Protein AF-0000000074364240 (afdb_homodimer)

Nearest PDB structures (foldseek):
  3g5i-assembly1_D  TM=8.464E-01  e=3.837E-15  Escherichia coli K-12
  4wr2-assembly1_A  TM=7.653E-01  e=7.640E-15  Shewanella loihica PV-4
  6zk1-assembly2_C  TM=7.399E-01  e=2.289E-15  Zea mays
  6ba1-assembly1_A  TM=7.373E-01  e=1.134E-13  Gardnerella vaginalis 315-A
  3t8j-assembly1_A  TM=7.089E-01  e=3.783E-13  Saccharolobus solfataricus P2

Sequence (1152 aa):
MKMLLILMTSLFLVLVMSVTTGVSSPYRIVLDTDVDTDDFFAMLYLLKLNRSEFDLQGITINTNAWSDAGHSVNQIYDILYMMGRDDVAVGVGGEGGILEDGTIQPNVGGYIPIIDQGSGTAGPCRYRQAIPVGAGGRLYKDTNFGYRKSFLPQGSRRYSPLQQPTAQQVLIEKISDGPVSLFVIGAHTNVAIFLMTNPHLKKNIDHIYIMGGGVKSKNPTGCCPENVNSTCEPQQCGDRGNIFTGYKSNPYAEFNIFGDPFAAYQVIHSGIPITIVPLDATNTIPITQSFFEAFERNQHTYEAQYAFKSLKMVRDTWFDDQFYESCFMWDSFMTGVATSFMHNLHTKNGENEFAEMEYINITVITSNKPFGISDGSNSFFDGHDVPKFKLSKNGVHSGHVQTGIQDPFCLQIKGRCKILLVDEYSETIIMDARINIASAPPLPTQPTTSNATQPSLVGPVIFLFTCFIIGFVFFAVMISLRPRPLYSITTHGDYEFPMMTMTTEPIIKYYVKSPDEFDKKYPNDTPAREHVENQIVGEYLKFARKRCNYEEKQHLLRPDFPTPICDRLVNMTIQSMKMLLILMTSLFLVLVMSVTTGVSSPYRIVLDTDVDTDDFFAMLYLLKLNRSEFDLQGITINTNAWSDAGHSVNQIYDILYMMGRDDVAVGVGGEGGILEDGTIQPNVGGYIPIIDQGSGTAGPCRYRQAIPVGAGGRLYKDTNFGYRKSFLPQGSRRYSPLQQPTAQQVLIEKISDGPVSLFVIGAHTNVAIFLMTNPHLKKNIDHIYIMGGGVKSKNPTGCCPENVNSTCEPQQCGDRGNIFTGYKSNPYAEFNIFGDPFAAYQVIHSGIPITIVPLDATNTIPITQSFFEAFERNQHTYEAQYAFKSLKMVRDTWFDDQFYESCFMWDSFMTGVATSFMHNLHTKNGENEFAEMEYINITVITSNKPFGISDGSNSFFDGHDVPKFKLSKNGVHSGHVQTGIQDPFCLQIKGRCKILLVDEYSETIIMDARINIASAPPLPTQPTTSNATQPSLVGPVIFLFTCFIIGFVFFAVMISLRPRPLYSITTHGDYEFPMMTMTTEPIIKYYVKSPDEFDKKYPNDTPAREHVENQIVGEYLKFARKRCNYEEKQHLLRPDFPTPICDRLVNMTIQS

InterPro domains:
  IPR001910 Inosine/uridine-preferring nucleoside hydrolase domain [PF01156] (29-364)
  IPR015399 Domain of unknown function DUF1977, DnaJ-like [PF09320] (481-554)
  IPR036452 Ribonucleoside hydrolase-like [G3DSA:3.90.245.10] (14-358)
  IPR036452 Ribonucleoside hydrolase-like [SSF53590] (26-372)

Solvent-accessible surface area (backbone atoms only — not comparable to full-atom values): 61648 Å² total; per-residue (Å²): 132,72,91,78,63,75,91,67,69,91,72,75,74,74,74,73,69,73,66,76,59,73,76,62,75,42,47,34,31,36,39,35,30,21,62,37,77,57,42,49,52,24,51,53,51,56,72,66,44,58,53,69,52,39,31,73,50,32,37,29,46,29,36,38,59,52,20,52,52,20,45,41,52,55,49,51,52,40,49,27,52,66,68,71,42,68,78,42,43,57,10,48,33,33,65,24,20,29,43,91,80,45,52,71,44,72,41,42,26,28,59,42,35,71,78,58,43,28,77,41,52,39,42,68,40,52,50,42,22,50,52,31,44,34,88,78,24,30,30,46,56,42,31,48,70,47,44,57,71,76,63,37,72,85,73,91,60,91,69,49,80,83,70,52,47,24,24,42,54,46,52,52,53,58,38,71,75,35,67,24,32,38,39,36,55,21,42,29,36,57,60,22,52,45,50,74,74,38,62,86,53,52,80,23,42,66,34,37,39,31,31,38,39,29,81,80,45,64,46,44,71,30,36,73,63,69,85,53,64,98,79,54,67,70,34,86,21,77,67,64,84,37,45,72,72,23,38,85,42,29,38,42,27,18,63,27,27,43,35,16,27,60,23,34,32,48,49,61,63,61,78,56,54,38,36,34,35,14,47,52,23,30,69,69,44,47,48,36,62,68,54,52,53,53,46,71,74,58,50,89,38,69,67,44,40,52,52,47,53,53,49,48,49,49,54,75,46,39,93,57,94,49,43,49,74,63,37,51,46,47,38,35,49,33,51,50,37,48,53,36,20,62,73,32,55,87,39,92,73,54,52,35,90,70,42,37,68,45,80,41,38,39,42,54,23,40,17,22,83,65,51,49,49,79,82,74,55,32,64,46,42,48,96,40,94,65,30,33,83,72,51,59,61,78,34,59,66,23,8,51,29,80,70,42,55,79,52,74,69,44,55,72,55,98,83,40,69,71,52,68,51,42,52,28,27,58,45,75,43,88,98,31,37,72,29,36,32,36,31,54,56,78,67,79,74,74,74,77,69,78,76,82,68,81,78,72,66,66,62,53,50,58,52,42,47,58,36,41,62,50,32,44,56,42,42,53,54,60,62,59,64,70,67,75,75,69,60,33,66,53,83,54,76,50,73,64,26,68,33,77,45,64,39,92,81,70,77,42,63,30,14,18,55,42,64,64,58,46,36,69,73,32,36,82,98,34,71,62,27,52,50,50,43,50,48,48,48,49,50,43,48,54,50,36,49,52,49,18,51,50,29,48,52,47,24,71,76,35,74,82,46,75,40,67,46,39,56,46,47,55,52,47,57,66,70,95,130,70,92,72,64,73,87,62,75,84,71,73,74,72,72,73,68,74,66,75,59,73,76,63,76,40,48,35,32,36,39,35,31,20,62,36,77,59,41,49,52,25,51,53,50,56,71,66,44,59,55,69,54,39,32,71,51,33,37,28,46,29,35,40,59,54,21,50,52,21,46,41,52,53,49,50,51,40,50,26,54,66,69,72,42,68,78,43,43,56,12,49,34,33,66,24,20,30,41,89,82,45,51,70,43,72,42,42,26,28,59,42,34,72,79,58,42,26,76,41,52,38,41,68,40,52,50,43,22,51,52,31,44,33,86,78,22,30,30,47,55,42,32,47,68,48,44,58,70,76,64,36,71,84,72,91,60,89,68,48,79,83,69,53,46,25,25,43,55,46,50,52,53,58,38,69,75,35,67,24,33,38,38,33,56,20,42,28,35,57,61,22,53,44,50,72,76,38,61,84,52,53,81,23,42,67,32,38,38,31,32,40,39,28,80,80,44,64,46,42,71,29,36,74,63,78,79,57,67,96,78,54,66,69,32,84,19,78,64,63,86,36,43,72,72,23,38,83,42,29,38,41,24,17,63,27,27,42,38,16,26,60,24,33,32,50,49,62,64,60,78,56,55,38,36,33,35,15,47,52,23,32,68,69,44,46,49,37,64,69,54,52,54,53,47,70,75,57,48,88,36,70,68,43,40,51,50,47,54,53,50,47,50,49,54,75,46,37,95,57,94,48,43,47,73,60,38,51,46,48,37,32,47,34,50,50,36,48,52,36,20,63,73,32,56,90,39,91,73,54,51,35,89,70,41,38,68,44,77,42,36,39,42,54,24,41,16,24,84,65,52,50,49,80,81,74,55,31,64,47,43,48,96,39,94,66,29,34,83,72,52,58,60,81,35,59,65,23,8,52,27,81,69,42,56,80,53,77,68,44,55,72,56,97,82,39,68,70,53,68,48,43,50,26,25,58,45,75,42,89,98,32,39,73,29,36,32,38,32,55,55,78,69,78,74,72,71,77,68,77,76,83,68,78,78,71,66,66,62,54,52,60,51,42,48,57,35,42,62,50,33,44,55,45,44,53,53,62,61,60,67,71,70,73,77,69,62,34,68,55,82,54,76,50,72,64,26,67,35,76,44,63,39,90,81,70,76,43,63,30,14,18,55,41,64,64,58,44,36,70,74,32,36,83,97,34,71,62,27,53,51,52,43,48,50,50,50,51,50,43,49,52,50,36,50,53,50,18,51,51,28,47,53,47,24,70,76,35,74,83,46,76,40,66,47,38,56,47,49,54,53,47,58,66,70,95

Structure (mmCIF, N/CA/C/O backbone):
data_AF-0000000074364240-model_v1
#
loop_
_entity.id
_entity.type
_entity.pdbx_description
1 polymer 'Inosine/uridine-preferring nucleoside hydrolase domain-containing protein'
#
loop_
_atom_site.group_PDB
_atom_site.id
_atom_site.type_symbol
_atom_site.label_atom_id
_atom_site.label_alt_id
_atom_site.label_comp_id
_atom_site.label_asym_id
_atom_site.label_entity_id
_atom_site.label_seq_id
_atom_site.pdbx_PDB_ins_code
_atom_site.Cartn_x
_atom_site.Cartn_y
_atom_site.Cartn_z
_atom_site.occupancy
_atom_site.B_iso_or_equiv
_atom_site.auth_seq_id
_atom_site.auth_comp_id
_atom_site.auth_asym_id
_atom_site.auth_atom_id
_atom_site.pdbx_PDB_model_num
ATOM 1 N N . MET A 1 1 ? -17.719 -78.312 23.5 1 24.8 1 MET A N 1
ATOM 2 C CA . MET A 1 1 ? -16.328 -78.375 23.922 1 24.8 1 MET A CA 1
ATOM 3 C C . MET A 1 1 ? -15.398 -78.125 22.719 1 24.8 1 MET A C 1
ATOM 5 O O . MET A 1 1 ? -14.352 -77.5 22.859 1 24.8 1 MET A O 1
ATOM 9 N N . LYS A 1 2 ? -15.539 -79.125 21.75 1 27.16 2 LYS A N 1
ATOM 10 C CA . LYS A 1 2 ? -14.547 -79.438 20.734 1 27.16 2 LYS A CA 1
ATOM 11 C C . LYS A 1 2 ? -14.266 -78.188 19.859 1 27.16 2 LYS A C 1
ATOM 13 O O . LYS A 1 2 ? -13.117 -77.875 19.547 1 27.16 2 LYS A O 1
ATOM 18 N N . MET A 1 3 ? -15.352 -77.938 19.016 1 24.83 3 MET A N 1
ATOM 19 C CA . MET A 1 3 ? -15.219 -77.312 17.719 1 24.83 3 MET A CA 1
ATOM 20 C C . MET A 1 3 ? -14.82 -75.875 17.875 1 24.83 3 MET A C 1
ATOM 22 O O . MET A 1 3 ? -14.859 -75.062 16.906 1 24.83 3 MET A O 1
ATOM 26 N N . LEU A 1 4 ? -14.836 -75.312 19.156 1 26 4 LEU A N 1
ATOM 27 C CA . LEU A 1 4 ? -14.523 -73.938 19.703 1 26 4 LEU A CA 1
ATOM 28 C C . LEU A 1 4 ? -13.094 -73.562 19.359 1 26 4 LEU A C 1
ATOM 30 O O . LEU A 1 4 ? -12.734 -72.375 19.484 1 26 4 LEU A O 1
ATOM 34 N N . LEU A 1 5 ? -12.172 -74.625 19.25 1 23.62 5 LEU A N 1
ATOM 35 C CA . LEU A 1 5 ? -10.734 -74.562 19.438 1 23.62 5 LEU A CA 1
ATOM 36 C C . LEU A 1 5 ? -10.078 -73.812 18.266 1 23.62 5 LEU A C 1
ATOM 38 O O . LEU A 1 5 ? -9.062 -73.125 18.453 1 23.62 5 LEU A O 1
ATOM 42 N N . ILE A 1 6 ? -10.414 -74.188 17.016 1 23.8 6 ILE A N 1
ATOM 43 C CA . ILE A 1 6 ? -9.477 -74.188 15.891 1 23.8 6 ILE A CA 1
ATOM 44 C C . ILE A 1 6 ? -9.18 -72.75 15.484 1 23.8 6 ILE A C 1
ATOM 46 O O . ILE A 1 6 ? -8.234 -72.5 14.734 1 23.8 6 ILE A O 1
ATOM 50 N N . LEU A 1 7 ? -10.234 -71.812 15.516 1 26.39 7 LEU A N 1
ATOM 51 C CA . LEU A 1 7 ? -10.188 -70.688 14.609 1 26.39 7 LEU A CA 1
ATOM 52 C C . LEU A 1 7 ? -9.109 -69.688 15.039 1 26.39 7 LEU A C 1
ATOM 54 O O . LEU A 1 7 ? -9.43 -68.625 15.555 1 26.39 7 LEU A O 1
ATOM 58 N N . MET A 1 8 ? -8.016 -70.125 15.891 1 22.2 8 MET A N 1
ATOM 59 C CA . MET A 1 8 ? -7.047 -69.375 16.656 1 22.2 8 MET A CA 1
ATOM 60 C C . MET A 1 8 ? -6.227 -68.438 15.758 1 22.2 8 MET A C 1
ATOM 62 O O . MET A 1 8 ? -6.297 -67.25 15.875 1 22.2 8 MET A O 1
ATOM 66 N N . THR A 1 9 ? -4.719 -68.625 15.75 1 24.84 9 THR A N 1
ATOM 67 C CA . THR A 1 9 ? -3.469 -67.875 15.906 1 24.84 9 THR A CA 1
ATOM 68 C C . THR A 1 9 ? -2.926 -67.438 14.555 1 24.84 9 THR A C 1
ATOM 70 O O . THR A 1 9 ? -1.788 -67 14.461 1 24.84 9 THR A O 1
ATOM 73 N N . SER A 1 10 ? -3.398 -67.812 13.391 1 26.44 10 SER A N 1
ATOM 74 C CA . SER A 1 10 ? -2.439 -67.562 12.32 1 26.44 10 SER A CA 1
ATOM 75 C C . SER A 1 10 ? -2.047 -66.062 12.281 1 26.44 10 SER A C 1
ATOM 77 O O . SER A 1 10 ? -2.875 -65.188 11.984 1 26.44 10 SER A O 1
ATOM 79 N N . LEU A 1 11 ? -1.104 -65.625 13.188 1 27.48 11 LEU A N 1
ATOM 80 C CA . LEU A 1 11 ? -0.332 -64.438 13.281 1 27.48 11 LEU A CA 1
ATOM 81 C C . LEU A 1 11 ? 0.33 -64.062 11.953 1 27.48 11 LEU A C 1
ATOM 83 O O . LEU A 1 11 ? 1.245 -64.75 11.516 1 27.48 11 LEU A O 1
ATOM 87 N N . PHE A 1 12 ? -0.427 -63.875 10.883 1 27.67 12 PHE A N 1
ATOM 88 C CA . PHE A 1 12 ? 0.159 -63.469 9.617 1 27.67 12 PHE A CA 1
ATOM 89 C C . PHE A 1 12 ? 1.236 -62.406 9.836 1 27.67 12 PHE A C 1
ATOM 91 O O . PHE A 1 12 ? 0.965 -61.344 10.391 1 27.67 12 PHE A O 1
ATOM 98 N N . LEU A 1 13 ? 2.529 -62.812 10.016 1 28.02 13 LEU A N 1
ATOM 99 C CA . LEU A 1 13 ? 3.771 -62.062 9.891 1 28.02 13 LEU A CA 1
ATOM 100 C C . LEU A 1 13 ? 3.734 -61.156 8.672 1 28.02 13 LEU A C 1
ATOM 102 O O . LEU A 1 13 ? 3.746 -61.625 7.535 1 28.02 13 LEU A O 1
ATOM 106 N N . VAL A 1 14 ? 2.943 -60.188 8.703 1 27.75 14 VAL A N 1
ATOM 107 C CA . VAL A 1 14 ? 3.051 -59.156 7.672 1 27.75 14 VAL A CA 1
ATOM 108 C C . VAL A 1 14 ? 4.516 -58.75 7.488 1 27.75 14 VAL A C 1
ATOM 110 O O . VAL A 1 14 ? 5.129 -58.188 8.398 1 27.75 14 VAL A O 1
ATOM 113 N N . LEU A 1 15 ? 5.328 -59.656 6.898 1 29.88 15 LEU A N 1
ATOM 114 C CA . LEU A 1 15 ? 6.617 -59.219 6.367 1 29.88 15 LEU A CA 1
ATOM 115 C C . LEU A 1 15 ? 6.531 -57.844 5.758 1 29.88 15 LEU A C 1
ATOM 117 O O . LEU A 1 15 ? 5.871 -57.625 4.738 1 29.88 15 LEU A O 1
ATOM 121 N N . VAL A 1 16 ? 6.559 -56.875 6.582 1 30.55 16 VAL A N 1
ATOM 122 C CA . VAL A 1 16 ? 6.922 -55.531 6.137 1 30.55 16 VAL A CA 1
ATOM 123 C C . VAL A 1 16 ? 8.188 -55.594 5.281 1 30.55 16 VAL A C 1
ATOM 125 O O . VAL A 1 16 ? 9.273 -55.844 5.793 1 30.55 16 VAL A O 1
ATOM 128 N N . MET A 1 17 ? 8.18 -56.375 4.23 1 29.81 17 MET A N 1
ATOM 129 C CA . MET A 1 17 ? 9.242 -56.125 3.273 1 29.81 17 MET A CA 1
ATOM 130 C C . MET A 1 17 ? 9.547 -54.625 3.195 1 29.81 17 MET A C 1
ATOM 132 O O . MET A 1 17 ? 8.641 -53.812 2.969 1 29.81 17 MET A O 1
ATOM 136 N N . SER A 1 18 ? 10.555 -54.25 3.936 1 33.31 18 SER A N 1
ATOM 137 C CA . SER A 1 18 ? 11.273 -53 3.705 1 33.31 18 SER A CA 1
ATOM 138 C C . SER A 1 18 ? 11.516 -52.781 2.219 1 33.31 18 SER A C 1
ATOM 140 O O . SER A 1 18 ? 12.453 -53.312 1.641 1 33.31 18 SER A O 1
ATOM 142 N N . VAL A 1 19 ? 10.555 -52.969 1.367 1 34.06 19 VAL A N 1
ATOM 143 C CA . VAL A 1 19 ? 10.867 -52.344 0.078 1 34.06 19 VAL A CA 1
ATOM 144 C C . VAL A 1 19 ? 11.578 -51 0.296 1 34.06 19 VAL A C 1
ATOM 146 O O . VAL A 1 19 ? 11.055 -50.125 0.977 1 34.06 19 VAL A O 1
ATOM 149 N N . THR A 1 20 ? 12.898 -51.062 0.431 1 35.59 20 THR A N 1
ATOM 150 C CA . THR A 1 20 ? 13.719 -49.906 0.142 1 35.59 20 THR A CA 1
ATOM 151 C C . THR A 1 20 ? 13.07 -49.031 -0.936 1 35.59 20 THR A C 1
ATOM 153 O O . THR A 1 20 ? 13.164 -49.344 -2.125 1 35.59 20 THR A O 1
ATOM 156 N N . THR A 1 21 ? 11.844 -48.844 -0.902 1 37.69 21 THR A N 1
ATOM 157 C CA . THR A 1 21 ? 11.344 -47.844 -1.846 1 37.69 21 THR A CA 1
ATOM 158 C C . THR A 1 21 ? 12.336 -46.719 -1.984 1 37.69 21 THR A C 1
ATOM 160 O O . THR A 1 21 ? 12.844 -46.188 -0.985 1 37.69 21 THR A O 1
ATOM 163 N N . GLY A 1 22 ? 13.289 -46.812 -2.785 1 40.28 22 GLY A N 1
ATOM 164 C CA . GLY A 1 22 ? 14.062 -45.625 -3.135 1 40.28 22 GLY A CA 1
ATOM 165 C C . GLY A 1 22 ? 13.391 -44.312 -2.734 1 40.28 22 GLY A C 1
ATOM 166 O O . GLY A 1 22 ? 12.266 -44.031 -3.158 1 40.28 22 GLY A O 1
ATOM 167 N N . VAL A 1 23 ? 13.438 -43.969 -1.502 1 46.72 23 VAL A N 1
ATOM 168 C CA . VAL A 1 23 ? 12.914 -42.719 -0.983 1 46.72 23 VAL A CA 1
ATOM 169 C C . VAL A 1 23 ? 12.977 -41.656 -2.068 1 46.72 23 VAL A C 1
ATOM 171 O O . VAL A 1 23 ? 14.062 -41.219 -2.48 1 46.72 23 VAL A O 1
ATOM 174 N N . SER A 1 24 ? 12.164 -41.719 -2.988 1 62.31 24 SER A N 1
ATOM 175 C CA . SER A 1 24 ? 12.086 -40.688 -4.008 1 62.31 24 SER A CA 1
ATOM 176 C C . SER A 1 24 ? 12.18 -39.281 -3.385 1 62.31 24 SER A C 1
ATOM 178 O O . SER A 1 24 ? 11.727 -39.062 -2.26 1 62.31 24 SER A O 1
ATOM 180 N N . SER A 1 25 ? 13.172 -38.5 -3.66 1 83.06 25 SER A N 1
ATOM 181 C CA . SER A 1 25 ? 13.375 -37.125 -3.254 1 83.06 25 SER A CA 1
ATOM 182 C C . SER A 1 25 ? 12.062 -36.344 -3.285 1 83.06 25 SER A C 1
ATOM 184 O O . SER A 1 25 ? 11.203 -36.562 -4.133 1 83.06 25 SER A O 1
ATOM 186 N N . PRO A 1 26 ? 11.719 -35.688 -2.199 1 92.81 26 PRO A N 1
ATOM 187 C CA . PRO A 1 26 ? 10.477 -34.906 -2.154 1 92.81 26 PRO A CA 1
ATOM 188 C C . PRO A 1 26 ? 10.312 -33.969 -3.357 1 92.81 26 PRO A C 1
ATOM 190 O O . PRO A 1 26 ? 11.305 -33.562 -3.965 1 92.81 26 PRO A O 1
ATOM 193 N N . TYR A 1 27 ? 9.086 -33.844 -3.75 1 94.94 27 TYR A N 1
ATOM 194 C CA . TYR A 1 27 ? 8.797 -32.781 -4.719 1 94.94 27 TYR A CA 1
ATOM 195 C C . TYR A 1 27 ? 9.125 -31.406 -4.152 1 94.94 27 TYR A C 1
ATOM 197 O O . TYR A 1 27 ? 8.555 -30.984 -3.146 1 94.94 27 TYR A O 1
ATOM 205 N N . ARG A 1 28 ? 10.062 -30.75 -4.773 1 97.38 28 ARG A N 1
ATOM 206 C CA . ARG A 1 28 ? 10.43 -29.406 -4.352 1 97.38 28 ARG A CA 1
ATOM 207 C C . ARG A 1 28 ? 9.461 -28.375 -4.914 1 97.38 28 ARG A C 1
ATOM 209 O O . ARG A 1 28 ? 9.086 -28.438 -6.086 1 97.38 28 ARG A O 1
ATOM 216 N N . ILE A 1 29 ? 9.039 -27.453 -4.055 1 98.56 29 ILE A N 1
ATOM 217 C CA . ILE A 1 29 ? 8.039 -26.469 -4.445 1 98.56 29 ILE A CA 1
ATOM 218 C C . ILE A 1 29 ? 8.539 -25.062 -4.109 1 98.56 29 ILE A C 1
ATOM 220 O O . ILE A 1 29 ? 9.117 -24.844 -3.043 1 98.56 29 ILE A O 1
ATOM 224 N N . VAL A 1 30 ? 8.414 -24.109 -4.996 1 98.75 30 VAL A N 1
ATOM 225 C CA . VAL A 1 30 ? 8.508 -22.672 -4.746 1 98.75 30 VAL A CA 1
ATOM 226 C C . VAL A 1 30 ? 7.16 -22 -5.008 1 98.75 30 VAL A C 1
ATOM 228 O O . VAL A 1 30 ? 6.523 -22.266 -6.031 1 98.75 30 VAL A O 1
ATOM 231 N N . LEU A 1 31 ? 6.684 -21.219 -4.07 1 98.75 31 LEU A N 1
ATOM 232 C CA . LEU A 1 31 ? 5.375 -20.578 -4.133 1 98.75 31 LEU A CA 1
ATOM 233 C C . LEU A 1 31 ? 5.52 -19.078 -4.383 1 98.75 31 LEU A C 1
ATOM 235 O O . LEU A 1 31 ? 6.195 -18.375 -3.621 1 98.75 31 LEU A O 1
ATOM 239 N N . ASP A 1 32 ? 4.984 -18.547 -5.457 1 98.25 32 ASP A N 1
ATOM 240 C CA . ASP A 1 32 ? 4.855 -17.109 -5.719 1 98.25 32 ASP A CA 1
ATOM 241 C C . ASP A 1 32 ? 3.447 -16.609 -5.391 1 98.25 32 ASP A C 1
ATOM 243 O O . ASP A 1 32 ? 2.467 -17.078 -5.977 1 98.25 32 ASP A O 1
ATOM 247 N N . THR A 1 33 ? 3.332 -15.68 -4.48 1 97.88 33 THR A N 1
ATOM 248 C CA . THR A 1 33 ? 2.039 -15.359 -3.891 1 97.88 33 THR A CA 1
ATOM 249 C C . THR A 1 33 ? 1.882 -13.844 -3.73 1 97.88 33 THR A C 1
ATOM 251 O O . THR A 1 33 ? 2.871 -13.125 -3.592 1 97.88 33 THR A O 1
ATOM 254 N N . ASP A 1 34 ? 0.677 -13.305 -3.754 1 95.94 34 ASP A N 1
ATOM 255 C CA . ASP A 1 34 ? 0.436 -11.898 -3.441 1 95.94 34 ASP A CA 1
ATOM 256 C C . ASP A 1 34 ? -0.1 -11.734 -2.021 1 95.94 34 ASP A C 1
ATOM 258 O O . ASP A 1 34 ? -0.491 -10.641 -1.622 1 95.94 34 ASP A O 1
ATOM 262 N N . VAL A 1 35 ? -0.239 -12.836 -1.308 1 94.31 35 VAL A N 1
ATOM 263 C CA . VAL A 1 35 ? -0.478 -12.891 0.13 1 94.31 35 VAL A CA 1
ATOM 264 C C . VAL A 1 35 ? -1.875 -12.367 0.446 1 94.31 35 VAL A C 1
ATOM 266 O O . VAL A 1 35 ? -2.09 -11.75 1.492 1 94.31 35 VAL A O 1
ATOM 269 N N . ASP A 1 36 ? -2.783 -12.445 -0.49 1 93.19 36 ASP A N 1
ATOM 270 C CA . ASP A 1 36 ? -4.188 -12.219 -0.161 1 93.19 36 ASP A CA 1
ATOM 271 C C . ASP A 1 36 ? -4.688 -13.234 0.856 1 93.19 36 ASP A C 1
ATOM 273 O O . ASP A 1 36 ? -3.996 -14.211 1.16 1 93.19 36 ASP A O 1
ATOM 277 N N . THR A 1 37 ? -5.812 -13.07 1.427 1 89.56 37 THR A N 1
ATOM 278 C CA . THR A 1 37 ? -6.324 -13.93 2.49 1 89.56 37 THR A CA 1
ATOM 279 C C . THR A 1 37 ? -6.438 -15.375 2.012 1 89.56 37 THR A C 1
ATOM 281 O O . THR A 1 37 ? -6.078 -16.312 2.738 1 89.56 37 THR A O 1
ATOM 284 N N . ASP A 1 38 ? -6.934 -15.562 0.827 1 90.19 38 ASP A N 1
ATOM 285 C CA . ASP A 1 38 ? -7.113 -16.922 0.332 1 90.19 38 ASP A CA 1
ATOM 286 C C . ASP A 1 38 ? -5.766 -17.578 0.029 1 90.19 38 ASP A C 1
ATOM 288 O O . ASP A 1 38 ? -5.668 -18.797 -0.037 1 90.19 38 ASP A O 1
ATOM 292 N N . ASP A 1 39 ? -4.711 -16.781 -0.135 1 94.38 39 ASP A N 1
ATOM 293 C CA . ASP A 1 39 ? -3.367 -17.328 -0.332 1 94.38 39 ASP A CA 1
ATOM 294 C C . ASP A 1 39 ? -2.857 -18 0.937 1 94.38 39 ASP A C 1
ATOM 296 O O . ASP A 1 39 ? -2.096 -18.969 0.866 1 94.38 39 ASP A O 1
ATOM 300 N N . PHE A 1 40 ? -3.344 -17.531 2.121 1 89.19 40 PHE A N 1
ATOM 301 C CA . PHE A 1 40 ? -2.928 -18.109 3.396 1 89.19 40 PHE A CA 1
ATOM 302 C C . PHE A 1 40 ? -3.354 -19.562 3.5 1 89.19 40 PHE A C 1
ATOM 304 O O . PHE A 1 40 ? -2.629 -20.391 4.062 1 89.19 40 PHE A O 1
ATOM 311 N N . PHE A 1 41 ? -4.473 -19.719 2.969 1 92.12 41 PHE A N 1
ATOM 312 C CA . PHE A 1 41 ? -5 -21.062 3.057 1 92.12 41 PHE A CA 1
ATOM 313 C C . PHE A 1 41 ? -4.148 -22.031 2.246 1 92.12 41 PHE A C 1
ATOM 315 O O . PHE A 1 41 ? -3.846 -23.141 2.705 1 92.12 41 PHE A O 1
ATOM 322 N N . ALA A 1 42 ? -3.785 -21.578 1.099 1 96 42 ALA A N 1
ATOM 323 C CA . ALA A 1 42 ? -2.938 -22.391 0.231 1 96 42 ALA A CA 1
ATOM 324 C C . ALA A 1 42 ? -1.575 -22.641 0.871 1 96 42 ALA A C 1
ATOM 326 O O . ALA A 1 42 ? -1.074 -23.766 0.864 1 96 42 ALA A O 1
ATOM 327 N N . MET A 1 43 ? -1.025 -21.625 1.397 1 96.12 43 MET A N 1
ATOM 328 C CA . MET A 1 43 ? 0.292 -21.719 2.021 1 96.12 43 MET A CA 1
ATOM 329 C C . MET A 1 43 ? 0.255 -22.641 3.236 1 96.12 43 MET A C 1
ATOM 331 O O . MET A 1 43 ? 1.133 -23.484 3.404 1 96.12 43 MET A O 1
ATOM 335 N N . LEU A 1 44 ? -0.729 -22.453 4.09 1 93.75 44 LEU A N 1
ATOM 336 C CA . LEU A 1 44 ? -0.862 -23.281 5.281 1 93.75 44 LEU A CA 1
ATOM 337 C C . LEU A 1 44 ? -1.078 -24.734 4.906 1 93.75 44 LEU A C 1
ATOM 339 O O . LEU A 1 44 ? -0.556 -25.641 5.566 1 93.75 44 LEU A O 1
ATOM 343 N N . TYR A 1 45 ? -1.828 -24.984 3.861 1 94.44 45 TYR A N 1
ATOM 344 C CA . TYR A 1 45 ? -2.01 -26.328 3.346 1 94.44 45 TYR A CA 1
ATOM 345 C C . TYR A 1 45 ? -0.673 -26.953 2.961 1 94.44 45 TYR A C 1
ATOM 347 O O . TYR A 1 45 ? -0.36 -28.078 3.373 1 94.44 45 TYR A O 1
ATOM 355 N N . LEU A 1 46 ? 0.121 -26.234 2.23 1 96.56 46 LEU A N 1
ATOM 356 C CA . LEU A 1 46 ? 1.425 -26.734 1.801 1 96.56 46 LEU A CA 1
ATOM 357 C C . LEU A 1 46 ? 2.312 -27.031 3.004 1 96.56 46 LEU A C 1
ATOM 359 O O . LEU A 1 46 ? 3.021 -28.047 3.014 1 96.56 46 LEU A O 1
ATOM 363 N N . LEU A 1 47 ? 2.256 -26.156 3.959 1 95.56 47 LEU A N 1
ATOM 364 C CA . LEU A 1 47 ? 3.125 -26.266 5.125 1 95.56 47 LEU A CA 1
ATOM 365 C C . LEU A 1 47 ? 2.709 -27.453 5.988 1 95.56 47 LEU A C 1
ATOM 367 O O . LEU A 1 47 ? 3.49 -27.938 6.82 1 95.56 47 LEU A O 1
ATOM 371 N N . LYS A 1 48 ? 1.52 -27.922 5.812 1 92.06 48 LYS A N 1
ATOM 372 C CA . LYS A 1 48 ? 1.014 -29.031 6.609 1 92.06 48 LYS A CA 1
ATOM 373 C C . LYS A 1 48 ? 1.271 -30.359 5.914 1 92.06 48 LYS A C 1
ATOM 375 O O . LYS A 1 48 ? 1.148 -31.422 6.531 1 92.06 48 LYS A O 1
ATOM 380 N N . LEU A 1 49 ? 1.6 -30.359 4.66 1 92 49 LEU A N 1
ATOM 381 C CA . LEU A 1 49 ? 1.874 -31.578 3.918 1 92 49 LEU A CA 1
ATOM 382 C C . LEU A 1 49 ? 3.137 -32.25 4.438 1 92 49 LEU A C 1
ATOM 384 O O . LEU A 1 49 ? 3.996 -31.609 5.035 1 92 49 LEU A O 1
ATOM 388 N N . ASN A 1 50 ? 3.148 -33.594 4.164 1 91.12 50 ASN A N 1
ATOM 389 C CA . ASN A 1 50 ? 4.32 -34.375 4.543 1 91.12 50 ASN A CA 1
ATOM 390 C C . ASN A 1 50 ? 5.57 -33.875 3.807 1 91.12 50 ASN A C 1
ATOM 392 O O . ASN A 1 50 ? 5.656 -34 2.582 1 91.12 50 ASN A O 1
ATOM 396 N N . ARG A 1 51 ? 6.508 -33.5 4.539 1 90.38 51 ARG A N 1
ATOM 397 C CA . ARG A 1 51 ? 7.707 -32.875 3.975 1 90.38 51 ARG A CA 1
ATOM 398 C C . ARG A 1 51 ? 8.539 -33.906 3.209 1 90.38 51 ARG A C 1
ATOM 400 O O . ARG A 1 51 ? 9.383 -33.531 2.387 1 90.38 51 ARG A O 1
ATOM 407 N N . SER A 1 52 ? 8.375 -35.094 3.559 1 91.5 52 SER A N 1
ATOM 408 C CA . SER A 1 52 ? 9.109 -36.125 2.852 1 91.5 52 SER A CA 1
ATOM 409 C C . SER A 1 52 ? 8.555 -36.344 1.444 1 91.5 52 SER A C 1
ATOM 411 O O . SER A 1 52 ? 9.211 -36.938 0.597 1 91.5 52 SER A O 1
ATOM 413 N N . GLU A 1 53 ? 7.414 -35.844 1.276 1 91.31 53 GLU A N 1
ATOM 414 C CA . GLU A 1 53 ? 6.809 -35.969 -0.048 1 91.31 53 GLU A CA 1
ATOM 415 C C . GLU A 1 53 ? 6.824 -34.625 -0.779 1 91.31 53 GLU A C 1
ATOM 417 O O . GLU A 1 53 ? 7.098 -34.562 -1.98 1 91.31 53 GLU A O 1
ATOM 422 N N . PHE A 1 54 ? 6.391 -33.625 -0.061 1 95.88 54 PHE A N 1
ATOM 423 C CA . PHE A 1 54 ? 6.359 -32.25 -0.596 1 95.88 54 PHE A CA 1
ATOM 424 C C . PHE A 1 54 ? 7.223 -31.328 0.243 1 95.88 54 PHE A C 1
ATOM 426 O O . PHE A 1 54 ? 7.027 -31.203 1.455 1 95.88 54 PHE A O 1
ATOM 433 N N . ASP A 1 55 ? 8.109 -30.625 -0.383 1 96.31 55 ASP A N 1
ATOM 434 C CA . ASP A 1 55 ? 9.031 -29.766 0.333 1 96.31 55 ASP A CA 1
ATOM 435 C C . ASP A 1 55 ? 8.953 -28.328 -0.18 1 96.31 55 ASP A C 1
ATOM 437 O O . ASP A 1 55 ? 9.555 -27.984 -1.203 1 96.31 55 ASP A O 1
ATOM 441 N N . LEU A 1 56 ? 8.234 -27.516 0.561 1 98.06 56 LEU A N 1
ATOM 442 C CA . LEU A 1 56 ? 8.219 -26.078 0.252 1 98.06 56 LEU A CA 1
ATOM 443 C C . LEU A 1 56 ? 9.562 -25.438 0.583 1 98.06 56 LEU A C 1
ATOM 445 O O . LEU A 1 56 ? 9.938 -25.344 1.754 1 98.06 56 LEU A O 1
ATOM 449 N N . GLN A 1 57 ? 10.219 -24.922 -0.47 1 97.12 57 GLN A N 1
ATOM 450 C CA . GLN A 1 57 ? 11.602 -24.469 -0.302 1 97.12 57 GLN A CA 1
ATOM 451 C C . GLN A 1 57 ? 11.688 -22.953 -0.304 1 97.12 57 GLN A C 1
ATOM 453 O O . GLN A 1 57 ? 12.617 -22.375 0.272 1 97.12 57 GLN A O 1
ATOM 458 N N . GLY A 1 58 ? 10.766 -22.328 -0.921 1 97.81 58 GLY A N 1
ATOM 459 C CA . GLY A 1 58 ? 10.828 -20.875 -1.046 1 97.81 58 GLY A CA 1
ATOM 460 C C . GLY A 1 58 ? 9.477 -20.234 -1.311 1 97.81 58 GLY A C 1
ATOM 461 O O . GLY A 1 58 ? 8.586 -20.859 -1.881 1 97.81 58 GLY A O 1
ATOM 462 N N . ILE A 1 59 ? 9.344 -19.031 -0.856 1 97.81 59 ILE A N 1
ATOM 463 C CA . ILE A 1 59 ? 8.188 -18.172 -1.107 1 97.81 59 ILE A CA 1
ATOM 464 C C . ILE A 1 59 ? 8.641 -16.828 -1.676 1 97.81 59 ILE A C 1
ATOM 466 O O . ILE A 1 59 ? 9.516 -16.172 -1.105 1 97.81 59 ILE A O 1
ATOM 470 N N . THR A 1 60 ? 8.148 -16.484 -2.82 1 97.56 60 THR A N 1
ATOM 471 C CA . THR A 1 60 ? 8.367 -15.141 -3.363 1 97.56 60 THR A CA 1
ATOM 472 C C . THR A 1 60 ? 7.078 -14.328 -3.338 1 97.56 60 THR A C 1
ATOM 474 O O . THR A 1 60 ? 5.996 -14.867 -3.602 1 97.56 60 THR A O 1
ATOM 477 N N . ILE A 1 61 ? 7.234 -13.094 -3.016 1 95.88 61 ILE A N 1
ATOM 478 C CA . ILE A 1 61 ? 6.066 -12.25 -2.803 1 95.88 61 ILE A CA 1
ATOM 479 C C . ILE A 1 61 ? 5.867 -11.328 -4.008 1 95.88 61 ILE A C 1
ATOM 481 O O . ILE A 1 61 ? 6.773 -10.586 -4.383 1 95.88 61 ILE A O 1
ATOM 485 N N . ASN A 1 62 ? 4.707 -11.469 -4.598 1 92.94 62 ASN A N 1
ATOM 486 C CA . ASN A 1 62 ? 4.25 -10.492 -5.578 1 92.94 62 ASN A CA 1
ATOM 487 C C . ASN A 1 62 ? 3.568 -9.305 -4.91 1 92.94 62 ASN A C 1
ATOM 489 O O . ASN A 1 62 ? 2.506 -9.453 -4.305 1 92.94 62 ASN A O 1
ATOM 493 N N . THR A 1 63 ? 4.086 -8.117 -5.02 1 85.81 63 THR A N 1
ATOM 494 C CA . THR A 1 63 ? 3.646 -6.969 -4.23 1 85.81 63 THR A CA 1
ATOM 495 C C . THR A 1 63 ? 2.803 -6.023 -5.078 1 85.81 63 THR A C 1
ATOM 497 O O . THR A 1 63 ? 2.6 -4.863 -4.707 1 85.81 63 THR A O 1
ATOM 500 N N . ASN A 1 64 ? 2.344 -6.375 -6.145 1 88.56 64 ASN A N 1
ATOM 501 C CA . ASN A 1 64 ? 1.592 -5.512 -7.047 1 88.56 64 ASN A CA 1
ATOM 502 C C . ASN A 1 64 ? 0.136 -5.953 -7.164 1 88.56 64 ASN A C 1
ATOM 504 O O . ASN A 1 64 ? -0.448 -5.895 -8.25 1 88.56 64 ASN A O 1
ATOM 508 N N . ALA A 1 65 ? -0.419 -6.453 -6.09 1 92.56 65 ALA A N 1
ATOM 509 C CA . ALA A 1 65 ? -1.805 -6.918 -6.121 1 92.56 65 ALA A CA 1
ATOM 510 C C . ALA A 1 65 ? -2.52 -6.594 -4.812 1 92.56 65 ALA A C 1
ATOM 512 O O . ALA A 1 65 ? -2.59 -5.43 -4.406 1 92.56 65 ALA A O 1
ATOM 513 N N . TRP A 1 66 ? -2.965 -7.582 -4.066 1 91.75 66 TRP A N 1
ATOM 514 C CA . TRP A 1 66 ? -3.971 -7.41 -3.023 1 91.75 66 TRP A CA 1
ATOM 515 C C . TRP A 1 66 ? -3.322 -7.039 -1.694 1 91.75 66 TRP A C 1
ATOM 517 O O . TRP A 1 66 ? -4.004 -6.605 -0.763 1 91.75 66 TRP A O 1
ATOM 527 N N . SER A 1 67 ? -2.062 -7.148 -1.522 1 91.69 67 SER A N 1
ATOM 528 C CA . SER A 1 67 ? -1.386 -6.797 -0.278 1 91.69 67 SER A CA 1
ATOM 529 C C . SER A 1 67 ? -0.152 -5.941 -0.542 1 91.69 67 SER A C 1
ATOM 531 O O . SER A 1 67 ? 0.437 -6.008 -1.623 1 91.69 67 SER A O 1
ATOM 533 N N . ASP A 1 68 ? 0.169 -5.152 0.461 1 92.25 68 ASP A N 1
ATOM 534 C CA . ASP A 1 68 ? 1.368 -4.328 0.351 1 92.25 68 ASP A CA 1
ATOM 535 C C . ASP A 1 68 ? 2.607 -5.102 0.797 1 92.25 68 ASP A C 1
ATOM 537 O O . ASP A 1 68 ? 2.529 -5.953 1.684 1 92.25 68 ASP A O 1
ATOM 541 N N . ALA A 1 69 ? 3.738 -4.77 0.194 1 91.06 69 ALA A N 1
ATOM 542 C CA . ALA A 1 69 ? 4.98 -5.527 0.32 1 91.06 69 ALA A CA 1
ATOM 543 C C . ALA A 1 69 ? 5.398 -5.656 1.781 1 91.06 69 ALA A C 1
ATOM 545 O O . ALA A 1 69 ? 5.715 -6.754 2.25 1 91.06 69 ALA A O 1
ATOM 546 N N . GLY A 1 70 ? 5.441 -4.543 2.492 1 87.88 70 GLY A N 1
ATOM 547 C CA . GLY A 1 70 ? 5.898 -4.566 3.873 1 87.88 70 GLY A CA 1
ATOM 548 C C . GLY A 1 70 ? 5.031 -5.434 4.77 1 87.88 70 GLY A C 1
ATOM 549 O O . GLY A 1 70 ? 5.547 -6.211 5.574 1 87.88 70 GLY A O 1
ATOM 550 N N . HIS A 1 71 ? 3.775 -5.355 4.645 1 85.88 71 HIS A N 1
ATOM 551 C CA . HIS A 1 71 ? 2.859 -6.199 5.402 1 85.88 71 HIS A CA 1
ATOM 552 C C . HIS A 1 71 ? 3.023 -7.668 5.027 1 85.88 71 HIS A C 1
ATOM 554 O O . HIS A 1 71 ? 3.037 -8.539 5.902 1 85.88 71 HIS A O 1
ATOM 560 N N . SER A 1 72 ? 3.145 -7.895 3.781 1 90.19 72 SER A N 1
ATOM 561 C CA . SER A 1 72 ? 3.213 -9.266 3.273 1 90.19 72 SER A CA 1
ATOM 562 C C . SER A 1 72 ? 4.418 -10.008 3.844 1 90.19 72 SER A C 1
ATOM 564 O O . SER A 1 72 ? 4.297 -11.156 4.273 1 90.19 72 SER A O 1
ATOM 566 N N . VAL A 1 73 ? 5.531 -9.344 3.844 1 87.69 73 VAL A N 1
ATOM 567 C CA . VAL A 1 73 ? 6.738 -10 4.332 1 87.69 73 VAL A CA 1
ATOM 568 C C . VAL A 1 73 ? 6.586 -10.32 5.816 1 87.69 73 VAL A C 1
ATOM 570 O O . VAL A 1 73 ? 6.906 -11.43 6.254 1 87.69 73 VAL A O 1
ATOM 573 N N . ASN A 1 74 ? 6.109 -9.336 6.574 1 84.12 74 ASN A N 1
ATOM 574 C CA . ASN A 1 74 ? 5.898 -9.57 8 1 84.12 74 ASN A CA 1
ATOM 575 C C . ASN A 1 74 ? 4.906 -10.703 8.25 1 84.12 74 ASN A C 1
ATOM 577 O O . ASN A 1 74 ? 5.105 -11.516 9.148 1 84.12 74 ASN A O 1
ATOM 581 N N . GLN A 1 75 ? 3.871 -10.75 7.492 1 85.88 75 GLN A N 1
ATOM 582 C CA . GLN A 1 75 ? 2.844 -11.773 7.66 1 85.88 75 GLN A CA 1
ATOM 583 C C . GLN A 1 75 ? 3.389 -13.156 7.336 1 85.88 75 GLN A C 1
ATOM 585 O O . GLN A 1 75 ? 3.1 -14.125 8.047 1 85.88 75 GLN A O 1
ATOM 590 N N . ILE A 1 76 ? 4.094 -13.289 6.293 1 90 76 ILE A N 1
ATOM 591 C CA . ILE A 1 76 ? 4.664 -14.57 5.902 1 90 76 ILE A CA 1
ATOM 592 C C . ILE A 1 76 ? 5.641 -15.047 6.973 1 90 76 ILE A C 1
ATOM 594 O O . ILE A 1 76 ? 5.629 -16.219 7.355 1 90 76 ILE A O 1
ATOM 598 N N . TYR A 1 77 ? 6.469 -14.133 7.465 1 86 77 TYR A N 1
ATOM 599 C CA . TYR A 1 77 ? 7.398 -14.508 8.523 1 86 77 TYR A CA 1
ATOM 600 C C . TYR A 1 77 ? 6.652 -15.016 9.75 1 86 77 TYR A C 1
ATOM 602 O O . TYR A 1 77 ? 7.07 -15.992 10.383 1 86 77 TYR A O 1
ATOM 610 N N . ASP A 1 78 ? 5.574 -14.336 10.078 1 83.56 78 ASP A N 1
ATOM 611 C CA . ASP A 1 78 ? 4.777 -14.758 11.227 1 83.56 78 ASP A CA 1
ATOM 612 C C . ASP A 1 78 ? 4.172 -16.141 11 1 83.56 78 ASP A C 1
ATOM 614 O O . ASP A 1 78 ? 4.141 -16.969 11.914 1 83.56 78 ASP A O 1
ATOM 618 N N . ILE A 1 79 ? 3.688 -16.375 9.844 1 87.06 79 ILE A N 1
ATOM 619 C CA . ILE A 1 79 ? 3.07 -17.656 9.516 1 87.06 79 ILE A CA 1
ATOM 620 C C . ILE A 1 79 ? 4.125 -18.75 9.539 1 87.06 79 ILE A C 1
ATOM 622 O O . ILE A 1 79 ? 3.895 -19.828 10.117 1 87.06 79 ILE A O 1
ATOM 626 N N . LEU A 1 80 ? 5.246 -18.484 8.898 1 89.69 80 LEU A N 1
ATOM 627 C CA . LEU A 1 80 ? 6.309 -19.484 8.875 1 89.69 80 LEU A CA 1
ATOM 628 C C . LEU A 1 80 ? 6.809 -19.797 10.281 1 89.69 80 LEU A C 1
ATOM 630 O O . LEU A 1 80 ? 7.082 -20.953 10.609 1 89.69 80 LEU A O 1
ATOM 634 N N . TYR A 1 81 ? 6.895 -18.75 11.055 1 83.69 81 TYR A N 1
ATOM 635 C CA . TYR A 1 81 ? 7.281 -18.953 12.445 1 83.69 81 TYR A CA 1
ATOM 636 C C . TYR A 1 81 ? 6.246 -19.797 13.18 1 83.69 81 TYR A C 1
ATOM 638 O O . TYR A 1 81 ? 6.602 -20.719 13.914 1 83.69 81 TYR A O 1
ATOM 646 N N . MET A 1 82 ? 5.008 -19.484 13.023 1 81.75 82 MET A N 1
ATOM 647 C CA . MET A 1 82 ? 3.914 -20.203 13.656 1 81.75 82 MET A CA 1
ATOM 648 C C . MET A 1 82 ? 3.947 -21.688 13.266 1 81.75 82 MET A C 1
ATOM 650 O O . MET A 1 82 ? 3.645 -22.547 14.086 1 81.75 82 MET A O 1
ATOM 654 N N . MET A 1 83 ? 4.383 -21.953 12.07 1 87.81 83 MET A N 1
ATOM 655 C CA . MET A 1 83 ? 4.352 -23.312 11.531 1 87.81 83 MET A CA 1
ATOM 656 C C . MET A 1 83 ? 5.688 -24.016 11.75 1 87.81 83 MET A C 1
ATOM 658 O O . MET A 1 83 ? 5.867 -25.156 11.336 1 87.81 83 MET A O 1
ATOM 662 N N . GLY A 1 84 ? 6.66 -23.328 12.383 1 83.56 84 GLY A N 1
ATOM 663 C CA . GLY A 1 84 ? 7.969 -23.906 12.641 1 83.56 84 GLY A CA 1
ATOM 664 C C . GLY A 1 84 ? 8.781 -24.125 11.383 1 83.56 84 GLY A C 1
ATOM 665 O O . GLY A 1 84 ? 9.5 -25.109 11.266 1 83.56 84 GLY A O 1
ATOM 666 N N . ARG A 1 85 ? 8.562 -23.328 10.391 1 90.81 85 ARG A N 1
ATOM 667 C CA . ARG A 1 85 ? 9.211 -23.5 9.094 1 90.81 85 ARG A CA 1
ATOM 668 C C . ARG A 1 85 ? 10 -22.25 8.703 1 90.81 85 ARG A C 1
ATOM 670 O O . ARG A 1 85 ? 9.867 -21.75 7.578 1 90.81 85 ARG A O 1
ATOM 677 N N . ASP A 1 86 ? 10.805 -21.734 9.523 1 83.88 86 ASP A N 1
ATOM 678 C CA . ASP A 1 86 ? 11.648 -20.578 9.242 1 83.88 86 ASP A CA 1
ATOM 679 C C . ASP A 1 86 ? 12.789 -20.938 8.297 1 83.88 86 ASP A C 1
ATOM 681 O O . ASP A 1 86 ? 13.641 -20.109 7.996 1 83.88 86 ASP A O 1
ATOM 685 N N . ASP A 1 87 ? 12.828 -22.156 7.855 1 88.25 87 ASP A N 1
ATOM 686 C CA . ASP A 1 87 ? 13.82 -22.609 6.891 1 88.25 87 ASP A CA 1
ATOM 687 C C . ASP A 1 87 ? 13.438 -22.203 5.473 1 88.25 87 ASP A C 1
ATOM 689 O O . ASP A 1 87 ? 14.281 -22.203 4.57 1 88.25 87 ASP A O 1
ATOM 693 N N . VAL A 1 88 ? 12.18 -21.938 5.258 1 95.38 88 VAL A N 1
ATOM 694 C CA . VAL A 1 88 ? 11.695 -21.578 3.93 1 95.38 88 VAL A CA 1
ATOM 695 C C . VAL A 1 88 ? 12.242 -20.203 3.531 1 95.38 88 VAL A C 1
ATOM 697 O O . VAL A 1 88 ? 12.125 -19.25 4.289 1 95.38 88 VAL A O 1
ATOM 700 N N . ALA A 1 89 ? 12.867 -20.094 2.391 1 95.06 89 ALA A N 1
ATOM 701 C CA . ALA A 1 89 ? 13.383 -18.812 1.908 1 95.06 89 ALA A CA 1
ATOM 702 C C . ALA A 1 89 ? 12.242 -17.891 1.489 1 95.06 89 ALA A C 1
ATOM 704 O O . ALA A 1 89 ? 11.273 -18.328 0.861 1 95.06 89 ALA A O 1
ATOM 705 N N . VAL A 1 90 ? 12.367 -16.641 1.913 1 95.44 90 VAL A N 1
ATOM 706 C CA . VAL A 1 90 ? 11.352 -15.664 1.543 1 95.44 90 VAL A CA 1
ATOM 707 C C . VAL A 1 90 ? 12 -14.523 0.767 1 95.44 90 VAL A C 1
ATOM 709 O O . VAL A 1 90 ? 12.992 -13.945 1.211 1 95.44 90 VAL A O 1
ATOM 712 N N . GLY A 1 91 ? 11.516 -14.266 -0.42 1 95.06 91 GLY A N 1
ATOM 713 C CA . GLY A 1 91 ? 12.016 -13.18 -1.245 1 95.06 91 GLY A CA 1
ATOM 714 C C . GLY A 1 91 ? 10.977 -12.117 -1.532 1 95.06 91 GLY A C 1
ATOM 715 O O . GLY A 1 91 ? 9.82 -12.43 -1.8 1 95.06 91 GLY A O 1
ATOM 716 N N . VAL A 1 92 ? 11.406 -10.844 -1.469 1 93.12 92 VAL A N 1
ATOM 717 C CA . VAL A 1 92 ? 10.508 -9.742 -1.787 1 93.12 92 VAL A CA 1
ATOM 718 C C . VAL A 1 92 ? 11.266 -8.656 -2.541 1 93.12 92 VAL A C 1
ATOM 720 O O . VAL A 1 92 ? 12.414 -8.352 -2.219 1 93.12 92 VAL A O 1
ATOM 723 N N . GLY A 1 93 ? 10.625 -8.203 -3.572 1 88.81 93 GLY A N 1
ATOM 724 C CA . GLY A 1 93 ? 11.062 -7 -4.254 1 88.81 93 GLY A CA 1
ATOM 725 C C . GLY A 1 93 ? 12.414 -7.156 -4.93 1 88.81 93 GLY A C 1
ATOM 726 O O . GLY A 1 93 ? 12.703 -8.203 -5.52 1 88.81 93 GLY A O 1
ATOM 727 N N . GLY A 1 94 ? 13.227 -6.148 -4.852 1 90.44 94 GLY A N 1
ATOM 728 C CA . GLY A 1 94 ? 14.469 -5.879 -5.547 1 90.44 94 GLY A CA 1
ATOM 729 C C . GLY A 1 94 ? 14.562 -4.469 -6.094 1 90.44 94 GLY A C 1
ATOM 730 O O . GLY A 1 94 ? 13.531 -3.828 -6.34 1 90.44 94 GLY A O 1
ATOM 731 N N . GLU A 1 95 ? 15.758 -4.016 -6.305 1 88 95 GLU A N 1
ATOM 732 C CA . GLU A 1 95 ? 15.938 -2.596 -6.582 1 88 95 GLU A CA 1
ATOM 733 C C . GLU A 1 95 ? 16.328 -2.365 -8.039 1 88 95 GLU A C 1
ATOM 735 O O . GLU A 1 95 ? 16.422 -1.221 -8.492 1 88 95 GLU A O 1
ATOM 740 N N . GLY A 1 96 ? 16.5 -3.447 -8.758 1 90.12 96 GLY A N 1
ATOM 741 C CA . GLY A 1 96 ? 16.797 -3.295 -10.18 1 90.12 96 GLY A CA 1
ATOM 742 C C . GLY A 1 96 ? 15.625 -2.793 -10.984 1 90.12 96 GLY A C 1
ATOM 743 O O . GLY A 1 96 ? 14.492 -2.75 -10.492 1 90.12 96 GLY A O 1
ATOM 744 N N . GLY A 1 97 ? 15.906 -2.377 -12.25 1 91.88 97 GLY A N 1
ATOM 745 C CA . GLY A 1 97 ? 14.883 -1.903 -13.172 1 91.88 97 GLY A CA 1
ATOM 746 C C . GLY A 1 97 ? 15.023 -2.479 -14.57 1 91.88 97 GLY A C 1
ATOM 747 O O . GLY A 1 97 ? 15.805 -3.404 -14.789 1 91.88 97 GLY A O 1
ATOM 748 N N . ILE A 1 98 ? 14.055 -2.162 -15.359 1 94.5 98 ILE A N 1
ATOM 749 C CA . ILE A 1 98 ? 14.125 -2.457 -16.781 1 94.5 98 ILE A CA 1
ATOM 750 C C . ILE A 1 98 ? 14.352 -1.166 -17.578 1 94.5 98 ILE A C 1
ATOM 752 O O . ILE A 1 98 ? 13.5 -0.276 -17.562 1 94.5 98 ILE A O 1
ATOM 756 N N . LEU A 1 99 ? 15.445 -1.13 -18.234 1 89.19 99 LEU A N 1
ATOM 757 C CA . LEU A 1 99 ? 15.859 0.085 -18.922 1 89.19 99 LEU A CA 1
ATOM 758 C C . LEU A 1 99 ? 15.023 0.305 -20.188 1 89.19 99 LEU A C 1
ATOM 760 O O . LEU A 1 99 ? 14.297 -0.592 -20.609 1 89.19 99 LEU A O 1
ATOM 764 N N . GLU A 1 100 ? 15.117 1.46 -20.812 1 86.06 100 GLU A N 1
ATOM 765 C CA . GLU A 1 100 ? 14.328 1.857 -21.969 1 86.06 100 GLU A CA 1
ATOM 766 C C . GLU A 1 100 ? 14.578 0.93 -23.156 1 86.06 100 GLU A C 1
ATOM 768 O O . GLU A 1 100 ? 13.68 0.676 -23.953 1 86.06 100 GLU A O 1
ATOM 773 N N . ASP A 1 101 ? 15.75 0.405 -23.25 1 87.38 101 ASP A N 1
ATOM 774 C CA . ASP A 1 101 ? 16.078 -0.452 -24.375 1 87.38 101 ASP A CA 1
ATOM 775 C C . ASP A 1 101 ? 15.648 -1.896 -24.125 1 87.38 101 ASP A C 1
ATOM 777 O O . ASP A 1 101 ? 15.906 -2.781 -24.938 1 87.38 101 ASP A O 1
ATOM 781 N N . GLY A 1 102 ? 15.109 -2.129 -22.891 1 91.75 102 GLY A N 1
ATOM 782 C CA . GLY A 1 102 ? 14.609 -3.461 -22.578 1 91.75 102 GLY A CA 1
ATOM 783 C C . GLY A 1 102 ? 15.578 -4.285 -21.75 1 91.75 102 GLY A C 1
ATOM 784 O O . GLY A 1 102 ? 15.266 -5.406 -21.359 1 91.75 102 GLY A O 1
ATOM 785 N N . THR A 1 103 ? 16.719 -3.688 -21.453 1 93.69 103 THR A N 1
ATOM 786 C CA . THR A 1 103 ? 17.672 -4.402 -20.609 1 93.69 103 THR A CA 1
ATOM 787 C C . THR A 1 103 ? 17.125 -4.586 -19.203 1 93.69 103 THR A C 1
ATOM 789 O O . THR A 1 103 ? 16.719 -3.615 -18.562 1 93.69 103 THR A O 1
ATOM 792 N N . ILE A 1 104 ? 17.078 -5.801 -18.828 1 95.62 104 ILE A N 1
ATOM 793 C CA . ILE A 1 104 ? 16.609 -6.117 -17.484 1 95.62 104 ILE A CA 1
ATOM 794 C C . ILE A 1 104 ? 17.797 -6.188 -16.516 1 95.62 104 ILE A C 1
ATOM 796 O O . ILE A 1 104 ? 18.688 -7.035 -16.672 1 95.62 104 ILE A O 1
ATOM 800 N N . GLN A 1 105 ? 17.812 -5.344 -15.547 1 93.88 105 GLN A N 1
ATOM 801 C CA . GLN A 1 105 ? 18.875 -5.312 -14.547 1 93.88 105 GLN A CA 1
ATOM 802 C C . GLN A 1 105 ? 18.719 -6.457 -13.547 1 93.88 105 GLN A C 1
ATOM 804 O O . GLN A 1 105 ? 17.656 -7.082 -13.461 1 93.88 105 GLN A O 1
ATOM 809 N N . PRO A 1 106 ? 19.797 -6.719 -12.828 1 91.38 106 PRO A N 1
ATOM 810 C CA . PRO A 1 106 ? 19.672 -7.727 -11.781 1 91.38 106 PRO A CA 1
ATOM 811 C C . PRO A 1 106 ? 18.719 -7.309 -10.664 1 91.38 106 PRO A C 1
ATOM 813 O O . PRO A 1 106 ? 18.594 -6.117 -10.375 1 91.38 106 PRO A O 1
ATOM 816 N N . ASN A 1 107 ? 18.016 -8.25 -10.109 1 92.75 107 ASN A N 1
ATOM 817 C CA . ASN A 1 107 ? 17.188 -8.078 -8.922 1 92.75 107 ASN A CA 1
ATOM 818 C C . ASN A 1 107 ? 16.047 -7.098 -9.164 1 92.75 107 ASN A C 1
ATOM 820 O O . ASN A 1 107 ? 15.781 -6.219 -8.344 1 92.75 107 ASN A O 1
ATOM 824 N N . VAL A 1 108 ? 15.539 -7.156 -10.375 1 92.81 108 VAL A N 1
ATOM 825 C CA . VAL A 1 108 ? 14.312 -6.406 -10.609 1 92.81 108 VAL A CA 1
ATOM 826 C C . VAL A 1 108 ? 13.195 -6.953 -9.719 1 92.81 108 VAL A C 1
ATOM 828 O O . VAL A 1 108 ? 13.008 -8.172 -9.625 1 92.81 108 VAL A O 1
ATOM 831 N N . GLY A 1 109 ? 12.562 -6.02 -9.008 1 86.25 109 GLY A N 1
ATOM 832 C CA . GLY A 1 109 ? 11.5 -6.438 -8.109 1 86.25 109 GLY A CA 1
ATOM 833 C C . GLY A 1 109 ? 10.125 -6.422 -8.766 1 86.25 109 GLY A C 1
ATOM 834 O O . GLY A 1 109 ? 9.867 -5.594 -9.641 1 86.25 109 GLY A O 1
ATOM 835 N N . GLY A 1 110 ? 9.266 -7.32 -8.438 1 88.44 110 GLY A N 1
ATOM 836 C CA . GLY A 1 110 ? 7.898 -7.402 -8.938 1 88.44 110 GLY A CA 1
ATOM 837 C C . GLY A 1 110 ? 6.965 -6.398 -8.289 1 88.44 110 GLY A C 1
ATOM 838 O O . GLY A 1 110 ? 5.816 -6.715 -7.98 1 88.44 110 GLY A O 1
ATOM 839 N N . TYR A 1 111 ? 7.461 -5.094 -8.047 1 91.38 111 TYR A N 1
ATOM 840 C CA . TYR A 1 111 ? 6.66 -4.047 -7.426 1 91.38 111 TYR A CA 1
ATOM 841 C C . TYR A 1 111 ? 5.656 -3.469 -8.414 1 91.38 111 TYR A C 1
ATOM 843 O O . TYR A 1 111 ? 4.637 -2.902 -8.016 1 91.38 111 TYR A O 1
ATOM 851 N N . ILE A 1 112 ? 6.031 -3.566 -9.688 1 92.69 112 ILE A N 1
ATOM 852 C CA . ILE A 1 112 ? 5.301 -2.959 -10.789 1 92.69 112 ILE A CA 1
ATOM 853 C C . ILE A 1 112 ? 5.262 -3.924 -11.977 1 92.69 112 ILE A C 1
ATOM 855 O O . ILE A 1 112 ? 6.156 -4.754 -12.133 1 92.69 112 ILE A O 1
ATOM 859 N N . PRO A 1 113 ? 4.172 -3.869 -12.773 1 95.69 113 PRO A N 1
ATOM 860 C CA . PRO A 1 113 ? 4.16 -4.723 -13.961 1 95.69 113 PRO A CA 1
ATOM 861 C C . PRO A 1 113 ? 5.316 -4.422 -14.914 1 95.69 113 PRO A C 1
ATOM 863 O O . PRO A 1 113 ? 5.805 -3.293 -14.961 1 95.69 113 PRO A O 1
ATOM 866 N N . ILE A 1 114 ? 5.609 -5.363 -15.688 1 96.44 114 ILE A N 1
ATOM 867 C CA . ILE A 1 114 ? 6.797 -5.293 -16.531 1 96.44 114 ILE A CA 1
ATOM 868 C C . ILE A 1 114 ? 6.684 -4.102 -17.484 1 96.44 114 ILE A C 1
ATOM 870 O O . ILE A 1 114 ? 7.656 -3.371 -17.688 1 96.44 114 ILE A O 1
ATOM 874 N N . ILE A 1 115 ? 5.523 -3.781 -17.984 1 95.12 115 ILE A N 1
ATOM 875 C CA . ILE A 1 115 ? 5.34 -2.748 -19 1 95.12 115 ILE A CA 1
ATOM 876 C C . ILE A 1 115 ? 5.648 -1.377 -18.406 1 95.12 115 ILE A C 1
ATOM 878 O O . ILE A 1 115 ? 5.977 -0.435 -19.125 1 95.12 115 ILE A O 1
ATOM 882 N N . ASP A 1 116 ? 5.566 -1.286 -17.078 1 93.38 116 ASP A N 1
ATOM 883 C CA . ASP A 1 116 ? 5.719 0.014 -16.422 1 93.38 116 ASP A CA 1
ATOM 884 C C . ASP A 1 116 ? 7.035 0.096 -15.664 1 93.38 116 ASP A C 1
ATOM 886 O O . ASP A 1 116 ? 7.301 1.088 -14.977 1 93.38 116 ASP A O 1
ATOM 890 N N . GLN A 1 117 ? 7.832 -0.981 -15.727 1 92.69 117 GLN A N 1
ATOM 891 C CA . GLN A 1 117 ? 9.125 -0.977 -15.047 1 92.69 117 GLN A CA 1
ATOM 892 C C . GLN A 1 117 ? 10.047 0.088 -15.633 1 92.69 117 GLN A C 1
ATOM 894 O O . GLN A 1 117 ? 10.086 0.288 -16.844 1 92.69 117 GLN A O 1
ATOM 899 N N . GLY A 1 118 ? 10.766 0.774 -14.797 1 87.94 118 GLY A N 1
ATOM 900 C CA . GLY A 1 118 ? 11.797 1.738 -15.141 1 87.94 118 GLY A CA 1
ATOM 901 C C . GLY A 1 118 ? 13.078 1.539 -14.359 1 87.94 118 GLY A C 1
ATOM 902 O O . GLY A 1 118 ? 13.422 0.413 -13.992 1 87.94 118 GLY A O 1
ATOM 903 N N . SER A 1 119 ? 13.867 2.555 -14.156 1 80.69 119 SER A N 1
ATOM 904 C CA . SER A 1 119 ? 15.172 2.453 -13.516 1 80.69 119 SER A CA 1
ATOM 905 C C . SER A 1 119 ? 15.039 2.334 -12 1 80.69 119 SER A C 1
ATOM 907 O O . SER A 1 119 ? 16 1.985 -11.312 1 80.69 119 SER A O 1
ATOM 909 N N . GLY A 1 120 ? 13.922 2.42 -11.445 1 82.44 120 GLY A N 1
ATOM 910 C CA . GLY A 1 120 ? 13.703 2.338 -10.008 1 82.44 120 GLY A CA 1
ATOM 911 C C . GLY A 1 120 ? 12.398 1.656 -9.641 1 82.44 120 GLY A C 1
ATOM 912 O O . GLY A 1 120 ? 11.828 0.919 -10.445 1 82.44 120 GLY A O 1
ATOM 913 N N . THR A 1 121 ? 12.055 1.859 -8.375 1 90.12 121 THR A N 1
ATOM 914 C CA . THR A 1 121 ? 10.883 1.131 -7.898 1 90.12 121 THR A CA 1
ATOM 915 C C . THR A 1 121 ? 9.672 2.053 -7.812 1 90.12 121 THR A C 1
ATOM 917 O O . THR A 1 121 ? 8.609 1.65 -7.332 1 90.12 121 THR A O 1
ATOM 920 N N . ALA A 1 122 ? 9.93 3.32 -8.219 1 89.62 122 ALA A N 1
ATOM 921 C CA . ALA A 1 122 ? 8.797 4.219 -8.406 1 89.62 122 ALA A CA 1
ATOM 922 C C . ALA A 1 122 ? 8.102 3.959 -9.742 1 89.62 122 ALA A C 1
ATOM 924 O O . ALA A 1 122 ? 8.766 3.699 -10.75 1 89.62 122 ALA A O 1
ATOM 925 N N . GLY A 1 123 ? 6.746 4.031 -9.734 1 90.44 123 GLY A N 1
ATOM 926 C CA . GLY A 1 123 ? 6.031 3.799 -10.977 1 90.44 123 GLY A CA 1
ATOM 927 C C . GLY A 1 123 ? 4.523 3.826 -10.812 1 90.44 123 GLY A C 1
ATOM 928 O O . GLY A 1 123 ? 4.02 3.912 -9.688 1 90.44 123 GLY A O 1
ATOM 929 N N . PRO A 1 124 ? 3.877 3.682 -11.906 1 92.12 124 PRO A N 1
ATOM 930 C CA . PRO A 1 124 ? 2.414 3.77 -11.883 1 92.12 124 PRO A CA 1
ATOM 931 C C . PRO A 1 124 ? 1.76 2.514 -11.305 1 92.12 124 PRO A C 1
ATOM 933 O O . PRO A 1 124 ? 2.426 1.491 -11.133 1 92.12 124 PRO A O 1
ATOM 936 N N . CYS A 1 125 ? 0.495 2.682 -10.992 1 93.56 125 CYS A N 1
ATOM 937 C CA . CYS A 1 125 ? -0.287 1.568 -10.469 1 93.56 125 CYS A CA 1
ATOM 938 C C . CYS A 1 125 ? -1.333 1.111 -11.477 1 93.56 125 CYS A C 1
ATOM 940 O O . CYS A 1 125 ? -2.467 0.806 -11.109 1 93.56 125 CYS A O 1
ATOM 942 N N . ARG A 1 126 ? -0.978 0.983 -12.688 1 91.25 126 ARG A N 1
ATOM 943 C CA . ARG A 1 126 ? -1.837 0.787 -13.852 1 91.25 126 ARG A CA 1
ATOM 944 C C . ARG A 1 126 ? -2.908 -0.262 -13.57 1 91.25 126 ARG A C 1
ATOM 946 O O . ARG A 1 126 ? -4.102 0.02 -13.68 1 91.25 126 ARG A O 1
ATOM 953 N N . TYR A 1 127 ? -2.557 -1.405 -13.203 1 91.5 127 TYR A N 1
ATOM 954 C CA . TYR A 1 127 ? -3.488 -2.51 -13 1 91.5 127 TYR A CA 1
ATOM 955 C C . TYR A 1 127 ? -3.955 -2.576 -11.555 1 91.5 127 TYR A C 1
ATOM 957 O O . TYR A 1 127 ? -5.133 -2.824 -11.289 1 91.5 127 TYR A O 1
ATOM 965 N N . ARG A 1 128 ? -3.074 -2.299 -10.617 1 93 128 ARG A N 1
ATOM 966 C CA . ARG A 1 128 ? -3.375 -2.42 -9.195 1 93 128 ARG A CA 1
ATOM 967 C C . ARG A 1 128 ? -4.457 -1.43 -8.773 1 93 128 ARG A C 1
ATOM 969 O O . ARG A 1 128 ? -5.102 -1.607 -7.738 1 93 128 ARG A O 1
ATOM 976 N N . GLN A 1 129 ? -4.621 -0.343 -9.562 1 92.19 129 GLN A N 1
ATOM 977 C CA . GLN A 1 129 ? -5.625 0.67 -9.25 1 92.19 129 GLN A CA 1
ATOM 978 C C . GLN A 1 129 ? -7.027 0.073 -9.25 1 92.19 129 GLN A C 1
ATOM 980 O O . GLN A 1 129 ? -7.969 0.687 -8.75 1 92.19 129 GLN A O 1
ATOM 985 N N . ALA A 1 130 ? -7.195 -1.112 -9.82 1 89.19 130 ALA A N 1
ATOM 986 C CA . ALA A 1 130 ? -8.492 -1.783 -9.859 1 89.19 130 ALA A CA 1
ATOM 987 C C . ALA A 1 130 ? -8.844 -2.383 -8.5 1 89.19 130 ALA A C 1
ATOM 989 O O . ALA A 1 130 ? -9.992 -2.762 -8.258 1 89.19 130 ALA A O 1
ATOM 990 N N . ILE A 1 131 ? -7.898 -2.551 -7.629 1 90.94 131 ILE A N 1
ATOM 991 C CA . ILE A 1 131 ? -8.102 -3.074 -6.285 1 90.94 131 ILE A CA 1
ATOM 992 C C . ILE A 1 131 ? -8.406 -1.925 -5.324 1 90.94 131 ILE A C 1
ATOM 994 O O . ILE A 1 131 ? -7.582 -1.023 -5.148 1 90.94 131 ILE A O 1
ATOM 998 N N . PRO A 1 132 ? -9.562 -1.941 -4.684 1 88.94 132 PRO A N 1
ATOM 999 C CA . PRO A 1 132 ? -9.875 -0.847 -3.762 1 88.94 132 PRO A CA 1
ATOM 1000 C C . PRO A 1 132 ? -8.898 -0.759 -2.592 1 88.94 132 PRO A C 1
ATOM 1002 O O . PRO A 1 132 ? -8.398 -1.784 -2.121 1 88.94 132 PRO A O 1
ATOM 1005 N N . VAL A 1 133 ? -8.68 0.458 -2.135 1 91.31 133 VAL A N 1
ATOM 1006 C CA . VAL A 1 133 ? -7.812 0.647 -0.977 1 91.31 133 VAL A CA 1
ATOM 1007 C C . VAL A 1 133 ? -8.594 0.386 0.306 1 91.31 133 VAL A C 1
ATOM 1009 O O . VAL A 1 133 ? -8.078 -0.222 1.245 1 91.31 133 VAL A O 1
ATOM 1012 N N . GLY A 1 134 ? -9.836 0.786 0.339 1 87.81 134 GLY A N 1
ATOM 1013 C CA . GLY A 1 134 ? -10.656 0.8 1.543 1 87.81 134 GLY A CA 1
ATOM 1014 C C . GLY A 1 134 ? -11.211 -0.564 1.903 1 87.81 134 GLY A C 1
ATOM 1015 O O . GLY A 1 134 ? -10.516 -1.575 1.785 1 87.81 134 GLY A O 1
ATOM 1016 N N . ALA A 1 135 ? -12.43 -0.535 2.434 1 76.94 135 ALA A N 1
ATOM 1017 C CA . ALA A 1 135 ? -13.109 -1.738 2.916 1 76.94 135 ALA A CA 1
ATOM 1018 C C . ALA A 1 135 ? -13.195 -2.793 1.816 1 76.94 135 ALA A C 1
ATOM 1020 O O . ALA A 1 135 ? -13.484 -2.473 0.662 1 76.94 135 ALA A O 1
ATOM 1021 N N . GLY A 1 136 ? -12.898 -4.008 2.178 1 76.56 136 GLY A N 1
ATOM 1022 C CA . GLY A 1 136 ? -12.93 -5.105 1.222 1 76.56 136 GLY A CA 1
ATOM 1023 C C . GLY A 1 136 ? -11.68 -5.18 0.36 1 76.56 136 GLY A C 1
ATOM 1024 O O . GLY A 1 136 ? -11.539 -6.09 -0.457 1 76.56 136 GLY A O 1
ATOM 1025 N N . GLY A 1 137 ? -10.852 -4.195 0.56 1 87.38 137 GLY A N 1
ATOM 1026 C CA . GLY A 1 137 ? -9.633 -4.129 -0.24 1 87.38 137 GLY A CA 1
ATOM 1027 C C . GLY A 1 137 ? -8.367 -4.242 0.587 1 87.38 137 GLY A C 1
ATOM 1028 O O . GLY A 1 137 ? -8.281 -5.082 1.487 1 87.38 137 GLY A O 1
ATOM 1029 N N . ARG A 1 138 ? -7.406 -3.436 0.27 1 90.94 138 ARG A N 1
ATOM 1030 C CA . ARG A 1 138 ? -6.059 -3.592 0.802 1 90.94 138 ARG A CA 1
ATOM 1031 C C . ARG A 1 138 ? -6.004 -3.211 2.277 1 90.94 138 ARG A C 1
ATOM 1033 O O . ARG A 1 138 ? -5.207 -3.768 3.039 1 90.94 138 ARG A O 1
ATOM 1040 N N . LEU A 1 139 ? -6.848 -2.25 2.713 1 89.38 139 LEU A N 1
ATOM 1041 C CA . LEU A 1 139 ? -6.887 -1.877 4.121 1 89.38 139 LEU A CA 1
ATOM 1042 C C . LEU A 1 139 ? -7.148 -3.096 5 1 89.38 139 LEU A C 1
ATOM 1044 O O . LEU A 1 139 ? -6.445 -3.316 5.988 1 89.38 139 LEU A O 1
ATOM 1048 N N . TYR A 1 140 ? -8.055 -3.879 4.605 1 84.44 140 TYR A N 1
ATOM 1049 C CA . TYR A 1 140 ? -8.438 -5.043 5.395 1 84.44 140 TYR A CA 1
ATOM 1050 C C . TYR A 1 140 ? -7.375 -6.129 5.32 1 84.44 140 TYR A C 1
ATOM 1052 O O . TYR A 1 140 ? -7.055 -6.766 6.324 1 84.44 140 TYR A O 1
ATOM 1060 N N . LYS A 1 141 ? -6.875 -6.27 4.176 1 87.25 141 LYS A N 1
ATOM 1061 C CA . LYS A 1 141 ? -5.844 -7.285 3.998 1 87.25 141 LYS A CA 1
ATOM 1062 C C . LYS A 1 141 ? -4.605 -6.957 4.828 1 87.25 141 LYS A C 1
ATOM 1064 O O . LYS A 1 141 ? -4.051 -7.832 5.496 1 87.25 141 LYS A O 1
ATOM 1069 N N . ASP A 1 142 ? -4.234 -5.766 4.852 1 87.38 142 ASP A N 1
ATOM 1070 C CA . ASP A 1 142 ? -3.002 -5.344 5.504 1 87.38 142 ASP A CA 1
ATOM 1071 C C . ASP A 1 142 ? -3.182 -5.262 7.02 1 87.38 142 ASP A C 1
ATOM 1073 O O . ASP A 1 142 ? -2.207 -5.332 7.77 1 87.38 142 ASP A O 1
ATOM 1077 N N . THR A 1 143 ? -4.359 -5.02 7.473 1 82.38 143 THR A N 1
ATOM 1078 C CA . THR A 1 143 ? -4.574 -4.965 8.914 1 82.38 143 THR A CA 1
ATOM 1079 C C . THR A 1 143 ? -4.766 -6.367 9.484 1 82.38 143 THR A C 1
ATOM 1081 O O . THR A 1 143 ? -4.34 -6.648 10.609 1 82.38 143 THR A O 1
ATOM 1084 N N . ASN A 1 144 ? -5.312 -7.219 8.664 1 76.25 144 ASN A N 1
ATOM 1085 C CA . ASN A 1 144 ? -5.656 -8.562 9.102 1 76.25 144 ASN A CA 1
ATOM 1086 C C . ASN A 1 144 ? -6.215 -8.57 10.523 1 76.25 144 ASN A C 1
ATOM 1088 O O . ASN A 1 144 ? -5.836 -9.406 11.344 1 76.25 144 ASN A O 1
ATOM 1092 N N . PHE A 1 145 ? -7.008 -7.555 10.797 1 63.69 145 PHE A N 1
ATOM 1093 C CA . PHE A 1 145 ? -7.715 -7.312 12.047 1 63.69 145 PHE A CA 1
ATOM 1094 C C . PHE A 1 145 ? -6.758 -7.375 13.234 1 63.69 145 PHE A C 1
ATOM 1096 O O . PHE A 1 145 ? -7.168 -7.676 14.359 1 63.69 145 PHE A O 1
ATOM 1103 N N . GLY A 1 146 ? -5.582 -7.203 12.914 1 65.19 146 GLY A N 1
ATOM 1104 C CA . GLY A 1 146 ? -4.617 -7.242 14 1 65.19 146 GLY A CA 1
ATOM 1105 C C . GLY A 1 146 ? -4.355 -8.641 14.523 1 65.19 146 GLY A C 1
ATOM 1106 O O . GLY A 1 146 ? -3.672 -8.82 15.531 1 65.19 146 GLY A O 1
ATOM 1107 N N . TYR A 1 147 ? -4.926 -9.641 13.898 1 62.94 147 TYR A N 1
ATOM 1108 C CA . TYR A 1 147 ? -4.801 -11.023 14.352 1 62.94 147 TYR A CA 1
ATOM 1109 C C . TYR A 1 147 ? -3.34 -11.445 14.414 1 62.94 147 TYR A C 1
ATOM 1111 O O . TYR A 1 147 ? -2.965 -12.281 15.242 1 62.94 147 TYR A O 1
ATOM 1119 N N . ARG A 1 148 ? -2.693 -10.82 13.617 1 60.62 148 ARG A N 1
ATOM 1120 C CA . ARG A 1 148 ? -1.282 -11.188 13.578 1 60.62 148 ARG A CA 1
ATOM 1121 C C . ARG A 1 148 ? -0.626 -10.984 14.938 1 60.62 148 ARG A C 1
ATOM 1123 O O . ARG A 1 148 ? 0.105 -11.852 15.422 1 60.62 148 ARG A O 1
ATOM 1130 N N . LYS A 1 149 ? -0.933 -9.945 15.43 1 58.84 149 LYS A N 1
ATOM 1131 C CA . LYS A 1 149 ? -0.307 -9.578 16.688 1 58.84 149 LYS A CA 1
ATOM 1132 C C . LYS A 1 149 ? -0.871 -10.398 17.844 1 58.84 149 LYS A C 1
ATOM 1134 O O . LYS A 1 149 ? -0.138 -10.773 18.766 1 58.84 149 LYS A O 1
ATOM 1139 N N . SER A 1 150 ? -2.09 -10.648 17.703 1 53.66 150 SER A N 1
ATOM 1140 C CA . SER A 1 150 ? -2.76 -11.305 18.828 1 53.66 150 SER A CA 1
ATOM 1141 C C . SER A 1 150 ? -2.457 -12.797 18.859 1 53.66 150 SER A C 1
ATOM 1143 O O . SER A 1 150 ? -2.48 -13.414 19.922 1 53.66 150 SER A O 1
ATOM 1145 N N . PHE A 1 151 ? -2.164 -13.219 17.688 1 52.34 151 PHE A N 1
ATOM 1146 C CA . PHE A 1 151 ? -2.172 -14.672 17.594 1 52.34 151 PHE A CA 1
ATOM 1147 C C . PHE A 1 151 ? -0.77 -15.211 17.328 1 52.34 151 PHE A C 1
ATOM 1149 O O . PHE A 1 151 ? -0.397 -16.266 17.859 1 52.34 151 PHE A O 1
ATOM 1156 N N . LEU A 1 152 ? -0.08 -14.336 16.578 1 55.34 152 LEU A N 1
ATOM 1157 C CA . LEU A 1 152 ? 1.139 -14.961 16.078 1 55.34 152 LEU A CA 1
ATOM 1158 C C . LEU A 1 152 ? 2.254 -14.891 17.125 1 55.34 152 LEU A C 1
ATOM 1160 O O . LEU A 1 152 ? 2.432 -13.867 17.781 1 55.34 152 LEU A O 1
ATOM 1164 N N . PRO A 1 153 ? 2.826 -16.031 17.312 1 50.38 153 PRO A N 1
ATOM 1165 C CA . PRO A 1 153 ? 3.842 -16.141 18.359 1 50.38 153 PRO A CA 1
ATOM 1166 C C . PRO A 1 153 ? 4.902 -15.055 18.281 1 50.38 153 PRO A C 1
ATOM 1168 O O . PRO A 1 153 ? 5.23 -14.578 17.188 1 50.38 153 PRO A O 1
ATOM 1171 N N . GLN A 1 154 ? 5.121 -14.438 19.406 1 53.62 154 GLN A N 1
ATOM 1172 C CA . GLN A 1 154 ? 6.215 -13.484 19.547 1 53.62 154 GLN A CA 1
ATOM 1173 C C . GLN A 1 154 ? 7.539 -14.195 19.812 1 53.62 154 GLN A C 1
ATOM 1175 O O . GLN A 1 154 ? 7.555 -15.305 20.344 1 53.62 154 GLN A O 1
ATOM 1180 N N . GLY A 1 155 ? 8.617 -13.859 19.062 1 56.47 155 GLY A N 1
ATOM 1181 C CA . GLY A 1 155 ? 9.93 -14.438 19.297 1 56.47 155 GLY A CA 1
ATOM 1182 C C . GLY A 1 155 ? 10.938 -14.062 18.219 1 56.47 155 GLY A C 1
ATOM 1183 O O . GLY A 1 155 ? 10.617 -13.32 17.281 1 56.47 155 GLY A O 1
ATOM 1184 N N . SER A 1 156 ? 12.062 -14.422 18.562 1 57.31 156 SER A N 1
ATOM 1185 C CA . SER A 1 156 ? 13.133 -14.156 17.609 1 57.31 156 SER A CA 1
ATOM 1186 C C . SER A 1 156 ? 12.938 -14.953 16.312 1 57.31 156 SER A C 1
ATOM 1188 O O . SER A 1 156 ? 12.586 -16.125 16.359 1 57.31 156 SER A O 1
ATOM 1190 N N . ARG A 1 157 ? 12.961 -14.273 15.25 1 64.38 157 ARG A N 1
ATOM 1191 C CA . ARG A 1 157 ? 12.812 -14.883 13.93 1 64.38 157 ARG A CA 1
ATOM 1192 C C . ARG A 1 157 ? 14.141 -14.922 13.188 1 64.38 157 ARG A C 1
ATOM 1194 O O . ARG A 1 157 ? 15.023 -14.102 13.445 1 64.38 157 ARG A O 1
ATOM 1201 N N . ARG A 1 158 ? 14.227 -15.938 12.391 1 63.34 158 ARG A N 1
ATOM 1202 C CA . ARG A 1 158 ? 15.406 -16.031 11.547 1 63.34 158 ARG A CA 1
ATOM 1203 C C . ARG A 1 158 ? 15.383 -14.961 10.453 1 63.34 158 ARG A C 1
ATOM 1205 O O . ARG A 1 158 ? 16.406 -14.672 9.844 1 63.34 158 ARG A O 1
ATOM 1212 N N . TYR A 1 159 ? 14.172 -14.43 10.352 1 68.75 159 TYR A N 1
ATOM 1213 C CA . TYR A 1 159 ? 13.992 -13.469 9.273 1 68.75 159 TYR A CA 1
ATOM 1214 C C . TYR A 1 159 ? 13.977 -12.039 9.805 1 68.75 159 TYR A C 1
ATOM 1216 O O . TYR A 1 159 ? 13.477 -11.789 10.906 1 68.75 159 TYR A O 1
ATOM 1224 N N . SER A 1 160 ? 14.812 -11.25 9.117 1 68.12 160 SER A N 1
ATOM 1225 C CA . SER A 1 160 ? 14.68 -9.812 9.344 1 68.12 160 SER A CA 1
ATOM 1226 C C . SER A 1 160 ? 14.109 -9.109 8.117 1 68.12 160 SER A C 1
ATOM 1228 O O . SER A 1 160 ? 14.656 -9.227 7.016 1 68.12 160 SER A O 1
ATOM 1230 N N . PRO A 1 161 ? 12.945 -8.516 8.188 1 67.25 161 PRO A N 1
ATOM 1231 C CA . PRO A 1 161 ? 12.219 -7.969 7.035 1 67.25 161 PRO A CA 1
ATOM 1232 C C . PRO A 1 161 ? 13.094 -7.086 6.148 1 67.25 161 PRO A C 1
ATOM 1234 O O . PRO A 1 161 ? 12.836 -6.961 4.949 1 67.25 161 PRO A O 1
ATOM 1237 N N . LEU A 1 162 ? 14.156 -6.484 6.586 1 71.56 162 LEU A N 1
ATOM 1238 C CA . LEU A 1 162 ? 14.977 -5.629 5.734 1 71.56 162 LEU A CA 1
ATOM 1239 C C . LEU A 1 162 ? 16.219 -6.367 5.246 1 71.56 162 LEU A C 1
ATOM 1241 O O . LEU A 1 162 ? 16.938 -5.871 4.383 1 71.56 162 LEU A O 1
ATOM 1245 N N . GLN A 1 163 ? 16.281 -7.602 5.543 1 75.12 163 GLN A N 1
ATOM 1246 C CA . GLN A 1 163 ? 17.5 -8.328 5.168 1 75.12 163 GLN A CA 1
ATOM 1247 C C . GLN A 1 163 ? 17.156 -9.555 4.324 1 75.12 163 GLN A C 1
ATOM 1249 O O . GLN A 1 163 ? 18.031 -10.375 4.039 1 75.12 163 GLN A O 1
ATOM 1254 N N . GLN A 1 164 ? 16.031 -9.672 4.023 1 80.06 164 GLN A N 1
ATOM 1255 C CA . GLN A 1 164 ? 15.641 -10.82 3.211 1 80.06 164 GLN A CA 1
ATOM 1256 C C . GLN A 1 164 ? 16.141 -10.664 1.775 1 80.06 164 GLN A C 1
ATOM 1258 O O . GLN A 1 164 ? 16.375 -9.547 1.31 1 80.06 164 GLN A O 1
ATOM 1263 N N . PRO A 1 165 ? 16.312 -11.828 1.114 1 90.44 165 PRO A N 1
ATOM 1264 C CA . PRO A 1 165 ? 16.656 -11.773 -0.31 1 90.44 165 PRO A CA 1
ATOM 1265 C C . PRO A 1 165 ? 15.523 -11.195 -1.164 1 90.44 165 PRO A C 1
ATOM 1267 O O . PRO A 1 165 ? 14.391 -11.078 -0.696 1 90.44 165 PRO A O 1
ATOM 1270 N N . THR A 1 166 ? 15.969 -10.773 -2.338 1 93.44 166 THR A N 1
ATOM 1271 C CA . THR A 1 166 ? 14.977 -10.352 -3.316 1 93.44 166 THR A CA 1
ATOM 1272 C C . THR A 1 166 ? 14.227 -11.562 -3.879 1 93.44 166 THR A C 1
ATOM 1274 O O . THR A 1 166 ? 14.656 -12.703 -3.701 1 93.44 166 THR A O 1
ATOM 1277 N N . ALA A 1 167 ? 13.109 -11.305 -4.504 1 96.38 167 ALA A N 1
ATOM 1278 C CA . ALA A 1 167 ? 12.344 -12.367 -5.152 1 96.38 167 ALA A CA 1
ATOM 1279 C C . ALA A 1 167 ? 13.188 -13.102 -6.188 1 96.38 167 ALA A C 1
ATOM 1281 O O . ALA A 1 167 ? 13.188 -14.336 -6.238 1 96.38 167 ALA A O 1
ATOM 1282 N N . GLN A 1 168 ? 13.969 -12.344 -6.961 1 97.38 168 GLN A N 1
ATOM 1283 C CA . GLN A 1 168 ? 14.789 -12.945 -8.008 1 97.38 168 GLN A CA 1
ATOM 1284 C C . GLN A 1 168 ? 15.906 -13.797 -7.402 1 97.38 168 GLN A C 1
ATOM 1286 O O . GLN A 1 168 ? 16.219 -14.875 -7.918 1 97.38 168 GLN A O 1
ATOM 1291 N N . GLN A 1 169 ? 16.484 -13.352 -6.32 1 96.81 169 GLN A N 1
ATOM 1292 C CA . GLN A 1 169 ? 17.547 -14.117 -5.664 1 96.81 169 GLN A CA 1
ATOM 1293 C C . GLN A 1 169 ? 17.031 -15.461 -5.168 1 96.81 169 GLN A C 1
ATOM 1295 O O . GLN A 1 169 ? 17.688 -16.484 -5.316 1 96.81 169 GLN A O 1
ATOM 1300 N N . VAL A 1 170 ? 15.844 -15.453 -4.602 1 97.69 170 VAL A N 1
ATOM 1301 C CA . VAL A 1 170 ? 15.258 -16.688 -4.098 1 97.69 170 VAL A CA 1
ATOM 1302 C C . VAL A 1 170 ? 14.953 -17.625 -5.262 1 97.69 170 VAL A C 1
ATOM 1304 O O . VAL A 1 170 ? 15.258 -18.828 -5.203 1 97.69 170 VAL A O 1
ATOM 1307 N N . LEU A 1 171 ? 14.352 -17.125 -6.324 1 98.44 171 LEU A N 1
ATOM 1308 C CA . LEU A 1 171 ? 14.031 -17.953 -7.484 1 98.44 171 LEU A CA 1
ATOM 1309 C C . LEU A 1 171 ? 15.289 -18.547 -8.094 1 98.44 171 LEU A C 1
ATOM 1311 O O . LEU A 1 171 ? 15.344 -19.75 -8.359 1 98.44 171 LEU A O 1
ATOM 1315 N N . ILE A 1 172 ? 16.281 -17.719 -8.281 1 98.25 172 ILE A N 1
ATOM 1316 C CA . ILE A 1 172 ? 17.531 -18.188 -8.891 1 98.25 172 ILE A CA 1
ATOM 1317 C C . ILE A 1 172 ? 18.156 -19.266 -8.016 1 98.25 172 ILE A C 1
ATOM 1319 O O . ILE A 1 172 ? 18.547 -20.312 -8.516 1 98.25 172 ILE A O 1
ATOM 1323 N N . GLU A 1 173 ? 18.203 -19.031 -6.742 1 97.69 173 GLU A N 1
ATOM 1324 C CA . GLU A 1 173 ? 18.844 -19.969 -5.816 1 97.69 173 GLU A CA 1
ATOM 1325 C C . GLU A 1 173 ? 18.094 -21.297 -5.793 1 97.69 173 GLU A C 1
ATOM 1327 O O . GLU A 1 173 ? 18.703 -22.359 -5.992 1 97.69 173 GLU A O 1
ATOM 1332 N N . LYS A 1 174 ? 16.828 -21.281 -5.629 1 98.19 174 LYS A N 1
ATOM 1333 C CA . LYS A 1 174 ? 16.062 -22.5 -5.41 1 98.19 174 LYS A CA 1
ATOM 1334 C C . LYS A 1 174 ? 15.906 -23.297 -6.707 1 98.19 174 LYS A C 1
ATOM 1336 O O . LYS A 1 174 ? 15.906 -24.531 -6.691 1 98.19 174 LYS A O 1
ATOM 1341 N N . ILE A 1 175 ? 15.789 -22.609 -7.816 1 98.44 175 ILE A N 1
ATOM 1342 C CA . ILE A 1 175 ? 15.633 -23.297 -9.094 1 98.44 175 ILE A CA 1
ATOM 1343 C C . ILE A 1 175 ? 16.984 -23.859 -9.547 1 98.44 175 ILE A C 1
ATOM 1345 O O . ILE A 1 175 ? 17.047 -24.938 -10.148 1 98.44 175 ILE A O 1
ATOM 1349 N N . SER A 1 176 ? 18.047 -23.156 -9.227 1 97.94 176 SER A N 1
ATOM 1350 C CA . SER A 1 176 ? 19.391 -23.641 -9.562 1 97.94 176 SER A CA 1
ATOM 1351 C C . SER A 1 176 ? 19.719 -24.922 -8.805 1 97.94 176 SER A C 1
ATOM 1353 O O . SER A 1 176 ? 20.5 -25.75 -9.273 1 97.94 176 SER A O 1
ATOM 1355 N N . ASP A 1 177 ? 19.125 -25.156 -7.68 1 96.06 177 ASP A N 1
ATOM 1356 C CA . ASP A 1 177 ? 19.422 -26.297 -6.812 1 96.06 177 ASP A CA 1
ATOM 1357 C C . ASP A 1 177 ? 18.906 -27.594 -7.414 1 96.06 177 ASP A C 1
ATOM 1359 O O . ASP A 1 177 ? 19.312 -28.688 -7.008 1 96.06 177 ASP A O 1
ATOM 1363 N N . GLY A 1 178 ? 17.969 -27.547 -8.375 1 95.06 178 GLY A N 1
ATOM 1364 C CA . GLY A 1 178 ? 17.438 -28.734 -9.008 1 95.06 178 GLY A CA 1
ATOM 1365 C C . GLY A 1 178 ? 15.984 -28.594 -9.438 1 95.06 178 GLY A C 1
ATOM 1366 O O . GLY A 1 178 ? 15.414 -27.5 -9.359 1 95.06 178 GLY A O 1
ATOM 1367 N N . PRO A 1 179 ? 15.43 -29.719 -9.883 1 96.12 179 PRO A N 1
ATOM 1368 C CA . PRO A 1 179 ? 14.055 -29.672 -10.391 1 96.12 179 PRO A CA 1
ATOM 1369 C C . PRO A 1 179 ? 13.055 -29.188 -9.344 1 96.12 179 PRO A C 1
ATOM 1371 O O . PRO A 1 179 ? 13.086 -29.641 -8.195 1 96.12 179 PRO A O 1
ATOM 1374 N N . VAL A 1 180 ? 12.195 -28.266 -9.758 1 97.75 180 VAL A N 1
ATOM 1375 C CA . VAL A 1 180 ? 11.227 -27.672 -8.844 1 97.75 180 VAL A CA 1
ATOM 1376 C C . VAL A 1 180 ? 9.898 -27.453 -9.562 1 97.75 180 VAL A C 1
ATOM 1378 O O . VAL A 1 180 ? 9.859 -27.312 -10.789 1 97.75 180 VAL A O 1
ATOM 1381 N N . SER A 1 181 ? 8.797 -27.562 -8.836 1 97.88 181 SER A N 1
ATOM 1382 C CA . SER A 1 181 ? 7.5 -27.078 -9.289 1 97.88 181 SER A CA 1
ATOM 1383 C C . SER A 1 181 ? 7.223 -25.672 -8.789 1 97.88 181 SER A C 1
ATOM 1385 O O . SER A 1 181 ? 7.465 -25.359 -7.621 1 97.88 181 SER A O 1
ATOM 1387 N N . LEU A 1 182 ? 6.766 -24.844 -9.664 1 98.62 182 LEU A N 1
ATOM 1388 C CA . LEU A 1 182 ? 6.414 -23.484 -9.297 1 98.62 182 LEU A CA 1
ATOM 1389 C C . LEU A 1 182 ? 4.902 -23.328 -9.148 1 98.62 182 LEU A C 1
ATOM 1391 O O . LEU A 1 182 ? 4.145 -23.719 -10.039 1 98.62 182 LEU A O 1
ATOM 1395 N N . PHE A 1 183 ? 4.484 -22.906 -8.008 1 98.75 183 PHE A N 1
ATOM 1396 C CA . PHE A 1 183 ? 3.098 -22.516 -7.77 1 98.75 183 PHE A CA 1
ATOM 1397 C C . PHE A 1 183 ? 2.938 -21 -7.879 1 98.75 183 PHE A C 1
ATOM 1399 O O . PHE A 1 183 ? 3.604 -20.25 -7.164 1 98.75 183 PHE A O 1
ATOM 1406 N N . VAL A 1 184 ? 2.086 -20.547 -8.766 1 98.5 184 VAL A N 1
ATOM 1407 C CA . VAL A 1 184 ? 1.876 -19.125 -9 1 98.5 184 VAL A CA 1
ATOM 1408 C C . VAL A 1 184 ? 0.433 -18.75 -8.664 1 98.5 184 VAL A C 1
ATOM 1410 O O . VAL A 1 184 ? -0.484 -19.047 -9.438 1 98.5 184 VAL A O 1
ATOM 1413 N N . ILE A 1 185 ? 0.248 -18.047 -7.512 1 97.94 185 ILE A N 1
ATOM 1414 C CA . ILE A 1 185 ? -1.104 -17.75 -7.055 1 97.94 185 ILE A CA 1
ATOM 1415 C C . ILE A 1 185 ? -1.272 -16.234 -6.887 1 97.94 185 ILE A C 1
ATOM 1417 O O . ILE A 1 185 ? -2.129 -15.781 -6.121 1 97.94 185 ILE A O 1
ATOM 1421 N N . GLY A 1 186 ? -0.464 -15.422 -7.461 1 96.44 186 GLY A N 1
ATOM 1422 C CA . GLY A 1 186 ? -0.543 -13.992 -7.703 1 96.44 186 GLY A CA 1
ATOM 1423 C C . GLY A 1 186 ? -0.207 -13.609 -9.133 1 96.44 186 GLY A C 1
ATOM 1424 O O . GLY A 1 186 ? -0.262 -14.445 -10.031 1 96.44 186 GLY A O 1
ATOM 1425 N N . ALA A 1 187 ? 0.075 -12.336 -9.352 1 96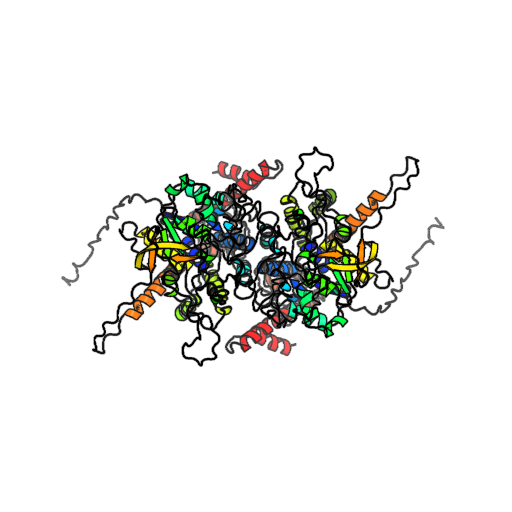.19 187 ALA A N 1
ATOM 1426 C CA . ALA A 1 187 ? 0.505 -11.922 -10.688 1 96.19 187 ALA A CA 1
ATOM 1427 C C . ALA A 1 187 ? 1.819 -12.594 -11.07 1 96.19 187 ALA A C 1
ATOM 1429 O O . ALA A 1 187 ? 2.6 -12.992 -10.203 1 96.19 187 ALA A O 1
ATOM 1430 N N . HIS A 1 188 ? 2.15 -12.633 -12.312 1 97.25 188 HIS A N 1
ATOM 1431 C CA . HIS A 1 188 ? 3.227 -13.469 -12.828 1 97.25 188 HIS A CA 1
ATOM 1432 C C . HIS A 1 188 ? 4.535 -12.695 -12.922 1 97.25 188 HIS A C 1
ATOM 1434 O O . HIS A 1 188 ? 5.531 -13.211 -13.438 1 97.25 188 HIS A O 1
ATOM 1440 N N . THR A 1 189 ? 4.637 -11.539 -12.391 1 97.56 189 THR A N 1
ATOM 1441 C CA . THR A 1 189 ? 5.742 -10.609 -12.625 1 97.56 189 THR A CA 1
ATOM 1442 C C . THR A 1 189 ? 7.07 -11.242 -12.211 1 97.56 189 THR A C 1
ATOM 1444 O O . THR A 1 189 ? 8.023 -11.258 -12.992 1 97.56 189 THR A O 1
ATOM 1447 N N . ASN A 1 190 ? 7.184 -11.789 -11 1 97.88 190 ASN A N 1
ATOM 1448 C CA . ASN A 1 190 ? 8.43 -12.359 -10.508 1 97.88 190 ASN A CA 1
ATOM 1449 C C . ASN A 1 190 ? 8.906 -13.516 -11.383 1 97.88 190 ASN A C 1
ATOM 1451 O O . ASN A 1 190 ? 10.078 -13.586 -11.75 1 97.88 190 ASN A O 1
ATOM 1455 N N . VAL A 1 191 ? 8.016 -14.352 -11.734 1 98.31 191 VAL A N 1
ATOM 1456 C CA . VAL A 1 191 ? 8.352 -15.555 -12.484 1 98.31 191 VAL A CA 1
ATOM 1457 C C . VAL A 1 191 ? 8.742 -15.18 -13.914 1 98.31 191 VAL A C 1
ATOM 1459 O O . VAL A 1 191 ? 9.703 -15.727 -14.469 1 98.31 191 VAL A O 1
ATOM 1462 N N . ALA A 1 192 ? 7.984 -14.234 -14.484 1 98 192 ALA A N 1
ATOM 1463 C CA . ALA A 1 192 ? 8.297 -13.805 -15.844 1 98 192 ALA A CA 1
ATOM 1464 C C . ALA A 1 192 ? 9.695 -13.195 -15.922 1 98 192 ALA A C 1
ATOM 1466 O O . ALA A 1 192 ? 10.469 -13.523 -16.828 1 98 192 ALA A O 1
ATOM 1467 N N . ILE A 1 193 ? 10.008 -12.312 -15 1 97.5 193 ILE A N 1
ATOM 1468 C CA . ILE A 1 193 ? 11.32 -11.68 -14.992 1 97.5 193 ILE A CA 1
ATOM 1469 C C . ILE A 1 193 ? 12.406 -12.75 -14.844 1 97.5 193 ILE A C 1
ATOM 1471 O O . ILE A 1 193 ? 13.43 -12.703 -15.531 1 97.5 193 ILE A O 1
ATOM 1475 N N . PHE A 1 194 ? 12.219 -13.727 -13.961 1 98.31 194 PHE A N 1
ATOM 1476 C CA . PHE A 1 194 ? 13.164 -14.828 -13.789 1 98.31 194 PHE A CA 1
ATOM 1477 C C . PHE A 1 194 ? 13.383 -15.562 -15.109 1 98.31 194 PHE A C 1
ATOM 1479 O O . PHE A 1 194 ? 14.531 -15.789 -15.508 1 98.31 194 PHE A O 1
ATOM 1486 N N . LEU A 1 195 ? 12.289 -15.891 -15.805 1 98.12 195 LEU A N 1
ATOM 1487 C CA . LEU A 1 195 ? 12.375 -16.656 -17.047 1 98.12 195 LEU A CA 1
ATOM 1488 C C . LEU A 1 195 ? 13.055 -15.852 -18.141 1 98.12 195 LEU A C 1
ATOM 1490 O O . LEU A 1 195 ? 13.797 -16.406 -18.953 1 98.12 195 LEU A O 1
ATOM 1494 N N . MET A 1 196 ? 12.805 -14.594 -18.141 1 97.06 196 MET A N 1
ATOM 1495 C CA . MET A 1 196 ? 13.375 -13.719 -19.172 1 97.06 196 MET A CA 1
ATOM 1496 C C . MET A 1 196 ? 14.867 -13.508 -18.938 1 97.06 196 MET A C 1
ATOM 1498 O O . MET A 1 196 ? 15.625 -13.32 -19.891 1 97.06 196 MET A O 1
ATOM 1502 N N . THR A 1 197 ? 15.312 -13.594 -17.703 1 96.88 197 THR A N 1
ATOM 1503 C CA . THR A 1 197 ? 16.688 -13.242 -17.391 1 96.88 197 THR A CA 1
ATOM 1504 C C . THR A 1 197 ? 17.531 -14.5 -17.172 1 96.88 197 THR A C 1
ATOM 1506 O O . THR A 1 197 ? 18.766 -14.445 -17.188 1 96.88 197 THR A O 1
ATOM 1509 N N . ASN A 1 198 ? 16.906 -15.641 -16.984 1 97.56 198 ASN A N 1
ATOM 1510 C CA . ASN A 1 198 ? 17.594 -16.906 -16.75 1 97.56 198 ASN A CA 1
ATOM 1511 C C . ASN A 1 198 ? 17.031 -18.016 -17.609 1 97.56 198 ASN A C 1
ATOM 1513 O O . ASN A 1 198 ? 16.656 -19.078 -17.109 1 97.56 198 ASN A O 1
ATOM 1517 N N . PRO A 1 199 ? 17.109 -17.875 -18.906 1 96.69 199 PRO A N 1
ATOM 1518 C CA . PRO A 1 199 ? 16.516 -18.891 -19.781 1 96.69 199 PRO A CA 1
ATOM 1519 C C . PRO A 1 199 ? 17.156 -20.266 -19.609 1 96.69 199 PRO A C 1
ATOM 1521 O O . PRO A 1 199 ? 16.5 -21.281 -19.797 1 96.69 199 PRO A O 1
ATOM 1524 N N . HIS A 1 200 ? 18.375 -20.344 -19.234 1 97.12 200 HIS A N 1
ATOM 1525 C CA . HIS A 1 200 ? 19.078 -21.609 -19.078 1 97.12 200 HIS A CA 1
ATOM 1526 C C . HIS A 1 200 ? 18.562 -22.391 -17.875 1 97.12 200 HIS A C 1
ATOM 1528 O O . HIS A 1 200 ? 18.734 -23.609 -17.797 1 97.12 200 HIS A O 1
ATOM 1534 N N . LEU A 1 201 ? 17.844 -21.766 -17 1 98.12 201 LEU A N 1
ATOM 1535 C CA . LEU A 1 201 ? 17.359 -22.422 -15.781 1 98.12 201 LEU A CA 1
ATOM 1536 C C . LEU A 1 201 ? 15.953 -22.969 -15.984 1 98.12 201 LEU A C 1
ATOM 1538 O O . LEU A 1 201 ? 15.414 -23.656 -15.109 1 98.12 201 LEU A O 1
ATOM 1542 N N . LYS A 1 202 ? 15.359 -22.75 -17.109 1 97.25 202 LYS A N 1
ATOM 1543 C CA . LYS A 1 202 ? 14.016 -23.234 -17.406 1 97.25 202 LYS A CA 1
ATOM 1544 C C . LYS A 1 202 ? 13.93 -24.75 -17.281 1 97.25 202 LYS A C 1
ATOM 1546 O O . LYS A 1 202 ? 12.906 -25.297 -16.875 1 97.25 202 LYS A O 1
ATOM 1551 N N . LYS A 1 203 ? 14.992 -25.375 -17.625 1 97.31 203 LYS A N 1
ATOM 1552 C CA . LYS A 1 203 ? 15.031 -26.828 -17.641 1 97.31 203 LYS A CA 1
ATOM 1553 C C . LYS A 1 203 ? 14.867 -27.406 -16.234 1 97.31 203 LYS A C 1
ATOM 1555 O O . LYS A 1 203 ? 14.523 -28.578 -16.078 1 97.31 203 LYS A O 1
ATOM 1560 N N . ASN A 1 204 ? 15.109 -26.562 -15.258 1 98.12 204 ASN A N 1
ATOM 1561 C CA . ASN A 1 204 ? 15.023 -27.031 -13.883 1 98.12 204 ASN A CA 1
ATOM 1562 C C . ASN A 1 204 ? 13.609 -26.875 -13.328 1 98.12 204 ASN A C 1
ATOM 1564 O O . ASN A 1 204 ? 13.352 -27.25 -12.18 1 98.12 204 ASN A O 1
ATOM 1568 N N . ILE A 1 205 ? 12.719 -26.391 -14.094 1 98.38 205 ILE A N 1
ATOM 1569 C CA . ILE A 1 205 ? 11.328 -26.266 -13.672 1 98.38 205 ILE A CA 1
ATOM 1570 C C . ILE A 1 205 ? 10.508 -27.406 -14.266 1 98.38 205 ILE A C 1
ATOM 1572 O O . ILE A 1 205 ? 10.305 -27.484 -15.477 1 98.38 205 ILE A O 1
ATOM 1576 N N . ASP A 1 206 ? 10.047 -28.266 -13.422 1 96 206 ASP A N 1
ATOM 1577 C CA . ASP A 1 206 ? 9.297 -29.438 -13.852 1 96 206 ASP A CA 1
ATOM 1578 C C . ASP A 1 206 ? 7.91 -29.062 -14.359 1 96 206 ASP A C 1
ATOM 1580 O O . ASP A 1 206 ? 7.41 -29.641 -15.32 1 96 206 ASP A O 1
ATOM 1584 N N . HIS A 1 207 ? 7.305 -28.203 -13.703 1 96 207 HIS A N 1
ATOM 1585 C CA . HIS A 1 207 ? 5.918 -27.828 -13.961 1 96 207 HIS A CA 1
ATOM 1586 C C . HIS A 1 207 ? 5.562 -26.5 -13.297 1 96 207 HIS A C 1
ATOM 1588 O O . HIS A 1 207 ? 6.07 -26.188 -12.219 1 96 207 HIS A O 1
ATOM 1594 N N . ILE A 1 208 ? 4.773 -25.703 -13.914 1 98.06 208 ILE A N 1
ATOM 1595 C CA . ILE A 1 208 ? 4.199 -24.5 -13.312 1 98.06 208 ILE A CA 1
ATOM 1596 C C . ILE A 1 208 ? 2.695 -24.688 -13.117 1 98.06 208 ILE A C 1
ATOM 1598 O O . ILE A 1 208 ? 1.982 -25.047 -14.062 1 98.06 208 ILE A O 1
ATOM 1602 N N . TYR A 1 209 ? 2.244 -24.562 -11.938 1 97.56 209 TYR A N 1
ATOM 1603 C CA . TYR A 1 209 ? 0.826 -24.578 -11.602 1 97.56 209 TYR A CA 1
ATOM 1604 C C . TYR A 1 209 ? 0.316 -23.172 -11.305 1 97.56 209 TYR A C 1
ATOM 1606 O O . TYR A 1 209 ? 0.897 -22.469 -10.484 1 97.56 209 TYR A O 1
ATOM 1614 N N . ILE A 1 210 ? -0.791 -22.781 -11.945 1 97.5 210 ILE A N 1
ATOM 1615 C CA . ILE A 1 210 ? -1.275 -21.406 -11.875 1 97.5 210 ILE A CA 1
ATOM 1616 C C . ILE A 1 210 ? -2.723 -21.391 -11.383 1 97.5 210 ILE A C 1
ATOM 1618 O O . ILE A 1 210 ? -3.559 -22.156 -11.883 1 97.5 210 ILE A O 1
ATOM 1622 N N . MET A 1 211 ? -2.992 -20.641 -10.305 1 96.62 211 MET A N 1
ATOM 1623 C CA . MET A 1 211 ? -4.363 -20.188 -10.086 1 96.62 211 MET A CA 1
ATOM 1624 C C . MET A 1 211 ? -4.609 -18.859 -10.789 1 96.62 211 MET A C 1
ATOM 1626 O O . MET A 1 211 ? -3.973 -17.844 -10.477 1 96.62 211 MET A O 1
ATOM 1630 N N . GLY A 1 212 ? -5.41 -18.891 -11.781 1 91.81 212 GLY A N 1
ATOM 1631 C CA . GLY A 1 212 ? -5.672 -17.641 -12.477 1 91.81 212 GLY A CA 1
ATOM 1632 C C . GLY A 1 212 ? -6.414 -17.828 -13.781 1 91.81 212 GLY A C 1
AT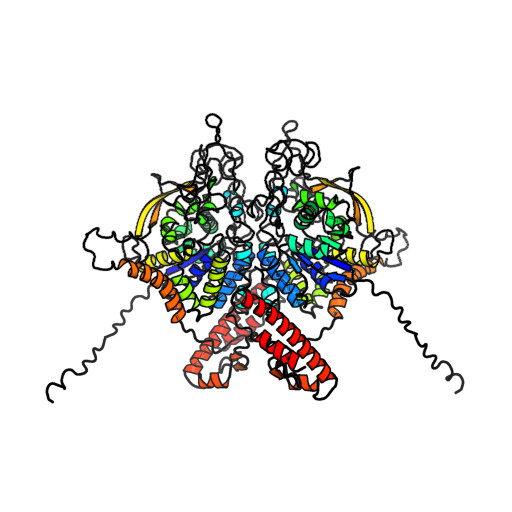OM 1633 O O . GLY A 1 212 ? -6.438 -18.938 -14.336 1 91.81 212 GLY A O 1
ATOM 1634 N N . GLY A 1 213 ? -7.039 -16.734 -14.219 1 86.06 213 GLY A N 1
ATOM 1635 C CA . GLY A 1 213 ? -7.707 -16.719 -15.508 1 86.06 213 GLY A CA 1
ATOM 1636 C C . GLY A 1 213 ? -9.156 -17.172 -15.438 1 86.06 213 GLY A C 1
ATOM 1637 O O . GLY A 1 213 ? -9.609 -17.641 -14.398 1 86.06 213 GLY A O 1
ATOM 1638 N N . GLY A 1 214 ? -9.898 -16.812 -16.438 1 80.06 214 GLY A N 1
ATOM 1639 C CA . GLY A 1 214 ? -11.219 -17.297 -16.797 1 80.06 214 GLY A CA 1
ATOM 1640 C C . GLY A 1 214 ? -11.312 -17.734 -18.25 1 80.06 214 GLY A C 1
ATOM 1641 O O . GLY A 1 214 ? -11.312 -16.906 -19.156 1 80.06 214 GLY A O 1
ATOM 1642 N N . VAL A 1 215 ? -11.297 -19.078 -18.422 1 74.25 215 VAL A N 1
ATOM 1643 C CA . VAL A 1 215 ? -11.242 -19.594 -19.781 1 74.25 215 VAL A CA 1
ATOM 1644 C C . VAL A 1 215 ? -12.633 -19.516 -20.406 1 74.25 215 VAL A C 1
ATOM 1646 O O . VAL A 1 215 ? -12.789 -19.016 -21.531 1 74.25 215 VAL A O 1
ATOM 1649 N N . LYS A 1 216 ? -13.594 -19.984 -19.703 1 68.12 216 LYS A N 1
ATOM 1650 C CA . LYS A 1 216 ? -14.969 -19.938 -20.188 1 68.12 216 LYS A CA 1
ATOM 1651 C C . LYS A 1 216 ? -15.836 -19.047 -19.328 1 68.12 216 LYS A C 1
ATOM 1653 O O . LYS A 1 216 ? -17 -18.781 -19.656 1 68.12 216 LYS A O 1
ATOM 1658 N N . SER A 1 217 ? -15.234 -18.641 -18.25 1 64.56 217 SER A N 1
ATOM 1659 C CA . SER A 1 217 ? -15.984 -17.828 -17.297 1 64.56 217 SER A CA 1
ATOM 1660 C C . SER A 1 217 ? -16.109 -16.391 -17.797 1 64.56 217 SER A C 1
ATOM 1662 O O . SER A 1 217 ? -15.188 -15.852 -18.406 1 64.56 217 SER A O 1
ATOM 1664 N N . LYS A 1 218 ? -17.406 -15.891 -18.016 1 59.19 218 LYS A N 1
ATOM 1665 C CA . LYS A 1 218 ? -17.609 -14.492 -18.375 1 59.19 218 LYS A CA 1
ATOM 1666 C C . LYS A 1 218 ? -18.203 -13.711 -17.188 1 59.19 218 LYS A C 1
ATOM 1668 O O . LYS A 1 218 ? -18.891 -14.281 -16.344 1 59.19 218 LYS A O 1
ATOM 1673 N N . ASN A 1 219 ? -17.641 -12.57 -16.938 1 57.16 219 ASN A N 1
ATOM 1674 C CA . ASN A 1 219 ? -18.25 -11.703 -15.938 1 57.16 219 ASN A CA 1
ATOM 1675 C C . ASN A 1 219 ? -19.641 -11.266 -16.359 1 57.16 219 ASN A C 1
ATOM 1677 O O . ASN A 1 219 ? -19.797 -10.477 -17.297 1 57.16 219 ASN A O 1
ATOM 1681 N N . PRO A 1 220 ? -20.672 -12.055 -15.805 1 54.34 220 PRO A N 1
ATOM 1682 C CA . PRO A 1 220 ? -22 -11.672 -16.297 1 54.34 220 PRO A CA 1
ATOM 1683 C C . PRO A 1 220 ? -22.375 -10.234 -15.945 1 54.34 220 PRO A C 1
ATOM 1685 O O . PRO A 1 220 ? -22.156 -9.797 -14.805 1 54.34 220 PRO A O 1
ATOM 1688 N N . THR A 1 221 ? -22.297 -9.289 -16.938 1 55.72 221 THR A N 1
ATOM 1689 C CA . THR A 1 221 ? -22.781 -7.926 -16.75 1 55.72 221 THR A CA 1
ATOM 1690 C C . THR A 1 221 ? -24.203 -7.77 -17.281 1 55.72 221 THR A C 1
ATOM 1692 O O . THR A 1 221 ? -24.562 -8.398 -18.281 1 55.72 221 THR A O 1
ATOM 1695 N N . GLY A 1 222 ? -25.172 -7.516 -16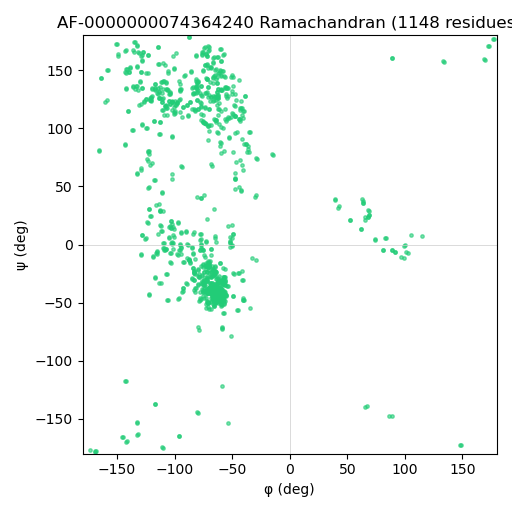.422 1 55.5 222 GLY A N 1
ATOM 1696 C CA . GLY A 1 222 ? -26.516 -7.191 -16.859 1 55.5 222 GLY A CA 1
ATOM 1697 C C . GLY A 1 222 ? -27.438 -6.789 -15.719 1 55.5 222 GLY A C 1
ATOM 1698 O O . GLY A 1 222 ? -26.969 -6.242 -14.711 1 55.5 222 GLY A O 1
ATOM 1699 N N . CYS A 1 223 ? -28.625 -6.551 -15.953 1 57.56 223 CYS A N 1
ATOM 1700 C CA . CYS A 1 223 ? -29.641 -6.379 -14.914 1 57.56 223 CYS A CA 1
ATOM 1701 C C . CYS A 1 223 ? -29.859 -7.676 -14.148 1 57.56 223 CYS A C 1
ATOM 1703 O O . CYS A 1 223 ? -30.047 -8.734 -14.75 1 57.56 223 CYS A O 1
ATOM 1705 N N . CYS A 1 224 ? -29.406 -7.777 -12.859 1 55.56 224 CYS A N 1
ATOM 1706 C CA . CYS A 1 224 ? -29.562 -8.961 -12.031 1 55.56 224 CYS A CA 1
ATOM 1707 C C . CYS A 1 224 ? -30.562 -8.727 -10.914 1 55.56 224 CYS A C 1
ATOM 1709 O O . CYS A 1 224 ? -30.328 -7.914 -10.016 1 55.56 224 CYS A O 1
ATOM 1711 N N . PRO A 1 225 ? -31.781 -9.531 -11.125 1 54.78 225 PRO A N 1
ATOM 1712 C CA . PRO A 1 225 ? -32.188 -10.633 -12 1 54.78 225 PRO A CA 1
ATOM 1713 C C . PRO A 1 225 ? -32.5 -10.164 -13.422 1 54.78 225 PRO A C 1
ATOM 1715 O O . PRO A 1 225 ? -32.844 -9 -13.633 1 54.78 225 PRO A O 1
ATOM 1718 N N . GLU A 1 226 ? -32.031 -10.906 -14.406 1 54.72 226 GLU A N 1
ATOM 1719 C CA . GLU A 1 226 ? -32.125 -10.602 -15.828 1 54.72 226 GLU A CA 1
ATOM 1720 C C . GLU A 1 226 ? -33.406 -9.891 -16.156 1 54.72 226 GLU A C 1
ATOM 1722 O O . GLU A 1 226 ? -33.438 -8.984 -17 1 54.72 226 GLU A O 1
ATOM 1727 N N . ASN A 1 227 ? -34.5 -10.445 -15.805 1 48.25 227 ASN A N 1
ATOM 1728 C CA . ASN A 1 227 ? -35.812 -10.062 -16.297 1 48.25 227 ASN A CA 1
ATOM 1729 C C . ASN A 1 227 ? -36.375 -8.867 -15.531 1 48.25 227 ASN A C 1
ATOM 1731 O O . ASN A 1 227 ? -37.594 -8.672 -15.469 1 48.25 227 ASN A O 1
ATOM 1735 N N . VAL A 1 228 ? -35.438 -8.344 -14.773 1 47.25 228 VAL A N 1
ATOM 1736 C CA . VAL A 1 228 ? -36.125 -7.219 -14.148 1 47.25 228 VAL A CA 1
ATOM 1737 C C . VAL A 1 228 ? -36.375 -6.121 -15.18 1 47.25 228 VAL A C 1
ATOM 1739 O O . VAL A 1 228 ? -35.75 -6.098 -16.234 1 47.25 228 VAL A O 1
ATOM 1742 N N . ASN A 1 229 ? -37.156 -5.062 -14.891 1 47.56 229 ASN A N 1
ATOM 1743 C CA . ASN A 1 229 ? -37.719 -4.012 -15.734 1 47.56 229 ASN A CA 1
ATOM 1744 C C . ASN A 1 229 ? -36.625 -3.221 -16.438 1 47.56 229 ASN A C 1
ATOM 1746 O O . ASN A 1 229 ? -35.469 -3.217 -16 1 47.56 229 ASN A O 1
ATOM 1750 N N . SER A 1 230 ? -36.812 -2.732 -17.703 1 51.5 230 SER A N 1
ATOM 1751 C CA . SER A 1 230 ? -36.062 -1.899 -18.656 1 51.5 230 SER A CA 1
ATOM 1752 C C . SER A 1 230 ? -35.219 -0.869 -17.922 1 51.5 230 SER A C 1
ATOM 1754 O O . SER A 1 230 ? -34.344 -0.228 -18.531 1 51.5 230 SER A O 1
ATOM 1756 N N . THR A 1 231 ? -35.375 -0.653 -16.703 1 53.22 231 THR A N 1
ATOM 1757 C CA . THR A 1 231 ? -34.688 0.473 -16.062 1 53.22 231 THR A CA 1
ATOM 1758 C C . THR A 1 231 ? -33.5 -0.005 -15.258 1 53.22 231 THR A C 1
ATOM 1760 O O . THR A 1 231 ? -32.906 0.767 -14.492 1 53.22 231 THR A O 1
ATOM 1763 N N . CYS A 1 232 ? -33.094 -1.266 -15.484 1 54.62 232 CYS A N 1
ATOM 1764 C CA . CYS A 1 232 ? -32.062 -1.72 -14.562 1 54.62 232 CYS A CA 1
ATOM 1765 C C . CYS A 1 232 ? -30.688 -1.2 -14.984 1 54.62 232 CYS A C 1
ATOM 1767 O O . CYS A 1 232 ? -30.406 -1.1 -16.172 1 54.62 232 CYS A O 1
ATOM 1769 N N . GLU A 1 233 ? -29.953 -0.703 -14.125 1 56.62 233 GLU A N 1
ATOM 1770 C CA . GLU A 1 233 ? -28.562 -0.369 -14.352 1 56.62 233 GLU A CA 1
ATOM 1771 C C . GLU A 1 233 ? -27.688 -1.619 -14.328 1 56.62 233 GLU A C 1
ATOM 1773 O O . GLU A 1 233 ? -27.781 -2.438 -13.406 1 56.62 233 GLU A O 1
ATOM 1778 N N . PRO A 1 234 ? -27.156 -1.932 -15.469 1 55.31 234 PRO A N 1
ATOM 1779 C CA . PRO A 1 234 ? -26.281 -3.109 -15.5 1 55.31 234 PRO A CA 1
ATOM 1780 C C . PRO A 1 234 ? -25.375 -3.205 -14.273 1 55.31 234 PRO A C 1
ATOM 1782 O O . PRO A 1 234 ? -24.859 -2.189 -13.805 1 55.31 234 PRO A O 1
ATOM 1785 N N . GLN A 1 235 ? -25.625 -4.238 -13.539 1 58.38 235 GLN A N 1
ATOM 1786 C CA . GLN A 1 235 ? -24.75 -4.555 -12.414 1 58.38 235 GLN A CA 1
ATOM 1787 C C . GLN A 1 235 ? -24.016 -5.875 -12.641 1 58.38 235 GLN A C 1
ATOM 1789 O O . GLN A 1 235 ? -24.328 -6.609 -13.578 1 58.38 235 GLN A O 1
ATOM 1794 N N . GLN A 1 236 ? -22.906 -5.984 -11.984 1 60.72 236 GLN A N 1
ATOM 1795 C CA . GLN A 1 236 ? -22.266 -7.293 -12 1 60.72 236 GLN A CA 1
ATOM 1796 C C . GLN A 1 236 ? -23.203 -8.375 -11.5 1 60.72 236 GLN A C 1
ATOM 1798 O O . GLN A 1 236 ? -23.812 -8.242 -10.43 1 60.72 236 GLN A O 1
ATOM 1803 N N . CYS A 1 237 ? -23.594 -9.141 -12.523 1 60.19 237 CYS A N 1
ATOM 1804 C CA . CYS A 1 237 ? -24.5 -10.227 -12.195 1 60.19 237 CYS A CA 1
ATOM 1805 C C . CYS A 1 237 ? -23.75 -11.539 -12.008 1 60.19 237 CYS A C 1
ATOM 1807 O O . CYS A 1 237 ? -22.688 -11.734 -12.586 1 60.19 237 CYS A O 1
ATOM 1809 N N . GLY A 1 238 ? -24.062 -12.312 -11.148 1 55.81 238 GLY A N 1
ATOM 1810 C CA . GLY A 1 238 ? -23.531 -13.648 -10.977 1 55.81 238 GLY A CA 1
ATOM 1811 C C . GLY A 1 238 ? -22.25 -13.68 -10.148 1 55.81 238 GLY A C 1
ATOM 1812 O O . GLY A 1 238 ? -22.109 -12.914 -9.188 1 55.81 238 GLY A O 1
ATOM 1813 N N . ASP A 1 239 ? -21.391 -14.609 -10.461 1 53.44 239 ASP A N 1
ATOM 1814 C CA . ASP A 1 239 ? -20.172 -14.836 -9.703 1 53.44 239 ASP A CA 1
ATOM 1815 C C . ASP A 1 239 ? -19.141 -13.734 -9.969 1 53.44 239 ASP A C 1
ATOM 1817 O O . ASP A 1 239 ? -18.703 -13.547 -11.102 1 53.44 239 ASP A O 1
ATOM 1821 N N . ARG A 1 240 ? -18.969 -12.828 -9.023 1 52.94 240 ARG A N 1
ATOM 1822 C CA . ARG A 1 240 ? -18.094 -11.664 -9.078 1 52.94 240 ARG A CA 1
ATOM 1823 C C . ARG A 1 240 ? -16.625 -12.078 -9.164 1 52.94 240 ARG A C 1
ATOM 1825 O O . ARG A 1 240 ? -15.727 -11.25 -9 1 52.94 240 ARG A O 1
ATOM 1832 N N . GLY A 1 241 ? -16.188 -13.305 -9.297 1 52.25 241 GLY A N 1
ATOM 1833 C CA . GLY A 1 241 ? -14.797 -13.758 -9.273 1 52.25 241 GLY A CA 1
ATOM 1834 C C . GLY A 1 241 ? -13.891 -12.953 -10.18 1 52.25 241 GLY A C 1
ATOM 1835 O O . GLY A 1 241 ? -12.672 -13.141 -10.172 1 52.25 241 GLY A O 1
ATOM 1836 N N . ASN A 1 242 ? -14.328 -11.789 -10.789 1 61.94 242 ASN A N 1
ATOM 1837 C CA . ASN A 1 242 ? -13.602 -10.945 -11.734 1 61.94 242 ASN A CA 1
ATOM 1838 C C . ASN A 1 242 ? -13.305 -9.57 -11.148 1 61.94 242 ASN A C 1
ATOM 1840 O O . ASN A 1 242 ? -13.625 -9.305 -9.984 1 61.94 242 ASN A O 1
ATOM 1844 N N . ILE A 1 243 ? -12.477 -8.891 -11.891 1 72 243 ILE A N 1
ATOM 1845 C CA . ILE A 1 243 ? -12.211 -7.5 -11.539 1 72 243 ILE A CA 1
ATOM 1846 C C . ILE A 1 243 ? -13.531 -6.746 -11.398 1 72 243 ILE A C 1
ATOM 1848 O O . ILE A 1 243 ? -14.156 -6.379 -12.398 1 72 243 ILE A O 1
ATOM 1852 N N . PHE A 1 244 ? -14.102 -6.668 -10.25 1 66.81 244 PHE A N 1
ATOM 1853 C CA . PHE A 1 244 ? -15.445 -6.148 -10.016 1 66.81 244 PHE A CA 1
ATOM 1854 C C . PHE A 1 244 ? -15.5 -4.648 -10.281 1 66.81 244 PHE A C 1
ATOM 1856 O O . PHE A 1 244 ? -16.547 -4.117 -10.672 1 66.81 244 PHE A O 1
ATOM 1863 N N . THR A 1 245 ? -14.367 -4.012 -10.188 1 65 245 THR A N 1
ATOM 1864 C CA . THR A 1 245 ? -14.367 -2.564 -10.383 1 65 245 THR A CA 1
ATOM 1865 C C . THR A 1 245 ? -14.305 -2.223 -11.867 1 65 245 THR A C 1
ATOM 1867 O O . THR A 1 245 ? -14.664 -1.114 -12.273 1 65 245 THR A O 1
ATOM 1870 N N . GLY A 1 246 ? -13.82 -3.092 -12.688 1 65.81 246 GLY A N 1
ATOM 1871 C CA . GLY A 1 246 ? -13.648 -2.816 -14.102 1 65.81 246 GLY A CA 1
ATOM 1872 C C . GLY A 1 246 ? -14.414 -3.775 -14.992 1 65.81 246 GLY A C 1
ATOM 1873 O O . GLY A 1 246 ? -14.07 -3.959 -16.156 1 65.81 246 GLY A O 1
ATOM 1874 N N . TYR A 1 247 ? -15.422 -4.316 -14.453 1 67.38 247 TYR A N 1
ATOM 1875 C CA . TYR A 1 247 ? -16.094 -5.395 -15.172 1 67.38 247 TYR A CA 1
ATOM 1876 C C . TYR A 1 247 ? -16.75 -4.875 -16.453 1 67.38 247 TYR A C 1
ATOM 1878 O O . TYR A 1 247 ? -16.922 -5.625 -17.406 1 67.38 247 TYR A O 1
ATOM 1886 N N . LYS A 1 248 ? -17.016 -3.615 -16.5 1 65.5 248 LYS A N 1
ATOM 1887 C CA . LYS A 1 248 ? -17.641 -3.057 -17.688 1 65.5 248 LYS A CA 1
ATOM 1888 C C . LYS A 1 248 ? -16.641 -2.93 -18.828 1 65.5 248 LYS A C 1
ATOM 1890 O O . LYS A 1 248 ? -16.953 -3.242 -19.984 1 65.5 248 LYS A O 1
ATOM 1895 N N . SER A 1 249 ? -15.508 -2.523 -18.438 1 69.75 249 SER A N 1
ATOM 1896 C CA . SER A 1 249 ? -14.5 -2.268 -19.453 1 69.75 249 SER A CA 1
ATOM 1897 C C . SER A 1 249 ? -13.75 -3.543 -19.828 1 69.75 249 SER A C 1
ATOM 1899 O O . SER A 1 249 ? -13.305 -3.699 -20.969 1 69.75 249 SER A O 1
ATOM 1901 N N . ASN A 1 250 ? -13.625 -4.465 -18.906 1 76.69 250 ASN A N 1
ATOM 1902 C CA . ASN A 1 250 ? -12.898 -5.715 -19.125 1 76.69 250 ASN A CA 1
ATOM 1903 C C . ASN A 1 250 ? -13.586 -6.887 -18.422 1 76.69 250 ASN A C 1
ATOM 1905 O O . ASN A 1 250 ? -13.188 -7.273 -17.312 1 76.69 250 ASN A O 1
ATOM 1909 N N . PRO A 1 251 ? -14.531 -7.523 -19.031 1 70 251 PRO A N 1
ATOM 1910 C CA . PRO A 1 251 ? -15.312 -8.578 -18.375 1 70 251 PRO A CA 1
ATOM 1911 C C . PRO A 1 251 ? -14.555 -9.898 -18.281 1 70 251 PRO A C 1
ATOM 1913 O O . PRO A 1 251 ? -15.016 -10.828 -17.594 1 70 251 PRO A O 1
ATOM 1916 N N . TYR A 1 252 ? -13.391 -10.016 -18.797 1 70.81 252 TYR A N 1
ATOM 1917 C CA . TYR A 1 252 ? -12.688 -11.289 -18.875 1 70.81 252 TYR A CA 1
ATOM 1918 C C . TYR A 1 252 ? -11.508 -11.312 -17.906 1 70.81 252 TYR A C 1
ATOM 1920 O O . TYR A 1 252 ? -10.859 -12.344 -17.734 1 70.81 252 TYR A O 1
ATOM 1928 N N . ALA A 1 253 ? -11.328 -10.203 -17.312 1 79.5 253 ALA A N 1
ATOM 1929 C CA . ALA A 1 253 ? -10.102 -10.031 -16.531 1 79.5 253 ALA A CA 1
ATOM 1930 C C . ALA A 1 253 ? -10.195 -10.773 -15.195 1 79.5 253 ALA A C 1
ATOM 1932 O O . ALA A 1 253 ? -11.242 -10.773 -14.555 1 79.5 253 ALA A O 1
ATOM 1933 N N . GLU A 1 254 ? -9.25 -11.586 -14.891 1 86.56 254 GLU A N 1
ATOM 1934 C CA . GLU A 1 254 ? -9.008 -12.195 -13.578 1 86.56 254 GLU A CA 1
ATOM 1935 C C . GLU A 1 254 ? -7.727 -11.648 -12.953 1 86.56 254 GLU A C 1
ATOM 1937 O O . GLU A 1 254 ? -6.723 -11.453 -13.641 1 86.56 254 GLU A O 1
ATOM 1942 N N . PHE A 1 255 ? -7.637 -11.367 -11.719 1 89.88 255 PHE A N 1
ATOM 1943 C CA . PHE A 1 255 ? -6.652 -10.539 -11.039 1 89.88 255 PHE A CA 1
ATOM 1944 C C . PHE A 1 255 ? -5.246 -11.094 -11.242 1 89.88 255 PHE A C 1
ATOM 1946 O O . PHE A 1 255 ? -4.285 -10.328 -11.375 1 89.88 255 PHE A O 1
ATOM 1953 N N . ASN A 1 256 ? -5.031 -12.414 -11.25 1 94.06 256 ASN A N 1
ATOM 1954 C CA . ASN A 1 256 ? -3.688 -12.977 -11.336 1 94.06 256 ASN A CA 1
ATOM 1955 C C . ASN A 1 256 ? -3.115 -12.844 -12.742 1 94.06 256 ASN A C 1
ATOM 1957 O O . ASN A 1 256 ? -1.897 -12.82 -12.93 1 94.06 256 ASN A O 1
ATOM 1961 N N . ILE A 1 257 ? -3.992 -12.719 -13.734 1 92 257 ILE A N 1
ATOM 1962 C CA . ILE A 1 257 ? -3.555 -12.477 -15.109 1 92 257 ILE A CA 1
ATOM 1963 C C . ILE A 1 257 ? -3.549 -10.977 -15.391 1 92 257 ILE A C 1
ATOM 1965 O O . ILE A 1 257 ? -2.594 -10.453 -15.969 1 92 257 ILE A O 1
ATOM 1969 N N . PHE A 1 258 ? -4.559 -10.281 -14.914 1 90.88 258 PHE A N 1
ATOM 1970 C CA . PHE A 1 258 ? -4.777 -8.852 -15.125 1 90.88 258 PHE A CA 1
ATOM 1971 C C . PHE A 1 258 ? -3.637 -8.039 -14.523 1 90.88 258 PHE A C 1
ATOM 1973 O O . PHE A 1 258 ? -3.256 -7 -15.062 1 90.88 258 PHE A O 1
ATOM 1980 N N . GLY A 1 259 ? -3.059 -8.508 -13.422 1 93.44 259 GLY A N 1
ATOM 1981 C CA . GLY A 1 259 ? -2.066 -7.758 -12.664 1 93.44 259 GLY A CA 1
ATOM 1982 C C . GLY A 1 259 ? -0.795 -7.488 -13.445 1 93.44 259 GLY A C 1
ATOM 1983 O O . GLY A 1 259 ? -0.046 -6.562 -13.125 1 93.44 259 GLY A O 1
ATOM 1984 N N . ASP A 1 260 ? -0.536 -8.305 -14.422 1 95.5 260 ASP A N 1
ATOM 1985 C CA . ASP A 1 260 ? 0.595 -8.164 -15.336 1 95.5 260 ASP A CA 1
ATOM 1986 C C . ASP A 1 260 ? 0.43 -9.062 -16.562 1 95.5 260 ASP A C 1
ATOM 1988 O O . ASP A 1 260 ? 1.056 -10.117 -16.656 1 95.5 260 ASP A O 1
ATOM 1992 N N . PRO A 1 261 ? -0.348 -8.594 -17.5 1 93.38 261 PRO A N 1
ATOM 1993 C CA . PRO A 1 261 ? -0.702 -9.445 -18.641 1 93.38 261 PRO A CA 1
ATOM 1994 C C . PRO A 1 261 ? 0.517 -9.891 -19.438 1 93.38 261 PRO A C 1
ATOM 1996 O O . PRO A 1 261 ? 0.584 -11.047 -19.875 1 93.38 261 PRO A O 1
ATOM 1999 N N . PHE A 1 262 ? 1.439 -9.031 -19.641 1 95.06 262 PHE A N 1
ATOM 2000 C CA . PHE A 1 262 ? 2.623 -9.406 -20.406 1 95.06 262 PHE A CA 1
ATOM 2001 C C . PHE A 1 262 ? 3.428 -10.469 -19.672 1 95.06 262 PHE A C 1
ATOM 2003 O O . PHE A 1 262 ? 3.953 -11.398 -20.297 1 95.06 262 PHE A O 1
ATOM 2010 N N . ALA A 1 263 ? 3.568 -10.289 -18.375 1 96.69 263 ALA A N 1
ATOM 2011 C CA . ALA A 1 263 ? 4.242 -11.32 -17.594 1 96.69 263 ALA A CA 1
ATOM 2012 C C . ALA A 1 263 ? 3.539 -12.664 -17.719 1 96.69 263 ALA A C 1
ATOM 2014 O O . ALA A 1 263 ? 4.191 -13.703 -17.875 1 96.69 263 ALA A O 1
ATOM 2015 N N . ALA A 1 264 ? 2.229 -12.625 -17.609 1 95.75 264 ALA A N 1
ATOM 2016 C CA . ALA A 1 264 ? 1.46 -13.852 -17.781 1 95.75 264 ALA A CA 1
ATOM 2017 C C . ALA A 1 264 ? 1.739 -14.492 -19.141 1 95.75 264 ALA A C 1
ATOM 2019 O O . ALA A 1 264 ? 1.906 -15.711 -19.234 1 95.75 264 ALA A O 1
ATOM 2020 N N . TYR A 1 265 ? 1.788 -13.68 -20.156 1 93.94 265 TYR A N 1
ATOM 2021 C CA . TYR A 1 265 ? 2.105 -14.164 -21.5 1 93.94 265 TYR A CA 1
ATOM 2022 C C . TYR A 1 265 ? 3.461 -14.859 -21.516 1 93.94 265 TYR A C 1
ATOM 2024 O O . TYR A 1 265 ? 3.594 -15.953 -22.062 1 93.94 265 TYR A O 1
ATOM 2032 N N . GLN A 1 266 ? 4.465 -14.242 -20.922 1 95.5 266 GLN A N 1
ATOM 2033 C CA . GLN A 1 266 ? 5.82 -14.781 -20.906 1 95.5 266 GLN A CA 1
ATOM 2034 C C . GLN A 1 266 ? 5.859 -16.141 -20.203 1 95.5 266 GLN A C 1
ATOM 2036 O O . GLN A 1 266 ? 6.559 -17.047 -20.656 1 95.5 266 GLN A O 1
ATOM 2041 N N . VAL A 1 267 ? 5.113 -16.234 -19.156 1 97.31 267 VAL A N 1
ATOM 2042 C CA . VAL A 1 267 ? 5.102 -17.484 -18.391 1 97.31 267 VAL A CA 1
ATOM 2043 C C . VAL A 1 267 ? 4.371 -18.562 -19.188 1 97.31 267 VAL A C 1
ATOM 2045 O O . VAL A 1 267 ? 4.898 -19.656 -19.375 1 97.31 267 VAL A O 1
ATOM 2048 N N . ILE A 1 268 ? 3.23 -18.266 -19.672 1 94.25 268 ILE A N 1
ATOM 2049 C CA . ILE A 1 268 ? 2.369 -19.234 -20.344 1 94.25 268 ILE A CA 1
ATOM 2050 C C . ILE A 1 268 ? 3.055 -19.734 -21.609 1 94.25 268 ILE A C 1
ATOM 2052 O O . ILE A 1 268 ? 2.928 -20.906 -21.969 1 94.25 268 ILE A O 1
ATOM 2056 N N . HIS A 1 269 ? 3.867 -18.922 -22.219 1 92.81 269 HIS A N 1
ATOM 2057 C CA . HIS A 1 269 ? 4.523 -19.281 -23.469 1 92.81 269 HIS A CA 1
ATOM 2058 C C . HIS A 1 269 ? 5.98 -19.656 -23.234 1 92.81 269 HIS A C 1
ATOM 2060 O O . HIS A 1 269 ? 6.789 -19.641 -24.172 1 92.81 269 HIS A O 1
ATOM 2066 N N . SER A 1 270 ? 6.375 -20 -22.062 1 95.5 270 SER A N 1
ATOM 2067 C CA . SER A 1 270 ? 7.754 -20.297 -21.688 1 95.5 270 SER A CA 1
ATOM 2068 C C . SER A 1 270 ? 8.203 -21.641 -22.266 1 95.5 270 SER A C 1
ATOM 2070 O O . SER A 1 270 ? 9.406 -21.922 -22.312 1 95.5 270 SER A O 1
ATOM 2072 N N . GLY A 1 271 ? 7.277 -22.469 -22.656 1 94.19 271 GLY A N 1
ATOM 2073 C CA . GLY A 1 271 ? 7.602 -23.812 -23.109 1 94.19 271 GLY A CA 1
ATOM 2074 C C . GLY A 1 271 ? 7.645 -24.828 -21.984 1 94.19 271 GLY A C 1
ATOM 2075 O O . GLY A 1 271 ? 7.809 -26.031 -22.219 1 94.19 271 GLY A O 1
ATOM 2076 N N . ILE A 1 272 ? 7.496 -24.391 -20.766 1 96.31 272 ILE A N 1
ATOM 2077 C CA . ILE A 1 272 ? 7.418 -25.266 -19.594 1 96.31 272 ILE A CA 1
ATOM 2078 C C . ILE A 1 272 ? 6.004 -25.828 -19.469 1 96.31 272 ILE A C 1
ATOM 2080 O O . ILE A 1 272 ? 5.023 -25.141 -19.75 1 96.31 272 ILE A O 1
ATOM 2084 N N . PRO A 1 273 ? 5.855 -27.141 -19.094 1 93.88 273 PRO A N 1
ATOM 2085 C CA . PRO A 1 273 ? 4.5 -27.641 -18.844 1 93.88 273 PRO A CA 1
ATOM 2086 C C . PRO A 1 273 ? 3.746 -26.797 -17.828 1 93.88 273 PRO A C 1
ATOM 2088 O O . PRO A 1 273 ? 4.297 -26.453 -16.766 1 93.88 273 PRO A O 1
ATOM 2091 N N . ILE A 1 274 ? 2.484 -26.484 -18.141 1 95.12 274 ILE A N 1
ATOM 2092 C CA . ILE A 1 274 ? 1.708 -25.609 -17.266 1 95.12 274 ILE A CA 1
ATOM 2093 C C . ILE A 1 274 ? 0.326 -26.203 -17.031 1 95.12 274 ILE A C 1
ATOM 2095 O O . ILE A 1 274 ? -0.285 -26.766 -17.938 1 95.12 274 ILE A O 1
ATOM 2099 N N . THR A 1 275 ? -0.12 -26.172 -15.859 1 94 275 THR A N 1
ATOM 2100 C CA . THR A 1 275 ? -1.508 -26.406 -15.484 1 94 275 THR A CA 1
ATOM 2101 C C . THR A 1 275 ? -2.146 -25.141 -14.922 1 94 275 THR A C 1
ATOM 2103 O O . THR A 1 275 ? -1.608 -24.516 -14.008 1 94 275 THR A O 1
ATOM 2106 N N . ILE A 1 276 ? -3.266 -24.734 -15.469 1 94.06 276 ILE A N 1
ATOM 2107 C CA . ILE A 1 276 ? -4.012 -23.578 -14.984 1 94.06 276 ILE A CA 1
ATOM 2108 C C . ILE A 1 276 ? -5.312 -24.047 -14.336 1 94.06 276 ILE A C 1
ATOM 2110 O O . ILE A 1 276 ? -6.039 -24.859 -14.898 1 94.06 276 ILE A O 1
ATOM 2114 N N . VAL A 1 277 ? -5.531 -23.656 -13.148 1 93.25 277 VAL A N 1
ATOM 2115 C CA . VAL A 1 277 ? -6.805 -23.812 -12.453 1 93.25 277 VAL A CA 1
ATOM 2116 C C . VAL A 1 277 ? -7.551 -22.484 -12.445 1 93.25 277 VAL A C 1
ATOM 2118 O O . VAL A 1 277 ? -7.367 -21.672 -11.539 1 93.25 277 VAL A O 1
ATOM 2121 N N . PRO A 1 278 ? -8.406 -22.25 -13.414 1 91 278 PRO A N 1
ATOM 2122 C CA . PRO A 1 278 ? -9.062 -20.953 -13.594 1 91 278 PRO A CA 1
ATOM 2123 C C . PRO A 1 278 ? -10.352 -20.812 -12.789 1 91 278 PRO A C 1
ATOM 2125 O O . PRO A 1 278 ? -10.742 -21.75 -12.086 1 91 278 PRO A O 1
ATOM 2128 N N . LEU A 1 279 ? -10.961 -19.703 -12.883 1 87 279 LEU A N 1
ATOM 2129 C CA . LEU A 1 279 ? -12.234 -19.438 -12.203 1 87 279 LEU A CA 1
ATOM 2130 C C . LEU A 1 279 ? -13.281 -20.469 -12.609 1 87 279 LEU A C 1
ATOM 2132 O O . LEU A 1 279 ? -14.148 -20.828 -11.805 1 87 279 LEU A O 1
ATOM 2136 N N . ASP A 1 280 ? -13.172 -21.031 -13.828 1 81.75 280 ASP A N 1
ATOM 2137 C CA . ASP A 1 280 ? -14.086 -22.047 -14.32 1 81.75 280 ASP A CA 1
ATOM 2138 C C . ASP A 1 280 ? -14.133 -23.25 -13.375 1 81.75 280 ASP A C 1
ATOM 2140 O O . ASP A 1 280 ? -15.172 -23.891 -13.227 1 81.75 280 ASP A O 1
ATOM 2144 N N . ALA A 1 281 ? -13.039 -23.469 -12.773 1 86.62 281 ALA A N 1
ATOM 2145 C CA . ALA A 1 281 ? -12.938 -24.594 -11.844 1 86.62 281 ALA A CA 1
ATOM 2146 C C . ALA A 1 281 ? -13.164 -24.141 -10.406 1 86.62 281 ALA A C 1
ATOM 2148 O O . ALA A 1 281 ? -13.984 -24.719 -9.695 1 86.62 281 ALA A O 1
ATOM 2149 N N . THR A 1 282 ? -12.555 -23.078 -9.977 1 88 282 THR A N 1
ATOM 2150 C CA . THR A 1 282 ? -12.539 -22.688 -8.57 1 88 282 THR A CA 1
ATOM 2151 C C . THR A 1 282 ? -13.922 -22.25 -8.109 1 88 282 THR A C 1
ATOM 2153 O O . THR A 1 282 ? -14.289 -22.438 -6.953 1 88 282 THR A O 1
ATOM 2156 N N . ASN A 1 283 ? -14.648 -21.625 -9.039 1 82.94 283 ASN A N 1
ATOM 2157 C CA . ASN A 1 283 ? -15.938 -21.047 -8.648 1 82.94 283 ASN A CA 1
ATOM 2158 C C . ASN A 1 283 ? -17.016 -22.125 -8.523 1 82.94 283 ASN A C 1
ATOM 2160 O O . ASN A 1 283 ? -18.172 -21.797 -8.266 1 82.94 283 ASN A O 1
ATOM 2164 N N . THR A 1 284 ? -16.641 -23.328 -8.586 1 79.88 284 THR A N 1
ATOM 2165 C CA . THR A 1 284 ? -17.562 -24.438 -8.375 1 79.88 284 THR A CA 1
ATOM 2166 C C . THR A 1 284 ? -17.516 -24.922 -6.926 1 79.88 284 THR A C 1
ATOM 2168 O O . THR A 1 284 ? -18.359 -25.703 -6.496 1 79.88 284 THR A O 1
ATOM 2171 N N . ILE A 1 285 ? -16.609 -24.359 -6.133 1 83.62 285 ILE A N 1
ATOM 2172 C CA . ILE A 1 285 ? -16.438 -24.828 -4.758 1 83.62 285 ILE A CA 1
ATOM 2173 C C . ILE A 1 285 ? -16.625 -23.656 -3.797 1 83.62 285 ILE A C 1
ATOM 2175 O O . ILE A 1 285 ? -15.648 -23.141 -3.234 1 83.62 285 ILE A O 1
ATOM 2179 N N . PRO A 1 286 ? -17.828 -23.312 -3.51 1 85.69 286 PRO A N 1
ATOM 2180 C CA . PRO A 1 286 ? -18.062 -22.203 -2.568 1 85.69 286 PRO A CA 1
ATOM 2181 C C . PRO A 1 286 ? -17.797 -22.609 -1.118 1 85.69 286 PRO A C 1
ATOM 2183 O O . PRO A 1 286 ? -17.891 -23.781 -0.771 1 85.69 286 PRO A O 1
ATOM 2186 N N . ILE A 1 287 ? -17.375 -21.672 -0.356 1 90.62 287 ILE A N 1
ATOM 2187 C CA . ILE A 1 287 ? -17.406 -21.828 1.094 1 90.62 287 ILE A CA 1
ATOM 2188 C C . ILE A 1 287 ? -18.844 -21.828 1.587 1 90.62 287 ILE A C 1
ATOM 2190 O O . ILE A 1 287 ? -19.453 -20.766 1.759 1 90.62 287 ILE A O 1
ATOM 2194 N N . THR A 1 288 ? -19.359 -22.984 1.907 1 88.12 288 THR A N 1
ATOM 2195 C CA . THR A 1 288 ? -20.75 -23.109 2.32 1 88.12 288 THR A CA 1
ATOM 2196 C C . THR A 1 288 ? -20.906 -22.75 3.795 1 88.12 288 THR A C 1
ATOM 2198 O O . THR A 1 288 ? -19.938 -22.734 4.547 1 88.12 288 THR A O 1
ATOM 2201 N N . GLN A 1 289 ? -22.156 -22.484 4.137 1 91 289 GLN A N 1
ATOM 2202 C CA . GLN A 1 289 ? -22.453 -22.203 5.535 1 91 289 GLN A CA 1
ATOM 2203 C C . GLN A 1 289 ? -22.125 -23.391 6.426 1 91 289 GLN A C 1
ATOM 2205 O O . GLN A 1 289 ? -21.578 -23.234 7.523 1 91 289 GLN A O 1
ATOM 2210 N N . SER A 1 290 ? -22.469 -24.516 5.941 1 88.75 290 SER A N 1
ATOM 2211 C CA . SER A 1 290 ? -22.188 -25.734 6.699 1 88.75 290 SER A CA 1
ATOM 2212 C C . SER A 1 290 ? -20.703 -25.906 6.945 1 88.75 290 SER A C 1
ATOM 2214 O O . SER A 1 290 ? -20.281 -26.281 8.039 1 88.75 290 SER A O 1
ATOM 2216 N N . PHE A 1 291 ? -19.953 -25.641 5.965 1 91 291 PHE A N 1
ATOM 2217 C CA . PHE A 1 291 ? -18.5 -25.719 6.117 1 91 291 PHE A CA 1
ATOM 2218 C C . PHE A 1 291 ? -18 -24.703 7.141 1 91 291 PHE A C 1
ATOM 2220 O O . PHE A 1 291 ? -17.188 -25.031 8 1 91 291 PHE A O 1
ATOM 2227 N N . PHE A 1 292 ? -18.453 -23.531 6.973 1 93.06 292 PHE A N 1
ATOM 2228 C CA . PHE A 1 292 ? -18.047 -22.438 7.852 1 93.06 292 PHE A CA 1
ATOM 2229 C C . PHE A 1 292 ? -18.344 -22.781 9.305 1 93.06 292 PHE A C 1
ATOM 2231 O O . PHE A 1 292 ? -17.484 -22.594 10.18 1 93.06 292 PHE A O 1
ATOM 2238 N N . GLU A 1 293 ? -19.516 -23.344 9.555 1 90.19 293 GLU A N 1
ATOM 2239 C CA . GLU A 1 293 ? -19.922 -23.703 10.914 1 90.19 293 GLU A CA 1
ATOM 2240 C C . GLU A 1 293 ? -19.094 -24.875 11.445 1 90.19 293 GLU A C 1
ATOM 2242 O O . GLU A 1 293 ? -18.734 -24.891 12.625 1 90.19 293 GLU A O 1
ATOM 2247 N N . ALA A 1 294 ? -18.828 -25.781 10.578 1 89.69 294 ALA A N 1
ATOM 2248 C CA . ALA A 1 294 ? -17.984 -26.891 10.977 1 89.69 294 ALA A CA 1
ATOM 2249 C C . ALA A 1 294 ? -16.578 -26.422 11.344 1 89.69 294 ALA A C 1
ATOM 2251 O O . ALA A 1 294 ? -15.984 -26.891 12.312 1 89.69 294 ALA A O 1
ATOM 2252 N N . PHE A 1 295 ? -16.109 -25.5 10.547 1 92 295 PHE A N 1
ATOM 2253 C CA . PHE A 1 295 ? -14.789 -24.922 10.797 1 92 295 PHE A CA 1
ATOM 2254 C C . PHE A 1 295 ? -14.773 -24.156 12.117 1 92 295 PHE A C 1
ATOM 2256 O O . PHE A 1 295 ? -13.82 -24.25 12.883 1 92 295 PHE A O 1
ATOM 2263 N N . GLU A 1 296 ? -15.758 -23.438 12.352 1 90.25 296 GLU A N 1
ATOM 2264 C CA . GLU A 1 296 ? -15.883 -22.656 13.578 1 90.25 296 GLU A CA 1
ATOM 2265 C C . GLU A 1 296 ? -15.797 -23.547 14.812 1 90.25 296 GLU A C 1
ATOM 2267 O O . GLU A 1 296 ? -15.242 -23.141 15.836 1 90.25 296 GLU A O 1
ATOM 2272 N N . ARG A 1 297 ? -16.266 -24.734 14.695 1 85.69 297 ARG A N 1
ATOM 2273 C CA . ARG A 1 297 ? -16.328 -25.656 15.836 1 85.69 297 ARG A CA 1
ATOM 2274 C C . ARG A 1 297 ? -15.023 -26.438 15.977 1 85.69 297 ARG A C 1
ATOM 2276 O O . ARG A 1 297 ? -14.773 -27.047 17.016 1 85.69 297 ARG A O 1
ATOM 2283 N N . ASN A 1 298 ? -14.188 -26.359 14.914 1 84.31 298 ASN A N 1
ATOM 2284 C CA . ASN A 1 298 ? -12.984 -27.188 14.898 1 84.31 298 ASN A CA 1
ATOM 2285 C C . ASN A 1 298 ? -11.727 -26.344 14.734 1 84.31 298 ASN A C 1
ATOM 2287 O O . ASN A 1 298 ? -11.109 -26.344 13.672 1 84.31 298 ASN A O 1
ATOM 2291 N N . GLN A 1 299 ? -11.305 -25.594 15.734 1 84.19 299 GLN A N 1
ATOM 2292 C CA . GLN A 1 299 ? -10.125 -24.734 15.75 1 84.19 299 GLN A CA 1
ATOM 2293 C C . GLN A 1 299 ? -9.148 -25.156 16.844 1 84.19 299 GLN A C 1
ATOM 2295 O O . GLN A 1 299 ? -8.82 -24.359 17.734 1 84.19 299 GLN A O 1
ATOM 2300 N N . HIS A 1 300 ? -8.523 -26.266 16.672 1 75.88 300 HIS A N 1
ATOM 2301 C CA . HIS A 1 300 ? -7.766 -26.859 17.766 1 75.88 300 HIS A CA 1
ATOM 2302 C C . HIS A 1 300 ? -6.285 -26.531 17.672 1 75.88 300 HIS A C 1
ATOM 2304 O O . HIS A 1 300 ? -5.5 -26.859 18.562 1 75.88 300 HIS A O 1
ATOM 2310 N N . THR A 1 301 ? -5.875 -25.938 16.594 1 77.12 301 THR A N 1
ATOM 2311 C CA . THR A 1 301 ? -4.492 -25.516 16.391 1 77.12 301 THR A CA 1
ATOM 2312 C C . THR A 1 301 ? -4.418 -24.031 16.094 1 77.12 301 THR A C 1
ATOM 2314 O O . THR A 1 301 ? -5.426 -23.406 15.773 1 77.12 301 THR A O 1
ATOM 2317 N N . TYR A 1 302 ? -3.197 -23.469 16.25 1 77.44 302 TYR A N 1
ATOM 2318 C CA . TYR A 1 302 ? -3.006 -22.047 15.977 1 77.44 302 TYR A CA 1
ATOM 2319 C C . TYR A 1 302 ? -3.311 -21.734 14.516 1 77.44 302 TYR A C 1
ATOM 2321 O O . TYR A 1 302 ? -3.928 -20.703 14.211 1 77.44 302 TYR A O 1
ATOM 2329 N N . GLU A 1 303 ? -2.803 -22.578 13.719 1 84.38 303 GLU A N 1
ATOM 2330 C CA . GLU A 1 303 ? -3.025 -22.312 12.297 1 84.38 303 GLU A CA 1
ATOM 2331 C C . GLU A 1 303 ? -4.508 -22.406 11.945 1 84.38 303 GLU A C 1
ATOM 2333 O O . GLU A 1 303 ? -4.992 -21.672 11.078 1 84.38 303 GLU A O 1
ATOM 2338 N N . ALA A 1 304 ? -5.246 -23.312 12.609 1 85.56 304 ALA A N 1
ATOM 2339 C CA . ALA A 1 304 ? -6.688 -23.406 12.383 1 85.56 304 ALA A CA 1
ATOM 2340 C C . ALA A 1 304 ? -7.402 -22.156 12.883 1 85.56 304 ALA A C 1
ATOM 2342 O O . ALA A 1 304 ? -8.32 -21.656 12.227 1 85.56 304 ALA A O 1
ATOM 2343 N N . GLN A 1 305 ? -6.992 -21.734 14.016 1 83.69 305 GLN A N 1
ATOM 2344 C CA . GLN A 1 305 ? -7.578 -20.516 14.562 1 83.69 305 GLN A CA 1
ATOM 2345 C C . GLN A 1 305 ? -7.293 -19.328 13.664 1 83.69 305 GLN A C 1
ATOM 2347 O O . GLN A 1 305 ? -8.188 -18.516 13.391 1 83.69 305 GLN A O 1
ATOM 2352 N N . TYR A 1 306 ? -6.047 -19.219 13.242 1 85.38 306 TYR A N 1
ATOM 2353 C CA . TYR A 1 306 ? -5.652 -18.125 12.367 1 85.38 306 TYR A CA 1
ATOM 2354 C C . TYR A 1 306 ? -6.441 -18.156 11.062 1 85.38 306 TYR A C 1
ATOM 2356 O O . TYR A 1 306 ? -6.918 -17.125 10.594 1 85.38 306 TYR A O 1
ATOM 2364 N N . ALA A 1 307 ? -6.555 -19.312 10.508 1 88.06 307 ALA A N 1
ATOM 2365 C CA . ALA A 1 307 ? -7.289 -19.484 9.258 1 88.06 307 ALA A CA 1
ATOM 2366 C C . ALA A 1 307 ? -8.758 -19.125 9.438 1 88.06 307 ALA A C 1
ATOM 2368 O O . ALA A 1 307 ? -9.344 -18.438 8.594 1 88.06 307 ALA A O 1
ATOM 2369 N N . PHE A 1 308 ? -9.32 -19.562 10.5 1 88.12 308 PHE A N 1
ATOM 2370 C CA . PHE A 1 308 ? -10.742 -19.297 10.711 1 88.12 308 PHE A CA 1
ATOM 2371 C C . PHE A 1 308 ? -10.992 -17.812 10.938 1 88.12 308 PHE A C 1
ATOM 2373 O O . PHE A 1 308 ? -11.938 -17.25 10.398 1 88.12 308 PHE A O 1
ATOM 2380 N N . LYS A 1 309 ? -10.195 -17.219 11.734 1 85.12 309 LYS A N 1
ATOM 2381 C CA . LYS A 1 309 ? -10.367 -15.797 12.008 1 85.12 309 LYS A CA 1
ATOM 2382 C C . LYS A 1 309 ? -10.227 -14.977 10.727 1 85.12 309 LYS A C 1
ATOM 2384 O O . LYS A 1 309 ? -10.961 -14.008 10.523 1 85.12 309 LYS A O 1
ATOM 2389 N N . SER A 1 310 ? -9.281 -15.359 9.93 1 87.31 310 SER A N 1
ATOM 2390 C CA . SER A 1 310 ? -9.094 -14.672 8.648 1 87.31 310 SER A CA 1
ATOM 2391 C C . SER A 1 310 ? -10.297 -14.875 7.738 1 87.31 310 SER A C 1
ATOM 2393 O O . SER A 1 310 ? -10.742 -13.945 7.07 1 87.31 310 SER A O 1
ATOM 2395 N N . LEU A 1 311 ? -10.789 -16.109 7.707 1 90 311 LEU A N 1
ATOM 2396 C CA . LEU A 1 311 ? -11.969 -16.406 6.902 1 90 311 LEU A CA 1
ATOM 2397 C C . LEU A 1 311 ? -13.188 -15.648 7.422 1 90 311 LEU A C 1
ATOM 2399 O O . LEU A 1 311 ? -14 -15.156 6.637 1 90 311 LEU A O 1
ATOM 2403 N N . LYS A 1 312 ? -13.328 -15.609 8.664 1 87.44 312 LYS A N 1
ATOM 2404 C CA . LYS A 1 312 ? -14.43 -14.883 9.289 1 87.44 312 LYS A CA 1
ATOM 2405 C C . LYS A 1 312 ? -14.375 -13.398 8.938 1 87.44 312 LYS A C 1
ATOM 2407 O O . LYS A 1 312 ? -15.406 -12.773 8.703 1 87.44 312 LYS A O 1
ATOM 2412 N N . MET A 1 313 ? -13.188 -12.867 8.953 1 83.25 313 MET A N 1
ATOM 2413 C CA . MET A 1 313 ? -13.016 -11.477 8.539 1 83.25 313 MET A CA 1
ATOM 2414 C C . MET A 1 313 ? -13.531 -11.266 7.121 1 83.25 313 MET A C 1
ATOM 2416 O O . MET A 1 313 ? -14.219 -10.281 6.844 1 83.25 313 MET A O 1
ATOM 2420 N N . VAL A 1 314 ? -13.172 -12.172 6.242 1 87.19 314 VAL A N 1
ATOM 2421 C CA . VAL A 1 314 ? -13.625 -12.07 4.859 1 87.19 314 VAL A CA 1
ATOM 2422 C C . VAL A 1 314 ? -15.148 -12.141 4.812 1 87.19 314 VAL A C 1
ATOM 2424 O O . VAL A 1 314 ? -15.789 -11.352 4.109 1 87.19 314 VAL A O 1
ATOM 2427 N N . ARG A 1 315 ? -15.703 -13.023 5.539 1 87.56 315 ARG A N 1
ATOM 2428 C CA . ARG A 1 315 ? -17.156 -13.172 5.582 1 87.56 315 ARG A CA 1
ATOM 2429 C C . ARG A 1 315 ? -17.812 -11.891 6.086 1 87.56 315 ARG A C 1
ATOM 2431 O O . ARG A 1 315 ? -18.766 -11.398 5.477 1 87.56 315 ARG A O 1
ATOM 2438 N N . ASP A 1 316 ? -17.297 -11.391 7.109 1 81.56 316 ASP A N 1
ATOM 2439 C CA . ASP A 1 316 ? -17.906 -10.25 7.789 1 81.56 316 ASP A CA 1
ATOM 2440 C C . ASP A 1 316 ? -17.766 -8.969 6.969 1 81.56 316 ASP A C 1
ATOM 2442 O O . ASP A 1 316 ? -18.469 -7.992 7.199 1 81.56 316 ASP A O 1
ATOM 2446 N N . THR A 1 317 ? -16.812 -8.984 6.117 1 76.12 317 THR A N 1
ATOM 2447 C CA . THR A 1 317 ? -16.562 -7.781 5.332 1 76.12 317 THR A CA 1
ATOM 2448 C C . THR A 1 317 ? -16.922 -8.016 3.863 1 76.12 317 THR A C 1
ATOM 2450 O O . THR A 1 317 ? -16.516 -7.234 2.996 1 76.12 317 THR A O 1
ATOM 2453 N N . TRP A 1 318 ? -17.547 -9.055 3.633 1 80.56 318 TRP A N 1
ATOM 2454 C CA . TRP A 1 318 ? -17.922 -9.375 2.262 1 80.56 318 TRP A CA 1
ATOM 2455 C C . TRP A 1 318 ? -18.828 -8.297 1.683 1 80.56 318 TRP A C 1
ATOM 2457 O O . TRP A 1 318 ? -19.609 -7.672 2.412 1 80.56 318 TRP A O 1
ATOM 2467 N N . PHE A 1 319 ? -18.812 -8.062 0.496 1 69.81 319 PHE A N 1
ATOM 2468 C CA . PHE A 1 319 ? -19.406 -6.887 -0.126 1 69.81 319 PHE A CA 1
ATOM 2469 C C . PHE A 1 319 ? -20.922 -7.035 -0.22 1 69.81 319 PHE A C 1
ATOM 2471 O O . PHE A 1 319 ? -21.641 -6.055 -0.436 1 69.81 319 PHE A O 1
ATOM 2478 N N . ASP A 1 320 ? -21.391 -8.234 -0.112 1 70.25 320 ASP A N 1
ATOM 2479 C CA . ASP A 1 320 ? -22.844 -8.477 -0.101 1 70.25 320 ASP A CA 1
ATOM 2480 C C . ASP A 1 320 ? -23.203 -9.586 0.882 1 70.25 320 ASP A C 1
ATOM 2482 O O . ASP A 1 320 ? -22.375 -9.992 1.704 1 70.25 320 ASP A O 1
ATOM 2486 N N . ASP A 1 321 ? -24.484 -10.039 0.814 1 75.31 321 ASP A N 1
ATOM 2487 C CA . ASP A 1 321 ? -24.938 -11.039 1.771 1 75.31 321 ASP A CA 1
ATOM 2488 C C . ASP A 1 321 ? -24.859 -12.445 1.182 1 75.31 321 ASP A C 1
ATOM 2490 O O . ASP A 1 321 ? -25.547 -13.359 1.645 1 75.31 321 ASP A O 1
ATOM 2494 N N . GLN A 1 322 ? -24.047 -12.562 0.128 1 78.12 322 GLN A N 1
ATOM 2495 C CA . GLN A 1 322 ? -24.016 -13.852 -0.551 1 78.12 322 GLN A CA 1
ATOM 2496 C C . GLN A 1 322 ? -22.656 -14.531 -0.367 1 78.12 322 GLN A C 1
ATOM 2498 O O . GLN A 1 322 ? -22.188 -15.242 -1.255 1 78.12 322 GLN A O 1
ATOM 2503 N N . PHE A 1 323 ? -22.016 -14.219 0.745 1 86.56 323 PHE A N 1
ATOM 2504 C CA . PHE A 1 323 ? -20.688 -14.75 1.021 1 86.56 323 PHE A CA 1
ATOM 2505 C C . PHE A 1 323 ? -20.656 -16.25 0.801 1 86.56 323 PHE A C 1
ATOM 2507 O O . PHE A 1 323 ? -19.75 -16.766 0.128 1 86.56 323 PHE A O 1
ATOM 2514 N N . TYR A 1 324 ? -21.625 -17.016 1.256 1 87.5 324 TYR A N 1
ATOM 2515 C CA . TYR A 1 324 ? -21.609 -18.484 1.274 1 87.5 324 TYR A CA 1
ATOM 2516 C C . TYR A 1 324 ? -21.859 -19.047 -0.119 1 87.5 324 TYR A C 1
ATOM 2518 O O . TYR A 1 324 ? -21.688 -20.234 -0.348 1 87.5 324 TYR A O 1
ATOM 2526 N N . GLU A 1 325 ? -22.125 -18.141 -1.082 1 80.31 325 GLU A N 1
ATOM 2527 C CA . GLU A 1 325 ? -22.391 -18.562 -2.455 1 80.31 325 GLU A CA 1
ATOM 2528 C C . GLU A 1 325 ? -21.359 -17.984 -3.42 1 80.31 325 GLU A C 1
ATOM 2530 O O . GLU A 1 325 ? -21.25 -18.422 -4.566 1 80.31 325 GLU A O 1
ATOM 2535 N N . SER A 1 326 ? -20.609 -17.062 -2.85 1 82.25 326 SER A N 1
ATOM 2536 C CA . SER A 1 326 ? -19.812 -16.312 -3.814 1 82.25 326 SER A CA 1
ATOM 2537 C C . SER A 1 326 ? -18.344 -16.281 -3.396 1 82.25 326 SER A C 1
ATOM 2539 O O . SER A 1 326 ? -17.484 -15.812 -4.152 1 82.25 326 SER A O 1
ATOM 2541 N N . CYS A 1 327 ? -18.047 -16.703 -2.273 1 87.06 327 CYS A N 1
ATOM 2542 C CA . CYS A 1 327 ? -16.656 -16.844 -1.876 1 87.06 327 CYS A CA 1
ATOM 2543 C C . CYS A 1 327 ? -16.172 -18.281 -2.113 1 87.06 327 CYS A C 1
ATOM 2545 O O . CYS A 1 327 ? -16.844 -19.234 -1.74 1 87.06 327 CYS A O 1
ATOM 2547 N N . PHE A 1 328 ? -14.969 -18.406 -2.752 1 87.88 328 PHE A N 1
ATOM 2548 C CA . PHE A 1 328 ? -14.477 -19.703 -3.178 1 87.88 328 PHE A CA 1
ATOM 2549 C C . PHE A 1 328 ? -13.062 -19.953 -2.66 1 87.88 328 PHE A C 1
ATOM 2551 O O . PHE A 1 328 ? -12.414 -19.031 -2.166 1 87.88 328 PHE A O 1
ATOM 2558 N N . MET A 1 329 ? -12.656 -21.156 -2.742 1 86.31 329 MET A N 1
ATOM 2559 C CA . MET A 1 329 ? -11.32 -21.547 -2.309 1 86.31 329 MET A CA 1
ATOM 2560 C C . MET A 1 329 ? -10.336 -21.531 -3.477 1 86.31 329 MET A C 1
ATOM 2562 O O . MET A 1 329 ? -9.711 -22.531 -3.789 1 86.31 329 MET A O 1
ATOM 2566 N N . TRP A 1 330 ? -10.055 -20.484 -3.994 1 92.94 330 TRP A N 1
ATOM 2567 C CA . TRP A 1 330 ? -9.312 -20.297 -5.234 1 92.94 330 TRP A CA 1
ATOM 2568 C C . TRP A 1 330 ? -7.922 -20.922 -5.141 1 92.94 330 TRP A C 1
ATOM 2570 O O . TRP A 1 330 ? -7.723 -22.062 -5.543 1 92.94 330 TRP A O 1
ATOM 2580 N N . ASP A 1 331 ? -7.062 -20.328 -4.379 1 95.5 331 ASP A N 1
ATOM 2581 C CA . ASP A 1 331 ? -5.652 -20.703 -4.344 1 95.5 331 ASP A CA 1
ATOM 2582 C C . ASP A 1 331 ? -5.465 -22.062 -3.672 1 95.5 331 ASP A C 1
ATOM 2584 O O . ASP A 1 331 ? -4.609 -22.844 -4.078 1 95.5 331 ASP A O 1
ATOM 2588 N N . SER A 1 332 ? -6.27 -22.297 -2.65 1 93.38 332 SER A N 1
ATOM 2589 C CA . SER A 1 332 ? -6.168 -23.594 -1.979 1 93.38 332 SER A CA 1
ATOM 2590 C C . SER A 1 332 ? -6.613 -24.734 -2.893 1 93.38 332 SER A C 1
ATOM 2592 O O . SER A 1 332 ? -6.051 -25.828 -2.848 1 93.38 332 SER A O 1
ATOM 2594 N N . PHE A 1 333 ? -7.629 -24.484 -3.693 1 93.06 333 PHE A N 1
ATOM 2595 C CA . PHE A 1 333 ? -8.07 -25.5 -4.645 1 93.06 333 PHE A CA 1
ATOM 2596 C C . PHE A 1 333 ? -6.969 -25.812 -5.648 1 93.06 333 PHE A C 1
ATOM 2598 O O . PHE A 1 333 ? -6.688 -26.984 -5.914 1 93.06 333 PHE A O 1
ATOM 2605 N N . MET A 1 334 ? -6.387 -24.828 -6.133 1 95.62 334 MET A N 1
ATOM 2606 C CA . MET A 1 334 ? -5.285 -25.031 -7.07 1 95.62 334 MET A CA 1
ATOM 2607 C C . MET A 1 334 ? -4.168 -25.844 -6.434 1 95.62 334 MET A C 1
ATOM 2609 O O . MET A 1 334 ? -3.621 -26.75 -7.059 1 95.62 334 MET A O 1
ATOM 2613 N N . THR A 1 335 ? -3.793 -25.516 -5.227 1 96.25 335 THR A N 1
ATOM 2614 C CA . THR A 1 335 ? -2.725 -26.219 -4.535 1 96.25 335 THR A CA 1
ATOM 2615 C C . THR A 1 335 ? -3.098 -27.688 -4.324 1 96.25 335 THR A C 1
ATOM 2617 O O . THR A 1 335 ? -2.244 -28.578 -4.422 1 96.25 335 THR A O 1
ATOM 2620 N N . GLY A 1 336 ? -4.406 -27.922 -4.039 1 92.75 336 GLY A N 1
ATOM 2621 C CA . GLY A 1 336 ? -4.875 -29.297 -3.943 1 92.75 336 GLY A CA 1
ATOM 2622 C C . GLY A 1 336 ? -4.762 -30.062 -5.25 1 92.75 336 GLY A C 1
ATOM 2623 O O . GLY A 1 336 ? -4.262 -31.188 -5.277 1 92.75 336 GLY A O 1
ATOM 2624 N N . VAL A 1 337 ? -5.141 -29.422 -6.316 1 91.75 337 VAL A N 1
ATOM 2625 C CA . VAL A 1 337 ? -5.047 -30.031 -7.641 1 91.75 337 VAL A CA 1
ATOM 2626 C C . VAL A 1 337 ? -3.584 -30.312 -7.977 1 91.75 337 VAL A C 1
ATOM 2628 O O . VAL A 1 337 ? -3.244 -31.422 -8.422 1 91.75 337 VAL A O 1
ATOM 2631 N N . ALA A 1 338 ? -2.748 -29.391 -7.684 1 94.81 338 ALA A N 1
ATOM 2632 C CA . ALA A 1 338 ? -1.334 -29.484 -8.031 1 94.81 338 ALA A CA 1
ATOM 2633 C C . ALA A 1 338 ? -0.661 -30.625 -7.273 1 94.81 338 ALA A C 1
ATOM 2635 O O . ALA A 1 338 ? 0.054 -31.438 -7.867 1 94.81 338 ALA A O 1
ATOM 2636 N N . THR A 1 339 ? -0.877 -30.688 -6 1 93.62 339 THR A N 1
ATOM 2637 C CA . THR A 1 339 ? -0.204 -31.719 -5.199 1 93.62 339 THR A CA 1
ATOM 2638 C C . THR A 1 339 ? -0.74 -33.094 -5.531 1 93.62 339 THR A C 1
ATOM 2640 O O . THR A 1 339 ? 0.016 -34.062 -5.547 1 93.62 339 THR A O 1
ATOM 2643 N N . SER A 1 340 ? -2.047 -33.156 -5.785 1 89.44 340 SER A N 1
ATOM 2644 C CA . SER A 1 340 ? -2.609 -34.438 -6.223 1 89.44 340 SER A CA 1
ATOM 2645 C C . SER A 1 340 ? -2.045 -34.844 -7.578 1 89.44 340 SER A C 1
ATOM 2647 O O . SER A 1 340 ? -1.771 -36.031 -7.805 1 89.44 340 SER A O 1
ATOM 2649 N N . PHE A 1 341 ? -1.914 -33.875 -8.422 1 88.94 341 PHE A N 1
ATOM 2650 C CA . PHE A 1 341 ? -1.312 -34.094 -9.734 1 88.94 341 PHE A CA 1
ATOM 2651 C C . PHE A 1 341 ? 0.112 -34.625 -9.594 1 88.94 341 PHE A C 1
ATOM 2653 O O . PHE A 1 341 ? 0.491 -35.562 -10.266 1 88.94 341 PHE A O 1
ATOM 2660 N N . MET A 1 342 ? 0.888 -34.062 -8.75 1 89.31 342 MET A N 1
ATOM 2661 C CA . MET A 1 342 ? 2.281 -34.438 -8.523 1 89.31 342 MET A CA 1
ATOM 2662 C C . MET A 1 342 ? 2.379 -35.812 -7.922 1 89.31 342 MET A C 1
ATOM 2664 O O . MET A 1 342 ? 3.287 -36.594 -8.258 1 89.31 342 MET A O 1
ATOM 2668 N N . HIS A 1 343 ? 1.453 -36.094 -7.121 1 83.81 343 HIS A N 1
ATOM 2669 C CA . HIS A 1 343 ? 1.431 -37.375 -6.477 1 83.81 343 HIS A CA 1
ATOM 2670 C C . HIS A 1 343 ? 1.127 -38.5 -7.48 1 83.81 343 HIS A C 1
ATOM 2672 O O . HIS A 1 343 ? 1.638 -39.625 -7.355 1 83.81 343 HIS A O 1
ATOM 2678 N N . ASN A 1 344 ? 0.323 -38.156 -8.469 1 75.69 344 ASN A N 1
ATOM 2679 C CA . ASN A 1 344 ? -0.12 -39.156 -9.438 1 75.69 344 ASN A CA 1
ATOM 2680 C C . ASN A 1 344 ? 0.678 -39.062 -10.734 1 75.69 344 ASN A C 1
ATOM 2682 O O . ASN A 1 344 ? 0.183 -39.438 -11.797 1 75.69 344 ASN A O 1
ATOM 2686 N N . LEU A 1 345 ? 1.714 -38.406 -10.797 1 65.62 345 LEU A N 1
ATOM 2687 C CA . LEU A 1 345 ? 2.5 -38.125 -11.992 1 65.62 345 LEU A CA 1
ATOM 2688 C C . LEU A 1 345 ? 2.666 -39.375 -12.852 1 65.62 345 LEU A C 1
ATOM 2690 O O . LEU A 1 345 ? 2.869 -39.281 -14.062 1 65.62 345 LEU A O 1
ATOM 2694 N N . HIS A 1 346 ? 2.568 -40.438 -12.281 1 55.66 346 HIS A N 1
ATOM 2695 C CA . HIS A 1 346 ? 2.758 -41.625 -13.109 1 55.66 346 HIS A CA 1
ATOM 2696 C C . HIS A 1 346 ? 1.523 -41.906 -13.961 1 55.66 346 HIS A C 1
ATOM 2698 O O . HIS A 1 346 ? 1.541 -42.812 -14.812 1 55.66 346 HIS A O 1
ATOM 2704 N N . THR A 1 347 ? 0.577 -41 -13.742 1 55.81 347 THR A N 1
ATOM 2705 C CA . THR A 1 347 ? -0.611 -41.188 -14.562 1 55.81 347 THR A CA 1
ATOM 2706 C C . THR A 1 347 ? -0.63 -40.219 -15.719 1 55.81 347 THR A C 1
ATOM 2708 O O . THR A 1 347 ? -0.128 -39.094 -15.594 1 55.81 347 THR A O 1
ATOM 2711 N N . LYS A 1 348 ? -0.706 -40.75 -16.953 1 55.22 348 LYS A N 1
ATOM 2712 C CA . LYS A 1 348 ? -0.542 -40.125 -18.25 1 55.22 348 LYS A CA 1
ATOM 2713 C C . LYS A 1 348 ? -1.213 -38.75 -18.281 1 55.22 348 LYS A C 1
ATOM 2715 O O . LYS A 1 348 ? -0.695 -37.812 -18.906 1 55.22 348 LYS A O 1
ATOM 2720 N N . ASN A 1 349 ? -2.408 -38.5 -17.859 1 58.16 349 ASN A N 1
ATOM 2721 C CA . ASN A 1 349 ? -3.143 -37.281 -18.25 1 58.16 349 ASN A CA 1
ATOM 2722 C C . ASN A 1 349 ? -3.303 -36.312 -17.062 1 58.16 349 ASN A C 1
ATOM 2724 O O . ASN A 1 349 ? -4.199 -35.469 -17.062 1 58.16 349 ASN A O 1
ATOM 2728 N N . GLY A 1 350 ? -2.266 -36.406 -16.109 1 65.31 350 GLY A N 1
ATOM 2729 C CA . GLY A 1 350 ? -2.369 -35.438 -15.023 1 65.31 350 GLY A CA 1
ATOM 2730 C C . GLY A 1 350 ? -3.59 -35.656 -14.148 1 65.31 350 GLY A C 1
ATOM 2731 O O . GLY A 1 350 ? -4.16 -34.719 -13.617 1 65.31 350 GLY A O 1
ATOM 2732 N N . GLU A 1 351 ? -4.059 -36.844 -14.164 1 74 351 GLU A N 1
ATOM 2733 C CA . GLU A 1 351 ? -5.227 -37.188 -13.359 1 74 351 GLU A CA 1
ATOM 2734 C C . GLU A 1 351 ? -4.992 -36.844 -11.891 1 74 351 GLU A C 1
ATOM 2736 O O . GLU A 1 351 ? -3.889 -37.031 -11.367 1 74 351 GLU A O 1
ATOM 2741 N N . ASN A 1 352 ? -5.977 -36.125 -11.352 1 76.75 352 ASN A N 1
ATOM 2742 C CA . ASN A 1 352 ? -5.977 -35.75 -9.945 1 76.75 352 ASN A CA 1
ATOM 2743 C C . ASN A 1 352 ? -7.332 -36.031 -9.297 1 76.75 352 ASN A C 1
ATOM 2745 O O . ASN A 1 352 ? -8.273 -36.438 -9.961 1 76.75 352 ASN A O 1
ATOM 2749 N N . GLU A 1 353 ? -7.383 -35.906 -8.133 1 73.5 353 GLU A N 1
ATOM 2750 C CA . GLU A 1 353 ? -8.57 -36.281 -7.379 1 73.5 353 GLU A CA 1
ATOM 2751 C C . GLU A 1 353 ? -9.609 -35.188 -7.359 1 73.5 353 GLU A C 1
ATOM 2753 O O . GLU A 1 353 ? -10.75 -35.375 -6.945 1 73.5 353 GLU A O 1
ATOM 2758 N N . PHE A 1 354 ? -9.227 -33.969 -7.875 1 79.69 354 PHE A N 1
ATOM 2759 C CA . PHE A 1 354 ? -10.062 -32.844 -7.551 1 79.69 354 PHE A CA 1
ATOM 2760 C C . PHE A 1 354 ? -10.695 -32.25 -8.805 1 79.69 354 PHE A C 1
ATOM 2762 O O . PHE A 1 354 ? -11.758 -31.625 -8.742 1 79.69 354 PHE A O 1
ATOM 2769 N N . ALA A 1 355 ? -10.016 -32.406 -9.898 1 84.19 355 ALA A N 1
ATOM 2770 C CA . ALA A 1 355 ? -10.477 -31.688 -11.086 1 84.19 355 ALA A CA 1
ATOM 2771 C C . ALA A 1 355 ? -10.312 -32.531 -12.336 1 84.19 355 ALA A C 1
ATOM 2773 O O . ALA A 1 355 ? -9.469 -33.438 -12.375 1 84.19 355 ALA A O 1
ATOM 2774 N N . GLU A 1 356 ? -11.211 -32.25 -13.281 1 84.06 356 GLU A N 1
ATOM 2775 C CA . GLU A 1 356 ? -11.008 -32.781 -14.617 1 84.06 356 GLU A CA 1
ATOM 2776 C C . GLU A 1 356 ? -10.031 -31.938 -15.414 1 84.06 356 GLU A C 1
ATOM 2778 O O . GLU A 1 356 ? -10.055 -30.703 -15.305 1 84.06 356 GLU A O 1
ATOM 2783 N N . MET A 1 357 ? -9.203 -32.625 -16.219 1 86.31 357 MET A N 1
ATOM 2784 C CA . MET A 1 357 ? -8.164 -31.891 -16.938 1 86.31 357 MET A CA 1
ATOM 2785 C C . MET A 1 357 ? -8.375 -32 -18.438 1 86.31 357 MET A C 1
ATOM 2787 O O . MET A 1 357 ? -8.781 -33.062 -18.938 1 86.31 357 MET A O 1
ATOM 2791 N N . GLU A 1 358 ? -8.242 -30.844 -19.094 1 83.62 358 GLU A N 1
ATOM 2792 C CA . GLU A 1 358 ? -8.297 -30.812 -20.562 1 83.62 358 GLU A CA 1
ATOM 2793 C C . GLU A 1 358 ? -7.195 -29.922 -21.125 1 83.62 358 GLU A C 1
ATOM 2795 O O . GLU A 1 358 ? -6.91 -28.844 -20.594 1 83.62 358 GLU A O 1
ATOM 2800 N N . TYR A 1 359 ? -6.531 -30.438 -22.188 1 85.81 359 TYR A N 1
ATOM 2801 C CA . TYR A 1 359 ? -5.555 -29.594 -22.875 1 85.81 359 TYR A CA 1
ATOM 2802 C C . TYR A 1 359 ? -6.242 -28.641 -23.828 1 85.81 359 TYR A C 1
ATOM 2804 O O . TYR A 1 359 ? -7.07 -29.047 -24.656 1 85.81 359 TYR A O 1
ATOM 2812 N N . ILE A 1 360 ? -5.973 -27.406 -23.641 1 82.62 360 ILE A N 1
ATOM 2813 C CA . ILE A 1 360 ? -6.492 -26.359 -24.5 1 82.62 360 ILE A CA 1
ATOM 2814 C C . ILE A 1 360 ? -5.355 -25.438 -24.938 1 82.62 360 ILE A C 1
ATOM 2816 O O . ILE A 1 360 ? -4.414 -25.203 -24.172 1 82.62 360 ILE A O 1
ATOM 2820 N N . ASN A 1 361 ? -5.387 -25.016 -26.172 1 82.56 361 ASN A N 1
ATOM 2821 C CA . ASN A 1 361 ? -4.453 -23.984 -26.625 1 82.56 361 ASN A CA 1
ATOM 2822 C C . ASN A 1 361 ? -4.914 -22.594 -26.203 1 82.56 361 ASN A C 1
ATOM 2824 O O . ASN A 1 361 ? -5.992 -22.141 -26.594 1 82.56 361 ASN A O 1
ATOM 2828 N N . ILE A 1 362 ? -4.078 -22.016 -25.375 1 82.56 362 ILE A N 1
ATOM 2829 C CA . ILE A 1 362 ? -4.48 -20.703 -24.859 1 82.56 362 ILE A CA 1
ATOM 2830 C C . ILE A 1 362 ? -3.342 -19.703 -25.047 1 82.56 362 ILE A C 1
ATOM 2832 O O . ILE A 1 362 ? -2.176 -20.094 -25.141 1 82.56 362 ILE A O 1
ATOM 2836 N N . THR A 1 363 ? -3.697 -18.438 -25.25 1 83.75 363 THR A N 1
ATOM 2837 C CA . THR A 1 363 ? -2.748 -17.328 -25.203 1 83.75 363 THR A CA 1
ATOM 2838 C C . THR A 1 363 ? -3.289 -16.203 -24.328 1 83.75 363 THR A C 1
ATOM 2840 O O . THR A 1 363 ? -4.426 -16.25 -23.859 1 83.75 363 THR A O 1
ATOM 2843 N N . VAL A 1 364 ? -2.396 -15.297 -23.969 1 86.81 364 VAL A N 1
ATOM 2844 C CA . VAL A 1 364 ? -2.779 -14.094 -23.25 1 86.81 364 VAL A CA 1
ATOM 2845 C C . VAL A 1 364 ? -2.758 -12.891 -24.203 1 86.81 364 VAL A C 1
ATOM 2847 O O . VAL A 1 364 ? -1.736 -12.609 -24.828 1 86.81 364 VAL A O 1
ATOM 2850 N N . ILE A 1 365 ? -3.824 -12.234 -24.297 1 83.81 365 ILE A N 1
ATOM 2851 C CA . ILE A 1 365 ? -3.863 -11.008 -25.078 1 83.81 365 ILE A CA 1
ATOM 2852 C C . ILE A 1 365 ? -3.441 -9.828 -24.219 1 83.81 365 ILE A C 1
ATOM 2854 O O . ILE A 1 365 ? -4.059 -9.555 -23.188 1 83.81 365 ILE A O 1
ATOM 2858 N N . THR A 1 366 ? -2.434 -9.148 -24.656 1 89.19 366 THR A N 1
ATOM 2859 C CA . THR A 1 366 ? -1.833 -8.148 -23.781 1 89.19 366 THR A CA 1
ATOM 2860 C C . THR A 1 366 ? -2.18 -6.738 -24.25 1 89.19 366 THR A C 1
ATOM 2862 O O . THR A 1 366 ? -1.755 -5.754 -23.641 1 89.19 366 THR A O 1
ATOM 2865 N N . SER A 1 367 ? -2.861 -6.629 -25.359 1 87.69 367 SER A N 1
ATOM 2866 C CA . SER A 1 367 ? -3.279 -5.332 -25.875 1 87.69 367 SER A CA 1
ATOM 2867 C C . SER A 1 367 ? -4.586 -5.445 -26.656 1 87.69 367 SER A C 1
ATOM 2869 O O . SER A 1 367 ? -5.09 -6.551 -26.875 1 87.69 367 SER A O 1
ATOM 2871 N N . ASN A 1 368 ? -5.051 -4.258 -27 1 83.12 368 ASN A N 1
ATOM 2872 C CA . ASN A 1 368 ? -6.34 -4.223 -27.688 1 83.12 368 ASN A CA 1
ATOM 2873 C C . ASN A 1 368 ? -6.168 -4.062 -29.188 1 83.12 368 ASN A C 1
ATOM 2875 O O . ASN A 1 368 ? -5.164 -3.516 -29.656 1 83.12 368 ASN A O 1
ATOM 2879 N N . LYS A 1 369 ? -7.113 -4.59 -29.891 1 81.69 369 LYS A N 1
ATOM 2880 C CA . LYS A 1 369 ? -7.176 -4.32 -31.328 1 81.69 369 LYS A CA 1
ATOM 2881 C C . LYS A 1 369 ? -7.66 -2.898 -31.594 1 81.69 369 LYS A C 1
ATOM 2883 O O . LYS A 1 369 ? -8.484 -2.363 -30.859 1 81.69 369 LYS A O 1
ATOM 2888 N N . PRO A 1 370 ? -7.281 -2.359 -32.75 1 82.94 370 PRO A N 1
ATOM 2889 C CA . PRO A 1 370 ? -6.309 -2.885 -33.719 1 82.94 370 PRO A CA 1
ATOM 2890 C C . PRO A 1 370 ? -4.883 -2.898 -33.156 1 82.94 370 PRO A C 1
ATOM 2892 O O . PRO A 1 370 ? -4.48 -1.966 -32.438 1 82.94 370 PRO A O 1
ATOM 2895 N N . PHE A 1 371 ? -4.238 -3.883 -33.531 1 84.62 371 PHE A N 1
ATOM 2896 C CA . PHE A 1 371 ? -2.826 -3.975 -33.188 1 84.62 371 PHE A CA 1
ATOM 2897 C C . PHE A 1 371 ? -2 -2.982 -34 1 84.62 371 PHE A C 1
ATOM 2899 O O . PHE A 1 371 ? -2.365 -2.633 -35.094 1 84.62 371 PHE A O 1
ATOM 2906 N N . GLY A 1 372 ? -0.999 -2.4 -33.406 1 82.38 372 GLY A N 1
ATOM 2907 C CA . GLY A 1 372 ? -0.079 -1.527 -34.125 1 82.38 372 GLY A CA 1
ATOM 2908 C C . GLY A 1 372 ? -0.347 -0.054 -33.875 1 82.38 372 GLY A C 1
ATOM 2909 O O . GLY A 1 372 ? 0.454 0.8 -34.25 1 82.38 372 GLY A O 1
ATOM 2910 N N . ILE A 1 373 ? -1.395 0.19 -33.219 1 82.19 373 ILE A N 1
ATOM 2911 C CA . ILE A 1 373 ? -1.699 1.594 -32.969 1 82.19 373 ILE A CA 1
ATOM 2912 C C . ILE A 1 373 ? -0.727 2.154 -31.938 1 82.19 373 ILE A C 1
ATOM 2914 O O . ILE A 1 373 ? -0.32 1.446 -31 1 82.19 373 ILE A O 1
ATOM 2918 N N . SER A 1 374 ? -0.321 3.416 -32.125 1 81.06 374 SER A N 1
ATOM 2919 C CA . SER A 1 374 ? 0.531 4.137 -31.188 1 81.06 374 SER A CA 1
ATOM 2920 C C . SER A 1 374 ? -0.219 5.297 -30.531 1 81.06 374 SER A C 1
ATOM 2922 O O . SER A 1 374 ? -0.486 6.309 -31.188 1 81.06 374 SER A O 1
ATOM 2924 N N . ASP A 1 375 ? -0.58 5.133 -29.281 1 78.88 375 ASP A N 1
ATOM 2925 C CA . ASP A 1 375 ? -1.348 6.164 -28.578 1 78.88 375 ASP A CA 1
ATOM 2926 C C . ASP A 1 375 ? -0.698 6.535 -27.25 1 78.88 375 ASP A C 1
ATOM 2928 O O . ASP A 1 375 ? -1.327 7.172 -26.406 1 78.88 375 ASP A O 1
ATOM 2932 N N . GLY A 1 376 ? 0.492 6.051 -26.984 1 82.25 376 GLY A N 1
ATOM 2933 C CA . GLY A 1 376 ? 1.235 6.41 -25.781 1 82.25 376 GLY A CA 1
ATOM 2934 C C . GLY A 1 376 ? 0.986 5.465 -24.625 1 82.25 376 GLY A C 1
ATOM 2935 O O . GLY A 1 376 ? 1.656 5.551 -23.594 1 82.25 376 GLY A O 1
ATOM 2936 N N . SER A 1 377 ? 0.045 4.508 -24.766 1 87.38 377 SER A N 1
ATOM 2937 C CA . SER A 1 377 ? -0.316 3.613 -23.672 1 87.38 377 SER A CA 1
ATOM 2938 C C . SER A 1 377 ? 0.646 2.434 -23.594 1 87.38 377 SER A C 1
ATOM 2940 O O . SER A 1 377 ? 0.731 1.771 -22.547 1 87.38 377 SER A O 1
ATOM 2942 N N . ASN A 1 378 ? 1.348 2.145 -24.688 1 92.31 378 ASN A N 1
ATOM 2943 C CA . ASN A 1 378 ? 2.148 0.93 -24.797 1 92.31 378 ASN A CA 1
ATOM 2944 C C . ASN A 1 378 ? 3.641 1.247 -24.859 1 92.31 378 ASN A C 1
ATOM 2946 O O . ASN A 1 378 ? 4.207 1.381 -25.938 1 92.31 378 ASN A O 1
ATOM 2950 N N . SER A 1 379 ? 4.293 1.202 -23.75 1 90.31 379 SER A N 1
ATOM 2951 C CA . SER A 1 379 ? 5.684 1.623 -23.625 1 90.31 379 SER A CA 1
ATOM 2952 C C . SER A 1 379 ? 6.629 0.605 -24.266 1 90.31 379 SER A C 1
ATOM 2954 O O . SER A 1 379 ? 7.824 0.871 -24.422 1 90.31 379 SER A O 1
ATOM 2956 N N . PHE A 1 380 ? 6.113 -0.553 -24.625 1 94.31 380 PHE A N 1
ATOM 2957 C CA . PHE A 1 380 ? 6.941 -1.523 -25.328 1 94.31 380 PHE A CA 1
ATOM 2958 C C . PHE A 1 380 ? 7.219 -1.062 -26.766 1 94.31 380 PHE A C 1
ATOM 2960 O O . PHE A 1 380 ? 8.211 -1.475 -27.375 1 94.31 380 PHE A O 1
ATOM 2967 N N . PHE A 1 381 ? 6.371 -0.238 -27.266 1 91.94 381 PHE A N 1
ATOM 2968 C CA . PHE A 1 381 ? 6.438 0.111 -28.688 1 91.94 381 PHE A CA 1
ATOM 2969 C C . PHE A 1 381 ? 6.602 1.615 -28.859 1 91.94 381 PHE A C 1
ATOM 2971 O O . PHE A 1 381 ? 7.406 2.064 -29.688 1 91.94 381 PHE A O 1
ATOM 2978 N N . ASP A 1 382 ? 5.855 2.35 -28.094 1 86.75 382 ASP A N 1
ATOM 2979 C CA . ASP A 1 382 ? 5.816 3.795 -28.281 1 86.75 382 ASP A CA 1
ATOM 2980 C C . ASP A 1 382 ? 7.191 4.418 -28.047 1 86.75 382 ASP A C 1
ATOM 2982 O O . ASP A 1 382 ? 7.816 4.184 -27.016 1 86.75 382 ASP A O 1
ATOM 2986 N N . GLY A 1 383 ? 7.633 5.168 -29.062 1 79.94 383 GLY A N 1
ATOM 2987 C CA . GLY A 1 383 ? 8.891 5.887 -28.922 1 79.94 383 GLY A CA 1
ATOM 2988 C C . GLY A 1 383 ? 10.102 5.027 -29.234 1 79.94 383 GLY A C 1
ATOM 2989 O O . GLY A 1 383 ? 11.242 5.465 -29.062 1 79.94 383 GLY A O 1
ATOM 2990 N N . HIS A 1 384 ? 9.844 3.797 -29.688 1 86.94 384 HIS A N 1
ATOM 2991 C CA . HIS A 1 384 ? 10.953 2.889 -29.969 1 86.94 384 HIS A CA 1
ATOM 2992 C C . HIS A 1 384 ? 10.961 2.447 -31.422 1 86.94 384 HIS A C 1
ATOM 2994 O O . HIS A 1 384 ? 9.93 2.021 -31.953 1 86.94 384 HIS A O 1
ATOM 3000 N N . ASP A 1 385 ? 12.055 2.639 -32.031 1 86.31 385 ASP A N 1
ATOM 3001 C CA . ASP A 1 385 ? 12.195 2.088 -33.375 1 86.31 385 ASP A CA 1
ATOM 3002 C C . ASP A 1 385 ? 12.125 0.563 -33.375 1 86.31 385 ASP A C 1
ATOM 3004 O O . ASP A 1 385 ? 11.492 -0.045 -34.219 1 86.31 385 ASP A O 1
ATOM 3008 N N . VAL A 1 386 ? 12.836 0.088 -32.406 1 88.31 386 VAL A N 1
ATOM 3009 C CA . VAL A 1 386 ? 12.766 -1.345 -32.125 1 88.31 386 VAL A CA 1
ATOM 3010 C C . VAL A 1 386 ? 11.992 -1.591 -30.828 1 88.31 386 VAL A C 1
ATOM 3012 O O . VAL A 1 386 ? 12.391 -1.12 -29.766 1 88.31 386 VAL A O 1
ATOM 3015 N N . PRO A 1 387 ? 10.922 -2.293 -30.938 1 92.12 387 PRO A N 1
ATOM 3016 C CA . PRO A 1 387 ? 10.133 -2.537 -29.719 1 92.12 387 PRO A CA 1
ATOM 3017 C C . PRO A 1 387 ? 10.945 -3.23 -28.625 1 92.12 387 PRO A C 1
ATOM 3019 O O . PRO A 1 387 ? 11.859 -4 -28.922 1 92.12 387 PRO A O 1
ATOM 3022 N N . LYS A 1 388 ? 10.594 -2.938 -27.422 1 93.12 388 LYS A N 1
ATOM 3023 C CA . LYS A 1 388 ? 11.227 -3.625 -26.312 1 93.12 388 LYS A CA 1
ATOM 3024 C C . LYS A 1 388 ? 11.047 -5.137 -26.422 1 93.12 388 LYS A C 1
ATOM 3026 O O . LYS A 1 388 ? 10.031 -5.609 -26.922 1 93.12 388 LYS A O 1
ATOM 3031 N N . PHE A 1 389 ? 12.055 -5.895 -26 1 93.44 389 PHE A N 1
ATOM 3032 C CA . PHE A 1 389 ? 12.055 -7.352 -25.938 1 93.44 389 PHE A CA 1
ATOM 3033 C C . PHE A 1 389 ? 11.875 -7.957 -27.312 1 93.44 389 PHE A C 1
ATOM 3035 O O . PHE A 1 389 ? 11.43 -9.102 -27.453 1 93.44 389 PHE A O 1
ATOM 3042 N N . LYS A 1 390 ? 12.008 -7.156 -28.406 1 87.62 390 LYS A N 1
ATOM 3043 C CA . LYS A 1 390 ? 11.93 -7.574 -29.797 1 87.62 390 LYS A CA 1
ATOM 3044 C C . LYS A 1 390 ? 10.547 -8.117 -30.141 1 87.62 390 LYS A C 1
ATOM 3046 O O . LYS A 1 390 ? 10.422 -9.109 -30.859 1 87.62 390 LYS A O 1
ATOM 3051 N N . LEU A 1 391 ? 9.609 -7.457 -29.547 1 91.56 391 LEU A N 1
ATOM 3052 C CA . LEU A 1 391 ? 8.227 -7.844 -29.812 1 91.56 391 LEU A CA 1
ATOM 3053 C C . LEU A 1 391 ? 7.824 -7.492 -31.234 1 91.56 391 LEU A C 1
ATOM 3055 O O . LEU A 1 391 ? 8.367 -6.559 -31.828 1 91.56 391 LEU A O 1
ATOM 3059 N N . SER A 1 392 ? 6.898 -8.234 -31.75 1 88.31 392 SER A N 1
ATOM 3060 C CA . SER A 1 392 ? 6.43 -7.988 -33.125 1 88.31 392 SER A CA 1
ATOM 3061 C C . SER A 1 392 ? 5.418 -6.844 -33.156 1 88.31 392 SER A C 1
ATOM 3063 O O . SER A 1 392 ? 4.5 -6.793 -32.344 1 88.31 392 SER A O 1
ATOM 3065 N N . LYS A 1 393 ? 5.426 -5.859 -34.094 1 85.94 393 LYS A N 1
ATOM 3066 C CA . LYS A 1 393 ? 4.57 -4.684 -34.219 1 85.94 393 LYS A CA 1
ATOM 3067 C C . LYS A 1 393 ? 3.154 -5.078 -34.625 1 85.94 393 LYS A C 1
ATOM 3069 O O . LYS A 1 393 ? 2.199 -4.348 -34.344 1 85.94 393 LYS A O 1
ATOM 3074 N N . ASN A 1 394 ? 2.904 -6.207 -35.094 1 81.38 394 ASN A N 1
ATOM 3075 C CA . ASN A 1 394 ? 1.56 -6.578 -35.531 1 81.38 394 ASN A CA 1
ATOM 3076 C C . ASN A 1 394 ? 1.059 -7.816 -34.781 1 81.38 394 ASN A C 1
ATOM 3078 O O . ASN A 1 394 ? 0.163 -8.516 -35.281 1 81.38 394 ASN A O 1
ATOM 3082 N N . GLY A 1 395 ? 1.541 -7.863 -33.656 1 84.06 395 GLY A N 1
ATOM 3083 C CA . GLY A 1 395 ? 1.106 -8.984 -32.844 1 84.06 395 GLY A CA 1
ATOM 3084 C C . GLY A 1 395 ? 0.222 -8.562 -31.688 1 84.06 395 GLY A C 1
ATOM 3085 O O . GLY A 1 395 ? -0.128 -7.391 -31.547 1 84.06 395 GLY A O 1
ATOM 3086 N N . VAL A 1 396 ? -0.155 -9.469 -30.797 1 85.12 396 VAL A N 1
ATOM 3087 C CA . VAL A 1 396 ? -1.14 -9.336 -29.734 1 85.12 396 VAL A CA 1
ATOM 3088 C C . VAL A 1 396 ? -0.624 -8.359 -28.672 1 85.12 396 VAL A C 1
ATOM 3090 O O . VAL A 1 396 ? -1.38 -7.922 -27.797 1 85.12 396 VAL A O 1
ATOM 3093 N N . HIS A 1 397 ? 0.653 -7.871 -28.844 1 90.44 397 HIS A N 1
ATOM 3094 C CA . HIS A 1 397 ? 1.256 -7 -27.844 1 90.44 397 HIS A CA 1
ATOM 3095 C C . HIS A 1 397 ? 1.249 -5.547 -28.297 1 90.44 397 HIS A C 1
ATOM 3097 O O . HIS A 1 397 ? 1.566 -4.645 -27.516 1 90.44 397 HIS A O 1
ATOM 3103 N N . SER A 1 398 ? 0.881 -5.203 -29.516 1 89.69 398 SER A N 1
ATOM 3104 C CA . SER A 1 398 ? 1.281 -3.939 -30.125 1 89.69 398 SER A CA 1
ATOM 3105 C C . SER A 1 398 ? 0.125 -2.943 -30.141 1 89.69 398 SER A C 1
ATOM 3107 O O . SER A 1 398 ? 0.253 -1.846 -30.688 1 89.69 398 SER A O 1
ATOM 3109 N N . GLY A 1 399 ? -0.989 -3.236 -29.531 1 88.31 399 GLY A N 1
ATOM 3110 C CA . GLY A 1 399 ? -2.117 -2.32 -29.516 1 88.31 399 GLY A CA 1
ATOM 3111 C C . GLY A 1 399 ? -2.18 -1.469 -28.266 1 88.31 399 GLY A C 1
ATOM 3112 O O . GLY A 1 399 ? -1.176 -1.307 -27.562 1 88.31 399 GLY A O 1
ATOM 3113 N N . HIS A 1 400 ? -3.348 -0.869 -28.094 1 89.06 400 HIS A N 1
ATOM 3114 C CA . HIS A 1 400 ? -3.633 -0.09 -26.906 1 89.06 400 HIS A CA 1
ATOM 3115 C C . HIS A 1 400 ? -3.598 -0.968 -25.656 1 89.06 400 HIS A C 1
ATOM 3117 O O . HIS A 1 400 ? -4.148 -2.072 -25.656 1 89.06 400 HIS A O 1
ATOM 3123 N N . VAL A 1 401 ? -2.883 -0.487 -24.688 1 90.69 401 VAL A N 1
ATOM 3124 C CA . VAL A 1 401 ? -2.855 -1.166 -23.406 1 90.69 401 VAL A CA 1
ATOM 3125 C C . VAL A 1 401 ? -3.648 -0.358 -22.375 1 90.69 401 VAL A C 1
ATOM 3127 O O . VAL A 1 401 ? -3.512 0.866 -22.297 1 90.69 401 VAL A O 1
ATOM 3130 N N . GLN A 1 402 ? -4.379 -1.074 -21.594 1 87.06 402 GLN A N 1
ATOM 3131 C CA . GLN A 1 402 ? -5.258 -0.439 -20.609 1 87.06 402 GLN A CA 1
ATOM 3132 C C . GLN A 1 402 ? -4.48 0.511 -19.703 1 87.06 402 GLN A C 1
ATOM 3134 O O . GLN A 1 402 ? -3.42 0.155 -19.188 1 87.06 402 GLN A O 1
ATOM 3139 N N . THR A 1 403 ? -5 1.771 -19.438 1 83.19 403 THR A N 1
ATOM 3140 C CA . THR A 1 403 ? -4.305 2.779 -18.641 1 83.19 403 THR A CA 1
ATOM 3141 C C . THR A 1 403 ? -5.07 3.074 -17.359 1 83.19 403 THR A C 1
ATOM 3143 O O . THR A 1 403 ? -4.562 3.766 -16.469 1 83.19 403 THR A O 1
ATOM 3146 N N . GLY A 1 404 ? -6.191 2.545 -17.203 1 78.75 404 GLY A N 1
ATOM 3147 C CA . GLY A 1 404 ? -6.996 2.789 -16.016 1 78.75 404 GLY A CA 1
ATOM 3148 C C . GLY A 1 404 ? -8.195 1.865 -15.906 1 78.75 404 GLY A C 1
ATOM 3149 O O . GLY A 1 404 ? -8.445 1.057 -16.797 1 78.75 404 GLY A O 1
ATOM 3150 N N . ILE A 1 405 ? -8.969 2.102 -14.828 1 74.94 405 ILE A N 1
ATOM 3151 C CA . ILE A 1 405 ? -10.125 1.253 -14.547 1 74.94 405 ILE A CA 1
ATOM 3152 C C . ILE A 1 405 ? -11.195 1.475 -15.602 1 74.94 405 ILE A C 1
ATOM 3154 O O . ILE A 1 405 ? -11.766 0.514 -16.141 1 74.94 405 ILE A O 1
ATOM 3158 N N . GLN A 1 406 ? -11.484 2.779 -15.852 1 71.44 406 GLN A N 1
ATOM 3159 C CA . GLN A 1 406 ? -12.453 3.141 -16.875 1 71.44 406 GLN A CA 1
ATOM 3160 C C . GLN A 1 406 ? -11.758 3.617 -18.141 1 71.44 406 GLN A C 1
ATOM 3162 O O . GLN A 1 406 ? -12.055 4.703 -18.656 1 71.44 406 GLN A O 1
ATOM 3167 N N . ASP A 1 407 ? -10.883 2.816 -18.734 1 73.69 407 ASP A N 1
ATOM 3168 C CA . ASP A 1 407 ? -10.109 3.164 -19.922 1 73.69 407 ASP A CA 1
ATOM 3169 C C . ASP A 1 407 ? -11.023 3.568 -21.078 1 73.69 407 ASP A C 1
ATOM 3171 O O . ASP A 1 407 ? -11.883 2.785 -21.5 1 73.69 407 ASP A O 1
ATOM 3175 N N . PRO A 1 408 ? -10.922 4.855 -21.531 1 63.53 408 PRO A N 1
ATOM 3176 C CA . PRO A 1 408 ? -11.828 5.398 -22.547 1 63.53 408 PRO A CA 1
ATOM 3177 C C . PRO A 1 408 ? -11.461 4.945 -23.969 1 63.53 408 PRO A C 1
ATOM 3179 O O . PRO A 1 408 ? -12.07 5.395 -24.938 1 63.53 408 PRO A O 1
ATOM 3182 N N . PHE A 1 409 ? -10.461 4.086 -24.031 1 70.44 409 PHE A N 1
ATOM 3183 C CA . PHE A 1 409 ? -10.07 3.684 -25.375 1 70.44 409 PHE A CA 1
ATOM 3184 C C . PHE A 1 409 ? -11.273 3.18 -26.156 1 70.44 409 PHE A C 1
ATOM 3186 O O . PHE A 1 409 ? -11.977 2.27 -25.719 1 70.44 409 PHE A O 1
ATOM 3193 N N . CYS A 1 410 ? -11.586 4.066 -27.078 1 65.44 410 CYS A N 1
ATOM 3194 C CA . CYS A 1 410 ? -12.695 3.744 -27.969 1 65.44 410 CYS A CA 1
ATOM 3195 C C . CYS A 1 410 ? -12.312 3.973 -29.438 1 65.44 410 CYS A C 1
ATOM 3197 O O . CYS A 1 410 ? -11.641 4.957 -29.75 1 65.44 410 CYS A O 1
ATOM 3199 N N . LEU A 1 411 ? -12.406 2.895 -30.156 1 59.59 411 LEU A N 1
ATOM 3200 C CA . LEU A 1 411 ? -12.258 3.107 -31.594 1 59.59 411 LEU A CA 1
ATOM 3201 C C . LEU A 1 411 ? -13.508 3.764 -32.188 1 59.59 411 LEU A C 1
ATOM 3203 O O . LEU A 1 411 ? -14.625 3.297 -31.953 1 59.59 411 LEU A O 1
ATOM 3207 N N . GLN A 1 412 ? -13.297 5 -32.438 1 54.75 412 GLN A N 1
ATOM 3208 C CA . GLN A 1 412 ? -14.438 5.691 -33.031 1 54.75 412 GLN A CA 1
ATOM 3209 C C . GLN A 1 412 ? -14.828 5.066 -34.375 1 54.75 412 GLN A C 1
ATOM 3211 O O . GLN A 1 412 ? -14.086 5.152 -35.344 1 54.75 412 GLN A O 1
ATOM 3216 N N . ILE A 1 413 ? -15.727 4.02 -34.312 1 51.44 413 ILE A N 1
ATOM 3217 C CA . ILE A 1 413 ? -16.344 3.531 -35.531 1 51.44 413 ILE A CA 1
ATOM 3218 C C . ILE A 1 413 ? -17.719 4.176 -35.719 1 51.44 413 ILE A C 1
ATOM 3220 O O . ILE A 1 413 ? -18.625 3.932 -34.938 1 51.44 413 ILE A O 1
ATOM 3224 N N . LYS A 1 414 ? -18.016 4.809 -36.781 1 54.94 414 LYS A N 1
ATOM 3225 C CA . LYS A 1 414 ? -19.219 5.559 -37.156 1 54.94 414 LYS A CA 1
ATOM 3226 C C . LYS A 1 414 ? -19.719 6.426 -36 1 54.94 414 LYS A C 1
ATOM 3228 O O . LYS A 1 414 ? -20.906 6.434 -35.688 1 54.94 414 LYS A O 1
ATOM 3233 N N . GLY A 1 415 ? -18.828 6.965 -35.156 1 51.41 415 GLY A N 1
ATOM 3234 C CA . GLY A 1 415 ? -19.156 7.945 -34.125 1 51.41 415 GLY A CA 1
ATOM 3235 C C . GLY A 1 415 ? -19.375 7.328 -32.781 1 51.41 415 GLY A C 1
ATOM 3236 O O . GLY A 1 415 ? -19.688 8.031 -31.797 1 51.41 415 GLY A O 1
ATOM 3237 N N . ARG A 1 416 ? -19.469 5.984 -32.719 1 50.59 416 ARG A N 1
ATOM 3238 C CA . ARG A 1 416 ? -19.734 5.312 -31.453 1 50.59 416 ARG A CA 1
ATOM 3239 C C . ARG A 1 416 ? -18.5 4.609 -30.922 1 50.59 416 ARG A C 1
ATOM 3241 O O . ARG A 1 416 ? -17.672 4.125 -31.703 1 50.59 416 ARG A O 1
ATOM 3248 N N . CYS A 1 417 ? -18.219 4.797 -29.625 1 56.78 417 CYS A N 1
ATOM 3249 C CA . CYS A 1 417 ? -17.141 4.105 -28.922 1 56.78 417 CYS A CA 1
ATOM 3250 C C . CYS A 1 417 ? -17.469 2.627 -28.75 1 56.78 417 CYS A C 1
ATOM 3252 O O . CYS A 1 417 ? -18.453 2.281 -28.094 1 56.78 417 CYS A O 1
ATOM 3254 N N . LYS A 1 418 ? -17.078 1.618 -29.484 1 52.25 418 LYS A N 1
ATOM 3255 C CA . LYS A 1 418 ? -17.469 0.214 -29.422 1 52.25 418 LYS A CA 1
ATOM 3256 C C . LYS A 1 418 ? -16.406 -0.627 -28.719 1 52.25 418 LYS A C 1
ATOM 3258 O O . LYS A 1 418 ? -16.516 -1.855 -28.688 1 52.25 418 LYS A O 1
ATOM 3263 N N . ILE A 1 419 ? -15.211 -0.226 -28.266 1 53.75 419 ILE A N 1
ATOM 3264 C CA . ILE A 1 419 ? -14.281 -1.328 -28.031 1 53.75 419 ILE A CA 1
ATOM 3265 C C . ILE A 1 419 ? -14.227 -1.654 -26.547 1 53.75 419 ILE A C 1
ATOM 3267 O O . ILE A 1 419 ? -14.086 -0.756 -25.719 1 53.75 419 ILE A O 1
ATOM 3271 N N . LEU A 1 420 ? -14.656 -2.973 -26.25 1 58.94 420 LEU A N 1
ATOM 3272 C CA . LEU A 1 420 ? -14.367 -3.637 -24.984 1 58.94 420 LEU A CA 1
ATOM 3273 C C . LEU A 1 420 ? -12.891 -3.99 -24.875 1 58.94 420 LEU A C 1
ATOM 3275 O O . LEU A 1 420 ? -12.281 -4.438 -25.844 1 58.94 420 LEU A O 1
ATOM 3279 N N . LEU A 1 421 ? -12.258 -3.549 -23.75 1 60.28 421 LEU A N 1
ATOM 3280 C CA . LEU A 1 421 ? -10.859 -3.902 -23.516 1 60.28 421 LEU A CA 1
ATOM 3281 C C . LEU A 1 421 ? -10.703 -5.41 -23.375 1 60.28 421 LEU A C 1
ATOM 3283 O O . LEU A 1 421 ? -11.555 -6.078 -22.781 1 60.28 421 LEU A O 1
ATOM 3287 N N . VAL A 1 422 ? -9.828 -6.023 -24.141 1 55.56 422 VAL A N 1
ATOM 3288 C CA . VAL A 1 422 ? -9.609 -7.465 -24.094 1 55.56 422 VAL A CA 1
ATOM 3289 C C . VAL A 1 422 ? -8.211 -7.754 -23.547 1 55.56 422 VAL A C 1
ATOM 3291 O O . VAL A 1 422 ? -7.664 -8.836 -23.781 1 55.56 422 VAL A O 1
ATOM 3294 N N . ASP A 1 423 ? -7.676 -6.625 -22.891 1 52.12 423 ASP A N 1
ATOM 3295 C CA . ASP A 1 423 ? -6.352 -6.852 -22.312 1 52.12 423 ASP A CA 1
ATOM 3296 C C . ASP A 1 423 ? -6.398 -7.895 -21.203 1 52.12 423 ASP A C 1
ATOM 3298 O O . ASP A 1 423 ? -7.129 -7.727 -20.219 1 52.12 423 ASP A O 1
ATOM 3302 N N . GLU A 1 424 ? -5.91 -9.102 -21.516 1 50.41 424 GLU A N 1
ATOM 3303 C CA . GLU A 1 424 ? -5.734 -10.18 -20.531 1 50.41 424 GLU A CA 1
ATOM 3304 C C . GLU A 1 424 ? -6.656 -11.352 -20.844 1 50.41 424 GLU A C 1
ATOM 3306 O O . GLU A 1 424 ? -6.809 -12.258 -20.016 1 50.41 424 GLU A O 1
ATOM 3311 N N . TYR A 1 425 ? -7.34 -11.242 -22.047 1 49.81 425 TYR A N 1
ATOM 3312 C CA . TYR A 1 425 ? -8.234 -12.32 -22.438 1 49.81 425 TYR A CA 1
ATOM 3313 C C . TYR A 1 425 ? -7.453 -13.508 -23 1 49.81 425 TYR A C 1
ATOM 3315 O O . TYR A 1 425 ? -6.418 -13.328 -23.641 1 49.81 425 TYR A O 1
ATOM 3323 N N . SER A 1 426 ? -7.832 -14.664 -22.422 1 44.5 426 SER A N 1
ATOM 3324 C CA . SER A 1 426 ? -7.316 -15.883 -23.031 1 44.5 426 SER A CA 1
ATOM 3325 C C . SER A 1 426 ? -8.055 -16.203 -24.328 1 44.5 426 SER A C 1
ATOM 3327 O O . SER A 1 426 ? -9.281 -16.109 -24.406 1 44.5 426 SER A O 1
ATOM 3329 N N . GLU A 1 427 ? -7.41 -16 -25.516 1 51.06 427 GLU A N 1
ATOM 3330 C CA . GLU A 1 427 ? -8.023 -16.484 -26.75 1 51.06 427 GLU A CA 1
ATOM 3331 C C . GLU A 1 427 ? -7.426 -17.828 -27.172 1 51.06 427 GLU A C 1
ATOM 3333 O O . GLU A 1 427 ? -6.227 -18.062 -27 1 51.06 427 GLU A O 1
ATOM 3338 N N . THR A 1 428 ? -8.305 -18.891 -27.328 1 43.19 428 THR A N 1
ATOM 3339 C CA . THR A 1 428 ? -7.863 -20.156 -27.906 1 43.19 428 THR A CA 1
ATOM 3340 C C . THR A 1 428 ? -7.332 -19.953 -29.328 1 43.19 428 THR A C 1
ATOM 3342 O O . THR A 1 428 ? -8.039 -19.438 -30.188 1 43.19 428 THR A O 1
ATOM 3345 N N . ILE A 1 429 ? -6.09 -19.469 -29.5 1 46.31 429 ILE A N 1
ATOM 3346 C CA . ILE A 1 429 ? -5.605 -19.344 -30.859 1 46.31 429 ILE A CA 1
ATOM 3347 C C . ILE A 1 429 ? -4.723 -20.531 -31.219 1 46.31 429 ILE A C 1
ATOM 3349 O O . ILE A 1 429 ? -4.195 -21.203 -30.328 1 46.31 429 ILE A O 1
ATOM 3353 N N . ILE A 1 430 ? -4.41 -20.781 -32.625 1 38.88 430 ILE A N 1
ATOM 3354 C CA . ILE A 1 430 ? -3.627 -21.828 -33.25 1 38.88 430 ILE A CA 1
ATOM 3355 C C . ILE A 1 430 ? -2.205 -21.828 -32.688 1 38.88 430 ILE A C 1
ATOM 3357 O O . ILE A 1 430 ? -1.622 -22.891 -32.469 1 38.88 430 ILE A O 1
ATOM 3361 N N . MET A 1 431 ? -1.436 -20.828 -32.75 1 41.81 431 MET A N 1
ATOM 3362 C CA . MET A 1 431 ? -0.023 -20.875 -32.375 1 41.81 431 MET A CA 1
ATOM 3363 C C . MET A 1 431 ? 0.146 -20.922 -30.875 1 41.81 431 MET A C 1
ATOM 3365 O O . MET A 1 431 ? 1.173 -20.5 -30.344 1 41.81 431 MET A O 1
ATOM 3369 N N . ASP A 1 432 ? -0.718 -21.781 -30 1 56.62 432 ASP A N 1
ATOM 3370 C CA . ASP A 1 432 ? -1.179 -21.562 -28.641 1 56.62 432 ASP A CA 1
ATOM 3371 C C . ASP A 1 432 ? -0.553 -22.578 -27.672 1 56.62 432 ASP A C 1
ATOM 3373 O O . ASP A 1 432 ? -0.105 -23.656 -28.094 1 56.62 432 ASP A O 1
ATOM 3377 N N . ALA A 1 433 ? 0.069 -22.062 -26.609 1 64.19 433 ALA A N 1
ATOM 3378 C CA . ALA A 1 433 ? 0.605 -22.938 -25.562 1 64.19 433 ALA A CA 1
ATOM 3379 C C . ALA A 1 433 ? -0.438 -23.953 -25.125 1 64.19 433 ALA A C 1
ATOM 3381 O O . ALA A 1 433 ? -1.554 -23.594 -24.75 1 64.19 433 ALA A O 1
ATOM 3382 N N . ARG A 1 434 ? -0.125 -25.203 -25.469 1 67.5 434 ARG A N 1
ATOM 3383 C CA . ARG A 1 434 ? -0.976 -26.281 -24.969 1 67.5 434 ARG A CA 1
ATOM 3384 C C . ARG A 1 434 ? -0.898 -26.359 -23.438 1 67.5 434 ARG A C 1
ATOM 3386 O O . ARG A 1 434 ? 0.154 -26.672 -22.891 1 67.5 434 ARG A O 1
ATOM 3393 N N . ILE A 1 435 ? -1.941 -25.938 -22.812 1 78.12 435 ILE A N 1
ATOM 3394 C CA . ILE A 1 435 ? -1.952 -25.797 -21.359 1 78.12 435 ILE A CA 1
ATOM 3395 C C . ILE A 1 435 ? -2.998 -26.734 -20.75 1 78.12 435 ILE A C 1
ATOM 3397 O O . ILE A 1 435 ? -4.094 -26.891 -21.297 1 78.12 435 ILE A O 1
ATOM 3401 N N . ASN A 1 436 ? -2.639 -27.453 -19.734 1 80.38 436 ASN A N 1
ATOM 3402 C CA . ASN A 1 436 ? -3.594 -28.25 -18.984 1 80.38 436 ASN A CA 1
ATOM 3403 C C . ASN A 1 436 ? -4.492 -27.359 -18.109 1 80.38 436 ASN A C 1
ATOM 3405 O O . ASN A 1 436 ? -4 -26.609 -17.281 1 80.38 436 ASN A O 1
ATOM 3409 N N . ILE A 1 437 ? -5.738 -27.422 -18.391 1 79.06 437 ILE A N 1
ATOM 3410 C CA . ILE A 1 437 ? -6.699 -26.547 -17.719 1 79.06 437 ILE A CA 1
ATOM 3411 C C . ILE A 1 437 ? -7.629 -27.391 -16.844 1 79.06 437 ILE A C 1
ATOM 3413 O O . ILE A 1 437 ? -8.148 -28.422 -17.281 1 79.06 437 ILE A O 1
ATOM 3417 N N . ALA A 1 438 ? -7.805 -27 -15.68 1 79.94 438 ALA A N 1
ATOM 3418 C CA . ALA A 1 438 ? -8.719 -27.656 -14.758 1 79.94 438 ALA A CA 1
ATOM 3419 C C . ALA A 1 438 ? -10.148 -27.156 -14.945 1 79.94 438 ALA A C 1
ATOM 3421 O O . ALA A 1 438 ? -10.375 -25.969 -15.164 1 79.94 438 ALA A O 1
ATOM 3422 N N . SER A 1 439 ? -11.094 -28 -14.961 1 70.25 439 SER A N 1
ATOM 3423 C CA . SER A 1 439 ? -12.523 -27.688 -14.938 1 70.25 439 SER A CA 1
ATOM 3424 C C . SER A 1 439 ? -13.242 -28.469 -13.852 1 70.25 439 SER A C 1
ATOM 3426 O O . SER A 1 439 ? -12.664 -29.359 -13.227 1 70.25 439 SER A O 1
ATOM 3428 N N . ALA A 1 440 ? -14.508 -27.969 -13.5 1 68 440 ALA A N 1
ATOM 3429 C CA . ALA A 1 440 ? -15.297 -28.672 -12.484 1 68 440 ALA A CA 1
ATOM 3430 C C . ALA A 1 440 ? -15.578 -30.109 -12.906 1 68 440 ALA A C 1
ATOM 3432 O O . ALA A 1 440 ? -15.797 -30.391 -14.086 1 68 440 ALA A O 1
ATOM 3433 N N . PRO A 1 441 ? -15.391 -31.078 -12.07 1 53.12 441 PRO A N 1
ATOM 3434 C CA . PRO A 1 441 ? -15.828 -32.406 -12.461 1 53.12 441 PRO A CA 1
ATOM 3435 C C . PRO A 1 441 ? -17.297 -32.469 -12.867 1 53.12 441 PRO A C 1
ATOM 3437 O O . PRO A 1 441 ? -18.109 -31.672 -12.367 1 53.12 441 PRO A O 1
ATOM 3440 N N . PRO A 1 442 ? -17.594 -33.031 -14.156 1 42.34 442 PRO A N 1
ATOM 3441 C CA . PRO A 1 442 ? -19.016 -33.125 -14.523 1 42.34 442 PRO A CA 1
ATOM 3442 C C . PRO A 1 442 ? -19.891 -33.594 -13.359 1 42.34 442 PRO A C 1
ATOM 3444 O O . PRO A 1 442 ? -19.469 -34.438 -12.562 1 42.34 442 PRO A O 1
ATOM 3447 N N . LEU A 1 443 ? -20.797 -32.719 -12.977 1 38.03 443 LEU A N 1
ATOM 3448 C CA . LEU A 1 443 ? -21.812 -33.25 -12.047 1 38.03 443 LEU A CA 1
ATOM 3449 C C . LEU A 1 443 ? -22.391 -34.562 -12.555 1 38.03 443 LEU A C 1
ATOM 3451 O O . LEU A 1 443 ? -22.594 -34.719 -13.758 1 38.03 443 LEU A O 1
ATOM 3455 N N . PRO A 1 444 ? -22.297 -35.625 -11.891 1 33.16 444 PRO A N 1
ATOM 3456 C CA . PRO A 1 444 ? -23 -36.781 -12.453 1 33.16 444 PRO A CA 1
ATOM 3457 C C . PRO A 1 444 ? -24.375 -36.406 -13.016 1 33.16 444 PRO A C 1
ATOM 3459 O O . PRO A 1 444 ? -25.094 -35.625 -12.414 1 33.16 444 PRO A O 1
ATOM 3462 N N . THR A 1 445 ? -24.516 -36.469 -14.266 1 30.98 445 THR A N 1
ATOM 3463 C CA . THR A 1 445 ? -25.812 -36.344 -14.922 1 30.98 445 THR A CA 1
ATOM 3464 C C . THR A 1 445 ? -26.859 -37.156 -14.188 1 30.98 445 THR A C 1
ATOM 3466 O O . THR A 1 445 ? -26.641 -38.344 -13.867 1 30.98 445 THR A O 1
ATOM 3469 N N . GLN A 1 446 ? -27.781 -36.562 -13.484 1 31.73 446 GLN A N 1
ATOM 3470 C CA . GLN A 1 446 ? -28.953 -37.281 -13.023 1 31.73 446 GLN A CA 1
ATOM 3471 C C . GLN A 1 446 ? -29.531 -38.188 -14.117 1 31.73 446 GLN A C 1
ATOM 3473 O O . GLN A 1 446 ? -29.75 -37.719 -15.242 1 31.73 446 GLN A O 1
ATOM 3478 N N . PRO A 1 447 ? -29.359 -39.5 -14.023 1 32.91 447 PRO A N 1
ATOM 3479 C CA . PRO A 1 447 ? -30.234 -40.25 -14.922 1 32.91 447 PRO A CA 1
ATOM 3480 C C . PRO A 1 447 ? -31.703 -39.812 -14.82 1 32.91 447 PRO A C 1
ATOM 3482 O O . PRO A 1 447 ? -32.188 -39.531 -13.727 1 32.91 447 PRO A O 1
ATOM 3485 N N . THR A 1 448 ? -32.25 -39.25 -15.789 1 31.39 448 THR A N 1
ATOM 3486 C CA . THR A 1 448 ? -33.656 -38.906 -15.914 1 31.39 448 THR A CA 1
ATOM 3487 C C . THR A 1 448 ? -34.531 -40.156 -15.625 1 31.39 448 THR A C 1
ATOM 3489 O O . THR A 1 448 ? -35.688 -40.188 -15.977 1 31.39 448 THR A O 1
ATOM 3492 N N . THR A 1 449 ? -34 -41.312 -15.195 1 29.64 449 THR A N 1
ATOM 3493 C CA . THR A 1 449 ? -35.094 -42.25 -15.102 1 29.64 449 THR A CA 1
ATOM 3494 C C . THR A 1 449 ? -36.125 -41.781 -14.078 1 29.64 449 THR A C 1
ATOM 3496 O O . THR A 1 449 ? -35.781 -41.125 -13.086 1 29.64 449 THR A O 1
ATOM 3499 N N . SER A 1 450 ? -37.531 -41.812 -14.406 1 31.06 450 SER A N 1
ATOM 3500 C CA . SER A 1 450 ? -38.781 -41.625 -13.703 1 31.06 450 SER A CA 1
ATOM 3501 C C . SER A 1 450 ? -38.75 -42.281 -12.32 1 31.06 450 SER A C 1
ATOM 3503 O O . SER A 1 450 ? -39.656 -42.062 -11.508 1 31.06 450 SER A O 1
ATOM 3505 N N . ASN A 1 451 ? -38.312 -43.5 -12.219 1 26.88 451 ASN A N 1
ATOM 3506 C CA . ASN A 1 451 ? -38.75 -44.125 -10.969 1 26.88 451 ASN A CA 1
ATOM 3507 C C . ASN A 1 451 ? -38.156 -43.406 -9.758 1 26.88 451 ASN A C 1
ATOM 3509 O O . ASN A 1 451 ? -36.969 -43.062 -9.742 1 26.88 451 ASN A O 1
ATOM 3513 N N . ALA A 1 452 ? -39.031 -42.938 -8.82 1 31.25 452 ALA A N 1
ATOM 3514 C CA . ALA A 1 452 ? -39.062 -42.156 -7.578 1 31.25 452 ALA A CA 1
ATOM 3515 C C . ALA A 1 452 ? -37.906 -42.531 -6.652 1 31.25 452 ALA A C 1
ATOM 3517 O O . ALA A 1 452 ? -37.719 -41.906 -5.605 1 31.25 452 ALA A O 1
ATOM 3518 N N . THR A 1 453 ? -37.438 -43.75 -6.684 1 25.64 453 THR A N 1
ATOM 3519 C CA . THR A 1 453 ? -37 -44.094 -5.34 1 25.64 453 THR A CA 1
ATOM 3520 C C . THR A 1 453 ? -35.625 -43.469 -5.031 1 25.64 453 THR A C 1
ATOM 3522 O O . THR A 1 453 ? -35.406 -43.031 -3.906 1 25.64 453 THR A O 1
ATOM 3525 N N . GLN A 1 454 ? -34.406 -44.031 -5.656 1 26.5 454 GLN A N 1
ATOM 3526 C CA . GLN A 1 454 ? -33.25 -44.062 -4.797 1 26.5 454 GLN A CA 1
ATOM 3527 C C . GLN A 1 454 ? -32.531 -42.688 -4.781 1 26.5 454 GLN A C 1
ATOM 3529 O O . GLN A 1 454 ? -32.312 -42.094 -5.836 1 26.5 454 GLN A O 1
ATOM 3534 N N . PRO A 1 455 ? -32.531 -42.031 -3.549 1 31.67 455 PRO A N 1
ATOM 3535 C CA . PRO A 1 455 ? -31.922 -40.719 -3.262 1 31.67 455 PRO A CA 1
ATOM 3536 C C . PRO A 1 455 ? -30.516 -40.625 -3.814 1 31.67 455 PRO A C 1
ATOM 3538 O O . PRO A 1 455 ? -29.703 -41.531 -3.641 1 31.67 455 PRO A O 1
ATOM 3541 N N . SER A 1 456 ? -30.438 -40.062 -4.957 1 30.89 456 SER A N 1
ATOM 3542 C CA . SER A 1 456 ? -29.203 -39.875 -5.707 1 30.89 456 SER A CA 1
ATOM 3543 C C . SER A 1 456 ? -28.094 -39.312 -4.82 1 30.89 456 SER A C 1
ATOM 3545 O O . SER A 1 456 ? -28.312 -38.406 -4.043 1 30.89 456 SER A O 1
ATOM 3547 N N . LEU A 1 457 ? -27.047 -40.188 -4.543 1 29.44 457 LEU A N 1
ATOM 3548 C CA . LEU A 1 457 ? -25.812 -40.094 -3.777 1 29.44 457 LEU A CA 1
ATOM 3549 C C . LEU A 1 457 ? -25 -38.875 -4.176 1 29.44 457 LEU A C 1
ATOM 3551 O O . LEU A 1 457 ? -23.828 -38.75 -3.838 1 29.44 457 LEU A O 1
ATOM 3555 N N . VAL A 1 458 ? -25.531 -38.125 -5.043 1 32.97 458 VAL A N 1
ATOM 3556 C CA . VAL A 1 458 ? -24.688 -37.031 -5.527 1 32.97 458 VAL A CA 1
ATOM 3557 C C . VAL A 1 458 ? -24.391 -36.062 -4.391 1 32.97 458 VAL A C 1
ATOM 3559 O O . VAL A 1 458 ? -23.453 -35.25 -4.477 1 32.97 458 VAL A O 1
ATOM 3562 N N . GLY A 1 459 ? -25.297 -36 -3.416 1 32.22 459 GLY A N 1
ATOM 3563 C CA . GLY A 1 459 ? -25.094 -35.156 -2.256 1 32.22 459 GLY A CA 1
ATOM 3564 C C . GLY A 1 459 ? -23.812 -35.469 -1.51 1 32.22 459 GLY A C 1
ATOM 3565 O O . GLY A 1 459 ? -23.031 -34.562 -1.197 1 32.22 459 GLY A O 1
ATOM 3566 N N . PRO A 1 460 ? -23.5 -36.781 -1.359 1 32.81 460 PRO A N 1
ATOM 3567 C CA . PRO A 1 460 ? -22.375 -37.188 -0.5 1 32.81 460 PRO A CA 1
ATOM 3568 C C . PRO A 1 460 ? -21.016 -36.875 -1.124 1 32.81 460 PRO A C 1
ATOM 3570 O O . PRO A 1 460 ? -20.047 -36.656 -0.405 1 32.81 460 PRO A O 1
ATOM 3573 N N . VAL A 1 461 ? -20.875 -36.906 -2.43 1 32.59 461 VAL A N 1
ATOM 3574 C CA . VAL A 1 461 ? -19.516 -36.781 -2.957 1 32.59 461 VAL A CA 1
ATOM 3575 C C . VAL A 1 461 ? -19.078 -35.312 -2.893 1 32.59 461 VAL A C 1
ATOM 3577 O O . VAL A 1 461 ? -17.938 -35.031 -2.545 1 32.59 461 VAL A O 1
ATOM 3580 N N . ILE A 1 462 ? -19.938 -34.438 -3.336 1 34.38 462 ILE A N 1
ATOM 3581 C CA . ILE A 1 462 ? -19.578 -33.031 -3.188 1 34.38 462 ILE A CA 1
ATOM 3582 C C . ILE A 1 462 ? -19.359 -32.688 -1.712 1 34.38 462 ILE A C 1
ATOM 3584 O O . ILE A 1 462 ? -18.438 -31.969 -1.36 1 34.38 462 ILE A O 1
ATOM 3588 N N . PHE A 1 463 ? -20.234 -33.312 -0.856 1 35.44 463 PHE A N 1
ATOM 3589 C CA . PHE A 1 463 ? -20.031 -33.188 0.583 1 35.44 463 PHE A CA 1
ATOM 3590 C C . PHE A 1 463 ? -18.703 -33.844 0.987 1 35.44 463 PHE A C 1
ATOM 3592 O O . PHE A 1 463 ? -17.969 -33.312 1.818 1 35.44 463 PHE A O 1
ATOM 3599 N N . LEU A 1 464 ? -18.359 -34.938 0.417 1 34.47 464 LEU A N 1
ATOM 3600 C CA . LEU A 1 464 ? -17.094 -35.625 0.738 1 34.47 464 LEU A CA 1
ATOM 3601 C C . LEU A 1 464 ? -15.906 -34.812 0.221 1 34.47 464 LEU A C 1
ATOM 3603 O O . LEU A 1 464 ? -14.867 -34.75 0.884 1 34.47 464 LEU A O 1
ATOM 3607 N N . PHE A 1 465 ? -16.078 -34.281 -0.959 1 35.31 465 PHE A N 1
ATOM 3608 C CA . PHE A 1 465 ? -14.961 -33.562 -1.545 1 35.31 465 PHE A CA 1
ATOM 3609 C C . PHE A 1 465 ? -14.727 -32.25 -0.809 1 35.31 465 PHE A C 1
ATOM 3611 O O . PHE A 1 465 ? -13.578 -31.891 -0.534 1 35.31 465 PHE A O 1
ATOM 3618 N N . THR A 1 466 ? -15.797 -31.516 -0.651 1 39.12 466 THR A N 1
ATOM 3619 C CA . THR A 1 466 ? -15.641 -30.359 0.22 1 39.12 466 THR A CA 1
ATOM 3620 C C . THR A 1 466 ? -15.141 -30.781 1.598 1 39.12 466 THR A C 1
ATOM 3622 O O . THR A 1 466 ? -14.312 -30.094 2.203 1 39.12 466 THR A O 1
ATOM 3625 N N . CYS A 1 467 ? -15.594 -31.969 2.061 1 37.91 467 CYS A N 1
ATOM 3626 C CA . CYS A 1 467 ? -15.133 -32.531 3.32 1 37.91 467 CYS A CA 1
ATOM 3627 C C . CYS A 1 467 ? -13.688 -33.031 3.207 1 37.91 467 CYS A C 1
ATOM 3629 O O . CYS A 1 467 ? -12.93 -32.938 4.172 1 37.91 467 CYS A O 1
ATOM 3631 N N . PHE A 1 468 ? -13.359 -33.594 2.104 1 36.84 468 PHE A N 1
ATOM 3632 C CA . PHE A 1 468 ? -12.008 -34.125 2.008 1 36.84 468 PHE A CA 1
ATOM 3633 C C . PHE A 1 468 ? -10.984 -33 1.955 1 36.84 468 PHE A C 1
ATOM 3635 O O . PHE A 1 468 ? -9.969 -33.031 2.646 1 36.84 468 PHE A O 1
ATOM 3642 N N . ILE A 1 469 ? -11.133 -32.125 1.046 1 38.19 469 ILE A N 1
ATOM 3643 C CA . ILE A 1 469 ? -10.156 -31.031 1.031 1 38.19 469 ILE A CA 1
ATOM 3644 C C . ILE A 1 469 ? -10.219 -30.266 2.352 1 38.19 469 ILE A C 1
ATOM 3646 O O . ILE A 1 469 ? -9.188 -29.969 2.953 1 38.19 469 ILE A O 1
ATOM 3650 N N . ILE A 1 470 ? -11.422 -29.906 2.771 1 40 470 ILE A N 1
ATOM 3651 C CA . ILE A 1 470 ? -11.617 -29.297 4.078 1 40 470 ILE A CA 1
ATOM 3652 C C . ILE A 1 470 ? -11.32 -30.312 5.18 1 40 470 ILE A C 1
ATOM 3654 O O . ILE A 1 470 ? -10.719 -29.969 6.203 1 40 470 ILE A O 1
ATOM 3658 N N . GLY A 1 471 ? -11.727 -31.547 5.051 1 38 471 GLY A N 1
ATOM 3659 C CA . GLY A 1 471 ? -11.43 -32.625 5.984 1 38 471 GLY A CA 1
ATOM 3660 C C . GLY A 1 471 ? -9.945 -32.875 6.145 1 38 471 GLY A C 1
ATOM 3661 O O . GLY A 1 471 ? -9.453 -33.062 7.262 1 38 471 GLY A O 1
ATOM 3662 N N . PHE A 1 472 ? -9.312 -33.062 5.027 1 37.5 472 PHE A N 1
ATOM 3663 C CA . PHE A 1 472 ? -7.887 -33.312 5.176 1 37.5 472 PHE A CA 1
ATOM 3664 C C . PHE A 1 472 ? -7.176 -32.094 5.742 1 37.5 472 PHE A C 1
ATOM 3666 O O . PHE A 1 472 ? -6.285 -32.219 6.586 1 37.5 472 PHE A O 1
ATOM 3673 N N . VAL A 1 473 ? -7.457 -30.891 5.289 1 38.12 473 VAL A N 1
ATOM 3674 C CA . VAL A 1 473 ? -6.914 -29.766 6.031 1 38.12 473 VAL A CA 1
ATOM 3675 C C . VAL A 1 473 ? -7.398 -29.812 7.477 1 38.12 473 VAL A C 1
ATOM 3677 O O . VAL A 1 473 ? -6.613 -29.609 8.406 1 38.12 473 VAL A O 1
ATOM 3680 N N . PHE A 1 474 ? -8.664 -30.172 7.676 1 37.22 474 PHE A N 1
ATOM 3681 C CA . PHE A 1 474 ? -9.211 -30.406 9.008 1 37.22 474 PHE A CA 1
ATOM 3682 C C . PHE A 1 474 ? -8.562 -31.625 9.664 1 37.22 474 PHE A C 1
ATOM 3684 O O . PHE A 1 474 ? -8.203 -31.578 10.836 1 37.22 474 PHE A O 1
ATOM 3691 N N . PHE A 1 475 ? -8.562 -32.781 8.977 1 38.03 475 PHE A N 1
ATOM 3692 C CA . PHE A 1 475 ? -7.957 -33.969 9.57 1 38.03 475 PHE A CA 1
ATOM 3693 C C . PHE A 1 475 ? -6.465 -33.75 9.805 1 38.03 475 PHE A C 1
ATOM 3695 O O . PHE A 1 475 ? -5.93 -34.156 10.836 1 38.03 475 PHE A O 1
ATOM 3702 N N . ALA A 1 476 ? -5.828 -33.281 8.852 1 37.22 476 ALA A N 1
ATOM 3703 C CA . ALA A 1 476 ? -4.418 -33 9.094 1 37.22 476 ALA A CA 1
ATOM 3704 C C . ALA A 1 476 ? -4.25 -31.969 10.203 1 37.22 476 ALA A C 1
ATOM 3706 O O . ALA A 1 476 ? -3.334 -32.062 11.023 1 37.22 476 ALA A O 1
ATOM 3707 N N . VAL A 1 477 ? -5.047 -30.953 10.219 1 37.66 477 VAL A N 1
ATOM 3708 C CA . VAL A 1 477 ? -5.051 -30.031 11.344 1 37.66 477 VAL A CA 1
ATOM 3709 C C . VAL A 1 477 ? -5.547 -30.75 12.602 1 37.66 477 VAL A C 1
ATOM 3711 O O . VAL A 1 477 ? -5.059 -30.484 13.703 1 37.66 477 VAL A O 1
ATOM 3714 N N . MET A 1 478 ? -6.52 -31.688 12.516 1 32.72 478 MET A N 1
ATOM 3715 C CA . MET A 1 478 ? -7.016 -32.438 13.664 1 32.72 478 MET A CA 1
ATOM 3716 C C . MET A 1 478 ? -5.988 -33.469 14.141 1 32.72 478 MET A C 1
ATOM 3718 O O . MET A 1 478 ? -5.934 -33.781 15.32 1 32.72 478 MET A O 1
ATOM 3722 N N . ILE A 1 479 ? -5.484 -34.281 13.203 1 34.69 479 ILE A N 1
ATOM 3723 C CA . ILE A 1 479 ? -4.645 -35.375 13.688 1 34.69 479 ILE A CA 1
ATOM 3724 C C . ILE A 1 479 ? -3.303 -34.812 14.164 1 34.69 479 ILE A C 1
ATOM 3726 O O . ILE A 1 479 ? -2.627 -35.438 14.984 1 34.69 479 ILE A O 1
ATOM 3730 N N . SER A 1 480 ? -2.723 -33.938 13.5 1 33.91 480 SER A N 1
ATOM 3731 C CA . SER A 1 480 ? -1.411 -33.625 14.055 1 33.91 480 SER A CA 1
ATOM 3732 C C . SER A 1 480 ? -1.536 -32.938 15.414 1 33.91 480 SER A C 1
ATOM 3734 O O . SER A 1 480 ? -1.767 -31.719 15.477 1 33.91 480 SER A O 1
ATOM 3736 N N . LEU A 1 481 ? -1.97 -33.594 16.312 1 33.06 481 LEU A N 1
ATOM 3737 C CA . LEU A 1 481 ? -1.833 -33.281 17.734 1 33.06 481 LEU A CA 1
ATOM 3738 C C . LEU A 1 481 ? -0.412 -32.844 18.047 1 33.06 481 LEU A C 1
ATOM 3740 O O . LEU A 1 481 ? 0.465 -33.656 18.297 1 33.06 481 LEU A O 1
ATOM 3744 N N . ARG A 1 482 ? 0.144 -32 17.391 1 33.72 482 ARG A N 1
ATOM 3745 C CA . ARG A 1 482 ? 1.317 -31.594 18.141 1 33.72 482 ARG A CA 1
ATOM 3746 C C . ARG A 1 482 ? 0.921 -31.078 19.531 1 33.72 482 ARG A C 1
ATOM 3748 O O . ARG A 1 482 ? 0.148 -30.125 19.641 1 33.72 482 ARG A O 1
ATOM 3755 N N . PRO A 1 483 ? 1.04 -31.828 20.469 1 35.59 483 PRO A N 1
ATOM 3756 C CA . PRO A 1 483 ? 0.767 -31.406 21.844 1 35.59 483 PRO A CA 1
ATOM 3757 C C . PRO A 1 483 ? 1.361 -30.031 22.156 1 35.59 483 PRO A C 1
ATOM 3759 O O . PRO A 1 483 ? 2.361 -29.641 21.547 1 35.59 483 PRO A O 1
ATOM 3762 N N . ARG A 1 484 ? 0.691 -29.344 22.844 1 44.44 484 ARG A N 1
ATOM 3763 C CA . ARG A 1 484 ? 1.227 -28.109 23.391 1 44.44 484 ARG A CA 1
ATOM 3764 C C . ARG A 1 484 ? 2.652 -28.297 23.891 1 44.44 484 ARG A C 1
ATOM 3766 O O . ARG A 1 484 ? 2.955 -29.297 24.562 1 44.44 484 ARG A O 1
ATOM 3773 N N . PRO A 1 485 ? 3.502 -27.547 23.406 1 50.34 485 PRO A N 1
ATOM 3774 C CA . PRO A 1 485 ? 4.852 -27.781 23.922 1 50.34 485 PRO A CA 1
ATOM 3775 C C . PRO A 1 485 ? 4.902 -27.812 25.438 1 50.34 485 PRO A C 1
ATOM 3777 O O . PRO A 1 485 ? 4.184 -27.062 26.094 1 50.34 485 PRO A O 1
ATOM 3780 N N . LEU A 1 486 ? 5.559 -28.828 25.906 1 60.41 486 LEU A N 1
ATOM 3781 C CA . LEU A 1 486 ? 5.66 -29.031 27.359 1 60.41 486 LEU A CA 1
ATOM 3782 C C . LEU A 1 486 ? 6.773 -28.172 27.938 1 60.41 486 LEU A C 1
ATOM 3784 O O . LEU A 1 486 ? 6.91 -28.078 29.172 1 60.41 486 LEU A O 1
ATOM 3788 N N . TYR A 1 487 ? 7.648 -27.594 26.953 1 66.5 487 TYR A N 1
ATOM 3789 C CA . TYR A 1 487 ? 8.758 -26.781 27.422 1 66.5 487 TYR A CA 1
ATOM 3790 C C . TYR A 1 487 ? 9.102 -25.688 26.406 1 66.5 487 TYR A C 1
ATOM 3792 O O . TYR A 1 487 ? 8.633 -25.734 25.266 1 66.5 487 TYR A O 1
ATOM 3800 N N . SER A 1 488 ? 9.82 -24.719 26.953 1 68.88 488 SER A N 1
ATOM 3801 C CA . SER A 1 488 ? 10.406 -23.688 26.109 1 68.88 488 SER A CA 1
ATOM 3802 C C . SER A 1 488 ? 11.875 -23.453 26.438 1 68.88 488 SER A C 1
ATOM 3804 O O . SER A 1 488 ? 12.258 -23.484 27.609 1 68.88 488 SER A O 1
ATOM 3806 N N . ILE A 1 489 ? 12.812 -23.391 25.422 1 63.12 489 ILE A N 1
ATOM 3807 C CA . ILE A 1 489 ? 14.234 -23.203 25.688 1 63.12 489 ILE A CA 1
ATOM 3808 C C . ILE A 1 489 ? 14.539 -21.703 25.797 1 63.12 489 ILE A C 1
ATOM 3810 O O . ILE A 1 489 ? 15.664 -21.328 26.141 1 63.12 489 ILE A O 1
ATOM 3814 N N . THR A 1 490 ? 13.906 -20.984 25.484 1 57.03 490 THR A N 1
ATOM 3815 C CA . THR A 1 490 ? 14.117 -19.547 25.609 1 57.03 490 THR A CA 1
ATOM 3816 C C . THR A 1 490 ? 13.133 -18.953 26.609 1 57.03 490 THR A C 1
ATOM 3818 O O . THR A 1 490 ? 12.055 -19.5 26.828 1 57.03 490 THR A O 1
ATOM 3821 N N . THR A 1 491 ? 13.703 -18.172 27.531 1 47.75 491 THR A N 1
ATOM 3822 C CA . THR A 1 491 ? 12.859 -17.484 28.5 1 47.75 491 THR A CA 1
ATOM 3823 C C . THR A 1 491 ? 11.727 -16.734 27.797 1 47.75 491 THR A C 1
ATOM 3825 O O . THR A 1 491 ? 10.93 -16.047 28.438 1 47.75 491 THR A O 1
ATOM 3828 N N . HIS A 1 492 ? 11.609 -17.047 26.875 1 41.12 492 HIS A N 1
ATOM 3829 C CA . HIS A 1 492 ? 10.742 -16.016 26.297 1 41.12 492 HIS A CA 1
ATOM 3830 C C . HIS A 1 492 ? 9.438 -15.898 27.078 1 41.12 492 HIS A C 1
ATOM 3832 O O . HIS A 1 492 ? 9.055 -16.812 27.797 1 41.12 492 HIS A O 1
ATOM 3838 N N . GLY A 1 493 ? 8.758 -14.859 26.906 1 36.94 493 GLY A N 1
ATOM 3839 C CA . GLY A 1 493 ? 7.559 -14.367 27.562 1 36.94 493 GLY A CA 1
ATOM 3840 C C . GLY A 1 493 ? 6.445 -15.391 27.641 1 36.94 493 GLY A C 1
ATOM 3841 O O . GLY A 1 493 ? 5.301 -15.047 27.953 1 36.94 493 GLY A O 1
ATOM 3842 N N . ASP A 1 494 ? 6.664 -16.5 27.125 1 36.97 494 ASP A N 1
ATOM 3843 C CA . ASP A 1 494 ? 5.48 -17.359 27.094 1 36.97 494 ASP A CA 1
ATOM 3844 C C . ASP A 1 494 ? 5.117 -17.844 28.484 1 36.97 494 ASP A C 1
ATOM 3846 O O . ASP A 1 494 ? 5.941 -18.453 29.172 1 36.97 494 ASP A O 1
ATOM 3850 N N . TYR A 1 495 ? 4.141 -17.203 28.984 1 42.19 495 TYR A N 1
ATOM 3851 C CA . TYR A 1 495 ? 3.457 -17.609 30.203 1 42.19 495 TYR A CA 1
ATOM 3852 C C . TYR A 1 495 ? 3.061 -19.078 30.141 1 42.19 495 TYR A C 1
ATOM 3854 O O . TYR A 1 495 ? 2.572 -19.641 31.125 1 42.19 495 TYR A O 1
ATOM 3862 N N . GLU A 1 496 ? 3.344 -19.641 29.156 1 52.16 496 GLU A N 1
ATOM 3863 C CA . GLU A 1 496 ? 2.912 -21.031 29.156 1 52.16 496 GLU A CA 1
ATOM 3864 C C . GLU A 1 496 ? 3.914 -21.922 29.875 1 52.16 496 GLU A C 1
ATOM 3866 O O . GLU A 1 496 ? 3.535 -22.938 30.469 1 52.16 496 GLU A O 1
ATOM 3871 N N . PHE A 1 497 ? 5.227 -21.438 29.922 1 60.44 497 PHE A N 1
ATOM 3872 C CA . PHE A 1 497 ? 6.234 -22.25 30.594 1 60.44 497 PHE A CA 1
ATOM 3873 C C . PHE A 1 497 ? 7.02 -21.406 31.609 1 60.44 497 PHE A C 1
ATOM 3875 O O . PHE A 1 497 ? 8.195 -21.109 31.375 1 60.44 497 PHE A O 1
ATOM 3882 N N . PRO A 1 498 ? 6.336 -20.969 32.625 1 61.47 498 PRO A N 1
ATOM 3883 C CA . PRO A 1 498 ? 6.891 -19.969 33.531 1 61.47 498 PRO A CA 1
ATOM 3884 C C . PRO A 1 498 ? 8.008 -20.531 34.406 1 61.47 498 PRO A C 1
ATOM 3886 O O . PRO A 1 498 ? 8.781 -19.766 35 1 61.47 498 PRO A O 1
ATOM 3889 N N . MET A 1 499 ? 8.117 -21.781 34.5 1 67.38 499 MET A N 1
ATOM 3890 C CA . MET A 1 499 ? 9.07 -22.359 35.438 1 67.38 499 MET A CA 1
ATOM 3891 C C . MET A 1 499 ? 10.344 -22.812 34.75 1 67.38 499 MET A C 1
ATOM 3893 O O . MET A 1 499 ? 10.289 -23.562 33.781 1 67.38 499 MET A O 1
ATOM 3897 N N . MET A 1 500 ? 11.336 -22.094 35.156 1 72.06 500 MET A N 1
ATOM 3898 C CA . MET A 1 500 ? 12.625 -22.469 34.594 1 72.06 500 MET A CA 1
ATOM 3899 C C . MET A 1 500 ? 13.133 -23.766 35.188 1 72.06 500 MET A C 1
ATOM 3901 O O . MET A 1 500 ? 13 -23.984 36.406 1 72.06 500 MET A O 1
ATOM 3905 N N . THR A 1 501 ? 13.508 -24.625 34.375 1 75.75 501 THR A N 1
ATOM 3906 C CA . THR A 1 501 ? 14.211 -25.828 34.781 1 75.75 501 THR A CA 1
ATOM 3907 C C . THR A 1 501 ? 15.406 -26.109 33.875 1 75.75 501 THR A C 1
ATOM 3909 O O . THR A 1 501 ? 15.672 -25.344 32.938 1 75.75 501 THR A O 1
ATOM 3912 N N . MET A 1 502 ? 16.219 -26.969 34.344 1 76.56 502 MET A N 1
ATOM 3913 C CA . MET A 1 502 ? 17.453 -27.25 33.594 1 76.56 502 MET A CA 1
ATOM 3914 C C . MET A 1 502 ? 17.547 -28.734 33.25 1 76.56 502 MET A C 1
ATOM 3916 O O . MET A 1 502 ? 17.016 -29.594 33.969 1 76.56 502 MET A O 1
ATOM 3920 N N . THR A 1 503 ? 18.125 -28.859 32.188 1 78.12 503 THR A N 1
ATOM 3921 C CA . THR A 1 503 ? 18.422 -30.25 31.844 1 78.12 503 THR A CA 1
ATOM 3922 C C . THR A 1 503 ? 19.531 -30.812 32.719 1 78.12 503 THR A C 1
ATOM 3924 O O . THR A 1 503 ? 20.25 -30.062 33.375 1 78.12 503 THR A O 1
ATOM 3927 N N . THR A 1 504 ? 19.672 -32.188 32.781 1 72.25 504 THR A N 1
ATOM 3928 C CA . THR A 1 504 ? 20.672 -32.875 33.594 1 72.25 504 THR A CA 1
ATOM 3929 C C . THR A 1 504 ? 22.078 -32.688 33.031 1 72.25 504 THR A C 1
ATOM 3931 O O . THR A 1 504 ? 23.016 -32.344 33.75 1 72.25 504 THR A O 1
ATOM 3934 N N . GLU A 1 505 ? 22.453 -33 31.656 1 68.5 505 GLU A N 1
ATOM 3935 C CA . GLU A 1 505 ? 23.734 -32.844 30.953 1 68.5 505 GLU A CA 1
ATOM 3936 C C . GLU A 1 505 ? 23.531 -32.844 29.438 1 68.5 505 GLU A C 1
ATOM 3938 O O . GLU A 1 505 ? 22.938 -33.781 28.891 1 68.5 505 GLU A O 1
ATOM 3943 N N . PRO A 1 506 ? 24 -31.766 28.891 1 70.75 506 PRO A N 1
ATOM 3944 C CA . PRO A 1 506 ? 24.516 -30.469 29.344 1 70.75 506 PRO A CA 1
ATOM 3945 C C . PRO A 1 506 ? 23.438 -29.594 29.969 1 70.75 506 PRO A C 1
ATOM 3947 O O . PRO A 1 506 ? 22.25 -29.75 29.672 1 70.75 506 PRO A O 1
ATOM 3950 N N . ILE A 1 507 ? 23.891 -28.828 30.781 1 70.56 507 ILE A N 1
ATOM 3951 C CA . ILE A 1 507 ? 22.953 -28 31.531 1 70.56 507 ILE A CA 1
ATOM 3952 C C . ILE A 1 507 ? 22.438 -26.875 30.641 1 70.56 507 ILE A C 1
ATOM 3954 O O . ILE A 1 507 ? 23.172 -25.938 30.312 1 70.56 507 ILE A O 1
ATOM 3958 N N . ILE A 1 508 ? 21.188 -27.047 30.219 1 75.69 508 ILE A N 1
ATOM 3959 C CA . ILE A 1 508 ? 20.484 -26.078 29.391 1 75.69 508 ILE A CA 1
ATOM 3960 C C . ILE A 1 508 ? 19.219 -25.609 30.109 1 75.69 508 ILE A C 1
ATOM 3962 O O . ILE A 1 508 ? 18.422 -26.438 30.562 1 75.69 508 ILE A O 1
ATOM 3966 N N . LYS A 1 509 ? 19.203 -24.422 30.219 1 73.69 509 LYS A N 1
ATOM 3967 C CA . LYS A 1 509 ? 18 -23.859 30.812 1 73.69 509 LYS A CA 1
ATOM 3968 C C . LYS A 1 509 ? 16.812 -23.938 29.859 1 73.69 509 LYS A C 1
ATOM 3970 O O . LYS A 1 509 ? 16.969 -23.703 28.656 1 73.69 509 LYS A O 1
ATOM 3975 N N . TYR A 1 510 ? 15.695 -24.422 30.359 1 76.5 510 TYR A N 1
ATOM 3976 C CA . TYR A 1 510 ? 14.438 -24.422 29.609 1 76.5 510 TYR A CA 1
ATOM 3977 C C . TYR A 1 510 ? 13.258 -24.156 30.531 1 76.5 510 TYR A C 1
ATOM 3979 O O . TYR A 1 510 ? 13.406 -24.109 31.75 1 76.5 510 TYR A O 1
ATOM 3987 N N . TYR A 1 511 ? 12.07 -23.844 29.875 1 72.5 511 TYR A N 1
ATOM 3988 C CA . TYR A 1 511 ? 10.914 -23.359 30.625 1 72.5 511 TYR A CA 1
ATOM 3989 C C . TYR A 1 511 ? 9.727 -24.281 30.469 1 72.5 511 TYR A C 1
ATOM 3991 O O . TYR A 1 511 ? 9.484 -24.828 29.375 1 72.5 511 TYR A O 1
ATOM 3999 N N . VAL A 1 512 ? 9.148 -24.531 31.578 1 74.69 512 VAL A N 1
ATOM 4000 C CA . VAL A 1 512 ? 8 -25.438 31.578 1 74.69 512 VAL A CA 1
ATOM 4001 C C . VAL A 1 512 ? 6.832 -24.766 32.312 1 74.69 512 VAL A C 1
ATOM 4003 O O . VAL A 1 512 ? 7.023 -23.812 33.062 1 74.69 512 VAL A O 1
ATOM 4006 N N . LYS A 1 513 ? 5.648 -25.234 32.031 1 70.06 513 LYS A N 1
ATOM 4007 C CA . LYS A 1 513 ? 4.441 -24.688 32.656 1 70.06 513 LYS A CA 1
ATOM 4008 C C . LYS A 1 513 ? 4.426 -24.984 34.156 1 70.06 513 LYS A C 1
ATOM 4010 O O . LYS A 1 513 ? 4.121 -24.094 34.969 1 70.06 513 LYS A O 1
ATOM 4015 N N . SER A 1 514 ? 4.621 -26.266 34.594 1 73.81 514 SER A N 1
ATOM 4016 C CA . SER A 1 514 ? 4.719 -26.781 35.938 1 73.81 514 SER A CA 1
ATOM 4017 C C . SER A 1 514 ? 5.789 -27.859 36.062 1 73.81 514 SER A C 1
ATOM 4019 O O . SER A 1 514 ? 5.719 -28.875 35.375 1 73.81 514 SER A O 1
ATOM 4021 N N . PRO A 1 515 ? 6.785 -27.438 36.875 1 71.88 515 PRO A N 1
ATOM 4022 C CA . PRO A 1 515 ? 7.816 -28.469 37.031 1 71.88 515 PRO A CA 1
ATOM 4023 C C . PRO A 1 515 ? 7.25 -29.797 37.5 1 71.88 515 PRO A C 1
ATOM 4025 O O . PRO A 1 515 ? 7.695 -30.859 37.062 1 71.88 515 PRO A O 1
ATOM 4028 N N . ASP A 1 516 ? 6.285 -29.734 38.312 1 74.44 516 ASP A N 1
ATOM 4029 C CA . ASP A 1 516 ? 5.684 -30.953 38.844 1 74.44 516 ASP A CA 1
ATOM 4030 C C . ASP A 1 516 ? 4.992 -31.734 37.719 1 74.44 516 ASP A C 1
ATOM 4032 O O . ASP A 1 516 ? 5.129 -32.969 37.625 1 74.44 516 ASP A O 1
ATOM 4036 N N . GLU A 1 517 ? 4.344 -31.016 36.969 1 75.06 517 GLU A N 1
ATOM 4037 C CA . GLU A 1 517 ? 3.656 -31.656 35.844 1 75.06 517 GLU A CA 1
ATOM 4038 C C . GLU A 1 517 ? 4.648 -32.188 34.844 1 75.06 517 GLU A C 1
ATOM 4040 O O . GLU A 1 517 ? 4.441 -33.281 34.25 1 75.06 517 GLU A O 1
ATOM 4045 N N . PHE A 1 518 ? 5.602 -31.469 34.656 1 79.44 518 PHE A N 1
ATOM 4046 C CA . PHE A 1 518 ? 6.652 -31.891 33.75 1 79.44 518 PHE A CA 1
ATOM 4047 C C . PHE A 1 518 ? 7.355 -33.125 34.25 1 79.44 518 PHE A C 1
ATOM 4049 O O . PHE A 1 518 ? 7.594 -34.062 33.5 1 79.44 518 PHE A O 1
ATOM 4056 N N . ASP A 1 519 ? 7.52 -33.125 35.562 1 79.12 519 ASP A N 1
ATOM 4057 C CA . ASP A 1 519 ? 8.18 -34.25 36.188 1 79.12 519 ASP A CA 1
ATOM 4058 C C . ASP A 1 519 ? 7.262 -35.469 36.25 1 79.12 519 ASP A C 1
ATOM 4060 O O . ASP A 1 519 ? 7.73 -36.594 36.219 1 79.12 519 ASP A O 1
ATOM 4064 N N . LYS A 1 520 ? 6.055 -35.188 36.344 1 79.62 520 LYS A N 1
ATOM 4065 C CA . LYS A 1 520 ? 5.094 -36.281 36.312 1 79.62 520 LYS A CA 1
ATOM 4066 C C . LYS A 1 520 ? 5.035 -36.906 34.938 1 79.62 520 LYS A C 1
ATOM 4068 O O . LYS A 1 520 ? 4.953 -38.156 34.844 1 79.62 520 LYS A O 1
ATOM 4073 N N . LYS A 1 521 ? 5.18 -36.031 34.031 1 79.38 521 LYS A N 1
ATOM 4074 C CA . LYS A 1 521 ? 5.094 -36.531 32.656 1 79.38 521 LYS A CA 1
ATOM 4075 C C . LYS A 1 521 ? 6.422 -37.125 32.188 1 79.38 521 LYS A C 1
ATOM 4077 O O . LYS A 1 521 ? 6.445 -38.094 31.453 1 79.38 521 LYS A O 1
ATOM 4082 N N . TYR A 1 522 ? 7.43 -36.344 32.625 1 80.62 522 TYR A N 1
ATOM 4083 C CA . TYR A 1 522 ? 8.781 -36.781 32.312 1 80.62 522 TYR A CA 1
ATOM 4084 C C . TYR A 1 522 ? 9.609 -36.969 33.562 1 80.62 522 TYR A C 1
ATOM 4086 O O . TYR A 1 522 ? 10.398 -36.094 33.938 1 80.62 522 TYR A O 1
ATOM 4094 N N . PRO A 1 523 ? 9.398 -38.125 34.281 1 80.56 523 PRO A N 1
ATOM 4095 C CA . PRO A 1 523 ? 10.109 -38.312 35.531 1 80.56 523 PRO A CA 1
ATOM 4096 C C . PRO A 1 523 ? 11.625 -38.406 35.344 1 80.56 523 PRO A C 1
ATOM 4098 O O . PRO A 1 523 ? 12.102 -38.906 34.344 1 80.56 523 PRO A O 1
ATOM 4101 N N . ASN A 1 524 ? 12.328 -38 36.344 1 76.88 524 ASN A N 1
ATOM 4102 C CA . ASN A 1 524 ? 13.781 -38 36.312 1 76.88 524 ASN A CA 1
ATOM 4103 C C . ASN A 1 524 ? 14.344 -39.406 36.188 1 76.88 524 ASN A C 1
ATOM 4105 O O . ASN A 1 524 ? 13.766 -40.344 36.688 1 76.88 524 ASN A O 1
ATOM 4109 N N . ASP A 1 525 ? 15.391 -39.594 35.469 1 75.31 525 ASP A N 1
ATOM 4110 C CA . ASP A 1 525 ? 16.125 -40.844 35.281 1 75.31 525 ASP A CA 1
ATOM 4111 C C . ASP A 1 525 ? 15.289 -41.844 34.5 1 75.31 525 ASP A C 1
ATOM 4113 O O . ASP A 1 525 ? 15.375 -43.062 34.719 1 75.31 525 ASP A O 1
ATOM 4117 N N . THR A 1 526 ? 14.305 -41.375 33.688 1 79.75 526 THR A N 1
ATOM 4118 C CA . THR A 1 526 ? 13.547 -42.219 32.75 1 79.75 526 THR A CA 1
ATOM 4119 C C . THR A 1 526 ? 13.922 -41.938 31.312 1 79.75 526 THR A C 1
ATOM 4121 O O . THR A 1 526 ? 14.445 -40.875 31 1 79.75 526 THR A O 1
ATOM 4124 N N . PRO A 1 527 ? 13.727 -42.906 30.5 1 72.75 527 PRO A N 1
ATOM 4125 C CA . PRO A 1 527 ? 14 -42.688 29.078 1 72.75 527 PRO A CA 1
ATOM 4126 C C . PRO A 1 527 ? 13.172 -41.531 28.484 1 72.75 527 PRO A C 1
ATOM 4128 O O . PRO A 1 527 ? 13.641 -40.844 27.594 1 72.75 527 PRO A O 1
ATOM 4131 N N . ALA A 1 528 ? 12.062 -41.375 29 1 78.06 528 ALA A N 1
ATOM 4132 C CA . ALA A 1 528 ? 11.219 -40.281 28.531 1 78.06 528 ALA A CA 1
ATOM 4133 C C . ALA A 1 528 ? 11.844 -38.906 28.859 1 78.06 528 ALA A C 1
ATOM 4135 O O . ALA A 1 528 ? 11.805 -38 28.031 1 78.06 528 ALA A O 1
ATOM 4136 N N . ARG A 1 529 ? 12.352 -38.844 30.047 1 81.12 529 ARG A N 1
ATOM 4137 C CA . ARG A 1 529 ? 13.047 -37.625 30.422 1 81.12 529 ARG A CA 1
ATOM 4138 C C . ARG A 1 529 ? 14.289 -37.406 29.578 1 81.12 529 ARG A C 1
ATOM 4140 O O . ARG A 1 529 ? 14.539 -36.281 29.109 1 81.12 529 ARG A O 1
ATOM 4147 N N . GLU A 1 530 ? 14.977 -38.469 29.344 1 73.75 530 GLU A N 1
ATOM 4148 C CA . GLU A 1 530 ? 16.172 -38.375 28.516 1 73.75 530 GLU A CA 1
ATOM 4149 C C . GLU A 1 530 ? 15.82 -37.906 27.094 1 73.75 530 GLU A C 1
ATOM 4151 O O . GLU A 1 530 ? 16.531 -37.094 26.516 1 73.75 530 GLU A O 1
ATOM 4156 N N . HIS A 1 531 ? 14.773 -38.406 26.672 1 75.75 531 HIS A N 1
ATOM 4157 C CA . HIS A 1 531 ? 14.367 -38.031 25.312 1 75.75 531 HIS A CA 1
ATOM 4158 C C . HIS A 1 531 ? 13.977 -36.562 25.234 1 75.75 531 HIS A C 1
ATOM 4160 O O . HIS A 1 531 ? 14.406 -35.875 24.312 1 75.75 531 HIS A O 1
ATOM 4166 N N . VAL A 1 532 ? 13.242 -36.094 26.203 1 79.31 532 VAL A N 1
ATOM 4167 C CA . VAL A 1 532 ? 12.797 -34.719 26.156 1 79.31 532 VAL A CA 1
ATOM 4168 C C . VAL A 1 532 ? 13.992 -33.781 26.375 1 79.31 532 VAL A C 1
ATOM 4170 O O . VAL A 1 532 ? 14.094 -32.75 25.734 1 79.31 532 VAL A O 1
ATOM 4173 N N . GLU A 1 533 ? 14.828 -34.188 27.203 1 77.44 533 GLU A N 1
ATOM 4174 C CA . GLU A 1 533 ? 16.016 -33.344 27.422 1 77.44 533 GLU A CA 1
ATOM 4175 C C . GLU A 1 533 ? 16.906 -33.312 26.188 1 77.44 533 GLU A C 1
ATOM 4177 O O . GLU A 1 533 ? 17.469 -32.25 25.859 1 77.44 533 GLU A O 1
ATOM 4182 N N . ASN A 1 534 ? 16.938 -34.375 25.5 1 69.69 534 ASN A N 1
ATOM 4183 C CA . ASN A 1 534 ? 17.688 -34.375 24.25 1 69.69 534 ASN A CA 1
ATOM 4184 C C . ASN A 1 534 ? 17.031 -33.469 23.219 1 69.69 534 ASN A C 1
ATOM 4186 O O . ASN A 1 534 ? 17.734 -32.781 22.453 1 69.69 534 ASN A O 1
ATOM 4190 N N . GLN A 1 535 ? 15.789 -33.5 23.281 1 73.5 535 GLN A N 1
ATOM 4191 C CA . GLN A 1 535 ? 15.07 -32.625 22.375 1 73.5 535 GLN A CA 1
ATOM 4192 C C . GLN A 1 535 ? 15.336 -31.156 22.734 1 73.5 535 GLN A C 1
ATOM 4194 O O . GLN A 1 535 ? 15.562 -30.328 21.844 1 73.5 535 GLN A O 1
ATOM 4199 N N . ILE A 1 536 ? 15.352 -30.906 24.016 1 75.88 536 ILE A N 1
ATOM 4200 C CA . ILE A 1 536 ? 15.609 -29.562 24.5 1 75.88 536 ILE A CA 1
ATOM 4201 C C . ILE A 1 536 ? 17.016 -29.125 24.125 1 75.88 536 ILE A C 1
ATOM 4203 O O . ILE A 1 536 ? 17.234 -28.016 23.625 1 75.88 536 ILE A O 1
ATOM 4207 N N . VAL A 1 537 ? 17.891 -30.047 24.312 1 73.69 537 VAL A N 1
ATOM 4208 C CA . VAL A 1 537 ? 19.281 -29.781 23.969 1 73.69 537 VAL A CA 1
ATOM 4209 C C . VAL A 1 537 ? 19.422 -29.562 22.469 1 73.69 537 VAL A C 1
ATOM 4211 O O . VAL A 1 537 ? 20.094 -28.625 22.031 1 73.69 537 VAL A O 1
ATOM 4214 N N . GLY A 1 538 ? 18.812 -30.312 21.734 1 69 538 GLY A N 1
ATOM 4215 C CA . GLY A 1 538 ? 18.828 -30.141 20.297 1 69 538 GLY A CA 1
ATOM 4216 C C . GLY A 1 538 ? 18.266 -28.812 19.828 1 69 538 GLY A C 1
ATOM 4217 O O . GLY A 1 538 ? 18.859 -28.125 19 1 69 538 GLY A O 1
ATOM 4218 N N . GLU A 1 539 ? 17.219 -28.562 20.453 1 70.69 539 GLU A N 1
ATOM 4219 C CA . GLU A 1 539 ? 16.578 -27.297 20.125 1 70.69 539 GLU A CA 1
ATOM 4220 C C . GLU A 1 539 ? 17.453 -26.109 20.531 1 70.69 539 GLU A C 1
ATOM 4222 O O . GLU A 1 539 ? 17.562 -25.125 19.797 1 70.69 539 GLU A O 1
ATOM 4227 N N . TYR A 1 540 ? 18 -26.234 21.703 1 73.44 540 TYR A N 1
ATOM 4228 C CA . TYR A 1 540 ? 18.906 -25.172 22.156 1 73.44 540 TYR A CA 1
ATOM 4229 C C . TYR A 1 540 ? 20.109 -25.047 21.25 1 73.44 540 TYR A C 1
ATOM 4231 O O . TYR A 1 540 ? 20.531 -23.938 20.906 1 73.44 540 TYR A O 1
ATOM 4239 N N . LEU A 1 541 ? 20.641 -26.156 20.828 1 68.56 541 LEU A N 1
ATOM 4240 C CA . LEU A 1 541 ? 21.812 -26.125 19.953 1 68.56 541 LEU A CA 1
ATOM 4241 C C . LEU A 1 541 ? 21.484 -25.484 18.609 1 68.56 541 LEU A C 1
ATOM 4243 O O . LEU A 1 541 ? 22.281 -24.703 18.078 1 68.56 541 LEU A O 1
ATOM 4247 N N . LYS A 1 542 ? 20.422 -25.812 18.234 1 64.44 542 LYS A N 1
ATOM 4248 C CA . LYS A 1 542 ? 19.984 -25.203 16.984 1 64.44 542 LYS A CA 1
ATOM 4249 C C . LYS A 1 542 ? 19.797 -23.688 17.141 1 64.44 542 LYS A C 1
ATOM 4251 O O . LYS A 1 542 ? 20.25 -22.922 16.297 1 64.44 542 LYS A O 1
ATOM 4256 N N . PHE A 1 543 ? 19.203 -23.344 18.188 1 65 543 PHE A N 1
ATOM 4257 C CA . PHE A 1 543 ? 19.047 -21.938 18.547 1 65 543 PHE A CA 1
ATOM 4258 C C . PHE A 1 543 ? 20.406 -21.25 18.703 1 65 543 PHE A C 1
ATOM 4260 O O . PHE A 1 543 ? 20.625 -20.172 18.141 1 65 543 PHE A O 1
ATOM 4267 N N . ALA A 1 544 ? 21.219 -21.906 19.438 1 66.19 544 ALA A N 1
ATOM 4268 C CA . ALA A 1 544 ? 22.531 -21.359 19.734 1 66.19 544 ALA A CA 1
ATOM 4269 C C . ALA A 1 544 ? 23.375 -21.234 18.469 1 66.19 544 ALA A C 1
ATOM 4271 O O . ALA A 1 544 ? 24.094 -20.25 18.297 1 66.19 544 ALA A O 1
ATOM 4272 N N . ARG A 1 545 ? 23.266 -22.156 17.656 1 65.44 545 ARG A N 1
ATOM 4273 C CA . ARG A 1 545 ? 24.031 -22.109 16.406 1 65.44 545 ARG A CA 1
ATOM 4274 C C . ARG A 1 545 ? 23.547 -20.984 15.5 1 65.44 545 ARG A C 1
ATOM 4276 O O . ARG A 1 545 ? 24.359 -20.266 14.914 1 65.44 545 ARG A O 1
ATOM 4283 N N . LYS A 1 546 ? 22.422 -20.906 15.516 1 61.12 546 LYS A N 1
ATOM 4284 C CA . LYS A 1 546 ? 21.828 -19.828 14.727 1 61.12 546 LYS A CA 1
ATOM 4285 C C . LYS A 1 546 ? 22.234 -18.469 15.266 1 61.12 546 LYS A C 1
ATOM 4287 O O . LYS A 1 546 ? 22.609 -17.578 14.492 1 61.12 546 LYS A O 1
ATOM 4292 N N . ARG A 1 547 ? 22.078 -18.359 16.531 1 64 547 ARG A N 1
ATOM 4293 C CA . ARG A 1 547 ? 22.484 -17.125 17.188 1 64 547 ARG A CA 1
ATOM 4294 C C . ARG A 1 547 ? 23.984 -16.891 17.031 1 64 547 ARG A C 1
ATOM 4296 O O . ARG A 1 547 ? 24.438 -15.758 16.875 1 64 547 ARG A O 1
ATOM 4303 N N . CYS A 1 548 ? 24.594 -17.891 17 1 66.31 548 CYS A N 1
ATOM 4304 C CA . CYS A 1 548 ? 26.031 -17.797 16.812 1 66.31 548 CYS A CA 1
ATOM 4305 C C . CYS A 1 548 ? 26.359 -17.344 15.398 1 66.31 548 CYS A C 1
ATOM 4307 O O . CYS A 1 548 ? 27.25 -16.516 15.195 1 66.31 548 CYS A O 1
ATOM 4309 N N . ASN A 1 549 ? 25.734 -17.812 14.531 1 61.56 549 ASN A N 1
ATOM 4310 C CA . ASN A 1 549 ? 25.953 -17.359 13.156 1 61.56 549 ASN A CA 1
ATOM 4311 C C . ASN A 1 549 ? 25.703 -15.859 13.016 1 61.56 549 ASN A C 1
ATOM 4313 O O . ASN A 1 549 ? 26.469 -15.172 12.328 1 61.56 549 ASN A O 1
ATOM 4317 N N . TYR A 1 550 ? 24.734 -15.469 13.648 1 59.72 550 TYR A N 1
ATOM 4318 C CA . TYR A 1 550 ? 24.453 -14.039 13.703 1 59.72 550 TYR A CA 1
ATOM 4319 C C . TYR A 1 550 ? 25.594 -13.297 14.391 1 59.72 550 TYR A C 1
ATOM 4321 O O . TYR A 1 550 ? 26.062 -12.273 13.883 1 59.72 550 TYR A O 1
ATOM 4329 N N . GLU A 1 551 ? 25.969 -13.742 15.477 1 64.12 551 GLU A N 1
ATOM 4330 C CA . GLU A 1 551 ? 27.078 -13.148 16.234 1 64.12 551 GLU A CA 1
ATOM 4331 C C . GLU A 1 551 ? 28.344 -13.109 15.398 1 64.12 551 GLU A C 1
ATOM 4333 O O . GLU A 1 551 ? 29.062 -12.102 15.406 1 64.12 551 GLU A O 1
ATOM 4338 N N . GLU A 1 552 ? 28.375 -14.047 14.656 1 66 552 GLU A N 1
ATOM 4339 C CA . GLU A 1 552 ? 29.578 -14.133 13.82 1 66 552 GLU A CA 1
ATOM 4340 C C . GLU A 1 552 ? 29.516 -13.133 12.672 1 66 552 GLU A C 1
ATOM 4342 O O . GLU A 1 552 ? 30.516 -12.477 12.359 1 66 552 GLU A O 1
ATOM 4347 N N . LYS A 1 553 ? 28.422 -13.047 12.227 1 60.19 553 LYS A N 1
ATOM 4348 C CA . LYS A 1 553 ? 28.266 -12.102 11.133 1 60.19 553 LYS A CA 1
ATOM 4349 C C . LYS A 1 553 ? 28.422 -10.664 11.625 1 60.19 553 LYS A C 1
ATOM 4351 O O . LYS A 1 553 ? 29.078 -9.844 10.969 1 60.19 553 LYS A O 1
ATOM 4356 N N . GLN A 1 554 ? 27.875 -10.391 12.711 1 57.81 554 GLN A N 1
ATOM 4357 C CA . GLN A 1 554 ? 28.062 -9.078 13.312 1 57.81 554 GLN A CA 1
ATOM 4358 C C . GLN A 1 554 ? 29.531 -8.844 13.688 1 57.81 554 GLN A C 1
ATOM 4360 O O . GLN A 1 554 ? 30.062 -7.75 13.492 1 57.81 554 GLN A O 1
ATOM 4365 N N . HIS A 1 555 ? 30.062 -9.844 14.117 1 61.62 555 HIS A N 1
ATOM 4366 C CA . HIS A 1 555 ? 31.469 -9.781 14.508 1 61.62 555 HIS A CA 1
ATOM 4367 C C . HIS A 1 555 ? 32.375 -9.562 13.297 1 61.62 555 HIS A C 1
ATOM 4369 O O . HIS A 1 555 ? 33.438 -8.93 13.414 1 61.62 555 HIS A O 1
ATOM 4375 N N . LEU A 1 556 ? 31.938 -9.977 12.234 1 61 556 LEU A N 1
ATOM 4376 C CA . LEU A 1 556 ? 32.656 -9.727 11 1 61 556 LEU A CA 1
ATOM 4377 C C . LEU A 1 556 ? 32.562 -8.266 10.586 1 61 556 LEU A C 1
ATOM 4379 O O . LEU A 1 556 ? 33.531 -7.695 10.062 1 61 556 LEU A O 1
ATOM 4383 N N . LEU A 1 557 ? 31.547 -7.711 10.93 1 53.97 557 LEU A N 1
ATOM 4384 C CA . LEU A 1 557 ? 31.312 -6.312 10.586 1 53.97 557 LEU A CA 1
ATOM 4385 C C . LEU A 1 557 ? 31.859 -5.391 11.672 1 53.97 557 LEU A C 1
ATOM 4387 O O . LEU A 1 557 ? 32.375 -4.309 11.375 1 53.97 557 LEU A O 1
ATOM 4391 N N . ARG A 1 558 ? 31.812 -5.867 13.031 1 57.12 558 ARG A N 1
ATOM 4392 C CA . ARG A 1 558 ? 32.312 -5.156 14.195 1 57.12 558 ARG A CA 1
ATOM 4393 C C . ARG A 1 558 ? 33.062 -6.098 15.125 1 57.12 558 ARG A C 1
ATOM 4395 O O . ARG A 1 558 ? 32.469 -6.789 15.945 1 57.12 558 ARG A O 1
ATOM 4402 N N . PRO A 1 559 ? 34.156 -6.062 15.008 1 58.06 559 PRO A N 1
ATOM 4403 C CA . PRO A 1 559 ? 34.969 -7.031 15.742 1 58.06 559 PRO A CA 1
ATOM 4404 C C . PRO A 1 559 ? 34.75 -6.973 17.25 1 58.06 559 PRO A C 1
ATOM 4406 O O . PRO A 1 559 ? 34.969 -7.961 17.953 1 58.06 559 PRO A O 1
ATOM 4409 N N . ASP A 1 560 ? 34.25 -5.914 17.703 1 63.44 560 ASP A N 1
ATOM 4410 C CA . ASP A 1 560 ? 34.031 -5.793 19.141 1 63.44 560 ASP A CA 1
ATOM 4411 C C . ASP A 1 560 ? 32.656 -6.285 19.531 1 63.44 560 ASP A C 1
ATOM 4413 O O . ASP A 1 560 ? 32.281 -6.238 20.703 1 63.44 560 ASP A O 1
ATOM 4417 N N . PHE A 1 561 ? 32.031 -6.879 18.703 1 64.44 561 PHE A N 1
ATOM 4418 C CA . PHE A 1 561 ? 30.703 -7.402 18.969 1 64.44 561 PHE A CA 1
ATOM 4419 C C . PHE A 1 561 ? 30.781 -8.688 19.797 1 64.44 561 PHE A C 1
ATOM 4421 O O . PHE A 1 561 ? 31.469 -9.633 19.406 1 64.44 561 PHE A O 1
ATOM 4428 N N . PRO A 1 562 ? 30.172 -8.672 20.906 1 68.06 562 PRO A N 1
ATOM 4429 C CA . PRO A 1 562 ? 30.25 -9.875 21.75 1 68.06 562 PRO A CA 1
ATOM 4430 C C . PRO A 1 562 ? 29.547 -11.078 21.141 1 68.06 562 PRO A C 1
ATOM 4432 O O . PRO A 1 562 ? 28.531 -10.922 20.469 1 68.06 562 PRO A O 1
ATOM 4435 N N . TH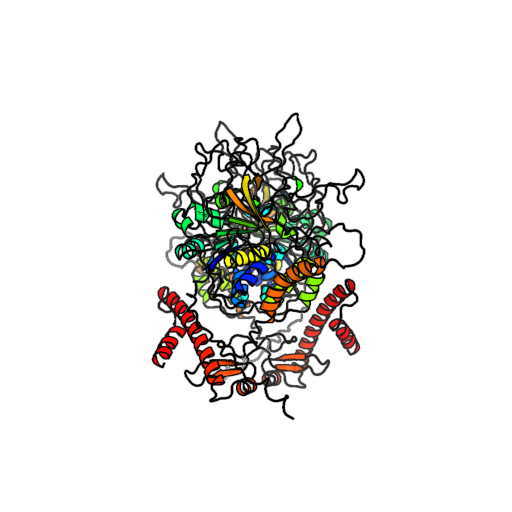R A 1 563 ? 30.188 -12.234 21.281 1 66.44 563 THR A N 1
ATOM 4436 C CA . THR A 1 563 ? 29.641 -13.469 20.719 1 66.44 563 THR A CA 1
ATOM 4437 C C . THR A 1 563 ? 29.344 -14.477 21.828 1 66.44 563 THR A C 1
ATOM 4439 O O . THR A 1 563 ? 29.875 -15.586 21.828 1 66.44 563 THR A O 1
ATOM 4442 N N . PRO A 1 564 ? 28.594 -14.078 22.734 1 70.31 564 PRO A N 1
ATOM 4443 C CA . PRO A 1 564 ? 28.406 -14.953 23.891 1 70.31 564 PRO A CA 1
ATOM 4444 C C . PRO A 1 564 ? 27.781 -16.297 23.516 1 70.31 564 PRO A C 1
ATOM 4446 O O . PRO A 1 564 ? 28.141 -17.328 24.094 1 70.31 564 PRO A O 1
ATOM 4449 N N . ILE A 1 565 ? 27.047 -16.312 22.594 1 68.62 565 ILE A N 1
ATOM 4450 C CA . ILE A 1 565 ? 26.359 -17.547 22.234 1 68.62 565 ILE A CA 1
ATOM 4451 C C . ILE A 1 565 ? 27.312 -18.453 21.453 1 68.62 565 ILE A C 1
ATOM 4453 O O . ILE A 1 565 ? 27.312 -19.672 21.641 1 68.62 565 ILE A O 1
ATOM 4457 N N . CYS A 1 566 ? 28.078 -17.797 20.734 1 71.44 566 CYS A N 1
ATOM 4458 C CA . CYS A 1 566 ? 29.078 -18.578 20.016 1 71.44 566 CYS A CA 1
ATOM 4459 C C . CYS A 1 566 ? 30.062 -19.203 21 1 71.44 566 CYS A C 1
ATOM 4461 O O . CYS A 1 566 ? 30.422 -20.375 20.859 1 71.44 566 CYS A O 1
ATOM 4463 N N . ASP A 1 567 ? 30.5 -18.438 21.953 1 68.69 567 ASP A N 1
ATOM 4464 C CA . ASP A 1 567 ? 31.422 -18.922 22.969 1 68.69 567 ASP A CA 1
ATOM 4465 C C . ASP A 1 567 ? 30.828 -20.094 23.734 1 68.69 567 ASP A C 1
ATOM 4467 O O . ASP A 1 567 ? 31.516 -21.062 24.031 1 68.69 567 ASP A O 1
ATOM 4471 N N . ARG A 1 568 ? 29.641 -20.078 23.922 1 68.25 568 ARG A N 1
ATOM 4472 C CA . ARG A 1 568 ? 28.938 -21.125 24.656 1 68.25 568 ARG A CA 1
ATOM 4473 C C . ARG A 1 568 ? 28.828 -22.391 23.812 1 68.25 568 ARG A C 1
ATOM 4475 O O . ARG A 1 568 ? 28.953 -23.5 24.328 1 68.25 568 ARG A O 1
ATOM 4482 N N . LEU A 1 569 ? 28.609 -22.156 22.641 1 69.31 569 LEU A N 1
ATOM 4483 C CA . LEU A 1 569 ? 28.5 -23.281 21.719 1 69.31 569 LEU A CA 1
ATOM 4484 C C . LEU A 1 569 ? 29.812 -24.031 21.609 1 69.31 569 LEU A C 1
ATOM 4486 O O . LEU A 1 569 ? 29.844 -25.266 21.562 1 69.31 569 LEU A O 1
ATOM 4490 N N . VAL A 1 570 ? 30.828 -23.25 21.547 1 64.5 570 VAL A N 1
ATOM 4491 C CA . VAL A 1 570 ? 32.156 -23.859 21.484 1 64.5 570 VAL A CA 1
ATOM 4492 C C . VAL A 1 570 ? 32.438 -24.625 22.766 1 64.5 570 VAL A C 1
ATOM 4494 O O . VAL A 1 570 ? 32.969 -25.734 22.734 1 64.5 570 VAL A O 1
ATOM 4497 N N . ASN A 1 571 ? 31.969 -24.094 23.781 1 59.66 571 ASN A N 1
ATOM 4498 C CA . ASN A 1 571 ? 32.219 -24.75 25.062 1 59.66 571 ASN A CA 1
ATOM 4499 C C . ASN A 1 571 ? 31.344 -25.984 25.234 1 59.66 571 ASN A C 1
ATOM 4501 O O . ASN A 1 571 ? 31.766 -26.953 25.891 1 59.66 571 ASN A O 1
ATOM 4505 N N . MET A 1 572 ? 30.156 -25.891 24.656 1 58.62 572 MET A N 1
ATOM 4506 C CA . MET A 1 572 ? 29.25 -27.031 24.734 1 58.62 572 MET A CA 1
ATOM 4507 C C . MET A 1 572 ? 29.719 -28.156 23.828 1 58.62 572 MET A C 1
ATOM 4509 O O . MET A 1 572 ? 29.562 -29.344 24.156 1 58.62 572 MET A O 1
ATOM 4513 N N . THR A 1 573 ? 30.062 -27.797 22.641 1 50.28 573 THR A N 1
ATOM 4514 C CA . THR A 1 573 ? 30.609 -28.812 21.75 1 50.28 573 THR A CA 1
ATOM 4515 C C . THR A 1 573 ? 31.859 -29.453 22.359 1 50.28 573 THR A C 1
ATOM 4517 O O . THR A 1 573 ? 32.125 -30.641 22.156 1 50.28 573 THR A O 1
ATOM 4520 N N . ILE A 1 574 ? 32.562 -28.75 23.109 1 47 574 ILE A N 1
ATOM 4521 C CA . ILE A 1 574 ? 33.75 -29.297 23.734 1 47 574 ILE A CA 1
ATOM 4522 C C . ILE A 1 574 ? 33.344 -30.234 24.875 1 47 574 ILE A C 1
ATOM 4524 O O . ILE A 1 574 ? 34.031 -31.25 25.109 1 47 574 ILE A O 1
ATOM 4528 N N . GLN A 1 575 ? 32.281 -29.906 25.469 1 39.94 575 GLN A N 1
ATOM 4529 C CA . GLN A 1 575 ? 31.938 -30.781 26.578 1 39.94 575 GLN A CA 1
ATOM 4530 C C . GLN A 1 575 ? 31.203 -32.031 26.094 1 39.94 575 GLN A C 1
ATOM 4532 O O . GLN A 1 575 ? 31.109 -33.031 26.828 1 39.94 575 GLN A O 1
ATOM 4537 N N . SER A 1 576 ? 30.578 -31.875 24.953 1 36.91 576 SER A N 1
ATOM 4538 C CA . SER A 1 576 ? 30 -33.156 24.484 1 36.91 576 SER A CA 1
ATOM 4539 C C . SER A 1 576 ? 31.062 -34.031 23.828 1 36.91 576 SER A C 1
ATOM 4541 O O . SER A 1 576 ? 31.953 -33.5 23.141 1 36.91 576 SER A O 1
ATOM 4543 N N . MET B 1 1 ? 33.594 35.688 66.625 1 26.88 1 MET B N 1
ATOM 4544 C CA . MET B 1 1 ? 32.531 35 67.312 1 26.88 1 MET B CA 1
ATOM 4545 C C . MET B 1 1 ? 31.172 35.531 66.938 1 26.88 1 MET B C 1
ATOM 4547 O O . MET B 1 1 ? 30.172 34.812 66.938 1 26.88 1 MET B O 1
ATOM 4551 N N . LYS B 1 2 ? 31.078 36.938 67.25 1 27.78 2 LYS B N 1
ATOM 4552 C CA . LYS B 1 2 ? 29.844 37.688 67.25 1 27.78 2 LYS B CA 1
ATOM 4553 C C . LYS B 1 2 ? 29.047 37.531 66 1 27.78 2 LYS B C 1
ATOM 4555 O O . LYS B 1 2 ? 27.828 37.344 66 1 27.78 2 LYS B O 1
ATOM 4560 N N . MET B 1 3 ? 29.641 38.375 65 1 25.66 3 MET B N 1
ATOM 4561 C CA . MET B 1 3 ? 28.844 38.875 63.906 1 25.66 3 MET B CA 1
ATOM 4562 C C . MET B 1 3 ? 28.344 37.75 63.031 1 25.66 3 MET B C 1
ATOM 4564 O O . MET B 1 3 ? 27.953 38 61.875 1 25.66 3 MET B O 1
ATOM 4568 N N . LEU B 1 4 ? 28.672 36.469 63.438 1 26 4 LEU B N 1
ATOM 4569 C CA . LEU B 1 4 ? 28.375 35.156 62.875 1 26 4 LEU B CA 1
ATOM 4570 C C . LEU B 1 4 ? 26.859 34.969 62.688 1 26 4 LEU B C 1
ATOM 4572 O O . LEU B 1 4 ? 26.438 34.312 61.75 1 26 4 LEU B O 1
ATOM 4576 N N . LEU B 1 5 ? 26.109 35.438 63.812 1 23.97 5 LEU B N 1
ATOM 4577 C CA . LEU B 1 5 ? 24.812 34.844 64.188 1 23.97 5 LEU B CA 1
ATOM 4578 C C . LEU B 1 5 ? 23.719 35.312 63.219 1 23.97 5 LEU B C 1
ATOM 4580 O O . LEU B 1 5 ? 22.703 34.656 63.062 1 23.97 5 LEU B O 1
ATOM 4584 N N . ILE B 1 6 ? 23.734 36.625 62.906 1 24.34 6 ILE B N 1
ATOM 4585 C CA . ILE B 1 6 ? 22.5 37.344 62.562 1 24.34 6 ILE B CA 1
ATOM 4586 C C . ILE B 1 6 ? 21.938 36.75 61.25 1 24.34 6 ILE B C 1
ATOM 4588 O O . ILE B 1 6 ? 20.781 37.031 60.906 1 24.34 6 ILE B O 1
ATOM 4592 N N . LEU B 1 7 ? 22.891 36.438 60.344 1 26.88 7 LEU B N 1
ATOM 4593 C CA . LEU B 1 7 ? 22.406 36.406 58.969 1 26.88 7 LEU B CA 1
ATOM 4594 C C . LEU B 1 7 ? 21.391 35.281 58.75 1 26.88 7 LEU B C 1
ATOM 4596 O O . LEU B 1 7 ? 21.75 34.188 58.344 1 26.88 7 LEU B O 1
ATOM 4600 N N . MET B 1 8 ? 20.547 34.875 59.875 1 22.8 8 MET B N 1
ATOM 4601 C CA . MET B 1 8 ? 19.641 33.75 60.094 1 22.8 8 MET B CA 1
ATOM 4602 C C . MET B 1 8 ? 18.609 33.656 58.969 1 22.8 8 MET B C 1
ATOM 4604 O O . MET B 1 8 ? 18.438 34.625 58.219 1 22.8 8 MET B O 1
ATOM 4608 N N . THR B 1 9 ? 17.25 32.969 59.344 1 25.16 9 THR B N 1
ATOM 4609 C CA . THR B 1 9 ? 16.172 32.125 58.875 1 25.16 9 THR B CA 1
ATOM 4610 C C . THR B 1 9 ? 15.117 32.938 58.125 1 25.16 9 THR B C 1
ATOM 4612 O O . THR B 1 9 ? 13.984 32.469 57.969 1 25.16 9 THR B O 1
ATOM 4615 N N . SER B 1 10 ? 15.234 34.188 57.781 1 26.55 10 SER B N 1
ATOM 4616 C CA . SER B 1 10 ? 14 34.719 57.219 1 26.55 10 SER B CA 1
ATOM 4617 C C . SER B 1 10 ? 13.438 33.812 56.156 1 26.55 10 SER B C 1
ATOM 4619 O O . SER B 1 10 ? 14.055 33.594 55.094 1 26.55 10 SER B O 1
ATOM 4621 N N . LEU B 1 11 ? 12.75 32.719 56.625 1 27.5 11 LEU B N 1
ATOM 4622 C CA . LEU B 1 11 ? 11.875 31.781 55.906 1 27.5 11 LEU B CA 1
ATOM 4623 C C . LEU B 1 11 ? 10.875 32.531 55.031 1 27.5 11 LEU B C 1
ATOM 4625 O O . LEU B 1 11 ? 9.992 33.219 55.562 1 27.5 11 LEU B O 1
ATOM 4629 N N . PHE B 1 12 ? 11.344 33.281 54.094 1 27.97 12 PHE B N 1
ATOM 4630 C CA . PHE B 1 12 ? 10.445 33.906 53.125 1 27.97 12 PHE B CA 1
ATOM 4631 C C . PHE B 1 12 ? 9.305 32.938 52.75 1 27.97 12 PHE B C 1
ATOM 4633 O O . PHE B 1 12 ? 9.547 31.859 52.219 1 27.97 12 PHE B O 1
ATOM 4640 N N . LEU B 1 13 ? 8.203 32.938 53.562 1 27.64 13 LEU B N 1
ATOM 4641 C CA . LEU B 1 13 ? 6.879 32.438 53.219 1 27.64 13 LEU B CA 1
ATOM 4642 C C . LEU B 1 13 ? 6.5 32.812 51.781 1 27.64 13 LEU B C 1
ATOM 4644 O O . LEU B 1 13 ? 6.262 34 51.5 1 27.64 13 LEU B O 1
ATOM 4648 N N . VAL B 1 14 ? 7.211 32.312 50.875 1 27.56 14 VAL B N 1
ATOM 4649 C CA . VAL B 1 14 ? 6.691 32.438 49.5 1 27.56 14 VAL B CA 1
ATOM 4650 C C . VAL B 1 14 ? 5.195 32.125 49.5 1 27.56 14 VAL B C 1
ATOM 4652 O O . VAL B 1 14 ? 4.781 31 49.781 1 27.56 14 VAL B O 1
ATOM 4655 N N . LEU B 1 15 ? 4.391 33.031 50.031 1 29.81 15 LEU B N 1
ATOM 4656 C CA . LEU B 1 15 ? 2.963 33 49.719 1 29.81 15 LEU B CA 1
ATOM 4657 C C . LEU B 1 15 ? 2.725 32.562 48.281 1 29.81 15 LEU B C 1
ATOM 4659 O O . LEU B 1 15 ? 3.076 33.281 47.344 1 29.81 15 LEU B O 1
ATOM 4663 N N . VAL B 1 16 ? 2.801 31.312 48.125 1 30.41 16 VAL B N 1
ATOM 4664 C CA . VAL B 1 16 ? 2.168 30.734 46.938 1 30.41 16 VAL B CA 1
ATOM 4665 C C . VAL B 1 16 ? 0.757 31.297 46.781 1 30.41 16 VAL B C 1
ATOM 4667 O O . VAL B 1 16 ? -0.141 30.969 47.562 1 30.41 16 VAL B O 1
ATOM 4670 N N . MET B 1 17 ? 0.637 32.594 46.719 1 29.86 17 MET B N 1
ATOM 4671 C CA . MET B 1 17 ? -0.656 33.031 46.188 1 29.86 17 MET B CA 1
ATOM 4672 C C . MET B 1 17 ? -1.151 32.062 45.125 1 29.86 17 MET B C 1
ATOM 4674 O O . MET B 1 17 ? -0.44 31.797 44.156 1 29.86 17 MET B O 1
ATOM 4678 N N . SER B 1 18 ? -1.982 31.172 45.562 1 33.22 18 SER B N 1
ATOM 4679 C CA . SER B 1 18 ? -2.885 30.453 44.656 1 33.22 18 SER B CA 1
ATOM 4680 C C . SER B 1 18 ? -3.494 31.375 43.625 1 33.22 18 SER B C 1
ATOM 4682 O O . SER B 1 18 ? -4.477 32.062 43.875 1 33.22 18 SER B O 1
ATOM 4684 N N . VAL B 1 19 ? -2.744 32.219 42.969 1 34.5 19 VAL B N 1
ATOM 4685 C CA . VAL B 1 19 ? -3.426 32.719 41.812 1 34.5 19 VAL B CA 1
ATOM 4686 C C . VAL B 1 19 ? -4.219 31.609 41.125 1 34.5 19 VAL B C 1
ATOM 4688 O O . VAL B 1 19 ? -3.658 30.578 40.781 1 34.5 19 VAL B O 1
ATOM 4691 N N . THR B 1 20 ? -5.453 31.406 41.594 1 35.53 20 THR B N 1
ATOM 4692 C CA . THR B 1 20 ? -6.441 30.75 40.75 1 35.53 20 THR B CA 1
ATOM 4693 C C . THR B 1 20 ? -6.176 31.016 39.281 1 35.53 20 THR B C 1
ATOM 4695 O O . THR B 1 20 ? -6.508 32.094 38.75 1 35.53 20 THR B O 1
ATOM 4698 N N . THR B 1 21 ? -5.023 30.969 38.844 1 38 21 THR B N 1
ATOM 4699 C CA . THR B 1 21 ? -4.875 31.016 37.406 1 38 21 THR B CA 1
ATOM 4700 C C . THR B 1 21 ? -6.008 30.266 36.719 1 38 21 THR B C 1
ATOM 4702 O O . THR B 1 21 ? -6.312 29.125 37.062 1 38 21 THR B O 1
ATOM 4705 N N . GLY B 1 22 ? -7.117 30.828 36.531 1 40.56 22 GLY B N 1
ATOM 4706 C CA . GLY B 1 22 ? -8.094 30.234 35.625 1 40.56 22 GLY B CA 1
ATOM 4707 C C . GLY B 1 22 ? -7.504 29.172 34.719 1 40.56 22 GLY B C 1
ATOM 4708 O O . GLY B 1 22 ? -6.566 29.438 33.969 1 40.56 22 GLY B O 1
ATOM 4709 N N . VAL B 1 23 ? -7.285 28.016 35.219 1 46.84 23 VAL B N 1
ATOM 4710 C CA . VAL B 1 23 ? -6.801 26.875 34.469 1 46.84 23 VAL B CA 1
ATOM 4711 C C . VAL B 1 23 ? -7.27 26.984 33 1 46.84 23 VAL B C 1
ATOM 4713 O O . VAL B 1 23 ? -8.469 26.906 32.719 1 46.84 23 VAL B O 1
ATOM 4716 N N . SER B 1 24 ? -6.711 27.797 32.281 1 62.75 24 SER B N 1
ATOM 4717 C CA . SER B 1 24 ? -7.027 27.891 30.859 1 62.75 24 SER B CA 1
ATOM 4718 C C . SER B 1 24 ? -7.133 26.516 30.219 1 62.75 24 SER B C 1
ATOM 4720 O O . SER B 1 24 ? -6.418 25.578 30.609 1 62.75 24 SER B O 1
ATOM 4722 N N . SER B 1 25 ? -8.242 26.078 29.688 1 83.19 25 SER B N 1
ATOM 4723 C CA . SER B 1 25 ? -8.5 24.859 28.953 1 83.19 25 SER B CA 1
ATOM 4724 C C . SER B 1 25 ? -7.344 24.516 28.016 1 83.19 25 SER B C 1
ATOM 4726 O O . SER B 1 25 ? -6.707 25.422 27.469 1 83.19 25 SER B O 1
ATOM 4728 N N . PRO B 1 26 ? -6.832 23.328 28.094 1 92.81 26 PRO B N 1
ATOM 4729 C CA . PRO B 1 26 ? -5.723 22.938 27.219 1 92.81 26 PRO B CA 1
ATOM 4730 C C . PRO B 1 26 ? -5.98 23.25 25.75 1 92.81 26 PRO B C 1
ATOM 4732 O O . PRO B 1 26 ? -7.137 23.312 25.328 1 92.81 26 PRO B O 1
ATOM 4735 N N . TYR B 1 27 ? -4.93 23.578 25.094 1 94.88 27 TYR B N 1
ATOM 4736 C CA . TYR B 1 27 ? -5.02 23.656 23.641 1 94.88 27 TYR B CA 1
ATOM 4737 C C . TYR B 1 27 ? -5.355 22.297 23.031 1 94.88 27 TYR B C 1
ATOM 4739 O O . TYR B 1 27 ? -4.598 21.344 23.188 1 94.88 27 TYR B O 1
ATOM 4747 N N . ARG B 1 28 ? -6.484 22.234 22.406 1 97.31 28 ARG B N 1
ATOM 4748 C CA . ARG B 1 28 ? -6.891 20.984 21.75 1 97.31 28 ARG B CA 1
ATOM 4749 C C . ARG B 1 28 ? -6.223 20.859 20.375 1 97.31 28 ARG B C 1
ATOM 4751 O O . ARG B 1 28 ? -6.156 21.812 19.609 1 97.31 28 ARG B O 1
ATOM 4758 N N . ILE B 1 29 ? -5.719 19.656 20.125 1 98.5 29 ILE B N 1
ATOM 4759 C CA . ILE B 1 29 ? -4.977 19.422 18.891 1 98.5 29 ILE B CA 1
ATOM 4760 C C . ILE B 1 29 ? -5.539 18.203 18.172 1 98.5 29 ILE B C 1
ATOM 4762 O O . ILE B 1 29 ? -5.848 17.188 18.812 1 98.5 29 ILE B O 1
ATOM 4766 N N . VAL B 1 30 ? -5.754 18.25 16.875 1 98.75 30 VAL B N 1
ATOM 4767 C CA . VAL B 1 30 ? -5.949 17.109 15.984 1 98.75 30 VAL B CA 1
ATOM 4768 C C . VAL B 1 30 ? -4.801 17.047 14.984 1 98.75 30 VAL B C 1
ATOM 4770 O O . VAL B 1 30 ? -4.418 18.047 14.391 1 98.75 30 VAL B O 1
ATOM 4773 N N . LEU B 1 31 ? -4.199 15.875 14.844 1 98.75 31 LEU B N 1
ATOM 4774 C CA . LEU B 1 31 ? -3.035 15.656 13.992 1 98.75 31 LEU B CA 1
ATOM 4775 C C . LEU B 1 31 ? -3.412 14.852 12.758 1 98.75 31 LEU B C 1
ATOM 4777 O O . LEU B 1 31 ? -3.947 13.742 12.875 1 98.75 31 LEU B O 1
ATOM 4781 N N . ASP B 1 32 ? -3.246 15.367 11.555 1 98.25 32 ASP B N 1
ATOM 4782 C CA . ASP B 1 32 ? -3.359 14.648 10.297 1 98.25 32 ASP B CA 1
ATOM 4783 C C . ASP B 1 32 ? -1.984 14.242 9.766 1 98.25 32 ASP B C 1
ATOM 4785 O O . ASP B 1 32 ? -1.141 15.102 9.5 1 98.25 32 ASP B O 1
ATOM 4789 N N . THR B 1 33 ? -1.743 12.969 9.594 1 97.88 33 THR B N 1
ATOM 4790 C CA . THR B 1 33 ? -0.389 12.477 9.383 1 97.88 33 THR B CA 1
ATOM 4791 C C . THR B 1 33 ? -0.376 11.391 8.305 1 97.88 33 THR B C 1
ATOM 4793 O O . THR B 1 33 ? -1.38 10.703 8.094 1 97.88 33 THR B O 1
ATOM 4796 N N . ASP B 1 34 ? 0.708 11.188 7.59 1 95.88 34 ASP B N 1
ATOM 4797 C CA . ASP B 1 34 ? 0.853 10.07 6.664 1 95.88 34 ASP B CA 1
ATOM 4798 C C . ASP B 1 34 ? 1.716 8.961 7.266 1 95.88 34 ASP B C 1
ATOM 4800 O O . ASP B 1 34 ? 2.074 8 6.582 1 95.88 34 ASP B O 1
ATOM 4804 N N . VAL B 1 35 ? 2.172 9.156 8.492 1 94.31 35 VAL B N 1
ATOM 4805 C CA . VAL B 1 35 ? 2.777 8.148 9.352 1 94.31 35 VAL B CA 1
ATOM 4806 C C . VAL B 1 35 ? 4.133 7.727 8.789 1 94.31 35 VAL B C 1
ATOM 4808 O O . VAL B 1 35 ? 4.531 6.566 8.914 1 94.31 35 VAL B O 1
ATOM 4811 N N . ASP B 1 36 ? 4.773 8.578 8.031 1 93.06 36 ASP B N 1
ATOM 4812 C CA . ASP B 1 36 ? 6.176 8.352 7.707 1 93.06 36 ASP B CA 1
ATOM 4813 C C . ASP B 1 36 ? 7.035 8.305 8.969 1 93.06 36 ASP B C 1
ATOM 4815 O O . ASP B 1 36 ? 6.562 8.641 10.055 1 93.06 36 ASP B O 1
ATOM 4819 N N . THR B 1 37 ? 8.234 7.902 8.914 1 89.5 37 THR B N 1
ATOM 4820 C CA . THR B 1 37 ? 9.086 7.723 10.086 1 89.5 37 THR B CA 1
ATOM 4821 C C . THR B 1 37 ? 9.25 9.031 10.844 1 89.5 37 THR B C 1
ATOM 4823 O O . THR B 1 37 ? 9.203 9.055 12.078 1 89.5 37 THR B O 1
ATOM 4826 N N . ASP B 1 38 ? 9.453 10.102 10.133 1 90.25 38 ASP B N 1
ATOM 4827 C CA . ASP B 1 38 ? 9.664 11.383 10.805 1 90.25 38 ASP B CA 1
ATOM 4828 C C . ASP B 1 38 ? 8.375 11.883 11.453 1 90.25 38 ASP B C 1
ATOM 4830 O O . ASP B 1 38 ? 8.406 12.727 12.359 1 90.25 38 ASP B O 1
ATOM 4834 N N . ASP B 1 39 ? 7.219 11.359 11.023 1 94.5 39 ASP B N 1
ATOM 4835 C CA . ASP B 1 39 ? 5.945 11.711 11.648 1 94.5 39 ASP B CA 1
ATOM 4836 C C . ASP B 1 39 ? 5.852 11.148 13.062 1 94.5 39 ASP B C 1
ATOM 4838 O O . ASP B 1 39 ? 5.227 11.758 13.938 1 94.5 39 ASP B O 1
ATOM 4842 N N . PHE B 1 40 ? 6.555 10.016 13.32 1 89.12 40 PHE B N 1
ATOM 4843 C CA . PHE B 1 40 ? 6.539 9.391 14.641 1 89.12 40 PHE B CA 1
ATOM 4844 C C . PHE B 1 40 ? 7.152 10.312 15.688 1 89.12 40 PHE B C 1
ATOM 4846 O O . PHE B 1 40 ? 6.703 10.344 16.828 1 89.12 40 PHE B O 1
ATOM 4853 N N . PHE B 1 41 ? 8.109 10.938 15.18 1 92.12 41 PHE B N 1
ATOM 4854 C CA . PHE B 1 41 ? 8.805 11.82 16.109 1 92.12 41 PHE B CA 1
ATOM 4855 C C . PHE B 1 41 ? 7.898 12.961 16.562 1 92.12 41 PHE B C 1
ATOM 4857 O O . PHE B 1 41 ? 7.863 13.305 17.734 1 92.12 41 PHE B O 1
ATOM 4864 N N . ALA B 1 42 ? 7.199 13.469 15.602 1 96 42 ALA B N 1
ATOM 4865 C CA . ALA B 1 42 ? 6.266 14.555 15.898 1 96 42 ALA B CA 1
ATOM 4866 C C . ALA B 1 42 ? 5.148 14.078 16.828 1 96 42 ALA B C 1
ATOM 4868 O O . ALA B 1 42 ? 4.801 14.766 17.781 1 96 42 ALA B O 1
ATOM 4869 N N . MET B 1 43 ? 4.641 12.969 16.531 1 96.06 43 MET B N 1
ATOM 4870 C CA . MET B 1 43 ? 3.549 12.406 17.328 1 96.06 43 MET B CA 1
ATOM 4871 C C . MET B 1 43 ? 4.004 12.102 18.75 1 96.06 43 MET B C 1
ATOM 4873 O O . MET B 1 43 ? 3.307 12.43 19.703 1 96.06 43 MET B O 1
ATOM 4877 N N . LEU B 1 44 ? 5.141 11.461 18.875 1 93.56 44 LEU B N 1
ATOM 4878 C CA . LEU B 1 44 ? 5.676 11.125 20.203 1 93.56 44 LEU B CA 1
ATOM 4879 C C . LEU B 1 44 ? 5.957 12.391 21 1 93.56 44 LEU B C 1
ATOM 4881 O O . LEU B 1 44 ? 5.727 12.422 22.219 1 93.56 44 LEU B O 1
ATOM 4885 N N . TYR B 1 45 ? 6.434 13.414 20.344 1 94.25 45 TYR B N 1
ATOM 4886 C CA . TYR B 1 45 ? 6.637 14.711 20.984 1 94.25 45 TYR B CA 1
ATOM 4887 C C . TYR B 1 45 ? 5.332 15.242 21.562 1 94.25 45 TYR B C 1
ATOM 4889 O O . TYR B 1 45 ? 5.27 15.633 22.719 1 94.25 45 TYR B O 1
ATOM 4897 N N . LEU B 1 46 ? 4.305 15.219 20.781 1 96.44 46 LEU B N 1
ATOM 4898 C CA . LEU B 1 46 ? 3.002 15.711 21.219 1 96.44 46 LEU B CA 1
ATOM 4899 C C . LEU B 1 46 ? 2.494 14.906 22.422 1 96.44 46 LEU B C 1
ATOM 4901 O O . LEU B 1 46 ? 1.933 15.469 23.359 1 96.44 46 LEU B O 1
ATOM 4905 N N . LEU B 1 47 ? 2.701 13.625 22.328 1 95.38 47 LEU B N 1
ATOM 4906 C CA . LEU B 1 47 ? 2.182 12.734 23.359 1 95.38 47 LEU B CA 1
ATOM 4907 C C . LEU B 1 47 ? 2.939 12.914 24.672 1 95.38 47 LEU B C 1
ATOM 4909 O O . LEU B 1 47 ? 2.461 12.508 25.734 1 95.38 47 LEU B O 1
ATOM 4913 N N . LYS B 1 48 ? 4.086 13.492 24.594 1 91.88 48 LYS B N 1
ATOM 4914 C CA . LYS B 1 48 ? 4.906 13.688 25.781 1 91.88 48 LYS B CA 1
ATOM 4915 C C . LYS B 1 48 ? 4.637 15.047 26.422 1 91.88 48 LYS B C 1
ATOM 4917 O O . LYS B 1 48 ? 5.031 15.297 27.562 1 91.88 48 LYS B O 1
ATOM 4922 N N . LEU B 1 49 ? 3.994 15.938 25.719 1 91.81 49 LEU B N 1
ATOM 4923 C CA . LEU B 1 49 ? 3.684 17.266 26.266 1 91.81 49 LEU B CA 1
ATOM 4924 C C . LEU B 1 49 ? 2.686 17.156 27.406 1 91.81 49 LEU B C 1
ATOM 4926 O O . LEU B 1 49 ? 1.937 16.188 27.5 1 91.81 49 LEU B O 1
ATOM 4930 N N . ASN B 1 50 ? 2.764 18.234 28.234 1 91 50 ASN B N 1
ATOM 4931 C CA . ASN B 1 50 ? 1.827 18.312 29.359 1 91 50 ASN B CA 1
ATOM 4932 C C . ASN B 1 50 ? 0.383 18.406 28.875 1 91 50 ASN B C 1
ATOM 4934 O O . ASN B 1 50 ? 0.002 19.391 28.219 1 91 50 ASN B O 1
ATOM 4938 N N . ARG B 1 51 ? -0.375 17.484 29.25 1 90.38 51 ARG B N 1
ATOM 4939 C CA . ARG B 1 51 ? -1.743 17.359 28.766 1 90.38 51 ARG B CA 1
ATOM 4940 C C . ARG B 1 51 ? -2.611 18.5 29.281 1 90.38 51 ARG B C 1
ATOM 4942 O O . ARG B 1 51 ? -3.676 18.781 28.719 1 90.38 51 ARG B O 1
ATOM 4949 N N . SER B 1 52 ? -2.217 19.031 30.312 1 91.19 52 SER B N 1
ATOM 4950 C CA . SER B 1 52 ? -2.977 20.156 30.859 1 91.19 52 SER B CA 1
ATOM 4951 C C . SER B 1 52 ? -2.781 21.406 30 1 91.19 52 SER B C 1
ATOM 4953 O O . SER B 1 52 ? -3.557 22.359 30.109 1 91.19 52 SER B O 1
ATOM 4955 N N . GLU B 1 53 ? -1.78 21.344 29.234 1 91.12 53 GLU B N 1
ATOM 4956 C CA . GLU B 1 53 ? -1.526 22.484 28.359 1 91.12 53 GLU B CA 1
ATOM 4957 C C . GLU B 1 53 ? -1.894 22.156 26.906 1 91.12 53 GLU B C 1
ATOM 4959 O O . GLU B 1 53 ? -2.467 22.984 26.203 1 91.12 53 GLU B O 1
ATOM 4964 N N . PHE B 1 54 ? -1.429 21.016 26.484 1 95.75 54 PHE B N 1
ATOM 4965 C CA . PHE B 1 54 ? -1.7 20.531 25.141 1 95.75 54 PHE B CA 1
ATOM 4966 C C . PHE B 1 54 ? -2.426 19.188 25.172 1 95.75 54 PHE B C 1
ATOM 4968 O O . PHE B 1 54 ? -1.944 18.234 25.797 1 95.75 54 PHE B O 1
ATOM 4975 N N . ASP B 1 55 ? -3.504 19.109 24.5 1 96.25 55 ASP B N 1
ATOM 4976 C CA . ASP B 1 55 ? -4.312 17.891 24.531 1 96.25 55 ASP B CA 1
ATOM 4977 C C . ASP B 1 55 ? -4.531 17.344 23.125 1 96.25 55 ASP B C 1
ATOM 4979 O O . ASP B 1 55 ? -5.41 17.812 22.391 1 96.25 55 ASP B O 1
ATOM 4983 N N . LEU B 1 56 ? -3.75 16.344 22.781 1 98 56 LEU B N 1
ATOM 4984 C CA . LEU B 1 56 ? -3.979 15.641 21.531 1 98 56 LEU B CA 1
ATOM 4985 C C . LEU B 1 56 ? -5.262 14.812 21.594 1 98 56 LEU B C 1
ATOM 4987 O O . LEU B 1 56 ? -5.336 13.836 22.328 1 98 56 LEU B O 1
ATOM 4991 N N . GLN B 1 57 ? -6.219 15.188 20.719 1 97.19 57 GLN B N 1
ATOM 4992 C CA . GLN B 1 57 ? -7.551 14.609 20.844 1 97.19 57 GLN B CA 1
ATOM 4993 C C . GLN B 1 57 ? -7.816 13.602 19.719 1 97.19 57 GLN B C 1
ATOM 4995 O O . GLN B 1 57 ? -8.625 12.688 19.891 1 97.19 57 GLN B O 1
ATOM 5000 N N . GLY B 1 58 ? -7.168 13.758 18.641 1 97.75 58 GLY B N 1
ATOM 5001 C CA . GLY B 1 58 ? -7.438 12.898 17.5 1 97.75 58 GLY B CA 1
ATOM 5002 C C . GLY B 1 58 ? -6.285 12.844 16.516 1 97.75 58 GLY B C 1
ATOM 5003 O O . GLY B 1 58 ? -5.5 13.789 16.422 1 97.75 58 GLY B O 1
ATOM 5004 N N . ILE B 1 59 ? -6.176 11.727 15.859 1 97.81 59 ILE B N 1
ATOM 5005 C CA . ILE B 1 59 ? -5.23 11.5 14.773 1 97.81 59 ILE B CA 1
ATOM 5006 C C . ILE B 1 59 ? -5.973 10.992 13.539 1 97.81 59 ILE B C 1
ATOM 5008 O O . ILE B 1 59 ? -6.738 10.023 13.617 1 97.81 59 ILE B O 1
ATOM 5012 N N . THR B 1 60 ? -5.84 11.672 12.445 1 97.62 60 THR B N 1
ATOM 5013 C CA . THR B 1 60 ? -6.348 11.172 11.172 1 97.62 60 THR B CA 1
ATOM 5014 C C . THR B 1 60 ? -5.195 10.781 10.25 1 97.62 60 THR B C 1
ATOM 5016 O O . THR B 1 60 ? -4.164 11.453 10.211 1 97.62 60 THR B O 1
ATOM 5019 N N . ILE B 1 61 ? -5.41 9.711 9.562 1 95.94 61 ILE B N 1
ATOM 5020 C CA . ILE B 1 61 ? -4.336 9.133 8.75 1 95.94 61 ILE B CA 1
ATOM 5021 C C . ILE B 1 61 ? -4.57 9.461 7.281 1 95.94 61 ILE B C 1
ATOM 5023 O O . ILE B 1 61 ? -5.625 9.148 6.727 1 95.94 61 ILE B O 1
ATOM 5027 N N . ASN B 1 62 ? -3.592 10.141 6.738 1 93 62 ASN B N 1
ATOM 5028 C CA . ASN B 1 62 ? -3.533 10.297 5.289 1 93 62 ASN B CA 1
ATOM 5029 C C . ASN B 1 62 ? -2.879 9.086 4.621 1 93 62 ASN B C 1
ATOM 5031 O O . ASN B 1 62 ? -1.69 8.828 4.824 1 93 62 ASN B O 1
ATOM 5035 N N . THR B 1 63 ? -3.549 8.336 3.793 1 85.75 63 THR B N 1
ATOM 5036 C CA . THR B 1 63 ? -3.102 7.039 3.299 1 85.75 63 THR B CA 1
ATOM 5037 C C . THR B 1 63 ? -2.604 7.148 1.86 1 85.75 63 THR B C 1
ATOM 5039 O O . THR B 1 63 ? -2.479 6.145 1.161 1 85.75 63 THR B O 1
ATOM 5042 N N . ASN B 1 64 ? -2.34 8.234 1.371 1 88.88 64 ASN B N 1
ATOM 5043 C CA . ASN B 1 64 ? -1.949 8.43 -0.021 1 88.88 64 ASN B CA 1
ATOM 5044 C C . ASN B 1 64 ? -0.527 8.969 -0.134 1 88.88 64 ASN B C 1
ATOM 5046 O O . ASN B 1 64 ? -0.235 9.781 -1.013 1 88.88 64 ASN B O 1
ATOM 5050 N N . ALA B 1 65 ? 0.341 8.57 0.756 1 92.5 65 ALA B N 1
ATOM 5051 C CA . ALA B 1 65 ? 1.717 9.062 0.729 1 92.5 65 ALA B CA 1
ATOM 5052 C C . ALA B 1 65 ? 2.699 7.957 1.108 1 92.5 65 ALA B C 1
ATOM 5054 O O . ALA B 1 65 ? 2.725 6.895 0.48 1 92.5 65 ALA B O 1
ATOM 5055 N N . TRP B 1 66 ? 3.438 8.094 2.188 1 91.69 66 TRP B N 1
ATOM 5056 C CA . TRP B 1 66 ? 4.652 7.328 2.439 1 91.69 66 TRP B CA 1
ATOM 5057 C C . TRP B 1 66 ? 4.328 6.012 3.137 1 91.69 66 TRP B C 1
ATOM 5059 O O . TRP B 1 66 ? 5.172 5.113 3.203 1 91.69 66 TRP B O 1
ATOM 5069 N N . SER B 1 67 ? 3.182 5.812 3.656 1 91.62 67 SER B N 1
ATOM 5070 C CA . SER B 1 67 ? 2.816 4.57 4.324 1 91.62 67 SER B CA 1
ATOM 5071 C C . SER B 1 67 ? 1.459 4.062 3.848 1 91.62 67 SER B C 1
ATOM 5073 O O . SER B 1 67 ? 0.623 4.848 3.395 1 91.62 67 SER B O 1
ATOM 5075 N N . ASP B 1 68 ? 1.315 2.754 3.947 1 92.25 68 ASP B N 1
ATOM 5076 C CA . ASP B 1 68 ? 0.039 2.154 3.574 1 92.25 68 ASP B CA 1
ATOM 5077 C C . ASP B 1 68 ? -0.943 2.18 4.742 1 92.25 68 ASP B C 1
ATOM 5079 O O . ASP B 1 68 ? -0.538 2.078 5.902 1 92.25 68 ASP B O 1
ATOM 5083 N N . ALA B 1 69 ? -2.229 2.289 4.414 1 91.19 69 ALA B N 1
ATOM 5084 C CA . ALA B 1 69 ? -3.295 2.543 5.379 1 91.19 69 ALA B CA 1
ATOM 5085 C C . ALA B 1 69 ? -3.311 1.479 6.473 1 91.19 69 ALA B C 1
ATOM 5087 O O . ALA B 1 69 ? -3.365 1.803 7.66 1 91.19 69 ALA B O 1
ATOM 5088 N N . GLY B 1 70 ? -3.299 0.22 6.082 1 87.81 70 GLY B N 1
ATOM 5089 C CA . GLY B 1 70 ? -3.377 -0.854 7.059 1 87.81 70 GLY B CA 1
ATOM 5090 C C . GLY B 1 70 ? -2.215 -0.862 8.031 1 87.81 70 GLY B C 1
ATOM 5091 O O . GLY B 1 70 ? -2.41 -1.024 9.242 1 87.81 70 GLY B O 1
ATOM 5092 N N . HIS B 1 71 ? -1.054 -0.662 7.582 1 86 71 HIS B N 1
ATOM 5093 C CA . HIS B 1 71 ? 0.121 -0.569 8.438 1 86 71 HIS B CA 1
ATOM 5094 C C . HIS B 1 71 ? 0.04 0.648 9.352 1 86 71 HIS B C 1
ATOM 5096 O O . HIS B 1 71 ? 0.351 0.557 10.547 1 86 71 HIS B O 1
ATOM 5102 N N . SER B 1 72 ? -0.372 1.713 8.797 1 90.25 72 SER B N 1
ATOM 5103 C CA . SER B 1 72 ? -0.4 2.977 9.523 1 90.25 72 SER B CA 1
ATOM 5104 C C . SER B 1 72 ? -1.322 2.896 10.734 1 90.25 72 SER B C 1
ATOM 5106 O O . SER B 1 72 ? -0.962 3.346 11.828 1 90.25 72 SER B O 1
ATOM 5108 N N . VAL B 1 73 ? -2.469 2.344 10.523 1 87.88 73 VAL B N 1
ATOM 5109 C CA . VAL B 1 73 ? -3.424 2.271 11.625 1 87.88 73 VAL B CA 1
ATOM 5110 C C . VAL B 1 73 ? -2.869 1.376 12.734 1 87.88 73 VAL B C 1
ATOM 5112 O O . VAL B 1 73 ? -2.932 1.728 13.914 1 87.88 73 VAL B O 1
ATOM 5115 N N . ASN B 1 74 ? -2.332 0.228 12.344 1 84.25 74 ASN B N 1
ATOM 5116 C CA . ASN B 1 74 ? -1.739 -0.668 13.328 1 84.25 74 ASN B CA 1
ATOM 5117 C C . ASN B 1 74 ? -0.587 -0 14.07 1 84.25 74 ASN B C 1
ATOM 5119 O O . ASN B 1 74 ? -0.444 -0.169 15.289 1 84.25 74 ASN B O 1
ATOM 5123 N N . GLN B 1 75 ? 0.211 0.728 13.375 1 85.88 75 GLN B N 1
ATOM 5124 C CA . GLN B 1 75 ? 1.362 1.389 13.984 1 85.88 75 GLN B CA 1
ATOM 5125 C C . GLN B 1 75 ? 0.924 2.471 14.961 1 85.88 75 GLN B C 1
ATOM 5127 O O . GLN B 1 75 ? 1.501 2.607 16.047 1 85.88 75 GLN B O 1
ATOM 5132 N N . ILE B 1 76 ? 0.002 3.244 14.602 1 89.94 76 ILE B N 1
ATOM 5133 C CA . ILE B 1 76 ? -0.492 4.305 15.469 1 89.94 76 ILE B CA 1
ATOM 5134 C C . ILE B 1 76 ? -1.103 3.699 16.734 1 89.94 76 ILE B C 1
ATOM 5136 O O . ILE B 1 76 ? -0.858 4.18 17.844 1 89.94 76 ILE B O 1
ATOM 5140 N N . TYR B 1 77 ? -1.866 2.637 16.562 1 85.94 77 TYR B N 1
ATOM 5141 C CA . TYR B 1 77 ? -2.439 1.968 17.719 1 85.94 77 TYR B CA 1
ATOM 5142 C C . TYR B 1 77 ? -1.347 1.474 18.656 1 85.94 77 TYR B C 1
ATOM 5144 O O . TYR B 1 77 ? -1.468 1.594 19.875 1 85.94 77 TYR B O 1
ATOM 5152 N N . ASP B 1 78 ? -0.305 0.925 18.078 1 83.56 78 ASP B N 1
ATOM 5153 C CA . ASP B 1 78 ? 0.806 0.438 18.891 1 83.56 78 ASP B CA 1
ATOM 5154 C C . ASP B 1 78 ? 1.487 1.585 19.641 1 83.56 78 ASP B C 1
ATOM 5156 O O . ASP B 1 78 ? 1.852 1.443 20.812 1 83.56 78 ASP B O 1
ATOM 5160 N N . ILE B 1 79 ? 1.678 2.662 18.984 1 87 79 ILE B N 1
ATOM 5161 C CA . ILE B 1 79 ? 2.336 3.818 19.578 1 87 79 ILE B CA 1
ATOM 5162 C C . ILE B 1 79 ? 1.464 4.395 20.688 1 87 79 ILE B C 1
ATOM 5164 O O . ILE B 1 79 ? 1.957 4.691 21.781 1 87 79 ILE B O 1
ATOM 5168 N N . LEU B 1 80 ? 0.193 4.562 20.391 1 89.56 80 LEU B N 1
ATOM 5169 C CA . LEU B 1 80 ? -0.716 5.109 21.391 1 89.56 80 LEU B CA 1
ATOM 5170 C C . LEU B 1 80 ? -0.798 4.191 22.609 1 89.56 80 LEU B C 1
ATOM 5172 O O . LEU B 1 80 ? -0.842 4.668 23.75 1 89.56 80 LEU B O 1
ATOM 5176 N N . TYR B 1 81 ? -0.799 2.938 22.328 1 83.69 81 TYR B N 1
ATOM 5177 C CA . TYR B 1 81 ? -0.79 1.979 23.422 1 83.69 81 TYR B CA 1
ATOM 5178 C C . TYR B 1 81 ? 0.49 2.104 24.25 1 83.69 81 TYR B C 1
ATOM 5180 O O . TYR B 1 81 ? 0.446 2.125 25.469 1 83.69 81 TYR B O 1
ATOM 5188 N N . MET B 1 82 ? 1.598 2.162 23.594 1 81.88 82 MET B N 1
ATOM 5189 C CA . MET B 1 82 ? 2.896 2.297 24.25 1 81.88 82 MET B CA 1
ATOM 5190 C C . MET B 1 82 ? 2.941 3.549 25.109 1 81.88 82 MET B C 1
ATOM 5192 O O . MET B 1 82 ? 3.547 3.543 26.188 1 81.88 82 MET B O 1
ATOM 5196 N N . MET B 1 83 ? 2.25 4.57 24.703 1 87.75 83 MET B N 1
ATOM 5197 C CA . MET B 1 83 ? 2.305 5.863 25.359 1 87.75 83 MET B CA 1
ATOM 5198 C C . MET B 1 83 ? 1.166 6.004 26.375 1 87.75 83 MET B C 1
ATOM 5200 O O . MET B 1 83 ? 1.029 7.043 27.016 1 87.75 83 MET B O 1
ATOM 5204 N N . GLY B 1 84 ? 0.32 4.965 26.5 1 83.75 84 GLY B N 1
ATOM 5205 C CA . GLY B 1 84 ? -0.8 5 27.422 1 83.75 84 GLY B CA 1
ATOM 5206 C C . GLY B 1 84 ? -1.875 5.992 27.016 1 83.75 84 GLY B C 1
ATOM 5207 O O . GLY B 1 84 ? -2.469 6.652 27.875 1 83.75 84 GLY B O 1
ATOM 5208 N N . ARG B 1 85 ? -2.031 6.238 25.766 1 90.75 85 ARG B N 1
ATOM 5209 C CA . ARG B 1 85 ? -2.963 7.242 25.266 1 90.75 85 ARG B CA 1
ATOM 5210 C C . ARG B 1 85 ? -3.965 6.625 24.297 1 90.75 85 ARG B C 1
ATOM 5212 O O . ARG B 1 85 ? -4.191 7.156 23.203 1 90.75 85 ARG B O 1
ATOM 5219 N N . ASP B 1 86 ? -4.578 5.574 24.609 1 83.94 86 ASP B N 1
ATOM 5220 C CA . ASP B 1 86 ? -5.59 4.922 23.781 1 83.94 86 ASP B CA 1
ATOM 5221 C C . ASP B 1 86 ? -6.891 5.723 23.781 1 83.94 86 ASP B C 1
ATOM 5223 O O . ASP B 1 86 ? -7.891 5.285 23.203 1 83.94 86 ASP B O 1
ATOM 5227 N N . ASP B 1 87 ? -6.902 6.844 24.422 1 88.25 87 ASP B N 1
ATOM 5228 C CA . ASP B 1 87 ? -8.047 7.75 24.422 1 88.25 87 ASP B CA 1
ATOM 5229 C C . ASP B 1 87 ? -8.102 8.586 23.156 1 88.25 87 ASP B C 1
ATOM 5231 O O . ASP B 1 87 ? -9.133 9.164 22.828 1 88.25 87 ASP B O 1
ATOM 5235 N N . VAL B 1 88 ? -6.988 8.727 22.5 1 95.38 88 VAL B N 1
ATOM 5236 C CA . VAL B 1 88 ? -6.906 9.539 21.297 1 95.38 88 VAL B CA 1
ATOM 5237 C C . VAL B 1 88 ? -7.695 8.883 20.172 1 95.38 88 VAL B C 1
ATOM 5239 O O . VAL B 1 88 ? -7.504 7.695 19.875 1 95.38 88 VAL B O 1
ATOM 5242 N N . ALA B 1 89 ? -8.602 9.586 19.547 1 95.06 89 ALA B N 1
ATOM 5243 C CA . ALA B 1 89 ? -9.367 9.047 18.422 1 95.06 89 ALA B CA 1
ATOM 5244 C C . ALA B 1 89 ? -8.492 8.891 17.188 1 95.06 89 ALA B C 1
ATOM 5246 O O . ALA B 1 89 ? -7.676 9.766 16.875 1 95.06 89 ALA B O 1
ATOM 5247 N N . VAL B 1 90 ? -8.656 7.75 16.547 1 95.44 90 VAL B N 1
ATOM 5248 C CA . VAL B 1 90 ? -7.891 7.508 15.328 1 95.44 90 VAL B CA 1
ATOM 5249 C C . VAL B 1 90 ? -8.844 7.262 14.156 1 95.44 90 VAL B C 1
ATOM 5251 O O . VAL B 1 90 ? -9.758 6.438 14.258 1 95.44 90 VAL B O 1
ATOM 5254 N N . GLY B 1 91 ? -8.711 8.031 13.117 1 95.06 91 GLY B N 1
ATOM 5255 C CA . GLY B 1 91 ? -9.531 7.883 11.93 1 95.06 91 GLY B CA 1
ATOM 5256 C C . GLY B 1 91 ? -8.734 7.523 10.695 1 95.06 91 GLY B C 1
ATOM 5257 O O . GLY B 1 91 ? -7.652 8.07 10.469 1 95.06 91 GLY B O 1
ATOM 5258 N N . VAL B 1 92 ? -9.281 6.594 9.883 1 93.19 92 VAL B N 1
ATOM 5259 C CA . VAL B 1 92 ? -8.617 6.219 8.633 1 93.19 92 VAL B CA 1
ATOM 5260 C C . VAL B 1 92 ? -9.664 5.977 7.551 1 93.19 92 VAL B C 1
ATOM 5262 O O . VAL B 1 92 ? -10.727 5.398 7.816 1 93.19 92 VAL B O 1
ATOM 5265 N N . GLY B 1 93 ? -9.375 6.539 6.422 1 88.81 93 GLY B N 1
ATOM 5266 C CA . GLY B 1 93 ? -10.109 6.207 5.211 1 88.81 93 GLY B CA 1
ATOM 5267 C C . GLY B 1 93 ? -11.562 6.656 5.25 1 88.81 93 GLY B C 1
ATOM 5268 O O . GLY B 1 93 ? -11.867 7.75 5.727 1 88.81 93 GLY B O 1
ATOM 5269 N N . GLY B 1 94 ? -12.438 5.824 4.758 1 90.38 94 GLY B N 1
ATOM 5270 C CA . GLY B 1 94 ? -13.844 6.023 4.445 1 90.38 94 GLY B CA 1
ATOM 5271 C C . GLY B 1 94 ? -14.234 5.492 3.078 1 90.38 94 GLY B C 1
ATOM 5272 O O . GLY B 1 94 ? -13.383 5.363 2.193 1 90.38 94 GLY B O 1
ATOM 5273 N N . GLU B 1 95 ? -15.5 5.227 2.91 1 87.75 95 GLU B N 1
ATOM 5274 C CA . GLU B 1 95 ? -15.914 4.484 1.725 1 87.75 95 GLU B CA 1
ATOM 5275 C C . GLU B 1 95 ? -16.688 5.375 0.759 1 87.75 95 GLU B C 1
ATOM 5277 O O . GLU B 1 95 ? -17.031 4.957 -0.35 1 87.75 95 GLU B O 1
ATOM 5282 N N . GLY B 1 96 ? -16.906 6.613 1.17 1 90.06 96 GLY B N 1
ATOM 5283 C CA . GLY B 1 96 ? -17.578 7.539 0.265 1 90.06 96 GLY B CA 1
ATOM 5284 C C . GLY B 1 96 ? -16.703 7.957 -0.907 1 90.06 96 GLY B C 1
ATOM 5285 O O . GLY B 1 96 ? -15.5 7.691 -0.918 1 90.06 96 GLY B O 1
ATOM 5286 N N . GLY B 1 97 ? -17.359 8.586 -1.929 1 92 97 GLY B N 1
ATOM 5287 C CA . GLY B 1 97 ? -16.656 9.086 -3.105 1 92 97 GLY B CA 1
ATOM 5288 C C . GLY B 1 97 ? -17.078 10.492 -3.498 1 92 97 GLY B C 1
ATOM 5289 O O . GLY B 1 97 ? -17.781 11.164 -2.744 1 92 97 GLY B O 1
ATOM 5290 N N . ILE B 1 98 ? -16.391 10.992 -4.457 1 94.62 98 ILE B N 1
ATOM 5291 C CA . ILE B 1 98 ? -16.781 12.242 -5.094 1 94.62 98 ILE B CA 1
ATOM 5292 C C . ILE B 1 98 ? -17.359 11.953 -6.484 1 94.62 98 ILE B C 1
ATOM 5294 O O . ILE B 1 98 ? -16.641 11.469 -7.363 1 94.62 98 ILE B O 1
ATOM 5298 N N . LEU B 1 99 ? -18.578 12.281 -6.645 1 89.38 99 LEU B N 1
ATOM 5299 C CA . LEU B 1 99 ? -19.297 11.953 -7.875 1 89.38 99 LEU B CA 1
ATOM 5300 C C . LEU B 1 99 ? -18.844 12.844 -9.023 1 89.38 99 LEU B C 1
ATOM 5302 O O . LEU B 1 99 ? -18.141 13.844 -8.805 1 89.38 99 LEU B O 1
ATOM 5306 N N . GLU B 1 100 ? -19.234 12.547 -10.234 1 86.06 100 GLU B N 1
ATOM 5307 C CA . GLU B 1 100 ? -18.812 13.25 -11.445 1 86.06 100 GLU B CA 1
ATOM 5308 C C . GLU B 1 100 ? -19.25 14.711 -11.414 1 86.06 100 GLU B C 1
ATOM 5310 O O . GLU B 1 100 ? -18.562 15.586 -11.945 1 86.06 100 GLU B O 1
ATOM 5315 N N . ASP B 1 101 ? -20.344 14.984 -10.781 1 87.38 101 ASP B N 1
ATOM 5316 C CA . ASP B 1 101 ? -20.844 16.344 -10.75 1 87.38 101 ASP B CA 1
ATOM 5317 C C . ASP B 1 101 ? -20.203 17.156 -9.625 1 87.38 101 ASP B C 1
ATOM 5319 O O . ASP B 1 101 ? -20.562 18.312 -9.391 1 87.38 101 ASP B O 1
ATOM 5323 N N . GLY B 1 102 ? -19.328 16.438 -8.836 1 91.81 102 GLY B N 1
ATOM 5324 C CA . GLY B 1 102 ? -18.625 17.141 -7.781 1 91.81 102 GLY B CA 1
ATOM 5325 C C . GLY B 1 102 ? -19.25 16.953 -6.41 1 91.81 102 GLY B C 1
ATOM 5326 O O . GLY B 1 102 ? -18.703 17.422 -5.406 1 91.81 102 GLY B O 1
ATOM 5327 N N . THR B 1 103 ? -20.344 16.203 -6.391 1 93.75 103 THR B N 1
ATOM 5328 C CA . THR B 1 103 ? -20.953 15.922 -5.098 1 93.75 103 THR B CA 1
ATOM 5329 C C . THR B 1 103 ? -20.031 15.062 -4.234 1 93.75 103 THR B C 1
ATOM 5331 O O . THR B 1 103 ? -19.609 13.992 -4.66 1 93.75 103 THR B O 1
ATOM 5334 N N . ILE B 1 104 ? -19.766 15.586 -3.092 1 95.56 104 ILE B N 1
ATOM 5335 C CA . ILE B 1 104 ? -18.938 14.852 -2.15 1 95.56 104 ILE B CA 1
ATOM 5336 C C . ILE B 1 104 ? -19.812 14.031 -1.207 1 95.56 104 ILE B C 1
ATOM 5338 O O . ILE B 1 104 ? -20.609 14.594 -0.443 1 95.56 104 ILE B O 1
ATOM 5342 N N . GLN B 1 105 ? -19.672 12.758 -1.233 1 93.88 105 GLN B N 1
ATOM 5343 C CA . GLN B 1 105 ? -20.438 11.859 -0.375 1 93.88 105 GLN B CA 1
ATOM 5344 C C . GLN B 1 105 ? -19.906 11.883 1.057 1 93.88 105 GLN B C 1
ATOM 5346 O O . GLN B 1 105 ? -18.797 12.352 1.306 1 93.88 105 GLN B O 1
ATOM 5351 N N . PRO B 1 106 ? -20.719 11.375 1.951 1 91.31 106 PRO B N 1
ATOM 5352 C CA . PRO B 1 106 ? -20.219 11.266 3.322 1 91.31 106 PRO B CA 1
ATOM 5353 C C . PRO B 1 106 ? -19.062 10.273 3.447 1 91.31 106 PRO B C 1
ATOM 5355 O O . PRO B 1 106 ? -19.016 9.289 2.709 1 91.31 106 PRO B O 1
ATOM 5358 N N . ASN B 1 107 ? -18.141 10.562 4.305 1 92.62 107 ASN B N 1
ATOM 5359 C CA . ASN B 1 107 ? -17.062 9.664 4.699 1 92.62 107 ASN B CA 1
ATOM 5360 C C . ASN B 1 107 ? -16.141 9.344 3.527 1 92.62 107 ASN B C 1
ATOM 5362 O O . ASN B 1 107 ? -15.781 8.188 3.309 1 92.62 107 ASN B O 1
ATOM 5366 N N . VAL B 1 108 ? -15.953 10.344 2.703 1 92.81 108 VAL B N 1
ATOM 5367 C CA . VAL B 1 108 ? -14.922 10.18 1.688 1 92.81 108 VAL B CA 1
ATOM 5368 C C . VAL B 1 108 ? -13.555 10.008 2.357 1 92.81 108 VAL B C 1
ATOM 5370 O O . VAL B 1 108 ? -13.211 10.75 3.281 1 92.81 108 VAL B O 1
ATOM 5373 N N . GLY B 1 109 ? -12.883 8.938 1.946 1 86.31 109 GLY B N 1
ATOM 5374 C CA . GLY B 1 109 ? -11.578 8.672 2.537 1 86.31 109 GLY B CA 1
ATOM 5375 C C . GLY B 1 109 ? -10.438 9.312 1.773 1 86.31 109 GLY B C 1
ATOM 5376 O O . GLY B 1 109 ? -10.508 9.453 0.551 1 86.31 109 GLY B O 1
ATOM 5377 N N . GLY B 1 110 ? -9.406 9.75 2.439 1 88.56 110 GLY B N 1
ATOM 5378 C CA . GLY B 1 110 ? -8.219 10.328 1.848 1 88.56 110 GLY B CA 1
ATOM 5379 C C . GLY B 1 110 ? -7.277 9.297 1.252 1 88.56 110 GLY B C 1
ATOM 5380 O O . GLY B 1 110 ? -6.059 9.406 1.392 1 88.56 110 GLY B O 1
ATOM 5381 N N . TYR B 1 111 ? -7.852 8.219 0.546 1 91.5 111 TYR B N 1
ATOM 5382 C CA . TYR B 1 111 ? -7.055 7.16 -0.068 1 91.5 111 TYR B CA 1
ATOM 5383 C C . TYR B 1 111 ? -6.414 7.641 -1.364 1 91.5 111 TYR B C 1
ATOM 5385 O O . TYR B 1 111 ? -5.402 7.09 -1.808 1 91.5 111 TYR B O 1
ATOM 5393 N N . ILE B 1 112 ? -7.082 8.625 -1.977 1 92.81 112 ILE B N 1
ATOM 5394 C CA . ILE B 1 112 ? -6.742 9.141 -3.295 1 92.81 112 ILE B CA 1
ATOM 5395 C C . ILE B 1 112 ? -6.891 10.664 -3.307 1 92.81 112 ILE B C 1
ATOM 5397 O O . ILE B 1 112 ? -7.695 11.219 -2.553 1 92.81 112 ILE B O 1
ATOM 5401 N N . PRO B 1 113 ? -6.062 11.359 -4.113 1 95.69 113 PRO B N 1
ATOM 5402 C CA . PRO B 1 113 ? -6.258 12.805 -4.203 1 95.69 113 PRO B CA 1
ATOM 5403 C C . PRO B 1 113 ? -7.645 13.18 -4.719 1 95.69 113 PRO B C 1
ATOM 5405 O O . PRO B 1 113 ? -8.258 12.422 -5.469 1 95.69 113 PRO B O 1
ATOM 5408 N N . ILE B 1 114 ? -8.016 14.336 -4.406 1 96.44 114 ILE B N 1
ATOM 5409 C CA . ILE B 1 114 ? -9.383 14.781 -4.676 1 96.44 114 ILE B CA 1
ATOM 5410 C C . ILE B 1 114 ? -9.656 14.719 -6.18 1 96.44 114 ILE B C 1
ATOM 5412 O O . ILE B 1 114 ? -10.727 14.289 -6.605 1 96.44 114 ILE B O 1
ATOM 5416 N N . ILE B 1 115 ? -8.711 15.039 -7.027 1 95.12 115 ILE B N 1
ATOM 5417 C CA . ILE B 1 115 ? -8.906 15.141 -8.469 1 95.12 115 ILE B CA 1
ATOM 5418 C C . ILE B 1 115 ? -9.211 13.758 -9.047 1 95.12 115 ILE B C 1
ATOM 5420 O O . ILE B 1 115 ? -9.828 13.648 -10.109 1 95.12 115 ILE B O 1
ATOM 5424 N N . ASP B 1 116 ? -8.805 12.711 -8.32 1 93.44 116 ASP B N 1
ATOM 5425 C CA . ASP B 1 116 ? -8.938 11.359 -8.859 1 93.44 116 ASP B CA 1
ATOM 5426 C C . ASP B 1 116 ? -10.016 10.578 -8.117 1 93.44 116 ASP B C 1
ATOM 5428 O O . ASP B 1 116 ? -10.211 9.391 -8.375 1 93.44 116 ASP B O 1
ATOM 5432 N N . GLN B 1 117 ? -10.664 11.234 -7.148 1 92.75 117 GLN B N 1
ATOM 5433 C CA . GLN B 1 117 ? -11.727 10.57 -6.41 1 92.75 117 GLN B CA 1
ATOM 5434 C C . GLN B 1 117 ? -12.891 10.195 -7.332 1 92.75 117 GLN B C 1
ATOM 5436 O O . GLN B 1 117 ? -13.25 10.969 -8.219 1 92.75 117 GLN B O 1
ATOM 5441 N N . GLY B 1 118 ? -13.438 9.039 -7.137 1 88.06 118 GLY B N 1
ATOM 5442 C CA . GLY B 1 118 ? -14.625 8.547 -7.809 1 88.06 118 GLY B CA 1
ATOM 5443 C C . GLY B 1 118 ? -15.641 7.941 -6.859 1 88.06 118 GLY B C 1
ATOM 5444 O O . GLY B 1 118 ? -15.75 8.367 -5.707 1 88.06 118 GLY B O 1
ATOM 5445 N N . SER B 1 119 ? -16.453 7.027 -7.305 1 80.94 119 SER B N 1
ATOM 5446 C CA . SER B 1 119 ? -17.531 6.465 -6.512 1 80.94 119 SER B CA 1
ATOM 5447 C C . SER B 1 119 ? -17.016 5.43 -5.52 1 80.94 119 SER B C 1
ATOM 5449 O O . SER B 1 119 ? -17.734 5.031 -4.598 1 80.94 119 SER B O 1
ATOM 5451 N N . GLY B 1 120 ? -15.805 5.09 -5.523 1 82.75 120 GLY B N 1
ATOM 5452 C CA . GLY B 1 120 ? -15.227 4.098 -4.629 1 82.75 120 GLY B CA 1
ATOM 5453 C C . GLY B 1 120 ? -13.797 4.414 -4.234 1 82.75 120 GLY B C 1
ATOM 5454 O O . GLY B 1 120 ? -13.359 5.562 -4.348 1 82.75 120 GLY B O 1
ATOM 5455 N N . THR B 1 121 ? -13.18 3.381 -3.682 1 90.31 121 THR B N 1
ATOM 5456 C CA . THR B 1 121 ? -11.844 3.635 -3.148 1 90.31 121 THR B CA 1
ATOM 5457 C C . THR B 1 121 ? -10.773 3.109 -4.098 1 90.31 121 THR B C 1
ATOM 5459 O O . THR B 1 121 ? -9.578 3.131 -3.773 1 90.31 121 THR B O 1
ATOM 5462 N N . ALA B 1 122 ? -11.266 2.562 -5.234 1 89.75 122 ALA B N 1
ATOM 5463 C CA . ALA B 1 122 ? -10.336 2.248 -6.312 1 89.75 122 ALA B CA 1
ATOM 5464 C C . ALA B 1 122 ? -9.984 3.498 -7.113 1 89.75 122 ALA B C 1
ATOM 5466 O O . ALA B 1 122 ? -10.852 4.34 -7.375 1 89.75 122 ALA B O 1
ATOM 5467 N N . GLY B 1 123 ? -8.688 3.607 -7.484 1 90.69 123 GLY B N 1
ATOM 5468 C CA . GLY B 1 123 ? -8.289 4.773 -8.258 1 90.69 123 GLY B CA 1
ATOM 5469 C C . GLY B 1 123 ? -6.805 4.816 -8.555 1 90.69 123 GLY B C 1
ATOM 5470 O O . GLY B 1 123 ? -6.043 3.98 -8.062 1 90.69 123 GLY B O 1
ATOM 5471 N N . PRO B 1 124 ? -6.445 5.805 -9.289 1 92.19 124 PRO B N 1
ATOM 5472 C CA . PRO B 1 124 ? -5.047 5.898 -9.711 1 92.19 124 PRO B CA 1
ATOM 5473 C C . PRO B 1 124 ? -4.125 6.371 -8.586 1 92.19 124 PRO B C 1
ATOM 5475 O O . PRO B 1 124 ? -4.602 6.832 -7.543 1 92.19 124 PRO B O 1
ATOM 5478 N N . CYS B 1 125 ? -2.857 6.172 -8.844 1 93.56 125 CYS B N 1
ATOM 5479 C CA . CYS B 1 125 ? -1.843 6.602 -7.883 1 93.56 125 CYS B CA 1
ATOM 5480 C C . CYS B 1 125 ? -1.042 7.777 -8.43 1 93.56 125 CYS B C 1
ATOM 5482 O O . CYS B 1 125 ? 0.178 7.832 -8.266 1 93.56 125 CYS B O 1
ATOM 5484 N N . ARG B 1 126 ? -1.676 8.727 -8.977 1 91.31 126 ARG B N 1
ATOM 5485 C CA . ARG B 1 126 ? -1.123 9.828 -9.766 1 91.31 126 ARG B CA 1
ATOM 5486 C C . ARG B 1 126 ? 0.102 10.43 -9.086 1 91.31 126 ARG B C 1
ATOM 5488 O O . ARG B 1 126 ? 1.188 10.461 -9.664 1 91.31 126 ARG B O 1
ATOM 5495 N N . TYR B 1 127 ? 0.005 10.859 -7.914 1 91.44 127 TYR B N 1
ATOM 5496 C CA . TYR B 1 127 ? 1.084 11.539 -7.207 1 91.44 127 TYR B CA 1
ATOM 5497 C C . TYR B 1 127 ? 1.908 10.547 -6.391 1 91.44 127 TYR B C 1
ATOM 5499 O O . TYR B 1 127 ? 3.137 10.656 -6.336 1 91.44 127 TYR B O 1
ATOM 5507 N N . ARG B 1 128 ? 1.262 9.562 -5.805 1 92.94 128 ARG B N 1
ATOM 5508 C CA . ARG B 1 128 ? 1.926 8.609 -4.918 1 92.94 128 ARG B CA 1
ATOM 5509 C C . ARG B 1 128 ? 2.951 7.777 -5.68 1 92.94 128 ARG B C 1
ATOM 5511 O O . ARG B 1 128 ? 3.857 7.195 -5.078 1 92.94 128 ARG B O 1
ATOM 5518 N N . GLN B 1 129 ? 2.781 7.676 -7.012 1 92.12 129 GLN B N 1
ATOM 5519 C CA . GLN B 1 129 ? 3.701 6.902 -7.832 1 92.12 129 GLN B CA 1
ATOM 5520 C C . GLN B 1 129 ? 5.121 7.457 -7.746 1 92.12 129 GLN B C 1
ATOM 5522 O O . GLN B 1 129 ? 6.078 6.789 -8.141 1 92.12 129 GLN B O 1
ATOM 5527 N N . ALA B 1 130 ? 5.285 8.672 -7.258 1 89.06 130 ALA B N 1
ATOM 5528 C CA . ALA B 1 130 ? 6.598 9.289 -7.113 1 89.06 130 ALA B CA 1
ATOM 5529 C C . ALA B 1 130 ? 7.355 8.711 -5.922 1 89.06 130 ALA B C 1
ATOM 5531 O O . ALA B 1 130 ? 8.562 8.914 -5.785 1 89.06 130 ALA B O 1
ATOM 5532 N N . ILE B 1 131 ? 6.684 8.047 -5.016 1 90.75 131 ILE B N 1
ATOM 5533 C CA . ILE B 1 131 ? 7.289 7.41 -3.852 1 90.75 131 ILE B CA 1
ATOM 5534 C C . ILE B 1 131 ? 7.695 5.98 -4.199 1 90.75 131 ILE B C 1
ATOM 5536 O O . ILE B 1 131 ? 6.852 5.16 -4.566 1 90.75 131 ILE B O 1
ATOM 5540 N N . PRO B 1 132 ? 8.977 5.656 -4.082 1 88.88 132 PRO B N 1
ATOM 5541 C CA . PRO B 1 132 ? 9.391 4.289 -4.41 1 88.88 132 PRO B CA 1
ATOM 5542 C C . PRO B 1 132 ? 8.734 3.242 -3.518 1 88.88 132 PRO B C 1
ATOM 5544 O O . PRO B 1 132 ? 8.492 3.498 -2.336 1 88.88 132 PRO B O 1
ATOM 5547 N N . VAL B 1 133 ? 8.5 2.076 -4.098 1 91.38 133 VAL B N 1
ATOM 5548 C CA . VAL B 1 133 ? 7.93 0.984 -3.312 1 91.38 133 VAL B CA 1
ATOM 5549 C C . VAL B 1 133 ? 9.039 0.279 -2.529 1 91.38 133 VAL B C 1
ATOM 5551 O O . VAL B 1 133 ? 8.844 -0.093 -1.37 1 91.38 133 VAL B O 1
ATOM 5554 N N . GLY B 1 134 ? 10.195 0.138 -3.111 1 87.94 134 GLY B N 1
ATOM 5555 C CA . GLY B 1 134 ? 11.281 -0.677 -2.586 1 87.94 134 GLY B CA 1
ATOM 5556 C C . GLY B 1 134 ? 12.07 0.015 -1.495 1 87.94 134 GLY B C 1
ATOM 5557 O O . GLY B 1 134 ? 11.5 0.686 -0.634 1 87.94 134 GLY B O 1
ATOM 5558 N N . ALA B 1 135 ? 13.383 -0.25 -1.511 1 77.25 135 ALA B N 1
ATOM 5559 C CA . ALA B 1 135 ? 14.297 0.26 -0.495 1 77.25 135 ALA B CA 1
ATOM 5560 C C . ALA B 1 135 ? 14.227 1.781 -0.404 1 77.25 135 ALA B C 1
ATOM 5562 O O . ALA B 1 135 ? 14.164 2.469 -1.427 1 77.25 135 ALA B O 1
ATOM 5563 N N . GLY B 1 136 ? 14.18 2.271 0.803 1 76.56 136 GLY B N 1
ATOM 5564 C CA . GLY B 1 136 ? 14.094 3.705 1.029 1 76.56 136 GLY B CA 1
ATOM 5565 C C . GLY B 1 136 ? 12.68 4.25 0.88 1 76.56 136 GLY B C 1
ATOM 5566 O O . GLY B 1 136 ? 12.445 5.438 1.107 1 76.56 136 GLY B O 1
ATOM 5567 N N . GLY B 1 137 ? 11.805 3.363 0.476 1 87.44 137 GLY B N 1
ATOM 5568 C CA . GLY B 1 137 ? 10.43 3.777 0.248 1 87.44 137 GLY B CA 1
ATOM 5569 C C . GLY B 1 137 ? 9.438 3.082 1.161 1 87.44 137 GLY B C 1
ATOM 5570 O O . GLY B 1 137 ? 9.688 2.939 2.361 1 87.44 137 GLY B O 1
ATOM 5571 N N . ARG B 1 138 ? 8.344 2.684 0.614 1 90.88 138 ARG B N 1
ATOM 5572 C CA . ARG B 1 138 ? 7.203 2.229 1.399 1 90.88 138 ARG B CA 1
ATOM 5573 C C . ARG B 1 138 ? 7.48 0.869 2.033 1 90.88 138 ARG B C 1
ATOM 5575 O O . ARG B 1 138 ? 6.977 0.57 3.117 1 90.88 138 ARG B O 1
ATOM 5582 N N . LEU B 1 139 ? 8.289 0.008 1.37 1 89.44 139 LEU B N 1
ATOM 5583 C CA . LEU B 1 139 ? 8.633 -1.286 1.946 1 89.44 139 LEU B CA 1
ATOM 5584 C C . LEU B 1 139 ? 9.258 -1.116 3.328 1 89.44 139 LEU B C 1
ATOM 5586 O O . LEU B 1 139 ? 8.859 -1.791 4.281 1 89.44 139 LEU B O 1
ATOM 5590 N N . TYR B 1 140 ? 10.117 -0.199 3.439 1 84.56 140 TYR B N 1
ATOM 5591 C CA . TYR B 1 140 ? 10.828 0.015 4.695 1 84.56 140 TYR B CA 1
ATOM 5592 C C . TYR B 1 140 ? 9.922 0.667 5.73 1 84.56 140 TYR B C 1
ATOM 5594 O O . TYR B 1 140 ? 9.953 0.304 6.91 1 84.56 140 TYR B O 1
ATOM 5602 N N . LYS B 1 141 ? 9.164 1.557 5.25 1 87.31 141 LYS B N 1
ATOM 5603 C CA . LYS B 1 141 ? 8.242 2.232 6.16 1 87.31 141 LYS B CA 1
ATOM 5604 C C . LYS B 1 141 ? 7.227 1.256 6.742 1 87.31 141 LYS B C 1
ATOM 5606 O O . LYS B 1 141 ? 6.965 1.268 7.949 1 87.31 141 LYS B O 1
ATOM 5611 N N . ASP B 1 142 ? 6.746 0.413 5.969 1 87.38 142 ASP B N 1
ATOM 5612 C CA . ASP B 1 142 ? 5.676 -0.497 6.371 1 87.38 142 ASP B CA 1
ATOM 5613 C C . ASP B 1 142 ? 6.227 -1.657 7.195 1 87.38 142 ASP B C 1
ATOM 5615 O O . ASP B 1 142 ? 5.488 -2.287 7.961 1 87.38 142 ASP B O 1
ATOM 5619 N N . THR B 1 143 ? 7.438 -2.02 6.996 1 82.44 143 THR B N 1
ATOM 5620 C CA . THR B 1 143 ? 8.008 -3.105 7.785 1 82.44 143 THR B CA 1
ATOM 5621 C C . THR B 1 143 ? 8.508 -2.592 9.133 1 82.44 143 THR B C 1
ATOM 5623 O O . THR B 1 143 ? 8.414 -3.289 10.141 1 82.44 143 THR B O 1
ATOM 5626 N N . ASN B 1 144 ? 8.922 -1.354 9.117 1 76.31 144 ASN B N 1
ATOM 5627 C CA . ASN B 1 144 ? 9.523 -0.753 10.297 1 76.31 144 ASN B CA 1
ATOM 5628 C C . ASN B 1 144 ? 10.438 -1.74 11.023 1 76.31 144 ASN B C 1
ATOM 5630 O O . ASN B 1 144 ? 10.383 -1.853 12.25 1 76.31 144 ASN B O 1
ATOM 5634 N N . PHE B 1 145 ? 11.156 -2.52 10.242 1 63.59 145 PHE B N 1
ATOM 5635 C CA . PHE B 1 145 ? 12.141 -3.518 10.641 1 63.59 145 PHE B CA 1
ATOM 5636 C C . PHE B 1 145 ? 11.555 -4.48 11.664 1 63.59 145 PHE B C 1
ATOM 5638 O O . PHE B 1 145 ? 12.289 -5.066 12.461 1 63.59 145 PHE B O 1
ATOM 5645 N N . GLY B 1 146 ? 10.328 -4.508 11.656 1 65.06 146 GLY B N 1
ATOM 5646 C CA . GLY B 1 146 ? 9.703 -5.422 12.602 1 65.06 146 GLY B CA 1
ATOM 5647 C C . GLY B 1 146 ? 9.758 -4.926 14.031 1 65.06 146 GLY B C 1
ATOM 5648 O O . GLY B 1 146 ? 9.383 -5.652 14.961 1 65.06 146 GLY B O 1
ATOM 5649 N N . TYR B 1 147 ? 10.266 -3.74 14.234 1 63.25 147 TYR B N 1
ATOM 5650 C CA . TYR B 1 147 ? 10.422 -3.193 15.578 1 63.25 147 TYR B CA 1
ATOM 5651 C C . TYR B 1 147 ? 9.086 -3.145 16.312 1 63.25 147 TYR B C 1
ATOM 5653 O O . TYR B 1 147 ? 9.039 -3.254 17.531 1 63.25 147 TYR B O 1
ATOM 5661 N N . ARG B 1 148 ? 8.188 -3.025 15.5 1 61 148 ARG B N 1
ATOM 5662 C CA . ARG B 1 148 ? 6.867 -2.912 16.125 1 61 148 ARG B CA 1
ATOM 5663 C C . ARG B 1 148 ? 6.555 -4.137 16.969 1 61 148 ARG B C 1
ATOM 5665 O O . ARG B 1 148 ? 6.066 -4.012 18.094 1 61 148 ARG B O 1
ATOM 5672 N N . LYS B 1 149 ? 6.863 -5.16 16.438 1 58.84 149 LYS B N 1
ATOM 5673 C CA . LYS B 1 149 ? 6.539 -6.414 17.109 1 58.84 149 LYS B CA 1
ATOM 5674 C C . LYS B 1 149 ? 7.465 -6.664 18.297 1 58.84 149 LYS B C 1
ATOM 5676 O O . LYS B 1 149 ? 7.039 -7.188 19.328 1 58.84 149 LYS B O 1
ATOM 5681 N N . SER B 1 150 ? 8.625 -6.246 18.094 1 54.09 150 SER B N 1
ATOM 5682 C CA . SER B 1 150 ? 9.625 -6.57 19.109 1 54.09 150 SER B CA 1
ATOM 5683 C C . SER B 1 150 ? 9.516 -5.641 20.312 1 54.09 150 SER B C 1
ATOM 5685 O O . SER B 1 150 ? 9.867 -6.02 21.422 1 54.09 150 SER B O 1
ATOM 5687 N N . PHE B 1 151 ? 9.008 -4.5 19.969 1 52.78 151 PHE B N 1
ATOM 5688 C CA . PHE B 1 151 ? 9.156 -3.471 20.984 1 52.78 151 PHE B CA 1
ATOM 5689 C C . PHE B 1 151 ? 7.805 -3.086 21.578 1 52.78 151 PHE B C 1
ATOM 5691 O O . PHE B 1 151 ? 7.703 -2.783 22.766 1 52.78 151 PHE B O 1
ATOM 5698 N N . LEU B 1 152 ? 6.859 -3.186 20.625 1 56.06 152 LEU B N 1
ATOM 5699 C CA . LEU B 1 152 ? 5.633 -2.541 21.094 1 56.06 152 LEU B CA 1
ATOM 5700 C C . LEU B 1 152 ? 4.812 -3.49 21.953 1 56.06 152 LEU B C 1
ATOM 5702 O O . LEU B 1 152 ? 4.684 -4.676 21.641 1 56.06 152 LEU B O 1
ATOM 5706 N N . PRO B 1 153 ? 4.461 -2.971 23.078 1 51.06 153 PRO B N 1
ATOM 5707 C CA . PRO B 1 153 ? 3.746 -3.799 24.047 1 51.06 153 PRO B CA 1
ATOM 5708 C C . PRO B 1 153 ? 2.588 -4.574 23.422 1 51.06 153 PRO B C 1
ATOM 5710 O O . PRO B 1 153 ? 1.96 -4.098 22.469 1 51.06 153 PRO B O 1
ATOM 5713 N N . GLN B 1 154 ? 2.609 -5.836 23.703 1 53.5 154 GLN B N 1
ATOM 5714 C CA . GLN B 1 154 ? 1.491 -6.688 23.312 1 53.5 154 GLN B CA 1
ATOM 5715 C C . GLN B 1 154 ? 0.372 -6.633 24.344 1 53.5 154 GLN B C 1
ATOM 5717 O O . GLN B 1 154 ? 0.62 -6.352 25.516 1 53.5 154 GLN B O 1
ATOM 5722 N N . GLY B 1 155 ? -0.918 -6.398 23.891 1 56.28 155 GLY B N 1
ATOM 5723 C CA . GLY B 1 155 ? -2.055 -6.387 24.797 1 56.28 155 GLY B CA 1
ATOM 5724 C C . GLY B 1 155 ? -3.344 -5.941 24.125 1 56.28 155 GLY B C 1
ATOM 5725 O O . GLY B 1 155 ? -3.367 -5.664 22.938 1 56.28 155 GLY B O 1
ATOM 5726 N N . SER B 1 156 ? -4.285 -6.117 24.875 1 56.47 156 SER B N 1
ATOM 5727 C CA . SER B 1 156 ? -5.594 -5.699 24.375 1 56.47 156 SER B CA 1
ATOM 5728 C C . SER B 1 156 ? -5.645 -4.191 24.172 1 56.47 156 SER B C 1
ATOM 5730 O O . SER B 1 156 ? -5.156 -3.422 25 1 56.47 156 SER B O 1
ATOM 5732 N N . ARG B 1 157 ? -6.027 -3.799 23.031 1 64.5 157 ARG B N 1
ATOM 5733 C CA . ARG B 1 157 ? -6.152 -2.396 22.656 1 64.5 157 ARG B CA 1
ATOM 5734 C C . ARG B 1 157 ? -7.613 -1.975 22.594 1 64.5 157 ARG B C 1
ATOM 5736 O O . ARG B 1 157 ? -8.5 -2.807 22.375 1 64.5 157 ARG B O 1
ATOM 5743 N N . ARG B 1 158 ? -7.77 -0.74 22.922 1 63.97 158 ARG B N 1
ATOM 5744 C CA . ARG B 1 158 ? -9.109 -0.184 22.781 1 63.97 158 ARG B CA 1
ATOM 5745 C C . ARG B 1 158 ? -9.5 -0.038 21.312 1 63.97 158 ARG B C 1
ATOM 5747 O O . ARG B 1 158 ? -10.68 0.123 21 1 63.97 158 ARG B O 1
ATOM 5754 N N . TYR B 1 159 ? -8.438 -0.17 20.531 1 69 159 TYR B N 1
ATOM 5755 C CA . TYR B 1 159 ? -8.664 0.024 19.109 1 69 159 TYR B CA 1
ATOM 5756 C C . TYR B 1 159 ? -8.695 -1.312 18.375 1 69 159 TYR B C 1
ATOM 5758 O O . TYR B 1 159 ? -7.988 -2.248 18.734 1 69 159 TYR B O 1
ATOM 5766 N N . SER B 1 160 ? -9.758 -1.4 17.562 1 67.88 160 SER B N 1
ATOM 5767 C CA . SER B 1 160 ? -9.75 -2.496 16.594 1 67.88 160 SER B CA 1
ATOM 5768 C C . SER B 1 160 ? -9.594 -1.978 15.172 1 67.88 160 SER B C 1
ATOM 5770 O O . SER B 1 160 ? -10.383 -1.146 14.719 1 67.88 160 SER B O 1
ATOM 5772 N N . PRO B 1 161 ? -8.523 -2.281 14.461 1 67.06 161 PRO B N 1
ATOM 5773 C CA . PRO B 1 161 ? -8.18 -1.699 13.164 1 67.06 161 PRO B CA 1
ATOM 5774 C C . PRO B 1 161 ? -9.352 -1.713 12.18 1 67.06 161 PRO B C 1
ATOM 5776 O O . PRO B 1 161 ? -9.422 -0.862 11.289 1 67.06 161 PRO B O 1
ATOM 5779 N N . LEU B 1 162 ? -10.328 -2.584 12.281 1 71.5 162 LEU B N 1
ATOM 5780 C CA . LEU B 1 162 ? -11.422 -2.605 11.312 1 71.5 162 LEU B CA 1
ATOM 5781 C C . LEU B 1 162 ? -12.664 -1.931 11.883 1 71.5 162 LEU B C 1
ATOM 5783 O O . LEU B 1 162 ? -13.641 -1.712 11.164 1 71.5 162 LEU B O 1
ATOM 5787 N N . GLN B 1 163 ? -12.516 -1.336 12.992 1 74.94 163 GLN B N 1
ATOM 5788 C CA . GLN B 1 163 ? -13.695 -0.74 13.609 1 74.94 163 GLN B CA 1
ATOM 5789 C C . GLN B 1 163 ? -13.469 0.735 13.922 1 74.94 163 GLN B C 1
ATOM 5791 O O . GLN B 1 163 ? -14.305 1.375 14.562 1 74.94 163 GLN B O 1
ATOM 5796 N N . GLN B 1 164 ? -12.445 1.18 13.555 1 79.75 164 GLN B N 1
ATOM 5797 C CA . GLN B 1 164 ? -12.156 2.586 13.82 1 79.75 164 GLN B CA 1
ATOM 5798 C C . GLN B 1 164 ? -13.016 3.494 12.945 1 79.75 164 GLN B C 1
ATOM 5800 O O . GLN B 1 164 ? -13.484 3.078 11.883 1 79.75 164 GLN B O 1
ATOM 5805 N N . PRO B 1 165 ? -13.211 4.738 13.453 1 90.44 165 PRO B N 1
ATOM 5806 C CA . PRO B 1 165 ? -13.906 5.723 12.617 1 90.44 165 PRO B CA 1
ATOM 5807 C C . PRO B 1 165 ? -13.109 6.109 11.375 1 90.44 165 PRO B C 1
ATOM 5809 O O . PRO B 1 165 ? -11.914 5.812 11.289 1 90.44 165 PRO B O 1
ATOM 5812 N N . THR B 1 166 ? -13.883 6.672 10.453 1 93.44 166 THR B N 1
ATOM 5813 C CA . THR B 1 166 ? -13.227 7.242 9.281 1 93.44 166 THR B CA 1
ATOM 5814 C C . THR B 1 166 ? -12.508 8.539 9.648 1 93.44 166 THR B C 1
ATOM 5816 O O . THR B 1 166 ? -12.742 9.102 10.719 1 93.44 166 THR B O 1
ATOM 5819 N N . ALA B 1 167 ? -11.633 8.969 8.805 1 96.44 167 ALA B N 1
ATOM 5820 C CA . ALA B 1 167 ? -10.938 10.234 9 1 96.44 167 ALA B CA 1
ATOM 5821 C C . ALA B 1 167 ? -11.93 11.391 9.133 1 96.44 167 ALA B C 1
ATOM 5823 O O . ALA B 1 167 ? -11.789 12.234 10.016 1 96.44 167 ALA B O 1
ATOM 5824 N N . GLN B 1 168 ? -12.953 11.375 8.281 1 97.38 168 GLN B N 1
ATOM 5825 C CA . GLN B 1 168 ? -13.945 12.445 8.305 1 97.38 168 GLN B CA 1
ATOM 5826 C C . GLN B 1 168 ? -14.758 12.422 9.594 1 97.38 168 GLN B C 1
ATOM 5828 O O . GLN B 1 168 ? -15.062 13.477 10.156 1 97.38 168 GLN B O 1
ATOM 5833 N N . GLN B 1 169 ? -15.086 11.266 10.078 1 96.75 169 GLN B N 1
ATOM 5834 C CA . GLN B 1 169 ? -15.852 11.148 11.32 1 96.75 169 GLN B CA 1
ATOM 5835 C C . GLN B 1 169 ? -15.07 11.719 12.5 1 96.75 169 GLN B C 1
ATOM 5837 O O . GLN B 1 169 ? -15.633 12.422 13.344 1 96.75 169 GLN B O 1
ATOM 5842 N N . VAL B 1 170 ? -13.789 11.43 12.531 1 97.69 170 VAL B N 1
ATOM 5843 C CA . VAL B 1 170 ? -12.953 11.93 13.617 1 97.69 170 VAL B CA 1
ATOM 5844 C C . VAL B 1 170 ? -12.844 13.453 13.523 1 97.69 170 VAL B C 1
ATOM 5846 O O . VAL B 1 170 ? -12.984 14.156 14.531 1 97.69 170 VAL B O 1
ATOM 5849 N N . LEU B 1 171 ? -12.602 13.984 12.352 1 98.38 171 LEU B N 1
ATOM 5850 C CA . LEU B 1 171 ? -12.5 15.43 12.164 1 98.38 171 LEU B CA 1
ATOM 5851 C C . LEU B 1 171 ? -13.797 16.125 12.562 1 98.38 171 LEU B C 1
ATOM 5853 O O . LEU B 1 171 ? -13.773 17.109 13.312 1 98.38 171 LEU B O 1
ATOM 5857 N N . ILE B 1 172 ? -14.891 15.609 12.078 1 98.25 172 ILE B N 1
ATOM 5858 C CA . ILE B 1 172 ? -16.188 16.219 12.367 1 98.25 172 ILE B CA 1
ATOM 5859 C C . ILE B 1 172 ? -16.438 16.203 13.875 1 98.25 172 ILE B C 1
ATOM 5861 O O . ILE B 1 172 ? -16.828 17.219 14.453 1 98.25 172 ILE B O 1
ATOM 5865 N N . GLU B 1 173 ? -16.188 15.086 14.5 1 97.69 173 GLU B N 1
ATOM 5866 C CA . GLU B 1 173 ? -16.453 14.938 15.922 1 97.69 173 GLU B CA 1
ATOM 5867 C C . GLU B 1 173 ? -15.57 15.875 16.75 1 97.69 173 GLU B C 1
ATOM 5869 O O . GLU B 1 173 ? -16.078 16.641 17.562 1 97.69 173 GLU B O 1
ATOM 5874 N N . LYS B 1 174 ? -14.312 15.898 16.516 1 98.19 174 LYS B N 1
ATOM 5875 C CA . LYS B 1 174 ? -13.383 16.625 17.375 1 98.19 174 LYS B CA 1
ATOM 5876 C C . LYS B 1 174 ? -13.477 18.125 17.125 1 98.19 174 LYS B C 1
ATOM 5878 O O . LYS B 1 174 ? -13.336 18.922 18.062 1 98.19 174 LYS B O 1
ATOM 5883 N N . ILE B 1 175 ? -13.727 18.516 15.906 1 98.44 175 ILE B N 1
ATOM 5884 C CA . ILE B 1 175 ? -13.82 19.938 15.602 1 98.44 175 ILE B CA 1
ATOM 5885 C C . ILE B 1 175 ? -15.164 20.484 16.078 1 98.44 175 ILE B C 1
ATOM 5887 O O . ILE B 1 175 ? -15.258 21.625 16.531 1 98.44 175 ILE B O 1
ATOM 5891 N N . SER B 1 176 ? -16.203 19.672 16.031 1 97.88 176 SER B N 1
ATOM 5892 C CA . SER B 1 176 ? -17.5 20.078 16.531 1 97.88 176 SER B CA 1
ATOM 5893 C C . SER B 1 176 ? -17.469 20.297 18.031 1 97.88 176 SER B C 1
ATOM 5895 O O . SER B 1 176 ? -18.25 21.094 18.562 1 97.88 176 SER B O 1
ATOM 5897 N N . ASP B 1 177 ? -16.594 19.688 18.75 1 96.06 177 ASP B N 1
ATOM 5898 C CA . ASP B 1 177 ? -16.516 19.75 20.203 1 96.06 177 ASP B CA 1
ATOM 5899 C C . ASP B 1 177 ? -16.016 21.109 20.672 1 96.06 177 ASP B C 1
ATOM 5901 O O . ASP B 1 177 ? -16.172 21.469 21.844 1 96.06 177 ASP B O 1
ATOM 5905 N N . GLY B 1 178 ? -15.367 21.906 19.812 1 95.19 178 GLY B N 1
ATOM 5906 C CA . GLY B 1 178 ? -14.883 23.219 20.172 1 95.19 178 GLY B CA 1
ATOM 5907 C C . GLY B 1 178 ? -13.617 23.625 19.438 1 95.19 178 GLY B C 1
ATOM 5908 O O . GLY B 1 178 ? -13.188 22.922 18.516 1 95.19 178 GLY B O 1
ATOM 5909 N N . PRO B 1 179 ? -13.07 24.75 19.859 1 96.12 179 PRO B N 1
ATOM 5910 C CA . PRO B 1 179 ? -11.883 25.266 19.172 1 96.12 179 PRO B CA 1
ATOM 5911 C C . PRO B 1 179 ? -10.711 24.281 19.188 1 96.12 179 PRO B C 1
ATOM 5913 O O . PRO B 1 179 ? -10.398 23.719 20.25 1 96.12 179 PRO B O 1
ATOM 5916 N N . VAL B 1 180 ? -10.094 24.094 18.031 1 97.75 180 VAL B N 1
ATOM 5917 C CA . VAL B 1 180 ? -9.008 23.125 17.906 1 97.75 180 VAL B CA 1
ATOM 5918 C C . VAL B 1 180 ? -7.941 23.688 16.953 1 97.75 180 VAL B C 1
ATOM 5920 O O . VAL B 1 180 ? -8.234 24.516 16.094 1 97.75 180 VAL B O 1
ATOM 5923 N N . SER B 1 181 ? -6.695 23.328 17.203 1 97.88 181 SER B N 1
ATOM 5924 C CA . SER B 1 181 ? -5.621 23.516 16.234 1 97.88 181 SER B CA 1
ATOM 5925 C C . SER B 1 181 ? -5.395 22.25 15.422 1 97.88 181 SER B C 1
ATOM 5927 O O . SER B 1 181 ? -5.371 21.141 15.969 1 97.88 181 SER B O 1
ATOM 5929 N N . LEU B 1 182 ? -5.277 22.422 14.156 1 98.62 182 LEU B N 1
ATOM 5930 C CA . LEU B 1 182 ? -5.012 21.297 13.266 1 98.62 182 LEU B CA 1
ATOM 5931 C C . LEU B 1 182 ? -3.541 21.266 12.859 1 98.62 182 LEU B C 1
ATOM 5933 O O . LEU B 1 182 ? -2.994 22.266 12.398 1 98.62 182 LEU B O 1
ATOM 5937 N N . PHE B 1 183 ? -2.908 20.188 13.133 1 98.75 183 PHE B N 1
ATOM 5938 C CA . PHE B 1 183 ? -1.564 19.906 12.633 1 98.75 183 PHE B CA 1
ATOM 5939 C C . PHE B 1 183 ? -1.614 19.016 11.398 1 98.75 183 PHE B C 1
ATOM 5941 O O . PHE B 1 183 ? -2.158 17.922 11.438 1 98.75 183 PHE B O 1
ATOM 5948 N N . VAL B 1 184 ? -1.074 19.484 10.297 1 98.5 184 VAL B N 1
ATOM 5949 C CA . VAL B 1 184 ? -1.099 18.766 9.039 1 98.5 184 VAL B CA 1
ATOM 5950 C C . VAL B 1 184 ? 0.328 18.438 8.594 1 98.5 184 VAL B C 1
ATOM 5952 O O . VAL B 1 184 ? 1.044 19.328 8.109 1 98.5 184 VAL B O 1
ATOM 5955 N N . ILE B 1 185 ? 0.715 17.141 8.719 1 97.94 185 ILE B N 1
ATOM 5956 C CA . ILE B 1 185 ? 2.096 16.766 8.43 1 97.94 185 ILE B CA 1
ATOM 5957 C C . ILE B 1 185 ? 2.121 15.664 7.367 1 97.94 185 ILE B C 1
ATOM 5959 O O . ILE B 1 185 ? 3.078 14.898 7.281 1 97.94 185 ILE B O 1
ATOM 5963 N N . GLY B 1 186 ? 1.102 15.477 6.609 1 96.38 186 GLY B N 1
ATOM 5964 C CA . GLY B 1 186 ? 0.946 14.727 5.371 1 96.38 186 GLY B CA 1
ATOM 5965 C C . GLY B 1 186 ? 0.214 15.508 4.293 1 96.38 186 GLY B C 1
ATOM 5966 O O . GLY B 1 186 ? 0.139 16.734 4.352 1 96.38 186 GLY B O 1
ATOM 5967 N N . ALA B 1 187 ? -0.259 14.805 3.279 1 96.12 187 ALA B N 1
ATOM 5968 C CA . ALA B 1 187 ? -1.062 15.477 2.262 1 96.12 187 ALA B CA 1
ATOM 5969 C C . ALA B 1 187 ? -2.344 16.047 2.861 1 96.12 187 ALA B C 1
ATOM 5971 O O . ALA B 1 187 ? -2.818 15.57 3.895 1 96.12 187 ALA B O 1
ATOM 5972 N N . HIS B 1 188 ? -2.971 16.969 2.213 1 97.25 188 HIS B N 1
ATOM 5973 C CA . HIS B 1 188 ? -4.035 17.781 2.803 1 97.25 188 HIS B CA 1
ATOM 5974 C C . HIS B 1 188 ? -5.406 17.188 2.498 1 97.25 188 HIS B C 1
ATOM 5976 O O . HIS B 1 188 ? -6.434 17.797 2.814 1 97.25 188 HIS B O 1
ATOM 5982 N N . THR B 1 189 ? -5.504 16.016 1.985 1 97.5 189 THR B N 1
ATOM 5983 C CA . THR B 1 189 ? -6.734 15.453 1.429 1 97.5 189 THR B CA 1
ATOM 5984 C C . THR B 1 189 ? -7.828 15.398 2.488 1 97.5 189 THR B C 1
ATOM 5986 O O . THR B 1 189 ? -8.945 15.883 2.266 1 97.5 189 THR B O 1
ATOM 5989 N N . ASN B 1 190 ? -7.57 14.844 3.67 1 97.81 190 ASN B N 1
ATOM 5990 C CA . ASN B 1 190 ? -8.578 14.695 4.719 1 97.81 190 ASN B CA 1
ATOM 5991 C C . ASN B 1 190 ? -9.117 16.047 5.168 1 97.81 190 ASN B C 1
ATOM 5993 O O . ASN B 1 190 ? -10.328 16.234 5.293 1 97.81 190 ASN B O 1
ATOM 5997 N N . VAL B 1 191 ? -8.25 16.969 5.344 1 98.31 191 VAL B N 1
ATOM 5998 C CA . VAL B 1 191 ? -8.625 18.281 5.871 1 98.31 191 VAL B CA 1
ATOM 5999 C C . VAL B 1 191 ? -9.406 19.062 4.812 1 98.31 191 VAL B C 1
ATOM 6001 O O . VAL B 1 191 ? -10.406 19.703 5.125 1 98.31 191 VAL B O 1
ATOM 6004 N N . ALA B 1 192 ? -8.938 18.953 3.564 1 98 192 ALA B N 1
ATOM 6005 C CA . ALA B 1 192 ? -9.633 19.641 2.484 1 98 192 ALA B CA 1
ATOM 6006 C C . ALA B 1 192 ? -11.07 19.141 2.346 1 98 192 ALA B C 1
ATOM 6008 O O . ALA B 1 192 ? -12.008 19.938 2.23 1 98 192 ALA B O 1
ATOM 6009 N N . ILE B 1 193 ? -11.242 17.844 2.33 1 97.5 193 ILE B N 1
ATOM 6010 C CA . ILE B 1 193 ? -12.578 17.266 2.199 1 97.5 193 ILE B CA 1
ATOM 6011 C C . ILE B 1 193 ? -13.453 17.719 3.361 1 97.5 193 ILE B C 1
ATOM 6013 O O . ILE B 1 193 ? -14.617 18.078 3.166 1 97.5 193 ILE B O 1
ATOM 6017 N N . PHE B 1 194 ? -12.938 17.719 4.582 1 98.25 194 PHE B N 1
ATOM 6018 C CA . PHE B 1 194 ? -13.664 18.203 5.754 1 98.25 194 PHE B CA 1
ATOM 6019 C C . PHE B 1 194 ? -14.133 19.641 5.551 1 98.25 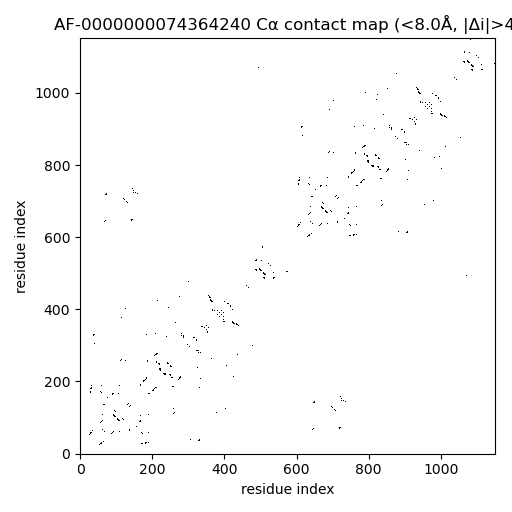194 PHE B C 1
ATOM 6021 O O . PHE B 1 194 ? -15.305 19.953 5.77 1 98.25 194 PHE B O 1
ATOM 6028 N N . LEU B 1 195 ? -13.219 20.516 5.094 1 98.12 195 LEU B N 1
ATOM 6029 C CA . LEU B 1 195 ? -13.523 21.922 4.93 1 98.12 195 LEU B CA 1
ATOM 6030 C C . LEU B 1 195 ? -14.555 22.125 3.828 1 98.12 195 LEU B C 1
ATOM 6032 O O . LEU B 1 195 ? -15.414 23.016 3.936 1 98.12 195 LEU B O 1
ATOM 6036 N N . MET B 1 196 ? -14.469 21.344 2.814 1 97 196 MET B N 1
ATOM 6037 C CA . MET B 1 196 ? -15.375 21.469 1.679 1 97 196 MET B CA 1
ATOM 6038 C C . MET B 1 196 ? -16.766 20.984 2.045 1 97 196 MET B C 1
ATOM 6040 O O . MET B 1 196 ? -17.766 21.484 1.512 1 97 196 MET B O 1
ATOM 6044 N N . THR B 1 197 ? -16.875 20.062 2.982 1 96.88 197 THR B N 1
ATOM 6045 C CA . THR B 1 197 ? -18.156 19.438 3.27 1 96.88 197 THR B CA 1
ATOM 6046 C C . THR B 1 197 ? -18.766 20 4.555 1 96.88 197 THR B C 1
ATOM 6048 O O . THR B 1 197 ? -19.953 19.828 4.82 1 96.88 197 THR B O 1
ATOM 6051 N N . ASN B 1 198 ? -17.969 20.672 5.359 1 97.56 198 ASN B N 1
ATOM 6052 C CA . ASN B 1 198 ? -18.422 21.234 6.625 1 97.56 198 ASN B CA 1
ATOM 6053 C C . ASN B 1 198 ? -17.969 22.688 6.785 1 97.56 198 ASN B C 1
ATOM 6055 O O . ASN B 1 198 ? -17.359 23.047 7.789 1 97.56 198 ASN B O 1
ATOM 6059 N N . PRO B 1 199 ? -18.391 23.531 5.902 1 96.62 199 PRO B N 1
ATOM 6060 C CA . PRO B 1 199 ? -17.922 24.922 5.977 1 96.62 199 PRO B CA 1
ATOM 6061 C C . PRO B 1 199 ? -18.328 25.625 7.27 1 96.62 199 PRO B C 1
ATOM 6063 O O . PRO B 1 199 ? -17.625 26.516 7.746 1 96.62 199 PRO B O 1
ATOM 6066 N N . HIS B 1 200 ? -19.391 25.25 7.887 1 97.06 200 HIS B N 1
ATOM 6067 C CA . HIS B 1 200 ? -19.891 25.875 9.109 1 97.06 200 HIS B CA 1
ATOM 6068 C C . HIS B 1 200 ? -18.984 25.562 10.297 1 97.06 200 HIS B C 1
ATOM 6070 O O . HIS B 1 200 ? -19 26.266 11.297 1 97.06 200 HIS B O 1
ATOM 6076 N N . LEU B 1 201 ? -18.141 24.578 10.188 1 98.12 201 LEU B N 1
ATOM 6077 C CA . LEU B 1 201 ? -17.297 24.156 11.297 1 98.12 201 LEU B CA 1
ATOM 6078 C C . LEU B 1 201 ? -15.922 24.828 11.219 1 98.12 201 LEU B C 1
ATOM 6080 O O . LEU B 1 201 ? -15.102 24.688 12.133 1 98.12 201 LEU B O 1
ATOM 6084 N N . LYS B 1 202 ? -15.688 25.594 10.211 1 97.19 202 LYS B N 1
ATOM 6085 C CA . LYS B 1 202 ? -14.414 26.297 10.047 1 97.19 202 LYS B CA 1
ATOM 6086 C C . LYS B 1 202 ? -14.117 27.203 11.234 1 97.19 202 LYS B C 1
ATOM 6088 O O . LYS B 1 202 ? -12.961 27.359 11.625 1 97.19 202 LYS B O 1
ATOM 6093 N N . LYS B 1 203 ? -15.133 27.734 11.758 1 97.31 203 LYS B N 1
ATOM 6094 C CA . LYS B 1 203 ? -15.008 28.703 12.852 1 97.31 203 LYS B CA 1
ATOM 6095 C C . LYS B 1 203 ? -14.414 28.047 14.094 1 97.31 203 LYS B C 1
ATOM 6097 O O . LYS B 1 203 ? -13.906 28.734 14.984 1 97.31 203 LYS B O 1
ATOM 6102 N N . ASN B 1 204 ? -14.5 26.734 14.133 1 98.12 204 ASN B N 1
ATOM 6103 C CA . ASN B 1 204 ? -14.008 26.016 15.312 1 98.12 204 ASN B CA 1
ATOM 6104 C C . ASN B 1 204 ? -12.531 25.672 15.172 1 98.12 204 ASN B C 1
ATOM 6106 O O . ASN B 1 204 ? -11.945 25.078 16.078 1 98.12 204 ASN B O 1
ATOM 6110 N N . ILE B 1 205 ? -11.938 26.031 14.102 1 98.31 205 ILE B N 1
ATOM 6111 C CA . ILE B 1 205 ? -10.508 25.812 13.914 1 98.31 205 ILE B CA 1
ATOM 6112 C C . ILE B 1 205 ? -9.742 27.094 14.203 1 98.31 205 ILE B C 1
ATOM 6114 O O . ILE B 1 205 ? -9.852 28.062 13.461 1 98.31 205 ILE B O 1
ATOM 6118 N N . ASP B 1 206 ? -8.977 27.078 15.242 1 95.94 206 ASP B N 1
ATOM 6119 C CA . ASP B 1 206 ? -8.234 28.266 15.672 1 95.94 206 ASP B CA 1
ATOM 6120 C C . ASP B 1 206 ? -7.078 28.562 14.719 1 95.94 206 ASP B C 1
ATOM 6122 O O . ASP B 1 206 ? -6.777 29.719 14.438 1 95.94 206 ASP B O 1
ATOM 6126 N N . HIS B 1 207 ? -6.434 27.562 14.328 1 96 207 HIS B N 1
ATOM 6127 C CA . HIS B 1 207 ? -5.215 27.688 13.539 1 96 207 HIS B CA 1
ATOM 6128 C C . HIS B 1 207 ? -4.859 26.359 12.859 1 96 207 HIS B C 1
ATOM 6130 O O . HIS B 1 207 ? -5.113 25.297 13.414 1 96 207 HIS B O 1
ATOM 6136 N N . ILE B 1 208 ? -4.355 26.391 11.672 1 98.06 208 ILE B N 1
ATOM 6137 C CA . ILE B 1 208 ? -3.791 25.234 11 1 98.06 208 ILE B CA 1
ATOM 6138 C C . ILE B 1 208 ? -2.277 25.391 10.875 1 98.06 208 ILE B C 1
ATOM 6140 O O . ILE B 1 208 ? -1.79 26.406 10.391 1 98.06 208 ILE B O 1
ATOM 6144 N N . TYR B 1 209 ? -1.563 24.469 11.398 1 97.56 209 TYR B N 1
ATOM 6145 C CA . TYR B 1 209 ? -0.113 24.406 11.258 1 97.56 209 TYR B CA 1
ATOM 6146 C C . TYR B 1 209 ? 0.286 23.312 10.258 1 97.56 209 TYR B C 1
ATOM 6148 O O . TYR B 1 209 ? -0.148 22.172 10.367 1 97.56 209 TYR B O 1
ATOM 6156 N N . ILE B 1 210 ? 1.145 23.672 9.281 1 97.5 210 ILE B N 1
ATOM 6157 C CA . ILE B 1 210 ? 1.469 22.781 8.172 1 97.5 210 ILE B CA 1
ATOM 6158 C C . ILE B 1 210 ? 2.98 22.578 8.094 1 97.5 210 ILE B C 1
ATOM 6160 O O . ILE B 1 210 ? 3.742 23.547 8.148 1 97.5 210 ILE B O 1
ATOM 6164 N N . MET B 1 211 ? 3.426 21.297 8.125 1 96.62 211 MET B N 1
ATOM 6165 C CA . MET B 1 211 ? 4.738 21 7.566 1 96.62 211 MET B CA 1
ATOM 6166 C C . MET B 1 211 ? 4.637 20.688 6.074 1 96.62 211 MET B C 1
ATOM 6168 O O . MET B 1 211 ? 3.98 19.734 5.68 1 96.62 211 MET B O 1
ATOM 6172 N N . GLY B 1 212 ? 5.148 21.562 5.297 1 91.81 212 GLY B N 1
ATOM 6173 C CA . GLY B 1 212 ? 5.062 21.297 3.871 1 91.81 212 GLY B CA 1
ATOM 6174 C C . GLY B 1 212 ? 5.465 22.484 3.018 1 91.81 212 GLY B C 1
ATOM 6175 O O . GLY B 1 212 ? 5.477 23.625 3.494 1 91.81 212 GLY B O 1
ATOM 6176 N N . GLY B 1 213 ? 5.824 22.172 1.763 1 85.94 213 GLY B N 1
ATOM 6177 C CA . GLY B 1 213 ? 6.137 23.203 0.787 1 85.94 213 GLY B CA 1
ATOM 6178 C C . GLY B 1 213 ? 7.598 23.609 0.795 1 85.94 213 GLY B C 1
ATOM 6179 O O . GLY B 1 213 ? 8.359 23.188 1.666 1 85.94 213 GLY B O 1
ATOM 6180 N N . GLY B 1 214 ? 8.016 24.203 -0.262 1 79.94 214 GLY B N 1
ATOM 6181 C CA . GLY B 1 214 ? 9.25 24.953 -0.466 1 79.94 214 GLY B CA 1
ATOM 6182 C C . GLY B 1 214 ? 9.023 26.328 -1.05 1 79.94 214 GLY B C 1
ATOM 6183 O O . GLY B 1 214 ? 8.703 26.469 -2.232 1 79.94 214 GLY B O 1
ATOM 6184 N N . VAL B 1 215 ? 9.117 27.328 -0.153 1 74.25 215 VAL B N 1
ATOM 6185 C CA . VAL B 1 215 ? 8.781 28.688 -0.592 1 74.25 215 VAL B CA 1
ATOM 6186 C C . VAL B 1 215 ? 9.938 29.281 -1.39 1 74.25 215 VAL B C 1
ATOM 6188 O O . VAL B 1 215 ? 9.742 29.797 -2.49 1 74.25 215 VAL B O 1
ATOM 6191 N N . LYS B 1 216 ? 11.094 29.156 -0.852 1 68.25 216 LYS B N 1
ATOM 6192 C CA . LYS B 1 216 ? 12.281 29.656 -1.54 1 68.25 216 LYS B CA 1
ATOM 6193 C C . LYS B 1 216 ? 13.234 28.531 -1.896 1 68.25 216 LYS B C 1
ATOM 6195 O O . LYS B 1 216 ? 14.234 28.734 -2.588 1 68.25 216 LYS B O 1
ATOM 6200 N N . SER B 1 217 ? 12.891 27.391 -1.396 1 64.62 217 SER B N 1
ATOM 6201 C CA . SER B 1 217 ? 13.758 26.234 -1.605 1 64.62 217 SER B CA 1
ATOM 6202 C C . SER B 1 217 ? 13.602 25.672 -3.014 1 64.62 217 SER B C 1
ATOM 6204 O O . SER B 1 217 ? 12.5 25.656 -3.562 1 64.62 217 SER B O 1
ATOM 6206 N N . LYS B 1 218 ? 14.719 25.672 -3.832 1 58.78 218 LYS B N 1
ATOM 6207 C CA . LYS B 1 218 ? 14.688 25.031 -5.145 1 58.78 218 LYS B CA 1
ATOM 6208 C C . LYS B 1 218 ? 15.461 23.719 -5.133 1 58.78 218 LYS B C 1
ATOM 6210 O O . LYS B 1 218 ? 16.422 23.562 -4.375 1 58.78 218 LYS B O 1
ATOM 6215 N N . ASN B 1 219 ? 14.844 22.703 -5.68 1 57 219 ASN B N 1
ATOM 6216 C CA . ASN B 1 219 ? 15.602 21.469 -5.84 1 57 219 ASN B CA 1
ATOM 6217 C C . ASN B 1 219 ? 16.844 21.672 -6.711 1 57 219 ASN B C 1
ATOM 6219 O O . ASN B 1 219 ? 16.719 22.031 -7.887 1 57 219 ASN B O 1
ATOM 6223 N N . PRO B 1 220 ? 18.031 21.797 -5.996 1 53.94 220 PRO B N 1
ATOM 6224 C CA . PRO B 1 220 ? 19.188 22.078 -6.852 1 53.94 220 PRO B CA 1
ATOM 6225 C C . PRO B 1 220 ? 19.469 20.953 -7.859 1 53.94 220 PRO B C 1
ATOM 6227 O O . PRO B 1 220 ? 19.516 19.781 -7.484 1 53.94 220 PRO B O 1
ATOM 6230 N N . THR B 1 221 ? 18.938 21.109 -9.156 1 55.09 221 THR B N 1
ATOM 6231 C CA . THR B 1 221 ? 19.281 20.156 -10.203 1 55.09 221 THR B CA 1
ATOM 6232 C C . THR B 1 221 ? 20.484 20.656 -11 1 55.09 221 THR B C 1
ATOM 6234 O O . THR B 1 221 ? 20.625 21.859 -11.242 1 55.09 221 THR B O 1
ATOM 6237 N N . GLY B 1 222 ? 21.656 20 -10.859 1 54.81 222 GLY B N 1
ATOM 6238 C CA . GLY B 1 222 ? 22.812 20.297 -11.68 1 54.81 222 GLY B CA 1
ATOM 6239 C C . GLY B 1 222 ? 23.922 19.281 -11.555 1 54.81 222 GLY B C 1
ATOM 6240 O O . GLY B 1 222 ? 23.672 18.109 -11.273 1 54.81 222 GLY B O 1
ATOM 6241 N N . CYS B 1 223 ? 24.984 19.453 -12.18 1 57.09 223 CYS B N 1
ATOM 6242 C CA . CYS B 1 223 ? 26.188 18.672 -11.961 1 57.09 223 CYS B CA 1
ATOM 6243 C C . CYS B 1 223 ? 26.75 18.906 -10.562 1 57.09 223 CYS B C 1
ATOM 6245 O O . CYS B 1 223 ? 26.906 20.062 -10.133 1 57.09 223 CYS B O 1
ATOM 6247 N N . CYS B 1 224 ? 26.641 17.938 -9.586 1 54.97 224 CYS B N 1
ATOM 6248 C CA . CYS B 1 224 ? 27.125 18.062 -8.219 1 54.97 224 CYS B CA 1
ATOM 6249 C C . CYS B 1 224 ? 28.375 17.219 -8.008 1 54.97 224 CYS B C 1
ATOM 6251 O O . CYS B 1 224 ? 28.312 15.984 -8.047 1 54.97 224 CYS B O 1
ATOM 6253 N N . PRO B 1 225 ? 29.531 18.062 -7.809 1 54.22 225 PRO B N 1
ATOM 6254 C CA . PRO B 1 225 ? 29.828 19.484 -7.559 1 54.22 225 PRO B CA 1
ATOM 6255 C C . PRO B 1 225 ? 29.703 20.344 -8.812 1 54.22 225 PRO B C 1
ATOM 6257 O O . PRO B 1 225 ? 29.859 19.828 -9.93 1 54.22 225 PRO B O 1
ATOM 6260 N N . GLU B 1 226 ? 29.062 21.562 -8.664 1 55.19 226 GLU B N 1
ATOM 6261 C CA . GLU B 1 226 ? 28.719 22.531 -9.703 1 55.19 226 GLU B CA 1
ATOM 6262 C C . GLU B 1 226 ? 29.859 22.672 -10.719 1 55.19 226 GLU B C 1
ATOM 6264 O O . GLU B 1 226 ? 29.594 22.859 -11.914 1 55.19 226 GLU B O 1
ATOM 6269 N N . ASN B 1 227 ? 31.016 22.453 -10.641 1 48.47 227 ASN B N 1
ATOM 6270 C CA . ASN B 1 227 ? 32.125 22.766 -11.539 1 48.47 227 ASN B CA 1
ATOM 6271 C C . ASN B 1 227 ? 32.75 21.5 -12.125 1 48.47 227 ASN B C 1
ATOM 6273 O O . ASN B 1 227 ? 33.906 21.484 -12.508 1 48.47 227 ASN B O 1
ATOM 6277 N N . VAL B 1 228 ? 32.031 20.453 -11.836 1 46.5 228 VAL B N 1
ATOM 6278 C CA . VAL B 1 228 ? 32.75 19.359 -12.492 1 46.5 228 VAL B CA 1
ATOM 6279 C C . VAL B 1 228 ? 32.594 19.484 -14.008 1 46.5 228 VAL B C 1
ATOM 6281 O O . VAL B 1 228 ? 31.703 20.188 -14.492 1 46.5 228 VAL B O 1
ATOM 6284 N N . ASN B 1 229 ? 33.312 18.719 -14.852 1 46.69 229 ASN B N 1
ATOM 6285 C CA . ASN B 1 229 ? 33.531 18.781 -16.297 1 46.69 229 ASN B CA 1
ATOM 6286 C C . ASN B 1 229 ? 32.188 18.656 -17.047 1 46.69 229 ASN B C 1
ATOM 6288 O O . ASN B 1 229 ? 31.203 18.188 -16.5 1 46.69 229 ASN B O 1
ATOM 6292 N N . SER B 1 230 ? 31.953 19.328 -18.219 1 50.88 230 SER B N 1
ATOM 6293 C CA . SER B 1 230 ? 30.922 19.422 -19.234 1 50.88 230 SER B CA 1
ATOM 6294 C C . SER B 1 230 ? 30.141 18.125 -19.375 1 50.88 230 SER B C 1
ATOM 6296 O O . SER B 1 230 ? 29.094 18.078 -20.016 1 50.88 230 SER B O 1
ATOM 6298 N N . THR B 1 231 ? 30.562 17.062 -18.859 1 52.56 231 THR B N 1
ATOM 6299 C CA . THR B 1 231 ? 29.938 15.789 -19.156 1 52.56 231 THR B CA 1
ATOM 6300 C C . THR B 1 231 ? 29.047 15.336 -18.016 1 52.56 231 THR B C 1
ATOM 6302 O O . THR B 1 231 ? 28.578 14.188 -17.984 1 52.56 231 THR B O 1
ATOM 6305 N N . CYS B 1 232 ? 28.734 16.281 -17.078 1 54.16 232 CYS B N 1
ATOM 6306 C CA . CYS B 1 232 ? 28.016 15.758 -15.922 1 54.16 232 CYS B CA 1
ATOM 6307 C C . CYS B 1 232 ? 26.531 15.578 -16.234 1 54.16 232 CYS B C 1
ATOM 6309 O O . CYS B 1 232 ? 25.953 16.391 -16.953 1 54.16 232 CYS B O 1
ATOM 6311 N N . GLU B 1 233 ? 26 14.516 -15.945 1 56.44 233 GLU B N 1
ATOM 6312 C CA . GLU B 1 233 ? 24.547 14.297 -15.977 1 56.44 233 GLU B CA 1
ATOM 6313 C C . GLU B 1 233 ? 23.875 14.961 -14.789 1 56.44 233 GLU B C 1
ATOM 6315 O O . GLU B 1 233 ? 24.297 14.789 -13.648 1 56.44 233 GLU B O 1
ATOM 6320 N N . PRO B 1 234 ? 23.125 15.969 -15.094 1 55.28 234 PRO B N 1
ATOM 6321 C CA . PRO B 1 234 ? 22.422 16.625 -13.992 1 55.28 234 PRO B CA 1
ATOM 6322 C C . PRO B 1 234 ? 21.875 15.648 -12.961 1 55.28 234 PRO B C 1
ATOM 6324 O O . PRO B 1 234 ? 21.359 14.586 -13.32 1 55.28 234 PRO B O 1
ATOM 6327 N N . GLN B 1 235 ? 22.422 15.766 -11.805 1 58.41 235 GLN B N 1
ATOM 6328 C CA . GLN B 1 235 ? 21.906 15.008 -10.672 1 58.41 235 GLN B CA 1
ATOM 6329 C C . GLN B 1 235 ? 21.297 15.93 -9.625 1 58.41 235 GLN B C 1
ATOM 6331 O O . GLN B 1 235 ? 21.453 17.156 -9.695 1 58.41 235 GLN B O 1
ATOM 6336 N N . GLN B 1 236 ? 20.406 15.359 -8.883 1 60.56 236 GLN B N 1
ATOM 6337 C CA . GLN B 1 236 ? 19.938 16.125 -7.734 1 60.56 236 GLN B CA 1
ATOM 6338 C C . GLN B 1 236 ? 21.094 16.562 -6.844 1 60.56 236 GLN B C 1
ATOM 6340 O O . GLN B 1 236 ? 21.906 15.734 -6.43 1 60.56 236 GLN B O 1
ATOM 6345 N N . CYS B 1 237 ? 21.328 17.844 -6.992 1 59.66 237 CYS B N 1
ATOM 6346 C CA . CYS B 1 237 ? 22.406 18.406 -6.195 1 59.66 237 CYS B CA 1
ATOM 6347 C C . CYS B 1 237 ? 21.891 19.031 -4.91 1 59.66 237 CYS B C 1
ATOM 6349 O O . CYS B 1 237 ? 20.75 19.5 -4.867 1 59.66 237 CYS B O 1
ATOM 6351 N N . GLY B 1 238 ? 22.469 18.875 -3.877 1 55.16 238 GLY B N 1
ATOM 6352 C CA . GLY B 1 238 ? 22.141 19.547 -2.631 1 55.16 238 GLY B CA 1
ATOM 6353 C C . GLY B 1 238 ? 21.109 18.797 -1.795 1 55.16 238 GLY B C 1
ATOM 6354 O O . GLY B 1 238 ? 21.141 17.562 -1.743 1 55.16 238 GLY B O 1
ATOM 6355 N N . ASP B 1 239 ? 20.297 19.547 -1.084 1 53 239 ASP B N 1
ATOM 6356 C CA . ASP B 1 239 ? 19.312 19 -0.152 1 53 239 ASP B CA 1
ATOM 6357 C C . ASP B 1 239 ? 18.156 18.359 -0.898 1 53 239 ASP B C 1
ATOM 6359 O O . ASP B 1 239 ? 17.422 19.047 -1.624 1 53 239 ASP B O 1
ATOM 6363 N N . ARG B 1 240 ? 18.125 17.062 -0.956 1 53.28 240 ARG B N 1
ATOM 6364 C CA . ARG B 1 240 ? 17.109 16.25 -1.643 1 53.28 240 ARG B CA 1
ATOM 6365 C C . ARG B 1 240 ? 15.742 16.422 -1.002 1 53.28 240 ARG B C 1
ATOM 6367 O O . ARG B 1 240 ? 14.828 15.641 -1.261 1 53.28 240 ARG B O 1
ATOM 6374 N N . GLY B 1 241 ? 15.461 17.281 -0.062 1 52.38 241 GLY B N 1
ATOM 6375 C CA . GLY B 1 241 ? 14.195 17.422 0.632 1 52.38 241 GLY B CA 1
ATOM 6376 C C . GLY B 1 241 ? 13.008 17.5 -0.308 1 52.38 241 GLY B C 1
ATOM 6377 O O . GLY B 1 241 ? 11.852 17.5 0.135 1 52.38 241 GLY B O 1
ATOM 6378 N N . ASN B 1 242 ? 13.148 17.25 -1.665 1 62.72 242 ASN B N 1
ATOM 6379 C CA . ASN B 1 242 ? 12.109 17.328 -2.686 1 62.72 242 ASN B CA 1
ATOM 6380 C C . ASN B 1 242 ? 11.805 15.961 -3.283 1 62.72 242 ASN B C 1
ATOM 6382 O O . ASN B 1 242 ? 12.367 14.953 -2.854 1 62.72 242 ASN B O 1
ATOM 6386 N N . ILE B 1 243 ? 10.75 15.961 -4.043 1 71.88 243 ILE B N 1
ATOM 6387 C CA . ILE B 1 243 ? 10.414 14.758 -4.789 1 71.88 243 ILE B CA 1
ATOM 6388 C C . ILE B 1 243 ? 11.625 14.289 -5.594 1 71.88 243 ILE B C 1
ATOM 6390 O O . ILE B 1 243 ? 11.93 14.852 -6.648 1 71.88 243 ILE B O 1
ATOM 6394 N N . PHE B 1 244 ? 12.422 13.43 -5.082 1 65.75 244 PHE B N 1
ATOM 6395 C CA . PHE B 1 244 ? 13.703 13.039 -5.648 1 65.75 244 PHE B CA 1
ATOM 6396 C C . PHE B 1 244 ? 13.516 12.297 -6.965 1 65.75 244 PHE B C 1
ATOM 6398 O O . PHE B 1 244 ? 14.359 12.383 -7.859 1 65.75 244 PHE B O 1
ATOM 6405 N N . THR B 1 245 ? 12.406 11.68 -7.121 1 64.69 245 THR B N 1
ATOM 6406 C CA . THR B 1 245 ? 12.203 10.891 -8.336 1 64.69 245 THR B CA 1
ATOM 6407 C C . THR B 1 245 ? 11.734 11.781 -9.484 1 64.69 245 THR B C 1
ATOM 6409 O O . THR B 1 245 ? 11.883 11.414 -10.656 1 64.69 245 THR B O 1
ATOM 6412 N N . GLY B 1 246 ? 11.156 12.906 -9.203 1 65.62 246 GLY B N 1
ATOM 6413 C CA . GLY B 1 246 ? 10.609 13.773 -10.234 1 65.62 246 GLY B CA 1
ATOM 6414 C C . GLY B 1 246 ? 11.242 15.156 -10.25 1 65.62 246 GLY B C 1
ATOM 6415 O O . GLY B 1 246 ? 10.641 16.109 -10.75 1 65.62 246 GLY B O 1
ATOM 6416 N N . TYR B 1 247 ? 12.398 15.219 -9.773 1 67.44 247 TYR B N 1
ATOM 6417 C CA . TYR B 1 247 ? 12.984 16.531 -9.562 1 67.44 247 TYR B CA 1
ATOM 6418 C C . TYR B 1 247 ? 13.242 17.234 -10.898 1 67.44 247 TYR B C 1
ATOM 6420 O O . TYR B 1 247 ? 13.266 18.469 -10.961 1 67.44 247 TYR B O 1
ATOM 6428 N N . LYS B 1 248 ? 13.305 16.484 -11.945 1 65.81 248 LYS B N 1
ATOM 6429 C CA . LYS B 1 248 ? 13.555 17.094 -13.25 1 65.81 248 LYS B CA 1
ATOM 6430 C C . LYS B 1 248 ? 12.289 17.75 -13.797 1 65.81 248 LYS B C 1
ATOM 6432 O O . LYS B 1 248 ? 12.336 18.859 -14.344 1 65.81 248 LYS B O 1
ATOM 6437 N N . SER B 1 249 ? 11.266 17.047 -13.578 1 70.06 249 SER B N 1
ATOM 6438 C CA . SER B 1 249 ? 10.016 17.531 -14.148 1 70.06 249 SER B CA 1
ATOM 6439 C C . SER B 1 249 ? 9.344 18.547 -13.234 1 70.06 249 SER B C 1
ATOM 6441 O O . SER B 1 249 ? 8.648 19.453 -13.703 1 70.06 249 SER B O 1
ATOM 6443 N N . ASN B 1 250 ? 9.547 18.453 -11.953 1 76.94 250 ASN B N 1
ATOM 6444 C CA . ASN B 1 250 ? 8.938 19.344 -10.961 1 76.94 250 ASN B CA 1
ATOM 6445 C C . ASN B 1 250 ? 9.898 19.656 -9.828 1 76.94 250 ASN B C 1
ATOM 6447 O O . ASN B 1 250 ? 9.836 19.047 -8.758 1 76.94 250 ASN B O 1
ATOM 6451 N N . PRO B 1 251 ? 10.742 20.625 -9.961 1 70.31 251 PRO B N 1
ATOM 6452 C CA . PRO B 1 251 ? 11.781 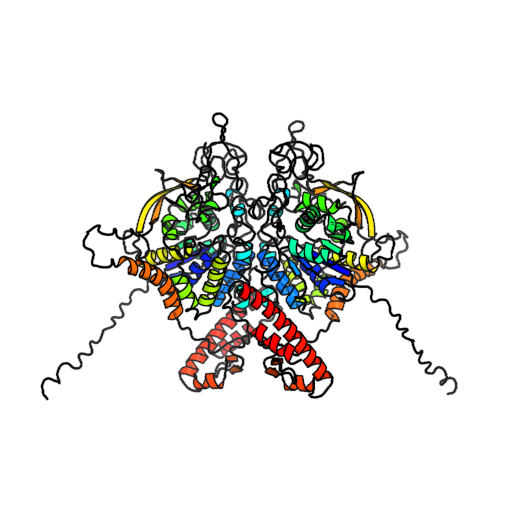20.922 -8.969 1 70.31 251 PRO B CA 1
ATOM 6453 C C . PRO B 1 251 ? 11.227 21.609 -7.727 1 70.31 251 PRO B C 1
ATOM 6455 O O . PRO B 1 251 ? 11.938 21.75 -6.727 1 70.31 251 PRO B O 1
ATOM 6458 N N . TYR B 1 252 ? 9.992 21.953 -7.676 1 71.31 252 TYR B N 1
ATOM 6459 C CA . TYR B 1 252 ? 9.445 22.75 -6.59 1 71.31 252 TYR B CA 1
ATOM 6460 C C . TYR B 1 252 ? 8.555 21.922 -5.684 1 71.31 252 TYR B C 1
ATOM 6462 O O . TYR B 1 252 ? 8.109 22.375 -4.629 1 71.31 252 TYR B O 1
ATOM 6470 N N . ALA B 1 253 ? 8.391 20.719 -6.113 1 79.5 253 ALA B N 1
ATOM 6471 C CA . ALA B 1 253 ? 7.387 19.906 -5.445 1 79.5 253 ALA B CA 1
ATOM 6472 C C . ALA B 1 253 ? 7.898 19.391 -4.105 1 79.5 253 ALA B C 1
ATOM 6474 O O . ALA B 1 253 ? 9.07 19.016 -3.98 1 79.5 253 ALA B O 1
ATOM 6475 N N . GLU B 1 254 ? 7.172 19.578 -3.061 1 86.5 254 GLU B N 1
ATOM 6476 C CA . GLU B 1 254 ? 7.344 18.969 -1.747 1 86.5 254 GLU B CA 1
ATOM 6477 C C . GLU B 1 254 ? 6.211 17.984 -1.446 1 86.5 254 GLU B C 1
ATOM 6479 O O . GLU B 1 254 ? 5.051 18.25 -1.753 1 86.5 254 GLU B O 1
ATOM 6484 N N . PHE B 1 255 ? 6.418 16.875 -0.867 1 89.5 255 PHE B N 1
ATOM 6485 C CA . PHE B 1 255 ? 5.547 15.695 -0.817 1 89.5 255 PHE B CA 1
ATOM 6486 C C . PHE B 1 255 ? 4.211 16.047 -0.172 1 89.5 255 PHE B C 1
ATOM 6488 O O . PHE B 1 255 ? 3.166 15.539 -0.586 1 89.5 255 PHE B O 1
ATOM 6495 N N . ASN B 1 256 ? 4.16 16.891 0.866 1 94 256 ASN B N 1
ATOM 6496 C CA . ASN B 1 256 ? 2.914 17.156 1.574 1 94 256 ASN B CA 1
ATOM 6497 C C . ASN B 1 256 ? 1.988 18.047 0.756 1 94 256 ASN B C 1
ATOM 6499 O O . ASN B 1 256 ? 0.771 18.031 0.939 1 94 256 ASN B O 1
ATOM 6503 N N . ILE B 1 257 ? 2.564 18.828 -0.165 1 92 257 ILE B N 1
ATOM 6504 C CA . ILE B 1 257 ? 1.765 19.641 -1.072 1 92 257 ILE B CA 1
ATOM 6505 C C . ILE B 1 257 ? 1.511 18.875 -2.367 1 92 257 ILE B C 1
ATOM 6507 O O . ILE B 1 257 ? 0.385 18.844 -2.871 1 92 257 ILE B O 1
ATOM 6511 N N . PHE B 1 258 ? 2.512 18.172 -2.854 1 90.75 258 PHE B N 1
ATOM 6512 C CA . PHE B 1 258 ? 2.502 17.422 -4.102 1 90.75 258 PHE B CA 1
ATOM 6513 C C . PHE B 1 258 ? 1.466 16.297 -4.055 1 90.75 258 PHE B C 1
ATOM 6515 O O . PHE B 1 258 ? 0.837 15.984 -5.066 1 90.75 258 PHE B O 1
ATOM 6522 N N . GLY B 1 259 ? 1.251 15.719 -2.879 1 93.25 259 GLY B N 1
ATOM 6523 C CA . GLY B 1 259 ? 0.406 14.547 -2.725 1 93.25 259 GLY B CA 1
ATOM 6524 C C . GLY B 1 259 ? -1.046 14.805 -3.08 1 93.25 259 GLY B C 1
ATOM 6525 O O . GLY B 1 259 ? -1.793 13.875 -3.387 1 93.25 259 GLY B O 1
ATOM 6526 N N . ASP B 1 260 ? -1.451 16.047 -3 1 95.44 260 ASP B N 1
ATOM 6527 C CA . ASP B 1 260 ? -2.787 16.5 -3.375 1 95.44 260 ASP B CA 1
ATOM 6528 C C . ASP B 1 260 ? -2.836 18.016 -3.502 1 95.44 260 ASP B C 1
ATOM 6530 O O . ASP B 1 260 ? -3.332 18.703 -2.605 1 95.44 260 ASP B O 1
ATOM 6534 N N . PRO B 1 261 ? -2.387 18.5 -4.625 1 93.38 261 PRO B N 1
ATOM 6535 C CA . PRO B 1 261 ? -2.234 19.953 -4.777 1 93.38 261 PRO B CA 1
ATOM 6536 C C . PRO B 1 261 ? -3.557 20.703 -4.621 1 93.38 261 PRO B C 1
ATOM 6538 O O . PRO B 1 261 ? -3.594 21.766 -4.008 1 93.38 261 PRO B O 1
ATOM 6541 N N . PHE B 1 262 ? -4.598 20.172 -5.16 1 95 262 PHE B N 1
ATOM 6542 C CA . PHE B 1 262 ? -5.883 20.859 -5.043 1 95 262 PHE B CA 1
ATOM 6543 C C . PHE B 1 262 ? -6.344 20.906 -3.592 1 95 262 PHE B C 1
ATOM 6545 O O . PHE B 1 262 ? -6.895 21.906 -3.145 1 95 262 PHE B O 1
ATOM 6552 N N . ALA B 1 263 ? -6.164 19.812 -2.895 1 96.62 263 ALA B N 1
ATOM 6553 C CA . ALA B 1 263 ? -6.488 19.812 -1.47 1 96.62 263 ALA B CA 1
ATOM 6554 C C . ALA B 1 263 ? -5.688 20.875 -0.726 1 96.62 263 ALA B C 1
ATOM 6556 O O . ALA B 1 263 ? -6.227 21.578 0.123 1 96.62 263 ALA B O 1
ATOM 6557 N N . ALA B 1 264 ? -4.41 20.906 -1.021 1 95.69 264 ALA B N 1
ATOM 6558 C CA . ALA B 1 264 ? -3.568 21.938 -0.401 1 95.69 264 ALA B CA 1
ATOM 6559 C C . ALA B 1 264 ? -4.109 23.328 -0.685 1 95.69 264 ALA B C 1
ATOM 6561 O O . ALA B 1 264 ? -4.148 24.188 0.208 1 95.69 264 ALA B O 1
ATOM 6562 N N . TYR B 1 265 ? -4.52 23.562 -1.898 1 93.88 265 TYR B N 1
ATOM 6563 C CA . TYR B 1 265 ? -5.109 24.844 -2.277 1 93.88 265 TYR B CA 1
ATOM 6564 C C . TYR B 1 265 ? -6.332 25.156 -1.423 1 93.88 265 TYR B C 1
ATOM 6566 O O . TYR B 1 265 ? -6.473 26.266 -0.909 1 93.88 265 TYR B O 1
ATOM 6574 N N . GLN B 1 266 ? -7.215 24.188 -1.274 1 95.44 266 GLN B N 1
ATOM 6575 C CA . GLN B 1 266 ? -8.445 24.359 -0.512 1 95.44 266 GLN B CA 1
ATOM 6576 C C . GLN B 1 266 ? -8.148 24.719 0.941 1 95.44 266 GLN B C 1
ATOM 6578 O O . GLN B 1 266 ? -8.82 25.562 1.533 1 95.44 266 GLN B O 1
ATOM 6583 N N . VAL B 1 267 ? -7.145 24.078 1.468 1 97.25 267 VAL B N 1
ATOM 6584 C CA . VAL B 1 267 ? -6.789 24.328 2.861 1 97.25 267 VAL B CA 1
ATOM 6585 C C . VAL B 1 267 ? -6.168 25.719 2.998 1 97.25 267 VAL B C 1
ATOM 6587 O O . VAL B 1 267 ? -6.59 26.516 3.838 1 97.25 267 VAL B O 1
ATOM 6590 N N . ILE B 1 268 ? -5.23 26.016 2.193 1 94.25 268 ILE B N 1
ATOM 6591 C CA . ILE B 1 268 ? -4.465 27.25 2.277 1 94.25 268 ILE B CA 1
ATOM 6592 C C . ILE B 1 268 ? -5.383 28.453 2.051 1 94.25 268 ILE B C 1
ATOM 6594 O O . ILE B 1 268 ? -5.215 29.5 2.676 1 94.25 268 ILE B O 1
ATOM 6598 N N . HIS B 1 269 ? -6.422 28.281 1.279 1 92.75 269 HIS B N 1
ATOM 6599 C CA . HIS B 1 269 ? -7.324 29.375 0.954 1 92.75 269 HIS B CA 1
ATOM 6600 C C . HIS B 1 269 ? -8.617 29.281 1.748 1 92.75 269 HIS B C 1
ATOM 6602 O O . HIS B 1 269 ? -9.633 29.859 1.363 1 92.75 269 HIS B O 1
ATOM 6608 N N . SER B 1 270 ? -8.648 28.578 2.822 1 95.44 270 SER B N 1
ATOM 6609 C CA . SER B 1 270 ? -9.844 28.328 3.625 1 95.44 270 SER B CA 1
ATOM 6610 C C . SER B 1 270 ? -10.266 29.578 4.387 1 95.44 270 SER B C 1
ATOM 6612 O O . SER B 1 270 ? -11.391 29.672 4.875 1 95.44 270 SER B O 1
ATOM 6614 N N . GLY B 1 271 ? -9.375 30.531 4.547 1 94.12 271 GLY B N 1
ATOM 6615 C CA . GLY B 1 271 ? -9.641 31.703 5.359 1 94.12 271 GLY B CA 1
ATOM 6616 C C . GLY B 1 271 ? -9.273 31.516 6.82 1 94.12 271 GLY B C 1
ATOM 6617 O O . GLY B 1 271 ? -9.344 32.469 7.609 1 94.12 271 GLY B O 1
ATOM 6618 N N . ILE B 1 272 ? -8.875 30.344 7.195 1 96.31 272 ILE B N 1
ATOM 6619 C CA . ILE B 1 272 ? -8.398 30.047 8.547 1 96.31 272 ILE B CA 1
ATOM 6620 C C . ILE B 1 272 ? -6.945 30.484 8.688 1 96.31 272 ILE B C 1
ATOM 6622 O O . ILE B 1 272 ? -6.156 30.359 7.746 1 96.31 272 ILE B O 1
ATOM 6626 N N . PRO B 1 273 ? -6.551 31.094 9.859 1 93.81 273 PRO B N 1
ATOM 6627 C CA . PRO B 1 273 ? -5.125 31.391 10.039 1 93.81 273 PRO B CA 1
ATOM 6628 C C . PRO B 1 273 ? -4.238 30.156 9.844 1 93.81 273 PRO B C 1
ATOM 6630 O O . PRO B 1 273 ? -4.535 29.094 10.383 1 93.81 273 PRO B O 1
ATOM 6633 N N . ILE B 1 274 ? -3.15 30.328 9.094 1 95.12 274 ILE B N 1
ATOM 6634 C CA . ILE B 1 274 ? -2.287 29.203 8.773 1 95.12 274 ILE B CA 1
ATOM 6635 C C . ILE B 1 274 ? -0.828 29.578 9.016 1 95.12 274 ILE B C 1
ATOM 6637 O O . ILE B 1 274 ? -0.411 30.703 8.719 1 95.12 274 ILE B O 1
ATOM 6641 N N . THR B 1 275 ? -0.104 28.734 9.586 1 94.06 275 THR B N 1
ATOM 6642 C CA . THR B 1 275 ? 1.353 28.766 9.648 1 94.06 275 THR B CA 1
ATOM 6643 C C . THR B 1 275 ? 1.959 27.609 8.875 1 94.06 275 THR B C 1
ATOM 6645 O O . THR B 1 275 ? 1.604 26.453 9.117 1 94.06 275 THR B O 1
ATOM 6648 N N . ILE B 1 276 ? 2.848 27.875 7.957 1 94.12 276 ILE B N 1
ATOM 6649 C CA . ILE B 1 276 ? 3.551 26.844 7.199 1 94.12 276 ILE B CA 1
ATOM 6650 C C . ILE B 1 276 ? 5.02 26.828 7.609 1 94.12 276 ILE B C 1
ATOM 6652 O O . ILE B 1 276 ? 5.668 27.875 7.699 1 94.12 276 ILE B O 1
ATOM 6656 N N . VAL B 1 277 ? 5.488 25.719 8 1 93.31 277 VAL B N 1
ATOM 6657 C CA . VAL B 1 277 ? 6.906 25.453 8.211 1 93.31 277 VAL B CA 1
ATOM 6658 C C . VAL B 1 277 ? 7.465 24.656 7.027 1 93.31 277 VAL B C 1
ATOM 6660 O O . VAL B 1 277 ? 7.434 23.422 7.027 1 93.31 277 VAL B O 1
ATOM 6663 N N . PRO B 1 278 ? 8.008 25.328 6.043 1 91.06 278 PRO B N 1
ATOM 6664 C CA . PRO B 1 278 ? 8.438 24.703 4.793 1 91.06 278 PRO B CA 1
ATOM 6665 C C . PRO B 1 278 ? 9.867 24.172 4.863 1 91.06 278 PRO B C 1
ATOM 6667 O O . PRO B 1 278 ? 10.531 24.312 5.895 1 91.06 278 PRO B O 1
ATOM 6670 N N . LEU B 1 279 ? 10.297 23.578 3.805 1 86.94 279 LEU B N 1
ATOM 6671 C CA . LEU B 1 279 ? 11.656 23.062 3.699 1 86.94 279 LEU B CA 1
ATOM 6672 C C . LEU B 1 279 ? 12.68 24.156 3.949 1 86.94 279 LEU B C 1
ATOM 6674 O O . LEU B 1 279 ? 13.758 23.906 4.488 1 86.94 279 LEU B O 1
ATOM 6678 N N . ASP B 1 280 ? 12.328 25.422 3.648 1 81.81 280 ASP B N 1
ATOM 6679 C CA . ASP B 1 280 ? 13.195 26.562 3.879 1 81.81 280 ASP B CA 1
ATOM 6680 C C . ASP B 1 280 ? 13.617 26.656 5.344 1 81.81 280 ASP B C 1
ATOM 6682 O O . ASP B 1 280 ? 14.727 27.094 5.652 1 81.81 280 ASP B O 1
ATOM 6686 N N . ALA B 1 281 ? 12.758 26.203 6.164 1 86.62 281 ALA B N 1
ATOM 6687 C CA . ALA B 1 281 ? 13.023 26.234 7.602 1 86.62 281 ALA B CA 1
ATOM 6688 C C . ALA B 1 281 ? 13.562 24.891 8.086 1 86.62 281 ALA B C 1
ATOM 6690 O O . ALA B 1 281 ? 14.602 24.828 8.742 1 86.62 281 ALA B O 1
ATOM 6691 N N . THR B 1 282 ? 12.961 23.797 7.703 1 87.94 282 THR B N 1
ATOM 6692 C CA . THR B 1 282 ? 13.258 22.5 8.281 1 87.94 282 THR B CA 1
ATOM 6693 C C . THR B 1 282 ? 14.648 22.031 7.875 1 87.94 282 THR B C 1
ATOM 6695 O O . THR B 1 282 ? 15.32 21.328 8.641 1 87.94 282 THR B O 1
ATOM 6698 N N . ASN B 1 283 ? 15.039 22.406 6.66 1 82.88 283 ASN B N 1
ATOM 6699 C CA . ASN B 1 283 ? 16.297 21.891 6.137 1 82.88 283 ASN B CA 1
ATOM 6700 C C . ASN B 1 283 ? 17.5 22.625 6.734 1 82.88 283 ASN B C 1
ATOM 6702 O O . ASN B 1 283 ? 18.641 22.359 6.359 1 82.88 283 ASN B O 1
ATOM 6706 N N . THR B 1 284 ? 17.25 23.406 7.695 1 79.62 284 THR B N 1
ATOM 6707 C CA . THR B 1 284 ? 18.344 24.078 8.406 1 79.62 284 THR B CA 1
ATOM 6708 C C . THR B 1 284 ? 18.719 23.312 9.664 1 79.62 284 THR B C 1
ATOM 6710 O O . THR B 1 284 ? 19.734 23.609 10.297 1 79.62 284 THR B O 1
ATOM 6713 N N . ILE B 1 285 ? 17.984 22.266 9.984 1 83.38 285 ILE B N 1
ATOM 6714 C CA . ILE B 1 285 ? 18.234 21.516 11.211 1 83.38 285 ILE B CA 1
ATOM 6715 C C . ILE B 1 285 ? 18.516 20.062 10.875 1 83.38 285 ILE B C 1
ATOM 6717 O O . ILE B 1 285 ? 17.672 19.188 11.086 1 83.38 285 ILE B O 1
ATOM 6721 N N . PRO B 1 286 ? 19.703 19.75 10.477 1 85.62 286 PRO B N 1
ATOM 6722 C CA . PRO B 1 286 ? 20.031 18.359 10.172 1 85.62 286 PRO B CA 1
ATOM 6723 C C . PRO B 1 286 ? 20.203 17.516 11.43 1 85.62 286 PRO B C 1
ATOM 6725 O O . PRO B 1 286 ? 20.547 18.031 12.492 1 85.62 286 PRO B O 1
ATOM 6728 N N . ILE B 1 287 ? 19.906 16.281 11.297 1 90.56 287 ILE B N 1
ATOM 6729 C CA . ILE B 1 287 ? 20.312 15.312 12.297 1 90.56 287 ILE B CA 1
ATOM 6730 C C . ILE B 1 287 ? 21.828 15.109 12.234 1 90.56 287 ILE B C 1
ATOM 6732 O O . ILE B 1 287 ? 22.328 14.344 11.398 1 90.56 287 ILE B O 1
ATOM 6736 N N . THR B 1 288 ? 22.547 15.703 13.156 1 88 288 THR B N 1
ATOM 6737 C CA . THR B 1 288 ? 24 15.633 13.133 1 88 288 THR B CA 1
ATOM 6738 C C . THR B 1 288 ? 24.484 14.32 13.734 1 88 288 THR B C 1
ATOM 6740 O O . THR B 1 288 ? 23.75 13.641 14.445 1 88 288 THR B O 1
ATOM 6743 N N . GLN B 1 289 ? 25.734 14.039 13.422 1 91 289 GLN B N 1
ATOM 6744 C CA . GL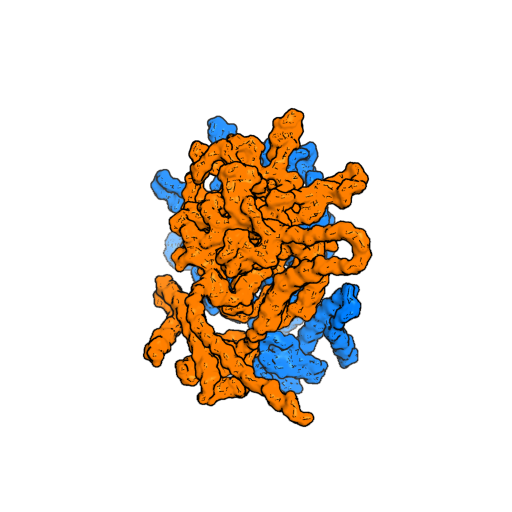N B 1 289 ? 26.344 12.836 13.984 1 91 289 GLN B CA 1
ATOM 6745 C C . GLN B 1 289 ? 26.406 12.914 15.508 1 91 289 GLN B C 1
ATOM 6747 O O . GLN B 1 289 ? 26.156 11.922 16.188 1 91 289 GLN B O 1
ATOM 6752 N N . SER B 1 290 ? 26.75 14.055 15.969 1 88.81 290 SER B N 1
ATOM 6753 C CA . SER B 1 290 ? 26.828 14.25 17.406 1 88.81 290 SER B CA 1
ATOM 6754 C C . SER B 1 290 ? 25.469 14 18.078 1 88.81 290 SER B C 1
ATOM 6756 O O . SER B 1 290 ? 25.406 13.375 19.141 1 88.81 290 SER B O 1
ATOM 6758 N N . PHE B 1 291 ? 24.469 14.469 17.469 1 90.94 291 PHE B N 1
ATOM 6759 C CA . PHE B 1 291 ? 23.125 14.234 18 1 90.94 291 PHE B CA 1
ATOM 6760 C C . PHE B 1 291 ? 22.797 12.742 17.984 1 90.94 291 PHE B C 1
ATOM 6762 O O . PHE B 1 291 ? 22.266 12.219 18.969 1 90.94 291 PHE B O 1
ATOM 6769 N N . PHE B 1 292 ? 23.047 12.156 16.906 1 93.12 292 PHE B N 1
ATOM 6770 C CA . PHE B 1 292 ? 22.75 10.734 16.734 1 93.12 292 PHE B CA 1
ATOM 6771 C C . PHE B 1 292 ? 23.453 9.906 17.797 1 93.12 292 PHE B C 1
ATOM 6773 O O . PHE B 1 292 ? 22.844 9.031 18.406 1 93.12 292 PHE B O 1
ATOM 6780 N N . GLU B 1 293 ? 24.703 10.234 18.078 1 90.38 293 GLU B N 1
ATOM 6781 C CA . GLU B 1 293 ? 25.5 9.508 19.062 1 90.38 293 GLU B CA 1
ATOM 6782 C C . GLU B 1 293 ? 24.984 9.773 20.469 1 90.38 293 GLU B C 1
ATOM 6784 O O . GLU B 1 293 ? 24.938 8.867 21.312 1 90.38 293 GLU B O 1
ATOM 6789 N N . ALA B 1 294 ? 24.625 10.984 20.688 1 89.62 294 ALA B N 1
ATOM 6790 C CA . ALA B 1 294 ? 24.031 11.32 22 1 89.62 294 ALA B CA 1
ATOM 6791 C C . ALA B 1 294 ? 22.734 10.562 22.219 1 89.62 294 ALA B C 1
ATOM 6793 O O . ALA B 1 294 ? 22.469 10.078 23.328 1 89.62 294 ALA B O 1
ATOM 6794 N N . PHE B 1 295 ? 21.953 10.492 21.172 1 91.94 295 PHE B N 1
ATOM 6795 C CA . PHE B 1 295 ? 20.688 9.773 21.234 1 91.94 295 PHE B CA 1
ATOM 6796 C C . PHE B 1 295 ? 20.922 8.281 21.469 1 91.94 295 PHE B C 1
ATOM 6798 O O . PHE B 1 295 ? 20.219 7.652 22.25 1 91.94 295 PHE B O 1
ATOM 6805 N N . GLU B 1 296 ? 21.844 7.75 20.828 1 90.38 296 GLU B N 1
ATOM 6806 C CA . GLU B 1 296 ? 22.188 6.336 20.969 1 90.38 296 GLU B CA 1
ATOM 6807 C C . GLU B 1 296 ? 22.531 5.988 22.406 1 90.38 296 GLU B C 1
ATOM 6809 O O . GLU B 1 296 ? 22.219 4.895 22.891 1 90.38 296 GLU B O 1
ATOM 6814 N N . ARG B 1 297 ? 23.078 6.918 23.109 1 85.81 297 ARG B N 1
ATOM 6815 C CA . ARG B 1 297 ? 23.547 6.672 24.469 1 85.81 297 ARG B CA 1
ATOM 6816 C C . ARG B 1 297 ? 22.438 6.93 25.484 1 85.81 297 ARG B C 1
ATOM 6818 O O . ARG B 1 297 ? 22.531 6.523 26.641 1 85.81 297 ARG B O 1
ATOM 6825 N N . ASN B 1 298 ? 21.344 7.566 24.984 1 84.56 298 ASN B N 1
ATOM 6826 C CA . ASN B 1 298 ? 20.281 7.98 25.906 1 84.56 298 ASN B CA 1
ATOM 6827 C C . ASN B 1 298 ? 18.938 7.398 25.484 1 84.56 298 ASN B C 1
ATOM 6829 O O . ASN B 1 298 ? 18.062 8.117 24.984 1 84.56 298 ASN B O 1
ATOM 6833 N N . GLN B 1 299 ? 18.688 6.113 25.672 1 84.38 299 GLN B N 1
ATOM 6834 C CA . GLN B 1 299 ? 17.469 5.391 25.328 1 84.38 299 GLN B CA 1
ATOM 6835 C C . GLN B 1 299 ? 16.844 4.738 26.562 1 84.38 299 GLN B C 1
ATOM 6837 O O . GLN B 1 299 ? 16.672 3.518 26.594 1 84.38 299 GLN B O 1
ATOM 6842 N N . HIS B 1 300 ? 16.344 5.5 27.453 1 76.5 300 HIS B N 1
ATOM 6843 C CA . HIS B 1 300 ? 15.969 4.984 28.766 1 76.5 300 HIS B CA 1
ATOM 6844 C C . HIS B 1 300 ? 14.484 4.656 28.828 1 76.5 300 HIS B C 1
ATOM 6846 O O . HIS B 1 300 ? 14 4.105 29.828 1 76.5 300 HIS B O 1
ATOM 6852 N N . THR B 1 301 ? 13.742 5.031 27.844 1 77.19 301 THR B N 1
ATOM 6853 C CA . THR B 1 301 ? 12.312 4.734 27.766 1 77.19 301 THR B CA 1
ATOM 6854 C C . THR B 1 301 ? 11.992 3.969 26.484 1 77.19 301 THR B C 1
ATOM 6856 O O . THR B 1 301 ? 12.805 3.932 25.562 1 77.19 301 THR B O 1
ATOM 6859 N N . TYR B 1 302 ? 10.812 3.338 26.469 1 77.56 302 TYR B N 1
ATOM 6860 C CA . TYR B 1 302 ? 10.391 2.592 25.281 1 77.56 302 TYR B CA 1
ATOM 6861 C C . TYR B 1 302 ? 10.273 3.51 24.078 1 77.56 302 TYR B C 1
ATOM 6863 O O . TYR B 1 302 ? 10.672 3.143 22.969 1 77.56 302 TYR B O 1
ATOM 6871 N N . GLU B 1 303 ? 9.672 4.598 24.344 1 84.25 303 GLU B N 1
ATOM 6872 C CA . GLU B 1 303 ? 9.484 5.512 23.219 1 84.25 303 GLU B CA 1
ATOM 6873 C C . GLU B 1 303 ? 10.828 6.023 22.703 1 84.25 303 GLU B C 1
ATOM 6875 O O . GLU B 1 303 ? 10.984 6.254 21.5 1 84.25 303 GLU B O 1
ATOM 6880 N N . ALA B 1 304 ? 11.812 6.211 23.594 1 85.56 304 ALA B N 1
ATOM 6881 C CA . ALA B 1 304 ? 13.148 6.617 23.156 1 85.56 304 ALA B CA 1
ATOM 6882 C C . ALA B 1 304 ? 13.82 5.512 22.359 1 85.56 304 ALA B C 1
ATOM 6884 O O . ALA B 1 304 ? 14.469 5.785 21.344 1 85.56 304 ALA B O 1
ATOM 6885 N N . GLN B 1 305 ? 13.664 4.344 22.844 1 83.69 305 GLN B N 1
ATOM 6886 C CA . GLN B 1 305 ? 14.227 3.209 22.109 1 83.69 305 GLN B CA 1
ATOM 6887 C C . GLN B 1 305 ? 13.586 3.062 20.734 1 83.69 305 GLN B C 1
ATOM 6889 O O . GLN B 1 305 ? 14.281 2.852 19.734 1 83.69 305 GLN B O 1
ATOM 6894 N N . TYR B 1 306 ? 12.273 3.156 20.719 1 85.19 306 TYR B N 1
ATOM 6895 C CA . TYR B 1 306 ? 11.539 3.053 19.469 1 85.19 306 TYR B CA 1
ATOM 6896 C C . TYR B 1 306 ? 11.969 4.145 18.5 1 85.19 306 TYR B C 1
ATOM 6898 O O . TYR B 1 306 ? 12.18 3.883 17.312 1 85.19 306 TYR B O 1
ATOM 6906 N N . ALA B 1 307 ? 12.055 5.336 18.984 1 88 307 ALA B N 1
ATOM 6907 C CA . ALA B 1 307 ? 12.461 6.473 18.172 1 88 307 ALA B CA 1
ATOM 6908 C C . ALA B 1 307 ? 13.875 6.281 17.625 1 88 307 ALA B C 1
ATOM 6910 O O . ALA B 1 307 ? 14.133 6.535 16.438 1 88 307 ALA B O 1
ATOM 6911 N N . PHE B 1 308 ? 14.734 5.832 18.453 1 88.12 308 PHE B N 1
ATOM 6912 C CA . PHE B 1 308 ? 16.125 5.672 18.016 1 88.12 308 PHE B CA 1
ATOM 6913 C C . PHE B 1 308 ? 16.234 4.562 16.984 1 88.12 308 PHE B C 1
ATOM 6915 O O . PHE B 1 308 ? 16.938 4.715 15.984 1 88.12 308 PHE B O 1
ATOM 6922 N N . LYS B 1 309 ? 15.625 3.488 17.234 1 85.06 309 LYS B N 1
ATOM 6923 C CA . LYS B 1 309 ? 15.68 2.377 16.297 1 85.06 309 LYS B CA 1
ATOM 6924 C C . LYS B 1 309 ? 15.117 2.783 14.93 1 85.06 309 LYS B C 1
ATOM 6926 O O . LYS B 1 309 ? 15.648 2.383 13.891 1 85.06 309 LYS B O 1
ATOM 6931 N N . SER B 1 310 ? 14.055 3.51 14.977 1 87.19 310 SER B N 1
ATOM 6932 C CA . SER B 1 310 ? 13.461 4 13.734 1 87.19 310 SER B CA 1
ATOM 6933 C C . SER B 1 310 ? 14.406 4.957 13.016 1 87.19 310 SER B C 1
ATOM 6935 O O . SER B 1 310 ? 14.547 4.898 11.797 1 87.19 310 SER B O 1
ATOM 6937 N N . LEU B 1 311 ? 15.016 5.844 13.781 1 90.06 311 LEU B N 1
ATOM 6938 C CA . LEU B 1 311 ? 15.969 6.781 13.211 1 90.06 311 LEU B CA 1
ATOM 6939 C C . LEU B 1 311 ? 17.188 6.043 12.641 1 90.06 311 LEU B C 1
ATOM 6941 O O . LEU B 1 311 ? 17.703 6.406 11.586 1 90.06 311 LEU B O 1
ATOM 6945 N N . LYS B 1 312 ? 17.641 5.105 13.336 1 87.56 312 LYS B N 1
ATOM 6946 C CA . LYS B 1 312 ? 18.766 4.293 12.883 1 87.56 312 LYS B CA 1
ATOM 6947 C C . LYS B 1 312 ? 18.438 3.582 11.578 1 87.56 312 LYS B C 1
ATOM 6949 O O . LYS B 1 312 ? 19.297 3.471 10.695 1 87.56 312 LYS B O 1
ATOM 6954 N N . MET B 1 313 ? 17.234 3.078 11.5 1 83.56 313 MET B N 1
ATOM 6955 C CA . MET B 1 313 ? 16.797 2.459 10.25 1 83.56 313 MET B CA 1
ATOM 6956 C C . MET B 1 313 ? 16.891 3.445 9.086 1 83.56 313 MET B C 1
ATOM 6958 O O . MET B 1 313 ? 17.359 3.09 8 1 83.56 313 MET B O 1
ATOM 6962 N N . VAL B 1 314 ? 16.422 4.652 9.328 1 87.56 314 VAL B N 1
ATOM 6963 C CA . VAL B 1 314 ? 16.5 5.676 8.289 1 87.56 314 VAL B CA 1
ATOM 6964 C C . VAL B 1 314 ? 17.953 5.938 7.914 1 87.56 314 VAL B C 1
ATOM 6966 O O . VAL B 1 314 ? 18.281 6.027 6.73 1 87.56 314 VAL B O 1
ATOM 6969 N N . ARG B 1 315 ? 18.781 6.035 8.883 1 87.88 315 ARG B N 1
ATOM 6970 C CA . ARG B 1 315 ? 20.203 6.266 8.641 1 87.88 315 ARG B CA 1
ATOM 6971 C C . ARG B 1 315 ? 20.812 5.137 7.816 1 87.88 315 ARG B C 1
ATOM 6973 O O . ARG B 1 315 ? 21.5 5.383 6.824 1 87.88 315 ARG B O 1
ATOM 6980 N N . ASP B 1 316 ? 20.516 3.984 8.188 1 82.12 316 ASP B N 1
ATOM 6981 C CA . ASP B 1 316 ? 21.141 2.809 7.59 1 82.12 316 ASP B CA 1
ATOM 6982 C C . ASP B 1 316 ? 20.625 2.568 6.176 1 82.12 316 ASP B C 1
ATOM 6984 O O . ASP B 1 316 ? 21.25 1.844 5.395 1 82.12 316 ASP B O 1
ATOM 6988 N N . THR B 1 317 ? 19.5 3.1 5.906 1 76.94 317 THR B N 1
ATOM 6989 C CA . THR B 1 317 ? 18.906 2.877 4.59 1 76.94 317 THR B CA 1
ATOM 6990 C C . THR B 1 317 ? 18.891 4.168 3.779 1 76.94 317 THR B C 1
ATOM 6992 O O . THR B 1 317 ? 18.188 4.266 2.773 1 76.94 317 THR B O 1
ATOM 6995 N N . TRP B 1 318 ? 19.562 5.094 4.266 1 81 318 TRP B N 1
ATOM 6996 C CA . TRP B 1 318 ? 19.609 6.379 3.572 1 81 318 TRP B CA 1
ATOM 6997 C C . TRP B 1 318 ? 20.188 6.219 2.174 1 81 318 TRP B C 1
ATOM 6999 O O . TRP B 1 318 ? 21.047 5.355 1.943 1 81 318 TRP B O 1
ATOM 7009 N N . PHE B 1 319 ? 19.828 6.953 1.276 1 70.56 319 PHE B N 1
ATOM 7010 C CA . PHE B 1 319 ? 20.094 6.738 -0.14 1 70.56 319 PHE B CA 1
ATOM 7011 C C . PHE B 1 319 ? 21.547 7.078 -0.477 1 70.56 319 PHE B C 1
ATOM 7013 O O . PHE B 1 319 ? 22.047 6.688 -1.53 1 70.56 319 PHE B O 1
ATOM 7020 N N . ASP B 1 320 ? 22.172 7.832 0.361 1 71.25 320 ASP B N 1
ATOM 7021 C CA . ASP B 1 320 ? 23.594 8.141 0.171 1 71.25 320 ASP B CA 1
ATOM 7022 C C . ASP B 1 320 ? 24.328 8.164 1.505 1 71.25 320 ASP B C 1
ATOM 7024 O O . ASP B 1 320 ? 23.812 7.715 2.523 1 71.25 320 ASP B O 1
ATOM 7028 N N . ASP B 1 321 ? 25.594 8.664 1.478 1 75.75 321 ASP B N 1
ATOM 7029 C CA . ASP B 1 321 ? 26.406 8.648 2.686 1 75.75 321 ASP B CA 1
ATOM 7030 C C . ASP B 1 321 ? 26.344 10 3.404 1 75.75 321 ASP B C 1
ATOM 7032 O O . ASP B 1 321 ? 27.234 10.32 4.199 1 75.75 321 ASP B O 1
ATOM 7036 N N . GLN B 1 322 ? 25.312 10.781 3.064 1 78.12 322 GLN B N 1
ATOM 7037 C CA . GLN B 1 322 ? 25.25 12.125 3.631 1 78.12 322 GLN B CA 1
ATOM 7038 C C . GLN B 1 322 ? 24.078 12.266 4.598 1 78.12 322 GLN B C 1
ATOM 7040 O O . GLN B 1 322 ? 23.484 13.336 4.707 1 78.12 322 GLN B O 1
ATOM 7045 N N . PHE B 1 323 ? 23.734 11.148 5.211 1 86.75 323 PHE B N 1
ATOM 7046 C CA . PHE B 1 323 ? 22.594 11.133 6.121 1 86.75 323 PHE B CA 1
ATOM 7047 C C . PHE B 1 323 ? 22.688 12.273 7.121 1 86.75 323 PHE B C 1
ATOM 7049 O O . PHE B 1 323 ? 21.703 13 7.332 1 86.75 323 PHE B O 1
ATOM 7056 N N . TYR B 1 324 ? 23.828 12.547 7.715 1 87.19 324 TYR B N 1
ATOM 7057 C CA . TYR B 1 324 ? 24 13.484 8.82 1 87.19 324 TYR B CA 1
ATOM 7058 C C . TYR B 1 324 ? 23.938 14.93 8.328 1 87.19 324 TYR B C 1
ATOM 7060 O O . TYR B 1 324 ? 23.859 15.859 9.125 1 87.19 324 TYR B O 1
ATOM 7068 N N . GLU B 1 325 ? 23.844 15.102 6.996 1 80.12 325 GLU B N 1
ATOM 7069 C CA . GLU B 1 325 ? 23.781 16.438 6.402 1 80.12 325 GLU B CA 1
ATOM 7070 C C . GLU B 1 325 ? 22.484 16.641 5.641 1 80.12 325 GLU B C 1
ATOM 7072 O O . GLU B 1 325 ? 22.125 17.781 5.309 1 80.12 325 GLU B O 1
ATOM 7077 N N . SER B 1 326 ? 21.797 15.523 5.492 1 82 326 SER B N 1
ATOM 7078 C CA . SER B 1 326 ? 20.688 15.664 4.559 1 82 326 SER B CA 1
ATOM 7079 C C . SER B 1 326 ? 19.391 15.148 5.164 1 82 326 SER B C 1
ATOM 7081 O O . SER B 1 326 ? 18.312 15.297 4.57 1 82 326 SER B O 1
ATOM 7083 N N . CYS B 1 327 ? 19.453 14.555 6.258 1 87 327 CYS B N 1
ATOM 7084 C CA . CYS B 1 327 ? 18.234 14.18 6.969 1 87 327 CYS B CA 1
ATOM 7085 C C . CYS B 1 327 ? 17.875 15.234 8.008 1 87 327 CYS B C 1
ATOM 7087 O O . CYS B 1 327 ? 18.734 15.68 8.781 1 87 327 CYS B O 1
ATOM 7089 N N . PHE B 1 328 ? 16.578 15.648 8.016 1 87.81 328 PHE B N 1
ATOM 7090 C CA . PHE B 1 328 ? 16.141 16.75 8.852 1 87.81 328 PHE B CA 1
ATOM 7091 C C . PHE B 1 328 ? 14.945 16.344 9.711 1 87.81 328 PHE B C 1
ATOM 7093 O O . PHE B 1 328 ? 14.336 15.297 9.484 1 87.81 328 PHE B O 1
ATOM 7100 N N . MET B 1 329 ? 14.672 17.156 10.68 1 86.12 329 MET B N 1
ATOM 7101 C CA . MET B 1 329 ? 13.547 16.922 11.57 1 86.12 329 MET B CA 1
ATOM 7102 C C . MET B 1 329 ? 12.305 17.672 11.086 1 86.12 329 MET B C 1
ATOM 7104 O O . MET B 1 329 ? 11.742 18.484 11.805 1 86.12 329 MET B O 1
ATOM 7108 N N . TRP B 1 330 ? 11.773 17.344 10.062 1 92.81 330 TRP B N 1
ATOM 7109 C CA . TRP B 1 330 ? 10.719 18.047 9.344 1 92.81 330 TRP B CA 1
ATOM 7110 C C . TRP B 1 330 ? 9.484 18.219 10.227 1 92.81 330 TRP B C 1
ATOM 7112 O O . TRP B 1 330 ? 9.336 19.25 10.891 1 92.81 330 TRP B O 1
ATOM 7122 N N . ASP B 1 331 ? 8.797 17.156 10.469 1 95.38 331 ASP B N 1
ATOM 7123 C CA . ASP B 1 331 ? 7.504 17.203 11.133 1 95.38 331 ASP B CA 1
ATOM 7124 C C . ASP B 1 331 ? 7.66 17.578 12.609 1 95.38 331 ASP B C 1
ATOM 7126 O O . ASP B 1 331 ? 6.828 18.297 13.164 1 95.38 331 ASP B O 1
ATOM 7130 N N . SER B 1 332 ? 8.719 17.078 13.211 1 93.19 332 SER B N 1
ATOM 7131 C CA . SER B 1 332 ? 8.945 17.406 14.609 1 93.19 332 SER B CA 1
ATOM 7132 C C . SER B 1 332 ? 9.266 18.891 14.789 1 93.19 332 SER B C 1
ATOM 7134 O O . SER B 1 332 ? 8.875 19.5 15.781 1 93.19 332 SER B O 1
ATOM 7136 N N . PHE B 1 333 ? 10.016 19.438 13.852 1 92.94 333 PHE B N 1
ATOM 7137 C CA . PHE B 1 333 ? 10.312 20.859 13.914 1 92.94 333 PHE B CA 1
ATOM 7138 C C . PHE B 1 333 ? 9.039 21.688 13.82 1 92.94 333 PHE B C 1
ATOM 7140 O O . PHE B 1 333 ? 8.836 22.625 14.602 1 92.94 333 PHE B O 1
ATOM 7147 N N . MET B 1 334 ? 8.227 21.328 12.938 1 95.56 334 MET B N 1
ATOM 7148 C CA . MET B 1 334 ? 6.957 22.031 12.797 1 95.56 334 MET B CA 1
ATOM 7149 C C . MET B 1 334 ? 6.141 21.953 14.086 1 95.56 334 MET B C 1
ATOM 7151 O O . MET B 1 334 ? 5.562 22.953 14.516 1 95.56 334 MET B O 1
ATOM 7155 N N . THR B 1 335 ? 6.059 20.781 14.68 1 96.12 335 THR B N 1
ATOM 7156 C CA . THR B 1 335 ? 5.297 20.609 15.906 1 96.12 335 THR B CA 1
ATOM 7157 C C . THR B 1 335 ? 5.887 21.453 17.031 1 96.12 335 THR B C 1
ATOM 7159 O O . THR B 1 335 ? 5.148 22 17.859 1 96.12 335 THR B O 1
ATOM 7162 N N . GLY B 1 336 ? 7.23 21.547 17.047 1 92.56 336 GLY B N 1
ATOM 7163 C CA . GLY B 1 336 ? 7.871 22.438 18.016 1 92.56 336 GLY B CA 1
ATOM 7164 C C . GLY B 1 336 ? 7.516 23.891 17.812 1 92.56 336 GLY B C 1
ATOM 7165 O O . GLY B 1 336 ? 7.164 24.594 18.766 1 92.56 336 GLY B O 1
ATOM 7166 N N . VAL B 1 337 ? 7.535 24.328 16.594 1 91.69 337 VAL B N 1
ATOM 7167 C CA . VAL B 1 337 ? 7.176 25.703 16.266 1 91.69 337 VAL B CA 1
ATOM 7168 C C . VAL B 1 337 ? 5.723 25.969 16.641 1 91.69 337 VAL B C 1
ATOM 7170 O O . VAL B 1 337 ? 5.414 26.969 17.281 1 91.69 337 VAL B O 1
ATOM 7173 N N . ALA B 1 338 ? 4.891 25.047 16.328 1 94.69 338 ALA B N 1
ATOM 7174 C CA . ALA B 1 338 ? 3.455 25.203 16.562 1 94.69 338 ALA B CA 1
ATOM 7175 C C . ALA B 1 338 ? 3.139 25.297 18.047 1 94.69 338 ALA B C 1
ATOM 7177 O O . ALA B 1 338 ? 2.398 26.188 18.484 1 94.69 338 ALA B O 1
ATOM 7178 N N . THR B 1 339 ? 3.686 24.406 18.828 1 93.5 339 THR B N 1
ATOM 7179 C CA . THR B 1 339 ? 3.365 24.406 20.25 1 93.5 339 THR B CA 1
ATOM 7180 C C . THR B 1 339 ? 3.959 25.625 20.953 1 93.5 339 THR B C 1
ATOM 7182 O O . THR B 1 339 ? 3.348 26.172 21.859 1 93.5 339 THR B O 1
ATOM 7185 N N . SER B 1 340 ? 5.152 26 20.5 1 89.19 340 SER B N 1
ATOM 7186 C CA . SER B 1 340 ? 5.73 27.234 21.031 1 89.19 340 SER B CA 1
ATOM 7187 C C . SER B 1 340 ? 4.891 28.453 20.656 1 89.19 340 SER B C 1
ATOM 7189 O O . SER B 1 340 ? 4.715 29.359 21.469 1 89.19 340 SER B O 1
ATOM 7191 N N . PHE B 1 341 ? 4.43 28.422 19.453 1 88.81 341 PHE B N 1
ATOM 7192 C CA . PHE B 1 341 ? 3.543 29.469 18.953 1 88.81 341 PHE B CA 1
ATOM 7193 C C . PHE B 1 341 ? 2.273 29.547 19.797 1 88.81 341 PHE B C 1
ATOM 7195 O O . PHE B 1 341 ? 1.854 30.641 20.203 1 88.81 341 PHE B O 1
ATOM 7202 N N . MET B 1 342 ? 1.683 28.453 20.094 1 89.06 342 MET B N 1
ATOM 7203 C CA . MET B 1 342 ? 0.449 28.359 20.875 1 89.06 342 MET B CA 1
ATOM 7204 C C . MET B 1 342 ? 0.677 28.812 22.312 1 89.06 342 MET B C 1
ATOM 7206 O O . MET B 1 342 ? -0.188 29.453 22.906 1 89.06 342 MET B O 1
ATOM 7210 N N . HIS B 1 343 ? 1.796 28.484 22.766 1 83.62 343 HIS B N 1
ATOM 7211 C CA . HIS B 1 343 ? 2.141 28.859 24.125 1 83.62 343 HIS B CA 1
ATOM 7212 C C . HIS B 1 343 ? 2.309 30.375 24.266 1 83.62 343 HIS B C 1
ATOM 7214 O O . HIS B 1 343 ? 1.99 30.938 25.312 1 83.62 343 HIS B O 1
ATOM 7220 N N . ASN B 1 344 ? 2.785 30.984 23.203 1 75.12 344 ASN B N 1
ATOM 7221 C CA . ASN B 1 344 ? 3.08 32.406 23.25 1 75.12 344 ASN B CA 1
ATOM 7222 C C . ASN B 1 344 ? 1.974 33.25 22.578 1 75.12 344 ASN B C 1
ATOM 7224 O O . ASN B 1 344 ? 2.227 34.344 22.062 1 75.12 344 ASN B O 1
ATOM 7228 N N . LEU B 1 345 ? 0.89 32.75 22.344 1 65.56 345 LEU B N 1
ATOM 7229 C CA . LEU B 1 345 ? -0.203 33.344 21.594 1 65.56 345 LEU B CA 1
ATOM 7230 C C . LEU B 1 345 ? -0.424 34.812 22.031 1 65.56 345 LEU B C 1
ATOM 7232 O O . LEU B 1 345 ? -0.929 35.625 21.25 1 65.56 345 LEU B O 1
ATOM 7236 N N . HIS B 1 346 ? -0.051 35.125 23.141 1 55.66 346 HIS B N 1
ATOM 7237 C CA . HIS B 1 346 ? -0.298 36.5 23.562 1 55.66 346 HIS B CA 1
ATOM 7238 C C . HIS B 1 346 ? 0.707 37.438 22.922 1 55.66 346 HIS B C 1
ATOM 7240 O O . HIS B 1 346 ? 0.585 38.656 23.062 1 55.66 346 HIS B O 1
ATOM 7246 N N . THR B 1 347 ? 1.554 36.781 22.156 1 55.91 347 THR B N 1
ATOM 7247 C CA . THR B 1 347 ? 2.516 37.656 21.484 1 55.91 347 THR B CA 1
ATOM 7248 C C . THR B 1 347 ? 2.125 37.875 20.031 1 55.91 347 THR B C 1
ATOM 7250 O O . THR B 1 347 ? 1.531 37 19.406 1 55.91 347 THR B O 1
ATOM 7253 N N . LYS B 1 348 ? 1.964 39.156 19.656 1 55.22 348 LYS B N 1
ATOM 7254 C CA . LYS B 1 348 ? 1.412 39.719 18.422 1 55.22 348 LYS B CA 1
ATOM 7255 C C . LYS B 1 348 ? 1.878 38.906 17.219 1 55.22 348 LYS B C 1
ATOM 7257 O O . LYS B 1 348 ? 1.109 38.688 16.281 1 55.22 348 LYS B O 1
ATOM 7262 N N . ASN B 1 349 ? 3.076 38.531 16.984 1 58.28 349 ASN B N 1
ATOM 7263 C CA . ASN B 1 349 ? 3.537 38.094 15.672 1 58.28 349 ASN B CA 1
ATOM 7264 C C . ASN B 1 349 ? 3.885 36.625 15.641 1 58.28 349 ASN B C 1
ATOM 7266 O O . ASN B 1 349 ? 4.656 36.188 14.797 1 58.28 349 ASN B O 1
ATOM 7270 N N . GLY B 1 350 ? 3.139 35.844 16.547 1 65.31 350 GLY B N 1
ATOM 7271 C CA . GLY B 1 350 ? 3.406 34.438 16.469 1 65.31 350 GLY B CA 1
ATOM 7272 C C . GLY B 1 350 ? 4.824 34.062 16.875 1 65.31 350 GLY B C 1
ATOM 7273 O O . GLY B 1 350 ? 5.398 33.125 16.344 1 65.31 350 GLY B O 1
ATOM 7274 N N . GLU B 1 351 ? 5.406 34.938 17.609 1 73.94 351 GLU B N 1
ATOM 7275 C CA . GLU B 1 351 ? 6.77 34.688 18.078 1 73.94 351 GLU B CA 1
ATOM 7276 C C . GLU B 1 351 ? 6.875 33.344 18.781 1 73.94 351 GLU B C 1
ATOM 7278 O O . GLU B 1 351 ? 5.969 32.938 19.516 1 73.94 351 GLU B O 1
ATOM 7283 N N . ASN B 1 352 ? 7.867 32.562 18.312 1 76.69 352 ASN B N 1
ATOM 7284 C CA . ASN B 1 352 ? 8.172 31.266 18.906 1 76.69 352 ASN B CA 1
ATOM 7285 C C . ASN B 1 352 ? 9.672 31.109 19.156 1 76.69 352 ASN B C 1
ATOM 7287 O O . ASN B 1 352 ? 10.461 32 18.812 1 76.69 352 ASN B O 1
ATOM 7291 N N . GLU B 1 353 ? 10.008 30.188 19.766 1 73.88 353 GLU B N 1
ATOM 7292 C CA . GLU B 1 353 ? 11.391 30.016 20.219 1 73.88 353 GLU B CA 1
ATOM 7293 C C . GLU B 1 353 ? 12.25 29.391 19.125 1 73.88 353 GLU B C 1
ATOM 7295 O O . GLU B 1 353 ? 13.477 29.344 19.25 1 73.88 353 GLU B O 1
ATOM 7300 N N . PHE B 1 354 ? 11.609 28.953 18 1 79.81 354 PHE B N 1
ATOM 7301 C CA . PHE B 1 354 ? 12.359 28.062 17.125 1 79.81 354 PHE B CA 1
ATOM 7302 C C . PHE B 1 354 ? 12.57 28.703 15.75 1 79.81 354 PHE B C 1
ATOM 7304 O O . PHE B 1 354 ? 13.531 28.375 15.055 1 79.81 354 PHE B O 1
ATOM 7311 N N . ALA B 1 355 ? 11.656 29.531 15.375 1 84.19 355 ALA B N 1
ATOM 7312 C CA . ALA B 1 355 ? 11.719 30.016 14 1 84.19 355 ALA B CA 1
ATOM 7313 C C . ALA B 1 355 ? 11.336 31.484 13.914 1 84.19 355 ALA B C 1
ATOM 7315 O O . ALA B 1 355 ? 10.625 32 14.789 1 84.19 355 ALA B O 1
ATOM 7316 N N . GLU B 1 356 ? 11.922 32.125 12.898 1 84 356 GLU B N 1
ATOM 7317 C CA . GLU B 1 356 ? 11.445 33.438 12.531 1 84 356 GLU B CA 1
ATOM 7318 C C . GLU B 1 356 ? 10.211 33.375 11.648 1 84 356 GLU B C 1
ATOM 7320 O O . GLU B 1 356 ? 10.109 32.469 10.789 1 84 356 GLU B O 1
ATOM 7325 N N . MET B 1 357 ? 9.297 34.281 11.891 1 86.19 357 MET B N 1
ATOM 7326 C CA . MET B 1 357 ? 8.031 34.25 11.172 1 86.19 357 MET B CA 1
ATOM 7327 C C . MET B 1 357 ? 7.859 35.469 10.273 1 86.19 357 MET B C 1
ATOM 7329 O O . MET B 1 357 ? 8.242 36.562 10.648 1 86.19 357 MET B O 1
ATOM 7333 N N . GLU B 1 358 ? 7.418 35.188 9.039 1 83.62 358 GLU B N 1
ATOM 7334 C CA . GLU B 1 358 ? 7.082 36.25 8.117 1 83.62 358 GLU B CA 1
ATOM 7335 C C . GLU B 1 358 ? 5.777 35.969 7.379 1 83.62 358 GLU B C 1
ATOM 7337 O O . GLU B 1 358 ? 5.516 34.844 6.988 1 83.62 358 GLU B O 1
ATOM 7342 N N . TYR B 1 359 ? 4.941 37.031 7.273 1 85.88 359 TYR B N 1
ATOM 7343 C CA . TYR B 1 359 ? 3.73 36.875 6.473 1 85.88 359 TYR B CA 1
ATOM 7344 C C . TYR B 1 359 ? 4.035 37.031 4.988 1 85.88 359 TYR B C 1
ATOM 7346 O O . TYR B 1 359 ? 4.676 38.031 4.586 1 85.88 359 TYR B O 1
ATOM 7354 N N . ILE B 1 360 ? 3.678 36.062 4.27 1 82.75 360 ILE B N 1
ATOM 7355 C CA . ILE B 1 360 ? 3.836 36.062 2.818 1 82.75 360 ILE B CA 1
ATOM 7356 C C . ILE B 1 360 ? 2.525 35.656 2.15 1 82.75 360 ILE B C 1
ATOM 7358 O O . ILE B 1 360 ? 1.79 34.812 2.68 1 82.75 360 ILE B O 1
ATOM 7362 N N . ASN B 1 361 ? 2.201 36.312 1.058 1 82.56 361 ASN B N 1
ATOM 7363 C CA . ASN B 1 361 ? 1.068 35.875 0.25 1 82.56 361 ASN B CA 1
ATOM 7364 C C . ASN B 1 361 ? 1.446 34.688 -0.652 1 82.56 361 ASN B C 1
ATOM 7366 O O . ASN B 1 361 ? 2.332 34.812 -1.499 1 82.56 361 ASN B O 1
ATOM 7370 N N . ILE B 1 362 ? 0.768 33.594 -0.351 1 82.75 362 ILE B N 1
ATOM 7371 C CA . ILE B 1 362 ? 1.127 32.406 -1.108 1 82.75 362 ILE B CA 1
ATOM 7372 C C . ILE B 1 362 ? -0.132 31.766 -1.685 1 82.75 362 ILE B C 1
ATOM 7374 O O . ILE B 1 362 ? -1.23 31.953 -1.157 1 82.75 362 ILE B O 1
ATOM 7378 N N . THR B 1 363 ? 0.017 31.125 -2.854 1 83.88 363 THR B N 1
ATOM 7379 C CA . THR B 1 363 ? -1.012 30.25 -3.41 1 83.88 363 THR B CA 1
ATOM 7380 C C . THR B 1 363 ? -0.411 28.938 -3.863 1 83.88 363 THR B C 1
ATOM 7382 O O . THR B 1 363 ? 0.808 28.75 -3.818 1 83.88 363 THR B O 1
ATOM 7385 N N . VAL B 1 364 ? -1.29 27.984 -4.098 1 86.88 364 VAL B N 1
ATOM 7386 C CA . VAL B 1 364 ? -0.881 26.688 -4.652 1 86.88 364 VAL B CA 1
ATOM 7387 C C . VAL B 1 364 ? -1.281 26.609 -6.125 1 86.88 364 VAL B C 1
ATOM 7389 O O . VAL B 1 364 ? -2.453 26.797 -6.465 1 86.88 364 VAL B O 1
ATOM 7392 N N . ILE B 1 365 ? -0.366 26.375 -6.945 1 83.69 365 ILE B N 1
ATOM 7393 C CA . ILE B 1 365 ? -0.667 26.172 -8.359 1 83.69 365 ILE B CA 1
ATOM 7394 C C . ILE B 1 365 ? -0.999 24.703 -8.602 1 83.69 365 ILE B C 1
ATOM 7396 O O . ILE B 1 365 ? -0.182 23.812 -8.312 1 83.69 365 ILE B O 1
ATOM 7400 N N . THR B 1 366 ? -2.152 24.469 -9.125 1 89.19 366 THR B N 1
ATOM 7401 C CA . THR B 1 366 ? -2.631 23.094 -9.188 1 89.19 366 THR B CA 1
ATOM 7402 C C . THR B 1 366 ? -2.584 22.562 -10.617 1 89.19 366 THR B C 1
ATOM 7404 O O . THR B 1 366 ? -2.959 21.422 -10.875 1 89.19 366 THR B O 1
ATOM 7407 N N . SER B 1 367 ? -2.207 23.406 -11.547 1 87.5 367 SER B N 1
ATOM 7408 C CA . SER B 1 367 ? -2.09 23 -12.945 1 87.5 367 SER B CA 1
ATOM 7409 C C . SER B 1 367 ? -1.024 23.812 -13.664 1 87.5 367 SER B C 1
ATOM 7411 O O . SER B 1 367 ? -0.466 24.75 -13.102 1 87.5 367 SER B O 1
ATOM 7413 N N . ASN B 1 368 ? -0.803 23.344 -14.883 1 83.06 368 ASN B N 1
ATOM 7414 C CA . ASN B 1 368 ? 0.254 24 -15.648 1 83.06 368 ASN B CA 1
ATOM 7415 C C . ASN B 1 368 ? -0.315 24.984 -16.656 1 83.06 368 ASN B C 1
ATOM 7417 O O . ASN B 1 368 ? -1.457 24.844 -17.094 1 83.06 368 ASN B O 1
ATOM 7421 N N . LYS B 1 369 ? 0.473 25.984 -16.953 1 81.5 369 LYS B N 1
ATOM 7422 C CA . LYS B 1 369 ? 0.133 26.875 -18.047 1 81.5 369 LYS B CA 1
ATOM 7423 C C . LYS B 1 369 ? 0.357 26.203 -19.406 1 81.5 369 LYS B C 1
ATOM 7425 O O . LYS B 1 369 ? 1.276 25.391 -19.562 1 81.5 369 LYS B O 1
ATOM 7430 N N . PRO B 1 370 ? -0.369 26.672 -20.422 1 82.75 370 PRO B N 1
ATOM 7431 C CA . PRO B 1 370 ? -1.486 27.609 -20.359 1 82.75 370 PRO B CA 1
ATOM 7432 C C . PRO B 1 370 ? -2.709 27.031 -19.656 1 82.75 370 PRO B C 1
ATOM 7434 O O . PRO B 1 370 ? -3.031 25.859 -19.828 1 82.75 370 PRO B O 1
ATOM 7437 N N . PHE B 1 371 ? -3.312 27.875 -18.984 1 84.38 371 PHE B N 1
ATOM 7438 C CA . PHE B 1 371 ? -4.566 27.5 -18.328 1 84.38 371 PHE B CA 1
ATOM 7439 C C . PHE B 1 371 ? -5.684 27.359 -19.359 1 84.38 371 PHE B C 1
ATOM 7441 O O . PHE B 1 371 ? -5.664 28 -20.406 1 84.38 371 PHE B O 1
ATOM 7448 N N . GLY B 1 372 ? -6.562 26.422 -19.172 1 82.12 372 GLY B N 1
ATOM 7449 C CA . GLY B 1 372 ? -7.73 26.266 -20.016 1 82.12 372 GLY B CA 1
ATOM 7450 C C . GLY B 1 372 ? -7.586 25.156 -21.047 1 82.12 372 GLY B C 1
ATOM 7451 O O . GLY B 1 372 ? -8.555 24.781 -21.703 1 82.12 372 GLY B O 1
ATOM 7452 N N . ILE B 1 373 ? -6.438 24.641 -21.094 1 82.06 373 ILE B N 1
ATOM 7453 C CA . ILE B 1 373 ? -6.246 23.562 -22.062 1 82.06 373 ILE B CA 1
ATOM 7454 C C . ILE B 1 373 ? -6.977 22.312 -21.594 1 82.06 373 ILE B C 1
ATOM 7456 O O . ILE B 1 373 ? -7.047 22.031 -20.391 1 82.06 373 ILE B O 1
ATOM 7460 N N . SER B 1 374 ? -7.559 21.578 -22.547 1 81 374 SER B N 1
ATOM 7461 C CA . SER B 1 374 ? -8.219 20.297 -22.297 1 81 374 SER B CA 1
ATOM 7462 C C . SER B 1 374 ? -7.465 19.141 -22.953 1 81 374 SER B C 1
ATOM 7464 O O . SER B 1 374 ? -7.496 19 -24.188 1 81 374 SER B O 1
ATOM 7466 N N . ASP B 1 375 ? -6.77 18.359 -22.156 1 78.69 375 ASP B N 1
ATOM 7467 C CA . ASP B 1 375 ? -5.969 17.266 -22.688 1 78.69 375 ASP B CA 1
ATOM 7468 C C . ASP B 1 375 ? -6.289 15.953 -21.984 1 78.69 375 ASP B C 1
ATOM 7470 O O . ASP B 1 375 ? -5.539 14.977 -22.109 1 78.69 375 ASP B O 1
ATOM 7474 N N . GLY B 1 376 ? -7.309 15.906 -21.156 1 82.12 376 GLY B N 1
ATOM 7475 C CA . GLY B 1 376 ? -7.75 14.688 -20.5 1 82.12 376 GLY B CA 1
ATOM 7476 C C . GLY B 1 376 ? -7.105 14.477 -19.141 1 82.12 376 GLY B C 1
ATOM 7477 O O . GLY B 1 376 ? -7.492 13.57 -18.391 1 82.12 376 GLY B O 1
ATOM 7478 N N . SER B 1 377 ? -6.129 15.336 -18.766 1 87.38 377 SER B N 1
ATOM 7479 C CA . SER B 1 377 ? -5.398 15.148 -17.516 1 87.38 377 SER B CA 1
ATOM 7480 C C . SER B 1 377 ? -6.164 15.742 -16.328 1 87.38 377 SER B C 1
ATOM 7482 O O . SER B 1 377 ? -5.902 15.398 -15.18 1 87.38 377 SER B O 1
ATOM 7484 N N . ASN B 1 378 ? -7.082 16.656 -16.609 1 92.25 378 ASN B N 1
ATOM 7485 C CA . ASN B 1 378 ? -7.742 17.438 -15.578 1 92.25 378 ASN B CA 1
ATOM 7486 C C . ASN B 1 378 ? -9.227 17.109 -15.477 1 92.25 378 ASN B C 1
ATOM 7488 O O . ASN B 1 378 ? -10.062 17.766 -16.094 1 92.25 378 ASN B O 1
ATOM 7492 N N . SER B 1 379 ? -9.57 16.234 -14.602 1 90.25 379 SER B N 1
ATOM 7493 C CA . SER B 1 379 ? -10.922 15.688 -14.492 1 90.25 379 SER B CA 1
ATOM 7494 C C . SER B 1 379 ? -11.867 16.703 -13.875 1 90.25 379 SER B C 1
ATOM 7496 O O . SER B 1 379 ? -13.086 16.5 -13.867 1 90.25 379 SER B O 1
ATOM 7498 N N . PHE B 1 380 ? -11.336 17.812 -13.367 1 94.19 380 PHE B N 1
ATOM 7499 C CA . PHE B 1 380 ? -12.203 18.875 -12.867 1 94.19 380 PHE B CA 1
ATOM 7500 C C . PHE B 1 380 ? -12.891 19.594 -14.016 1 94.19 380 PHE B C 1
ATOM 7502 O O . PHE B 1 380 ? -13.953 20.188 -13.828 1 94.19 380 PHE B O 1
ATOM 7509 N N . PHE B 1 381 ? -12.305 19.531 -15.156 1 91.94 381 PHE B N 1
ATOM 7510 C CA . PHE B 1 381 ? -12.773 20.359 -16.266 1 91.94 381 PHE B CA 1
ATOM 7511 C C . PHE B 1 381 ? -13.148 19.484 -17.469 1 91.94 381 PHE B C 1
ATOM 7513 O O . PHE B 1 381 ? -14.18 19.688 -18.094 1 91.94 381 PHE B O 1
ATOM 7520 N N . ASP B 1 382 ? -12.312 18.516 -17.719 1 86.62 382 ASP B N 1
ATOM 7521 C CA . ASP B 1 382 ? -12.492 17.719 -18.938 1 86.62 382 ASP B CA 1
ATOM 7522 C C . ASP B 1 382 ? -13.82 16.969 -18.906 1 86.62 382 ASP B C 1
ATOM 7524 O O . ASP B 1 382 ? -14.125 16.281 -17.922 1 86.62 382 ASP B O 1
ATOM 7528 N N . GLY B 1 383 ? -14.586 17.156 -19.969 1 79.81 383 GLY B N 1
ATOM 7529 C CA . GLY B 1 383 ? -15.844 16.438 -20.094 1 79.81 383 GLY B CA 1
ATOM 7530 C C . GLY B 1 383 ? -16.984 17.078 -19.344 1 79.81 383 GLY B C 1
ATOM 7531 O O . GLY B 1 383 ? -18.078 16.531 -19.266 1 79.81 383 GLY B O 1
ATOM 7532 N N . HIS B 1 384 ? -16.719 18.266 -18.781 1 86.75 384 HIS B N 1
ATOM 7533 C CA . HIS B 1 384 ? -17.75 18.938 -17.984 1 86.75 384 HIS B CA 1
ATOM 7534 C C . HIS B 1 384 ? -18.078 20.312 -18.547 1 86.75 384 HIS B C 1
ATOM 7536 O O . HIS B 1 384 ? -17.172 21.109 -18.812 1 86.75 384 HIS B O 1
ATOM 7542 N N . ASP B 1 385 ? -19.312 20.516 -18.781 1 86.25 385 ASP B N 1
ATOM 7543 C CA . ASP B 1 385 ? -19.719 21.859 -19.172 1 86.25 385 ASP B CA 1
ATOM 7544 C C . ASP B 1 385 ? -19.469 22.859 -18.031 1 86.25 385 ASP B C 1
ATOM 7546 O O . ASP B 1 385 ? -19.016 23.984 -18.266 1 86.25 385 ASP B O 1
ATOM 7550 N N . VAL B 1 386 ? -19.844 22.359 -16.891 1 88.12 386 VAL B N 1
ATOM 7551 C CA . VAL B 1 386 ? -19.547 23.109 -15.68 1 88.12 386 VAL B CA 1
ATOM 7552 C C . VAL B 1 386 ? -18.453 22.391 -14.898 1 88.12 386 VAL B C 1
ATOM 7554 O O . VAL B 1 386 ? -18.609 21.25 -14.492 1 88.12 386 VAL B O 1
ATOM 7557 N N . PRO B 1 387 ? -17.359 23.062 -14.703 1 92.06 387 PRO B N 1
ATOM 7558 C CA . PRO B 1 387 ? -16.266 22.406 -13.977 1 92.06 387 PRO B CA 1
ATOM 7559 C C . PRO B 1 387 ? -16.688 21.953 -12.578 1 92.06 387 PRO B C 1
ATOM 7561 O O . PRO B 1 387 ? -17.562 22.562 -11.961 1 92.06 387 PRO B O 1
ATOM 7564 N N . LYS B 1 388 ? -16.078 20.906 -12.156 1 93.06 388 LYS B N 1
ATOM 7565 C CA . LYS B 1 388 ? -16.312 20.453 -10.789 1 93.06 388 LYS B CA 1
ATOM 7566 C C . LYS B 1 388 ? -16 21.547 -9.773 1 93.06 388 LYS B C 1
ATOM 7568 O O . LYS B 1 388 ? -15.102 22.359 -9.992 1 93.06 388 LYS B O 1
ATOM 7573 N N . PHE B 1 389 ? -16.766 21.609 -8.695 1 93.38 389 PHE B N 1
ATOM 7574 C CA . PHE B 1 389 ? -16.578 22.516 -7.566 1 93.38 389 PHE B CA 1
ATOM 7575 C C . PHE B 1 389 ? -16.688 23.969 -8.016 1 93.38 389 PHE B C 1
ATOM 7577 O O . PHE B 1 389 ? -16.156 24.859 -7.355 1 93.38 389 PHE B O 1
ATOM 7584 N N . LYS B 1 390 ? -17.188 24.234 -9.242 1 87.5 390 LYS B N 1
ATOM 7585 C CA . LYS B 1 390 ? -17.422 25.562 -9.805 1 87.5 390 LYS B CA 1
ATOM 7586 C C . LYS B 1 390 ? -16.125 26.328 -9.953 1 87.5 390 LYS B C 1
ATOM 7588 O O . LYS B 1 390 ? -16.062 27.531 -9.695 1 87.5 390 LYS B O 1
ATOM 7593 N N . LEU B 1 391 ? -15.148 25.578 -10.344 1 91.62 391 LEU B N 1
ATOM 7594 C CA . LEU B 1 391 ? -13.844 26.188 -10.57 1 91.62 391 LEU B CA 1
ATOM 7595 C C . LEU B 1 391 ? -13.867 27.062 -11.812 1 91.62 391 LEU B C 1
ATOM 7597 O O . LEU B 1 391 ? -14.656 26.828 -12.734 1 91.62 391 LEU B O 1
ATOM 7601 N N . SER B 1 392 ? -13.031 28.062 -11.805 1 88.38 392 SER B N 1
ATOM 7602 C CA . SER B 1 392 ? -12.961 28.969 -12.945 1 88.38 392 SER B CA 1
ATOM 7603 C C . SER B 1 392 ? -12.125 28.375 -14.078 1 88.38 392 SER B C 1
ATOM 7605 O O . SER B 1 392 ? -11.031 27.844 -13.844 1 88.38 392 SER B O 1
ATOM 7607 N N . LYS B 1 393 ? -12.484 28.422 -15.383 1 85.75 393 LYS B N 1
ATOM 7608 C CA . LYS B 1 393 ? -11.828 27.844 -16.562 1 85.75 393 LYS B CA 1
ATOM 7609 C C . LYS B 1 393 ? -10.531 28.578 -16.875 1 85.75 393 LYS B C 1
ATOM 7611 O O . LYS B 1 393 ? -9.625 28.016 -17.484 1 85.75 393 LYS B O 1
ATOM 7616 N N . ASN B 1 394 ? -10.289 29.719 -16.375 1 81.19 394 ASN B N 1
ATOM 7617 C CA . ASN B 1 394 ? -9.062 30.438 -16.703 1 81.19 394 ASN B CA 1
ATOM 7618 C C . ASN B 1 394 ? -8.25 30.75 -15.453 1 81.19 394 ASN B C 1
ATOM 7620 O O . ASN B 1 394 ? -7.426 31.672 -15.453 1 81.19 394 ASN B O 1
ATOM 7624 N N . GLY B 1 395 ? -8.43 29.891 -14.602 1 83.94 395 GLY B N 1
ATOM 7625 C CA . GLY B 1 395 ? -7.676 30.062 -13.367 1 83.94 395 GLY B CA 1
ATOM 7626 C C . GLY B 1 395 ? -6.574 29.031 -13.195 1 83.94 395 GLY B C 1
ATOM 7627 O O . GLY B 1 395 ? -6.344 28.219 -14.086 1 83.94 395 GLY B O 1
ATOM 7628 N N . VAL B 1 396 ? -5.879 29 -12.078 1 85.06 396 VAL B N 1
ATOM 7629 C CA . VAL B 1 396 ? -4.676 28.234 -11.781 1 85.06 396 VAL B CA 1
ATOM 7630 C C . VAL B 1 396 ? -5.012 26.734 -11.727 1 85.06 396 VAL B C 1
ATOM 7632 O O . VAL B 1 396 ? -4.113 25.891 -11.711 1 85.06 396 VAL B O 1
ATOM 7635 N N . HIS B 1 397 ? -6.344 26.406 -11.875 1 90.5 397 HIS B N 1
ATOM 7636 C CA . HIS B 1 397 ? -6.766 25.016 -11.75 1 90.5 397 HIS B CA 1
ATOM 7637 C C . HIS B 1 397 ? -7.051 24.406 -13.125 1 90.5 397 HIS B C 1
ATOM 7639 O O . HIS B 1 397 ? -7.273 23.188 -13.234 1 90.5 397 HIS B O 1
ATOM 7645 N N . SER B 1 398 ? -7.047 25.125 -14.219 1 89.62 398 SER B N 1
ATOM 7646 C CA . SER B 1 398 ? -7.734 24.703 -15.438 1 89.62 398 SER B CA 1
ATOM 7647 C C . SER B 1 398 ? -6.742 24.203 -16.484 1 89.62 398 SER B C 1
ATOM 7649 O O . SER B 1 398 ? -7.133 23.875 -17.609 1 89.62 398 SER B O 1
ATOM 7651 N N . GLY B 1 399 ? -5.484 24.094 -16.172 1 88.25 399 GLY B N 1
ATOM 7652 C CA . GLY B 1 399 ? -4.504 23.625 -17.141 1 88.25 399 GLY B CA 1
ATOM 7653 C C . GLY B 1 399 ? -4.223 22.141 -17.016 1 88.25 399 GLY B C 1
ATOM 7654 O O . GLY B 1 399 ? -5.027 21.391 -16.453 1 88.25 399 GLY B O 1
ATOM 7655 N N . HIS B 1 400 ? -3.123 21.766 -17.656 1 89.06 400 HIS B N 1
ATOM 7656 C CA . HIS B 1 400 ? -2.631 20.391 -17.578 1 89.06 400 HIS B CA 1
ATOM 7657 C C . HIS B 1 400 ? -2.24 20.031 -16.141 1 89.06 400 HIS B C 1
ATOM 7659 O O . HIS B 1 400 ? -1.585 20.812 -15.453 1 89.06 400 HIS B O 1
ATOM 7665 N N . VAL B 1 401 ? -2.734 18.906 -15.719 1 90.75 401 VAL B N 1
ATOM 7666 C CA . VAL B 1 401 ? -2.348 18.391 -14.414 1 90.75 401 VAL B CA 1
ATOM 7667 C C . VAL B 1 401 ? -1.415 17.188 -14.594 1 90.75 401 VAL B C 1
ATOM 7669 O O . VAL B 1 401 ? -1.664 16.328 -15.43 1 90.75 401 VAL B O 1
ATOM 7672 N N . GLN B 1 402 ? -0.428 17.156 -13.758 1 87.12 402 GLN B N 1
ATOM 7673 C CA . GLN B 1 402 ? 0.594 16.125 -13.852 1 87.12 402 GLN B CA 1
ATOM 7674 C C . GLN B 1 402 ? -0.028 14.734 -13.797 1 87.12 402 GLN B C 1
ATOM 7676 O O . GLN B 1 402 ? -0.863 14.453 -12.938 1 87.12 402 GLN B O 1
ATOM 7681 N N . THR B 1 403 ? 0.385 13.758 -14.703 1 83.06 403 THR B N 1
ATOM 7682 C CA . THR B 1 403 ? -0.197 12.422 -14.789 1 83.06 403 THR B CA 1
ATOM 7683 C C . THR B 1 403 ? 0.83 11.359 -14.414 1 83.06 403 THR B C 1
ATOM 7685 O O . THR B 1 403 ? 0.485 10.188 -14.242 1 83.06 403 THR B O 1
ATOM 7688 N N . GLY B 1 404 ? 2.01 11.727 -14.219 1 78.62 404 GLY B N 1
ATOM 7689 C CA . GLY B 1 404 ? 3.055 10.773 -13.875 1 78.62 404 GLY B CA 1
ATOM 7690 C C . GLY B 1 404 ? 4.344 11.438 -13.43 1 78.62 404 GLY B C 1
ATOM 7691 O O . GLY B 1 404 ? 4.453 12.664 -13.445 1 78.62 404 GLY B O 1
ATOM 7692 N N . ILE B 1 405 ? 5.34 10.562 -13.148 1 74.69 405 ILE B N 1
ATOM 7693 C CA . ILE B 1 405 ? 6.621 11.039 -12.633 1 74.69 405 ILE B CA 1
ATOM 7694 C C . ILE B 1 405 ? 7.355 11.82 -13.727 1 74.69 405 ILE B C 1
ATOM 7696 O O . ILE B 1 405 ? 7.871 12.906 -13.469 1 74.69 405 ILE B O 1
ATOM 7700 N N . GLN B 1 406 ? 7.426 11.18 -14.93 1 71.25 406 GLN B N 1
ATOM 7701 C CA . GLN B 1 406 ? 8.039 11.836 -16.078 1 71.25 406 GLN B CA 1
ATOM 7702 C C . GLN B 1 406 ? 6.977 12.375 -17.031 1 71.25 406 GLN B C 1
ATOM 7704 O O . GLN B 1 406 ? 7 12.07 -18.234 1 71.25 406 GLN B O 1
ATOM 7709 N N . ASP B 1 407 ? 6.105 13.281 -16.609 1 73.81 407 ASP B N 1
ATOM 7710 C CA . ASP B 1 407 ? 5.012 13.836 -17.391 1 73.81 407 ASP B CA 1
ATOM 7711 C C . ASP B 1 407 ? 5.539 14.547 -18.641 1 73.81 407 ASP B C 1
ATOM 7713 O O . ASP B 1 407 ? 6.32 15.492 -18.531 1 73.81 407 ASP B O 1
ATOM 7717 N N . PRO B 1 408 ? 5.188 14.008 -19.844 1 63.97 408 PRO B N 1
ATOM 7718 C CA . PRO B 1 408 ? 5.73 14.523 -21.094 1 63.97 408 PRO B CA 1
ATOM 7719 C C . PRO B 1 408 ? 5.066 15.828 -21.531 1 63.97 408 PRO B C 1
ATOM 7721 O O . PRO B 1 408 ? 5.355 16.344 -22.609 1 63.97 408 PRO B O 1
ATOM 7724 N N . PHE B 1 409 ? 4.188 16.344 -20.672 1 70.69 409 PHE B N 1
ATOM 7725 C CA . PHE B 1 409 ? 3.521 17.578 -21.094 1 70.69 409 PHE B CA 1
ATOM 7726 C C . PHE B 1 409 ? 4.539 18.641 -21.5 1 70.69 409 PHE B C 1
ATOM 7728 O O . PHE B 1 409 ? 5.438 18.969 -20.734 1 70.69 409 PHE B O 1
ATOM 7735 N N . CYS B 1 410 ? 4.488 18.812 -22.828 1 64.5 410 CYS B N 1
ATOM 7736 C CA . CYS B 1 410 ? 5.387 19.812 -23.406 1 64.5 410 CYS B CA 1
ATOM 7737 C C . CYS B 1 410 ? 4.629 20.766 -24.312 1 64.5 410 CYS B C 1
ATOM 7739 O O . CYS B 1 410 ? 3.764 20.344 -25.078 1 64.5 410 CYS B O 1
ATOM 7741 N N . LEU B 1 411 ? 4.711 22.016 -23.938 1 58.59 411 LEU B N 1
ATOM 7742 C CA . LEU B 1 411 ? 4.199 23 -24.891 1 58.59 411 LEU B CA 1
ATOM 7743 C C . LEU B 1 411 ? 5.172 23.188 -26.047 1 58.59 411 LEU B C 1
ATOM 7745 O O . LEU B 1 411 ? 6.371 23.391 -25.844 1 58.59 411 LEU B O 1
ATOM 7749 N N . GLN B 1 412 ? 4.738 22.625 -27.109 1 54.09 412 GLN B N 1
ATOM 7750 C CA . GLN B 1 412 ? 5.598 22.797 -28.266 1 54.09 412 GLN B CA 1
ATOM 7751 C C . GLN B 1 412 ? 5.781 24.266 -28.609 1 54.09 412 GLN B C 1
ATOM 7753 O O . GLN B 1 412 ? 4.836 24.938 -29.031 1 54.09 412 GLN B O 1
ATOM 7758 N N . ILE B 1 413 ? 6.805 24.922 -27.953 1 50.59 413 ILE B N 1
ATOM 7759 C CA . ILE B 1 413 ? 7.199 26.266 -28.406 1 50.59 413 ILE B CA 1
ATOM 7760 C C . ILE B 1 413 ? 8.375 26.141 -29.375 1 50.59 413 ILE B C 1
ATOM 7762 O O . ILE B 1 413 ? 9.477 25.75 -28.984 1 50.59 413 ILE B O 1
ATOM 7766 N N . LYS B 1 414 ? 8.344 26.656 -30.562 1 54.53 414 LYS B N 1
ATOM 7767 C CA . LYS B 1 414 ? 9.281 26.625 -31.672 1 54.53 414 LYS B CA 1
ATOM 7768 C C . LYS B 1 414 ? 9.883 25.234 -31.859 1 54.53 414 LYS B C 1
ATOM 7770 O O . LYS B 1 414 ? 11.094 25.078 -32.031 1 54.53 414 LYS B O 1
ATOM 7775 N N . GLY B 1 415 ? 9.164 24.172 -31.562 1 50.81 415 GLY B N 1
ATOM 7776 C CA . GLY B 1 415 ? 9.555 22.797 -31.859 1 50.81 415 GLY B CA 1
ATOM 7777 C C . GLY B 1 415 ? 10.164 22.078 -30.672 1 50.81 415 GLY B C 1
ATOM 7778 O O . GLY B 1 415 ? 10.562 20.922 -30.766 1 50.81 415 GLY B O 1
ATOM 7779 N N . ARG B 1 416 ? 10.484 22.859 -29.609 1 50.19 416 ARG B N 1
ATOM 7780 C CA . ARG B 1 416 ? 11.133 22.25 -28.453 1 50.19 416 ARG B CA 1
ATOM 7781 C C . ARG B 1 416 ? 10.156 22.141 -27.281 1 50.19 416 ARG B C 1
ATOM 7783 O O . ARG B 1 416 ? 9.273 22.969 -27.125 1 50.19 416 ARG B O 1
ATOM 7790 N N . CYS B 1 417 ? 10.133 20.984 -26.672 1 56.06 417 CYS B N 1
ATOM 7791 C CA . CYS B 1 417 ? 9.352 20.719 -25.469 1 56.06 417 CYS B CA 1
ATOM 7792 C C . CYS B 1 417 ? 9.953 21.438 -24.266 1 56.06 417 CYS B C 1
ATOM 7794 O O . CYS B 1 417 ? 11.086 21.141 -23.875 1 56.06 417 CYS B O 1
ATOM 7796 N N . LYS B 1 418 ? 9.688 22.656 -23.812 1 53.34 418 LYS B N 1
ATOM 7797 C CA . LYS B 1 418 ? 10.32 23.375 -22.703 1 53.34 418 LYS B CA 1
ATOM 7798 C C . LYS B 1 418 ? 9.438 23.359 -21.453 1 53.34 418 LYS B C 1
ATOM 7800 O O . LYS B 1 418 ? 9.641 24.156 -20.547 1 53.34 418 LYS B O 1
ATOM 7805 N N . ILE B 1 419 ? 8.406 22.562 -21.156 1 54.22 419 ILE B N 1
ATOM 7806 C CA . ILE B 1 419 ? 7.652 23.047 -20 1 54.22 419 ILE B CA 1
ATOM 7807 C C . ILE B 1 419 ? 8.016 22.234 -18.766 1 54.22 419 ILE B C 1
ATOM 7809 O O . ILE B 1 419 ? 8.039 21 -18.812 1 54.22 419 ILE B O 1
ATOM 7813 N N . LEU B 1 420 ? 8.648 22.969 -17.75 1 59.22 420 LEU B N 1
ATOM 7814 C CA . LEU B 1 420 ? 8.742 22.5 -16.375 1 59.22 420 LEU B CA 1
ATOM 7815 C C . LEU B 1 420 ? 7.367 22.516 -15.703 1 59.22 420 LEU B C 1
ATOM 7817 O O . LEU B 1 420 ? 6.605 23.469 -15.867 1 59.22 420 LEU B O 1
ATOM 7821 N N . LEU B 1 421 ? 6.945 21.328 -15.195 1 61.78 421 LEU B N 1
ATOM 7822 C CA . LEU B 1 421 ? 5.68 21.25 -14.477 1 61.78 421 LEU B CA 1
ATOM 7823 C C . LEU B 1 421 ? 5.727 22.109 -13.211 1 61.78 421 LEU B C 1
ATOM 7825 O O . LEU B 1 421 ? 6.762 22.172 -12.539 1 61.78 421 LEU B O 1
ATOM 7829 N N . VAL B 1 422 ? 4.777 22.969 -13.016 1 56.5 422 VAL B N 1
ATOM 7830 C CA . VAL B 1 422 ? 4.73 23.844 -11.844 1 56.5 422 VAL B CA 1
ATOM 7831 C C . VAL B 1 422 ? 3.564 23.438 -10.945 1 56.5 422 VAL B C 1
ATOM 7833 O O . VAL B 1 422 ? 3.104 24.234 -10.125 1 56.5 422 VAL B O 1
ATOM 7836 N N . ASP B 1 423 ? 3.098 22.156 -11.281 1 54.06 423 ASP B N 1
ATOM 7837 C CA . ASP B 1 423 ? 2.006 21.688 -10.43 1 54.06 423 ASP B CA 1
ATOM 7838 C C . ASP B 1 423 ? 2.461 21.562 -8.977 1 54.06 423 ASP B C 1
ATOM 7840 O O . ASP B 1 423 ? 3.443 20.875 -8.695 1 54.06 423 ASP B O 1
ATOM 7844 N N . GLU B 1 424 ? 1.927 22.422 -8.125 1 50.47 424 GLU B N 1
ATOM 7845 C CA . GLU B 1 424 ? 2.135 22.344 -6.684 1 50.47 424 GLU B CA 1
ATOM 7846 C C . GLU B 1 424 ? 3.094 23.422 -6.203 1 50.47 424 GLU B C 1
ATOM 7848 O O . GLU B 1 424 ? 3.537 23.406 -5.051 1 50.47 424 GLU B O 1
ATOM 7853 N N . TYR B 1 425 ? 3.438 24.359 -7.18 1 50.69 425 TYR B N 1
ATOM 7854 C CA . TYR B 1 425 ? 4.34 25.453 -6.82 1 50.69 425 TYR B CA 1
ATOM 7855 C C . TYR B 1 425 ? 3.592 26.547 -6.078 1 50.69 425 TYR B C 1
ATOM 7857 O O . TYR B 1 425 ? 2.416 26.797 -6.344 1 50.69 425 TYR B O 1
ATOM 7865 N N . SER B 1 426 ? 4.258 26.938 -4.98 1 45.12 426 SER B N 1
ATOM 7866 C CA . SER B 1 426 ? 3.756 28.125 -4.305 1 45.12 426 SER B CA 1
ATOM 7867 C C . SER B 1 426 ? 4.168 29.391 -5.043 1 45.12 426 SER B C 1
ATOM 7869 O O . SER B 1 426 ? 5.316 29.531 -5.477 1 45.12 426 SER B O 1
ATOM 7871 N N . GLU B 1 427 ? 3.225 30.078 -5.73 1 51.59 427 GLU B N 1
ATOM 7872 C CA . GLU B 1 427 ? 3.566 31.391 -6.281 1 51.59 427 GLU B CA 1
ATOM 7873 C C . GLU B 1 427 ? 3.059 32.531 -5.383 1 51.59 427 GLU B C 1
ATOM 7875 O O . GLU B 1 427 ? 1.979 32.406 -4.797 1 51.59 427 GLU B O 1
ATOM 7880 N N . THR B 1 428 ? 4 33.438 -4.922 1 43.56 428 THR B N 1
ATOM 7881 C CA . THR B 1 428 ? 3.596 34.656 -4.219 1 43.56 428 THR B CA 1
ATOM 7882 C C . THR B 1 428 ? 2.715 35.531 -5.105 1 43.56 428 THR B C 1
ATOM 7884 O O . THR B 1 428 ? 3.104 35.875 -6.223 1 43.56 428 THR B O 1
ATOM 7887 N N . ILE B 1 429 ? 1.402 35.312 -5.184 1 46.94 429 ILE B N 1
ATOM 7888 C CA . ILE B 1 429 ? 0.586 36.188 -6.004 1 46.94 429 ILE B CA 1
ATOM 7889 C C . ILE B 1 429 ? -0.133 37.188 -5.109 1 46.94 429 ILE B C 1
ATOM 7891 O O . ILE B 1 429 ? -0.294 36.969 -3.908 1 46.94 429 ILE B O 1
ATOM 7895 N N . ILE B 1 430 ? -0.678 38.375 -5.703 1 39.06 430 ILE B N 1
ATOM 7896 C CA . ILE B 1 430 ? -1.4 39.5 -5.113 1 39.06 430 ILE B CA 1
ATOM 7897 C C . ILE B 1 430 ? -2.639 39 -4.379 1 39.06 430 ILE B C 1
ATOM 7899 O O . ILE B 1 430 ? -2.967 39.469 -3.291 1 39.06 430 ILE B O 1
ATOM 7903 N N . MET B 1 431 ? -3.568 38.344 -4.93 1 41.88 431 MET B N 1
ATOM 7904 C CA . MET B 1 431 ? -4.852 38.062 -4.301 1 41.88 431 MET B CA 1
ATOM 7905 C C . MET B 1 431 ? -4.723 36.875 -3.35 1 41.88 431 MET B C 1
ATOM 7907 O O . MET B 1 431 ? -5.703 36.156 -3.076 1 41.88 431 MET B O 1
ATOM 7911 N N . ASP B 1 432 ? -3.539 36.688 -2.461 1 56.38 432 ASP B N 1
ATOM 7912 C CA . ASP B 1 432 ? -2.943 35.438 -1.967 1 56.38 432 ASP B CA 1
ATOM 7913 C C . ASP B 1 432 ? -3.131 35.312 -0.457 1 56.38 432 ASP B C 1
ATOM 7915 O O . ASP B 1 432 ? -3.424 36.281 0.228 1 56.38 432 ASP B O 1
ATOM 7919 N N . ALA B 1 433 ? -3.525 34.125 0.001 1 64.06 433 ALA B N 1
ATOM 7920 C CA . ALA B 1 433 ? -3.662 33.812 1.427 1 64.06 433 ALA B CA 1
ATOM 7921 C C . ALA B 1 433 ? -2.422 34.281 2.195 1 64.06 433 ALA B C 1
ATOM 7923 O O . ALA B 1 433 ? -1.302 33.875 1.861 1 64.06 433 ALA B O 1
ATOM 7924 N N . ARG B 1 434 ? -2.652 35.312 2.996 1 67.75 434 ARG B N 1
ATOM 7925 C CA . ARG B 1 434 ? -1.575 35.719 3.891 1 67.75 434 ARG B CA 1
ATOM 7926 C C . ARG B 1 434 ? -1.256 34.625 4.902 1 67.75 434 ARG B C 1
ATOM 7928 O O . ARG B 1 434 ? -2.088 34.312 5.75 1 67.75 434 ARG B O 1
ATOM 7935 N N . ILE B 1 435 ? -0.152 34 4.703 1 78.44 435 ILE B N 1
ATOM 7936 C CA . ILE B 1 435 ? 0.212 32.812 5.492 1 78.44 435 ILE B CA 1
ATOM 7937 C C . ILE B 1 435 ? 1.479 33.125 6.293 1 78.44 435 ILE B C 1
ATOM 7939 O O . ILE B 1 435 ? 2.412 33.75 5.785 1 78.44 435 ILE B O 1
ATOM 7943 N N . ASN B 1 436 ? 1.472 32.781 7.543 1 80.38 436 ASN B N 1
ATOM 7944 C CA . ASN B 1 436 ? 2.678 32.844 8.359 1 80.38 436 ASN B CA 1
ATOM 7945 C C . ASN B 1 436 ? 3.656 31.734 8.008 1 80.38 436 ASN B C 1
ATOM 7947 O O . ASN B 1 436 ? 3.309 30.547 8.07 1 80.38 436 ASN B O 1
ATOM 7951 N N . ILE B 1 437 ? 4.793 32.125 7.559 1 79.06 437 ILE B N 1
ATOM 7952 C CA . ILE B 1 437 ? 5.781 31.172 7.074 1 79.06 437 ILE B CA 1
ATOM 7953 C C . ILE B 1 437 ? 6.996 31.172 7.996 1 79.06 437 ILE B C 1
ATOM 7955 O O . ILE B 1 437 ? 7.5 32.219 8.367 1 79.06 437 ILE B O 1
ATOM 7959 N N . ALA B 1 438 ? 7.41 30.062 8.375 1 79.94 438 ALA B N 1
ATOM 7960 C CA . ALA B 1 438 ? 8.602 29.922 9.203 1 79.94 438 ALA B CA 1
ATOM 7961 C C . ALA B 1 438 ? 9.867 29.891 8.352 1 79.94 438 ALA B C 1
ATOM 7963 O O . ALA B 1 438 ? 9.883 29.312 7.266 1 79.94 438 ALA B O 1
ATOM 7964 N N . SER B 1 439 ? 10.867 30.594 8.727 1 70.19 439 SER B N 1
ATOM 7965 C CA . SER B 1 439 ? 12.203 30.531 8.133 1 70.19 439 SER B CA 1
ATOM 7966 C C . SER B 1 439 ? 13.273 30.328 9.195 1 70.19 439 SER B C 1
ATOM 7968 O O . SER B 1 439 ? 12.984 30.375 10.391 1 70.19 439 SER B O 1
ATOM 7970 N N . ALA B 1 440 ? 14.523 29.891 8.719 1 67.44 440 ALA B N 1
ATOM 7971 C CA . ALA B 1 440 ? 15.633 29.688 9.656 1 67.44 440 ALA B CA 1
ATOM 7972 C C . ALA B 1 440 ? 15.969 30.984 10.391 1 67.44 440 ALA B C 1
ATOM 7974 O O . ALA B 1 440 ? 15.906 32.062 9.812 1 67.44 440 ALA B O 1
ATOM 7975 N N . PRO B 1 441 ? 16.141 30.969 11.672 1 52.78 441 PRO B N 1
ATOM 7976 C CA . PRO B 1 441 ? 16.625 32.188 12.32 1 52.78 441 PRO B CA 1
ATOM 7977 C C . PRO B 1 441 ? 17.938 32.688 11.719 1 52.78 441 PRO B C 1
ATOM 7979 O O . PRO B 1 441 ? 18.734 31.906 11.227 1 52.78 441 PRO B O 1
ATOM 7982 N N . PRO B 1 442 ? 17.969 34.062 11.297 1 42.44 442 PRO B N 1
ATOM 7983 C CA . PRO B 1 442 ? 19.25 34.562 10.789 1 42.44 442 PRO B CA 1
ATOM 7984 C C . PRO B 1 442 ? 20.438 34.094 11.633 1 42.44 442 PRO B C 1
ATOM 7986 O O . PRO B 1 442 ? 20.328 34 12.852 1 42.44 442 PRO B O 1
ATOM 7989 N N . LEU B 1 443 ? 21.297 33.344 10.977 1 38.06 443 LEU B N 1
ATOM 7990 C CA . LEU B 1 443 ? 22.562 33.125 11.672 1 38.06 443 LEU B CA 1
ATOM 7991 C C . LEU B 1 443 ? 23.141 34.406 12.211 1 38.06 443 LEU B C 1
ATOM 7993 O O . LEU B 1 443 ? 23.062 35.469 11.547 1 38.06 443 LEU B O 1
ATOM 7997 N N . PRO B 1 444 ? 23.344 34.594 13.422 1 33.09 444 PRO B N 1
ATOM 7998 C CA . PRO B 1 444 ? 24.016 35.844 13.781 1 33.09 444 PRO B CA 1
ATOM 7999 C C . PRO B 1 444 ? 25.156 36.219 12.82 1 33.09 444 PRO B C 1
ATOM 8001 O O . PRO B 1 444 ? 25.906 35.312 12.406 1 33.09 444 PRO B O 1
ATOM 8004 N N . THR B 1 445 ? 24.969 37.188 12.07 1 31.27 445 THR B N 1
ATOM 8005 C CA . THR B 1 445 ? 26.031 37.75 11.258 1 31.27 445 THR B CA 1
ATOM 8006 C C . THR B 1 445 ? 27.328 37.875 12.055 1 31.27 445 THR B C 1
ATOM 8008 O O . THR B 1 445 ? 27.328 38.375 13.18 1 31.27 445 THR B O 1
ATOM 8011 N N . GLN B 1 446 ? 28.312 37.062 11.797 1 31.73 446 GLN B N 1
ATOM 8012 C CA . GLN B 1 446 ? 29.641 37.344 12.328 1 31.73 446 GLN B CA 1
ATOM 8013 C C . GLN B 1 446 ? 30.016 38.812 12.172 1 31.73 446 GLN B C 1
ATOM 8015 O O . GLN B 1 446 ? 29.875 39.375 11.094 1 31.73 446 GLN B O 1
ATOM 8020 N N . PRO B 1 447 ? 30.047 39.562 13.242 1 33.19 447 PRO B N 1
ATOM 8021 C CA . PRO B 1 447 ? 30.734 40.844 13.031 1 33.19 447 PRO B CA 1
ATOM 8022 C C . PRO B 1 447 ? 32.125 40.656 12.391 1 33.19 447 PRO B C 1
ATOM 8024 O O . PRO B 1 447 ? 32.844 39.719 12.727 1 33.19 447 PRO B O 1
ATOM 8027 N N . THR B 1 448 ? 32.25 41.031 11.211 1 31.39 448 THR B N 1
ATOM 8028 C CA . THR B 1 448 ? 33.531 41.062 10.5 1 31.39 448 THR B CA 1
ATOM 8029 C C . THR B 1 448 ? 34.594 41.781 11.336 1 31.39 448 THR B C 1
ATOM 8031 O O . THR B 1 448 ? 35.625 42.188 10.812 1 31.39 448 THR B O 1
ATOM 8034 N N . THR B 1 449 ? 34.344 42.188 12.602 1 29.73 449 THR B N 1
ATOM 8035 C CA . THR B 1 449 ? 35.562 42.844 13.055 1 29.73 449 THR B CA 1
ATOM 8036 C C . THR B 1 449 ? 36.75 41.844 13.07 1 29.73 449 THR B C 1
ATOM 8038 O O . THR B 1 449 ? 36.562 40.656 13.312 1 29.73 449 THR B O 1
ATOM 8041 N N . SER B 1 450 ? 38 42.25 12.516 1 30.75 450 SER B N 1
ATOM 8042 C CA . SER B 1 450 ? 39.344 41.719 12.406 1 30.75 450 SER B CA 1
ATOM 8043 C C . SER B 1 450 ? 39.781 41.031 13.695 1 30.75 450 SER B C 1
ATOM 8045 O O . SER B 1 450 ? 40.781 40.312 13.727 1 30.75 450 SER B O 1
ATOM 8047 N N . ASN B 1 451 ? 39.562 41.656 14.859 1 27.19 451 ASN B N 1
ATOM 8048 C CA . ASN B 1 451 ? 40.438 41.125 15.906 1 27.19 451 ASN B CA 1
ATOM 8049 C C . ASN B 1 451 ? 40.094 39.688 16.25 1 27.19 451 ASN B C 1
ATOM 8051 O O . ASN B 1 451 ? 38.906 39.312 16.328 1 27.19 451 ASN B O 1
ATOM 8055 N N . ALA B 1 452 ? 41.094 38.719 16.234 1 30.23 452 ALA B N 1
ATOM 8056 C CA . ALA B 1 452 ? 41.312 37.281 16.406 1 30.23 452 ALA B CA 1
ATOM 8057 C C . ALA B 1 452 ? 40.5 36.719 17.547 1 30.23 452 ALA B C 1
ATOM 8059 O O . ALA B 1 452 ? 40.406 35.5 17.719 1 30.23 452 ALA B O 1
ATOM 8060 N N . THR B 1 453 ? 40.219 37.469 18.578 1 25.8 453 THR B N 1
ATOM 8061 C CA . THR B 1 453 ? 40.219 36.625 19.766 1 25.8 453 THR B CA 1
ATOM 8062 C C . THR B 1 453 ? 38.906 35.844 19.875 1 25.8 453 THR B C 1
ATOM 8064 O O . THR B 1 453 ? 38.906 34.688 20.328 1 25.8 453 THR B O 1
ATOM 8067 N N . GLN B 1 454 ? 37.688 36.594 20.219 1 26.86 454 GLN B N 1
ATOM 8068 C CA . GLN B 1 454 ? 36.781 35.844 21.094 1 26.86 454 GLN B CA 1
ATOM 8069 C C . GLN B 1 454 ? 35.906 34.875 20.281 1 26.86 454 GLN B C 1
ATOM 8071 O O . GLN B 1 454 ? 35.344 35.25 19.25 1 26.86 454 GLN B O 1
ATOM 8076 N N . PRO B 1 455 ? 36.125 33.531 20.547 1 31.8 455 PRO B N 1
ATOM 8077 C CA . PRO B 1 455 ? 35.438 32.406 19.922 1 31.8 455 PRO B CA 1
ATOM 8078 C C . PRO B 1 455 ? 33.938 32.594 19.844 1 31.8 455 PRO B C 1
ATOM 8080 O O . PRO B 1 455 ? 33.312 33.031 20.828 1 31.8 455 PRO B O 1
ATOM 8083 N N . SER B 1 456 ? 33.5 33.031 18.734 1 31.27 456 SER B N 1
ATOM 8084 C CA . SER B 1 456 ? 32.125 33.344 18.438 1 31.27 456 SER B CA 1
ATOM 8085 C C . SER B 1 456 ? 31.188 32.219 18.891 1 31.27 456 SER B C 1
ATOM 8087 O O . SER B 1 456 ? 31.453 31.062 18.656 1 31.27 456 SER B O 1
ATOM 8089 N N . LEU B 1 457 ? 30.375 32.531 19.953 1 29.7 457 LEU B N 1
ATOM 8090 C CA . LEU B 1 457 ? 29.359 31.797 20.703 1 29.7 457 LEU B CA 1
ATOM 8091 C C . LEU B 1 457 ? 28.328 31.188 19.766 1 29.7 457 LEU B C 1
ATOM 8093 O O . LEU B 1 457 ? 27.266 30.75 20.203 1 29.7 457 LEU B O 1
ATOM 8097 N N . VAL B 1 458 ? 28.516 31.359 18.547 1 33.22 458 VAL B N 1
ATOM 8098 C CA . VAL B 1 458 ? 27.453 30.906 17.672 1 33.22 458 VAL B CA 1
ATOM 8099 C C . VAL B 1 458 ? 27.328 29.375 17.75 1 33.22 458 VAL B C 1
ATOM 8101 O O . VAL B 1 458 ? 26.328 28.797 17.328 1 33.22 458 VAL B O 1
ATOM 8104 N N . GLY B 1 459 ? 28.422 28.703 18.094 1 32.53 459 GLY B N 1
ATOM 8105 C CA . GLY B 1 459 ? 28.406 27.266 18.281 1 32.53 459 GLY B CA 1
ATOM 8106 C C . GLY B 1 459 ? 27.391 26.797 19.312 1 32.53 459 GLY B C 1
ATOM 8107 O O . GLY B 1 459 ? 26.609 25.891 19.047 1 32.53 459 GLY B O 1
ATOM 8108 N N . PRO B 1 460 ? 27.266 27.531 20.438 1 33.28 460 PRO B N 1
ATOM 8109 C CA . PRO B 1 460 ? 26.453 27.062 21.547 1 33.28 460 PRO B CA 1
ATOM 8110 C C . PRO B 1 460 ? 24.953 27.188 21.281 1 33.28 460 PRO B C 1
ATOM 8112 O O . PRO B 1 460 ? 24.156 26.375 21.781 1 33.28 460 PRO B O 1
ATOM 8115 N N . VAL B 1 461 ? 24.484 28.141 20.516 1 33.06 461 VAL B N 1
ATOM 8116 C CA . VAL B 1 461 ? 23.047 28.297 20.422 1 33.06 461 VAL B CA 1
ATOM 8117 C C . VAL B 1 461 ? 22.469 27.234 19.484 1 33.06 461 VAL B C 1
ATOM 8119 O O . VAL B 1 461 ? 21.422 26.656 19.766 1 33.06 461 VAL B O 1
ATOM 8122 N N . ILE B 1 462 ? 23.094 27.047 18.344 1 34.5 462 ILE B N 1
ATOM 8123 C CA . ILE B 1 462 ? 22.625 25.953 17.5 1 34.5 462 ILE B CA 1
ATOM 8124 C C . ILE B 1 462 ? 22.734 24.641 18.25 1 34.5 462 ILE B C 1
ATOM 8126 O O . ILE B 1 462 ? 21.859 23.781 18.141 1 34.5 462 ILE B O 1
ATOM 8130 N N . PHE B 1 463 ? 23.828 24.5 19.031 1 35.38 463 PHE B N 1
ATOM 8131 C CA . PHE B 1 463 ? 23.969 23.344 19.922 1 35.38 463 PHE B CA 1
ATOM 8132 C C . PHE B 1 463 ? 22.844 23.344 20.953 1 35.38 463 PHE B C 1
ATOM 8134 O O . PHE B 1 463 ? 22.281 22.281 21.25 1 35.38 463 PHE B O 1
ATOM 8141 N N . LEU B 1 464 ? 22.484 24.453 21.484 1 34.75 464 LEU B N 1
ATOM 8142 C CA . LEU B 1 464 ? 21.422 24.531 22.484 1 34.75 464 LEU B CA 1
ATOM 8143 C C . LEU B 1 464 ? 20.062 24.25 21.844 1 34.75 464 LEU B C 1
ATOM 8145 O O . LEU B 1 464 ? 19.219 23.594 22.453 1 34.75 464 LEU B O 1
ATOM 8149 N N . PHE B 1 465 ? 19.891 24.766 20.672 1 35.72 465 PHE B N 1
ATOM 8150 C CA . PHE B 1 465 ? 18.594 24.578 20.016 1 35.72 465 PHE B CA 1
ATOM 8151 C C . PHE B 1 465 ? 18.422 23.125 19.578 1 35.72 465 PHE B C 1
ATOM 8153 O O . PHE B 1 465 ? 17.344 22.547 19.75 1 35.72 465 PHE B O 1
ATOM 8160 N N . THR B 1 466 ? 19.422 22.641 18.891 1 39.19 466 THR B N 1
ATOM 8161 C CA . THR B 1 466 ? 19.375 21.203 18.641 1 39.19 466 THR B CA 1
ATOM 8162 C C . THR B 1 466 ? 19.266 20.422 19.938 1 39.19 466 THR B C 1
ATOM 8164 O O . THR B 1 466 ? 18.547 19.422 20.016 1 39.19 466 THR B O 1
ATOM 8167 N N . CYS B 1 467 ? 19.922 20.938 21 1 38.19 467 CYS B N 1
ATOM 8168 C CA . CYS B 1 467 ? 19.859 20.344 22.344 1 38.19 467 CYS B CA 1
ATOM 8169 C C . CYS B 1 467 ? 18.484 20.578 22.953 1 38.19 467 CYS B C 1
ATOM 8171 O O . CYS B 1 467 ? 17.969 19.719 23.688 1 38.19 467 CYS B O 1
ATOM 8173 N N . PHE B 1 468 ? 17.938 21.719 22.766 1 37.19 468 PHE B N 1
ATOM 8174 C CA . PHE B 1 468 ? 16.641 21.969 23.406 1 37.19 468 PHE B CA 1
ATOM 8175 C C . PHE B 1 468 ? 15.555 21.109 22.781 1 37.19 468 PHE B C 1
ATOM 8177 O O . PHE B 1 468 ? 14.75 20.5 23.484 1 37.19 468 PHE B O 1
ATOM 8184 N N . ILE B 1 469 ? 15.383 21.188 21.516 1 38.62 469 ILE B N 1
ATOM 8185 C CA . ILE B 1 469 ? 14.352 20.344 20.922 1 38.62 469 ILE B CA 1
ATOM 8186 C C . ILE B 1 469 ? 14.68 18.875 21.188 1 38.62 469 ILE B C 1
ATOM 8188 O O . ILE B 1 469 ? 13.812 18.094 21.578 1 38.62 469 ILE B O 1
ATOM 8192 N N . ILE B 1 470 ? 15.93 18.5 20.938 1 40.19 470 ILE B N 1
ATOM 8193 C CA . ILE B 1 470 ? 16.406 17.156 21.266 1 40.19 470 ILE B CA 1
ATOM 8194 C C . ILE B 1 470 ? 16.469 16.984 22.781 1 40.19 470 ILE B C 1
ATOM 8196 O O . ILE B 1 470 ? 16.125 15.93 23.312 1 40.19 470 ILE B O 1
ATOM 8200 N N . GLY B 1 471 ? 16.922 17.953 23.531 1 38.28 471 GLY B N 1
ATOM 8201 C CA . GLY B 1 471 ? 16.953 17.938 24.984 1 38.28 471 GLY B CA 1
ATOM 8202 C C . GLY B 1 471 ? 15.586 17.766 25.609 1 38.28 471 GLY B C 1
ATOM 8203 O O . GLY B 1 471 ? 15.422 17.016 26.578 1 38.28 471 GLY B O 1
ATOM 8204 N N . PHE B 1 472 ? 14.703 18.609 25.172 1 37.84 472 PHE B N 1
ATOM 8205 C CA . PHE B 1 472 ? 13.383 18.469 25.781 1 37.84 472 PHE B CA 1
ATOM 8206 C C . PHE B 1 472 ? 12.75 17.141 25.391 1 37.84 472 PHE B C 1
ATOM 8208 O O . PHE B 1 472 ? 12.117 16.484 26.234 1 37.84 472 PHE B O 1
ATOM 8215 N N . VAL B 1 473 ? 12.805 16.703 24.172 1 38.44 473 VAL B N 1
ATOM 8216 C CA . VAL B 1 473 ? 12.383 15.328 23.938 1 38.44 473 VAL B CA 1
ATOM 8217 C C . VAL B 1 473 ? 13.203 14.375 24.797 1 38.44 473 VAL B C 1
ATOM 8219 O O . VAL B 1 473 ? 12.656 13.461 25.406 1 38.44 473 VAL B O 1
ATOM 8222 N N . PHE B 1 474 ? 14.508 14.633 24.922 1 37.62 474 PHE B N 1
ATOM 8223 C CA . PHE B 1 474 ? 15.383 13.883 25.812 1 37.62 474 PHE B CA 1
ATOM 8224 C C . PHE B 1 474 ? 15 14.117 27.266 1 37.62 474 PHE B C 1
ATOM 8226 O O . PHE B 1 474 ? 14.93 13.172 28.062 1 37.62 474 PHE B O 1
ATOM 8233 N N . PHE B 1 475 ? 14.906 15.391 27.703 1 38.34 475 PHE B N 1
ATOM 8234 C CA . PHE B 1 475 ? 14.562 15.648 29.094 1 38.34 475 PHE B CA 1
ATOM 8235 C C . PHE B 1 475 ? 13.164 15.133 29.422 1 38.34 475 PHE B C 1
ATOM 8237 O O . PHE B 1 475 ? 12.93 14.57 30.484 1 38.34 475 PHE B O 1
ATOM 8244 N N . ALA B 1 476 ? 12.273 15.422 28.625 1 37.5 476 ALA B N 1
ATOM 8245 C CA . ALA B 1 476 ? 10.945 14.875 28.875 1 37.5 476 ALA B CA 1
ATOM 8246 C C . ALA B 1 476 ? 10.961 13.352 28.828 1 37.5 476 ALA B C 1
ATOM 8248 O O . ALA B 1 476 ? 10.273 12.703 29.625 1 37.5 476 ALA B O 1
ATOM 8249 N N . VAL B 1 477 ? 11.656 12.75 27.906 1 37.97 477 VAL B N 1
ATOM 8250 C CA . VAL B 1 477 ? 11.836 11.305 27.922 1 37.97 477 VAL B CA 1
ATOM 8251 C C . VAL B 1 477 ? 12.648 10.898 29.141 1 37.97 477 VAL B C 1
ATOM 8253 O O . VAL B 1 477 ? 12.406 9.844 29.734 1 37.97 477 VAL B O 1
ATOM 8256 N N . MET B 1 478 ? 13.641 11.672 29.609 1 32.84 478 MET B N 1
ATOM 8257 C CA . MET B 1 478 ? 14.445 11.367 30.781 1 32.84 478 MET B CA 1
ATOM 8258 C C . MET B 1 478 ? 13.633 11.547 32.062 1 32.84 478 MET B C 1
ATOM 8260 O O . MET B 1 478 ? 13.875 10.867 33.062 1 32.84 478 MET B O 1
ATOM 8264 N N . ILE B 1 479 ? 12.938 12.695 32.188 1 34.75 479 ILE B N 1
ATOM 8265 C CA . ILE B 1 479 ? 12.32 12.945 33.5 1 34.75 479 ILE B CA 1
ATOM 8266 C C . ILE B 1 479 ? 11.086 12.062 33.656 1 34.75 479 ILE B C 1
ATOM 8268 O O . ILE B 1 479 ? 10.672 11.766 34.781 1 34.75 479 ILE B O 1
ATOM 8272 N N . SER B 1 480 ? 10.281 11.875 32.688 1 34.06 480 SER B N 1
ATOM 8273 C CA . SER B 1 480 ? 9.078 11.148 33.062 1 34.06 480 SER B CA 1
ATOM 8274 C C . SER B 1 480 ? 9.398 9.695 33.406 1 34.06 480 SER B C 1
ATOM 8276 O O . SER B 1 480 ? 9.539 8.859 32.531 1 34.06 480 SER B O 1
ATOM 8278 N N . LEU B 1 481 ? 10.008 9.516 34.406 1 33.25 481 LEU B N 1
ATOM 8279 C CA . LEU B 1 481 ? 10.055 8.242 35.125 1 33.25 481 LEU B CA 1
ATOM 8280 C C . LEU B 1 481 ? 8.664 7.656 35.312 1 33.25 481 LEU B C 1
ATOM 8282 O O . LEU B 1 481 ? 7.953 7.988 36.25 1 33.25 481 LEU B O 1
ATOM 8286 N N . ARG B 1 482 ? 7.883 7.582 34.375 1 33.81 482 ARG B N 1
ATOM 8287 C CA . ARG B 1 482 ? 6.766 6.746 34.781 1 33.81 482 ARG B CA 1
ATOM 8288 C C . ARG B 1 482 ? 7.25 5.383 35.281 1 33.81 482 ARG B C 1
ATOM 8290 O O . ARG B 1 482 ? 7.906 4.652 34.531 1 33.81 482 ARG B O 1
ATOM 8297 N N . PRO B 1 483 ? 7.18 5.164 36.469 1 36 483 PRO B N 1
ATOM 8298 C CA . PRO B 1 483 ? 7.523 3.854 37.031 1 36 483 PRO B CA 1
ATOM 8299 C C . PRO B 1 483 ? 6.801 2.709 36.312 1 36 483 PRO B C 1
ATOM 8301 O O . PRO B 1 483 ? 5.707 2.9 35.781 1 36 483 PRO B O 1
ATOM 8304 N N . ARG B 1 484 ? 7.387 1.712 36.188 1 44.66 484 ARG B N 1
ATOM 8305 C CA . ARG B 1 484 ? 6.793 0.47 35.688 1 44.66 484 ARG B CA 1
ATOM 8306 C C . ARG B 1 484 ? 5.457 0.202 36.375 1 44.66 484 ARG B C 1
ATOM 8308 O O . ARG B 1 484 ? 5.324 0.373 37.594 1 44.66 484 ARG B O 1
ATOM 8315 N N . PRO B 1 485 ? 4.469 0.044 35.625 1 50.91 485 PRO B N 1
ATOM 8316 C CA . PRO B 1 485 ? 3.209 -0.216 36.312 1 50.91 485 PRO B CA 1
ATOM 8317 C C . PRO B 1 485 ? 3.33 -1.322 37.375 1 50.91 485 PRO B C 1
ATOM 8319 O O . PRO B 1 485 ? 4.074 -2.287 37.156 1 50.91 485 PRO B O 1
ATOM 8322 N N . LEU B 1 486 ? 2.717 -1.029 38.5 1 59.91 486 LEU B N 1
ATOM 8323 C CA . LEU B 1 486 ? 2.816 -1.949 39.625 1 59.91 486 LEU B CA 1
ATOM 8324 C C . LEU B 1 486 ? 1.726 -3.014 39.562 1 59.91 486 LEU B C 1
ATOM 8326 O O . LEU B 1 486 ? 1.745 -3.979 40.312 1 59.91 486 LEU B O 1
ATOM 8330 N N . TYR B 1 487 ? 0.623 -2.734 38.594 1 67.06 487 TYR B N 1
ATOM 8331 C CA . TYR B 1 487 ? -0.464 -3.701 38.5 1 67.06 487 TYR B CA 1
ATOM 8332 C C . TYR B 1 487 ? -1.04 -3.719 37.062 1 67.06 487 TYR B C 1
ATOM 8334 O O . TYR B 1 487 ? -0.746 -2.836 36.281 1 67.06 487 TYR B O 1
ATOM 8342 N N . SER B 1 488 ? -1.812 -4.848 36.844 1 68.81 488 SER B N 1
ATOM 8343 C CA . SER B 1 488 ? -2.59 -4.961 35.625 1 68.81 488 SER B CA 1
ATOM 8344 C C . SER B 1 488 ? -4.004 -5.453 35.906 1 68.81 488 SER B C 1
ATOM 8346 O O . SER B 1 488 ? -4.207 -6.301 36.781 1 68.81 488 SER B O 1
ATOM 8348 N N . ILE B 1 489 ? -5.105 -4.824 35.312 1 63.38 489 ILE B N 1
ATOM 8349 C CA . ILE B 1 489 ? -6.48 -5.238 35.562 1 63.38 489 ILE B CA 1
ATOM 8350 C C . ILE B 1 489 ? -6.875 -6.355 34.594 1 63.38 489 ILE B C 1
ATOM 8352 O O . ILE B 1 489 ? -7.957 -6.938 34.719 1 63.38 489 ILE B O 1
ATOM 8356 N N . THR B 1 490 ? -6.371 -6.59 33.75 1 57.5 490 THR B N 1
ATOM 8357 C CA . THR B 1 490 ? -6.664 -7.684 32.844 1 57.5 490 THR B CA 1
ATOM 8358 C C . THR B 1 490 ? -5.586 -8.758 32.938 1 57.5 490 THR B C 1
ATOM 8360 O O . THR B 1 490 ? -4.445 -8.477 33.312 1 57.5 490 THR B O 1
ATOM 8363 N N . THR B 1 491 ? -6.098 -10.008 33.031 1 48.03 491 THR B N 1
ATOM 8364 C CA . THR B 1 491 ? -5.164 -11.133 33.062 1 48.03 491 THR B CA 1
ATOM 8365 C C . THR B 1 491 ? -4.207 -11.07 31.875 1 48.03 491 THR B C 1
ATOM 8367 O O . THR B 1 491 ? -3.367 -11.961 31.703 1 48.03 491 THR B O 1
ATOM 8370 N N . HIS B 1 492 ? -4.203 -10.211 31.453 1 41.34 492 HIS B N 1
ATOM 8371 C CA . HIS B 1 492 ? -3.508 -10.453 30.188 1 41.34 492 HIS B CA 1
ATOM 8372 C C . HIS B 1 492 ? -2.115 -11.031 30.438 1 41.34 492 HIS B C 1
ATOM 8374 O O . HIS B 1 492 ? -1.571 -10.906 31.531 1 41.34 492 HIS B O 1
ATOM 8380 N N . GLY B 1 493 ? -1.524 -11.57 29.469 1 36.75 493 GLY B N 1
ATOM 8381 C CA . GLY B 1 493 ? -0.277 -12.312 29.391 1 36.75 493 GLY B CA 1
ATOM 8382 C C . GLY B 1 493 ? 0.895 -11.578 30.016 1 36.75 493 GLY B C 1
ATOM 8383 O O . GLY B 1 493 ? 2.051 -11.961 29.828 1 36.75 493 GLY B O 1
ATOM 8384 N N . ASP B 1 494 ? 0.664 -10.492 30.516 1 36.81 494 ASP B N 1
ATOM 8385 C CA . ASP B 1 494 ? 1.864 -9.789 30.953 1 36.81 494 ASP B CA 1
ATOM 8386 C C . ASP B 1 494 ? 2.479 -10.461 32.188 1 36.81 494 ASP B C 1
ATOM 8388 O O . ASP B 1 494 ? 1.812 -10.617 33.219 1 36.81 494 ASP B O 1
ATOM 8392 N N . TYR B 1 495 ? 3.48 -11.164 31.875 1 41.88 495 TYR B N 1
ATOM 8393 C CA . TYR B 1 495 ? 4.383 -11.734 32.875 1 41.88 495 TYR B CA 1
ATOM 8394 C C . TYR B 1 495 ? 4.871 -10.664 33.844 1 41.88 495 TYR B C 1
ATOM 8396 O O . TYR B 1 495 ? 5.523 -10.977 34.844 1 41.88 495 TYR B O 1
ATOM 8404 N N . GLU B 1 496 ? 4.496 -9.586 33.625 1 52.25 496 GLU B N 1
ATOM 8405 C CA . GLU B 1 496 ? 5.027 -8.609 34.562 1 52.25 496 GLU B CA 1
ATOM 8406 C C . GLU B 1 496 ? 4.211 -8.586 35.844 1 52.25 496 GLU B C 1
ATOM 8408 O O . GLU B 1 496 ? 4.746 -8.305 36.938 1 52.25 496 GLU B O 1
ATOM 8413 N N . PHE B 1 497 ? 2.904 -9.008 35.719 1 60.19 497 PHE B N 1
ATOM 8414 C CA . PHE B 1 497 ? 2.074 -9.008 36.906 1 60.19 497 PHE B CA 1
ATOM 8415 C C . PHE B 1 497 ? 1.381 -10.352 37.094 1 60.19 497 PHE B C 1
ATOM 8417 O O . PHE B 1 497 ? 0.169 -10.461 36.906 1 60.19 497 PHE B O 1
ATOM 8424 N N . PRO B 1 498 ? 2.172 -11.352 37.312 1 61.66 498 PRO B N 1
ATOM 8425 C CA . PRO B 1 498 ? 1.688 -12.734 37.312 1 61.66 498 PRO B CA 1
ATOM 8426 C C . PRO B 1 498 ? 0.759 -13.047 38.469 1 61.66 498 PRO B C 1
ATOM 8428 O O . PRO B 1 498 ? 0.016 -14.031 38.438 1 61.66 498 PRO B O 1
ATOM 8431 N N . MET B 1 499 ? 0.777 -12.281 39.469 1 67.06 499 MET B N 1
ATOM 8432 C CA . MET B 1 499 ? 0.03 -12.633 40.656 1 67.06 499 MET B CA 1
ATOM 8433 C C . MET B 1 499 ? -1.301 -11.891 40.719 1 67.06 499 MET B C 1
ATOM 8435 O O . MET B 1 499 ? -1.336 -10.664 40.594 1 67.06 499 MET B O 1
ATOM 8439 N N . MET B 1 500 ? -2.289 -12.727 40.625 1 71.81 500 MET B N 1
ATOM 8440 C CA . MET B 1 500 ? -3.621 -12.133 40.719 1 71.81 500 MET B CA 1
ATOM 8441 C C . MET B 1 500 ? -3.936 -11.727 42.156 1 71.81 500 MET B C 1
ATOM 8443 O O . MET B 1 500 ? -3.605 -12.445 43.094 1 71.81 500 MET B O 1
ATOM 8447 N N . THR B 1 501 ? -4.367 -10.555 42.25 1 75.75 501 THR B N 1
ATOM 8448 C CA . THR B 1 501 ? -4.906 -10.086 43.531 1 75.75 501 THR B CA 1
ATOM 8449 C C . THR B 1 501 ? -6.203 -9.312 43.312 1 75.75 501 THR B C 1
ATOM 8451 O O . THR B 1 501 ? -6.668 -9.172 42.188 1 75.75 501 THR B O 1
ATOM 8454 N N . MET B 1 502 ? -6.879 -9.078 44.375 1 76.75 502 MET B N 1
ATOM 8455 C CA . MET B 1 502 ? -8.18 -8.422 44.281 1 76.75 502 MET B CA 1
ATOM 8456 C C . MET B 1 502 ? -8.219 -7.168 45.156 1 76.75 502 MET B C 1
ATOM 8458 O O . MET B 1 502 ? -7.527 -7.086 46.156 1 76.75 502 MET B O 1
ATOM 8462 N N . THR B 1 503 ? -8.945 -6.355 44.625 1 78.12 503 THR B N 1
ATOM 8463 C CA . THR B 1 503 ? -9.195 -5.168 45.438 1 78.12 503 THR B CA 1
ATOM 8464 C C . THR B 1 503 ? -10.109 -5.496 46.625 1 78.12 503 THR B C 1
ATOM 8466 O O . THR B 1 503 ? -10.773 -6.535 46.625 1 78.12 503 THR B O 1
ATOM 8469 N N . THR B 1 504 ? -10.156 -4.602 47.688 1 72.06 504 THR B N 1
ATOM 8470 C CA . THR B 1 504 ? -10.969 -4.809 48.875 1 72.06 504 THR B CA 1
ATOM 8471 C C . THR B 1 504 ? -12.453 -4.594 48.562 1 72.06 504 THR B C 1
ATOM 8473 O O . THR B 1 504 ? -13.297 -5.402 48.938 1 72.06 504 THR B O 1
ATOM 8476 N N . GLU B 1 505 ? -13.008 -3.412 47.969 1 68.44 505 GLU B N 1
ATOM 8477 C CA . GLU B 1 505 ? -14.375 -3.098 47.562 1 68.44 505 GLU B CA 1
ATOM 8478 C C . GLU B 1 505 ? -14.406 -1.979 46.531 1 68.44 505 GLU B C 1
ATOM 8480 O O . GLU B 1 505 ? -13.836 -0.908 46.75 1 68.44 505 GLU B O 1
ATOM 8485 N N . PRO B 1 506 ? -15.031 -2.334 45.438 1 71.06 506 PRO B N 1
ATOM 8486 C CA . PRO B 1 506 ? -15.555 -3.572 44.875 1 71.06 506 PRO B CA 1
ATOM 8487 C C .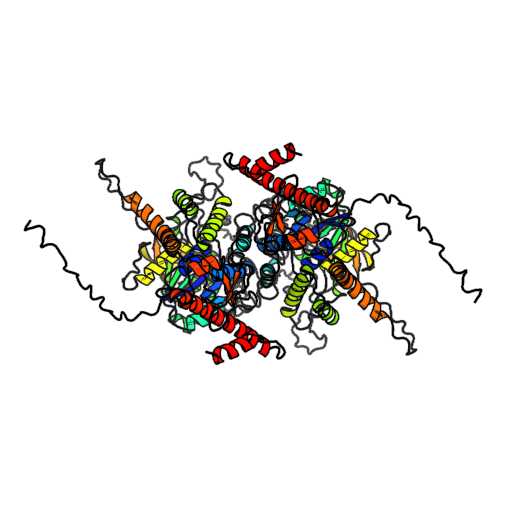 PRO B 1 506 ? -14.461 -4.562 44.469 1 71.06 506 PRO B C 1
ATOM 8489 O O . PRO B 1 506 ? -13.328 -4.16 44.219 1 71.06 506 PRO B O 1
ATOM 8492 N N . ILE B 1 507 ? -14.852 -5.715 44.531 1 70.56 507 ILE B N 1
ATOM 8493 C CA . ILE B 1 507 ? -13.883 -6.773 44.281 1 70.56 507 ILE B CA 1
ATOM 8494 C C . ILE B 1 507 ? -13.586 -6.852 42.781 1 70.56 507 ILE B C 1
ATOM 8496 O O . ILE B 1 507 ? -14.43 -7.281 42 1 70.56 507 ILE B O 1
ATOM 8500 N N . ILE B 1 508 ? -12.414 -6.348 42.438 1 75.69 508 ILE B N 1
ATOM 8501 C CA . ILE B 1 508 ? -11.922 -6.367 41.062 1 75.69 508 ILE B CA 1
ATOM 8502 C C . ILE B 1 508 ? -10.594 -7.117 41 1 75.69 508 ILE B C 1
ATOM 8504 O O . ILE B 1 508 ? -9.68 -6.84 41.781 1 75.69 508 ILE B O 1
ATOM 8508 N N . LYS B 1 509 ? -10.625 -8.016 40.219 1 74.25 509 LYS B N 1
ATOM 8509 C CA . LYS B 1 509 ? -9.391 -8.766 40 1 74.25 509 LYS B CA 1
ATOM 8510 C C . LYS B 1 509 ? -8.359 -7.934 39.25 1 74.25 509 LYS B C 1
ATOM 8512 O O . LYS B 1 509 ? -8.703 -7.23 38.312 1 74.25 509 LYS B O 1
ATOM 8517 N N . TYR B 1 510 ? -7.148 -7.887 39.812 1 76.81 510 TYR B N 1
ATOM 8518 C CA . TYR B 1 510 ? -6.027 -7.262 39.094 1 76.81 510 TYR B CA 1
ATOM 8519 C C . TYR B 1 510 ? -4.742 -8.047 39.344 1 76.81 510 TYR B C 1
ATOM 8521 O O . TYR B 1 510 ? -4.707 -8.977 40.125 1 76.81 510 TYR B O 1
ATOM 8529 N N . TYR B 1 511 ? -3.674 -7.715 38.5 1 72.19 511 TYR B N 1
ATOM 8530 C CA . TYR B 1 511 ? -2.461 -8.523 38.469 1 72.19 511 TYR B CA 1
ATOM 8531 C C . TYR B 1 511 ? -1.242 -7.695 38.875 1 72.19 511 TYR B C 1
ATOM 8533 O O . TYR B 1 511 ? -1.135 -6.523 38.5 1 72.19 511 TYR B O 1
ATOM 8541 N N . VAL B 1 512 ? -0.484 -8.289 39.688 1 74.62 512 VAL B N 1
ATOM 8542 C CA . VAL B 1 512 ? 0.718 -7.621 40.188 1 74.62 512 VAL B CA 1
ATOM 8543 C C . VAL B 1 512 ? 1.93 -8.531 40 1 74.62 512 VAL B C 1
ATOM 8545 O O . VAL B 1 512 ? 1.782 -9.742 39.812 1 74.62 512 VAL B O 1
ATOM 8548 N N . LYS B 1 513 ? 3.117 -7.961 39.969 1 70.06 513 LYS B N 1
ATOM 8549 C CA . LYS B 1 513 ? 4.355 -8.719 39.812 1 70.06 513 LYS B CA 1
ATOM 8550 C C . LYS B 1 513 ? 4.613 -9.609 41 1 70.06 513 LYS B C 1
ATOM 8552 O O . LYS B 1 513 ? 4.957 -10.781 40.875 1 70.06 513 LYS B O 1
ATOM 8557 N N . SER B 1 514 ? 4.586 -9.047 42.25 1 73.5 514 SER B N 1
ATOM 8558 C CA . SER B 1 514 ? 4.727 -9.688 43.531 1 73.5 514 SER B CA 1
ATOM 8559 C C . SER B 1 514 ? 3.766 -9.094 44.562 1 73.5 514 SER B C 1
ATOM 8561 O O . SER B 1 514 ? 3.807 -7.891 44.844 1 73.5 514 SER B O 1
ATOM 8563 N N . PRO B 1 515 ? 2.869 -10.039 44.938 1 71.81 515 PRO B N 1
ATOM 8564 C CA . PRO B 1 515 ? 1.953 -9.5 45.969 1 71.81 515 PRO B CA 1
ATOM 8565 C C . PRO B 1 515 ? 2.684 -8.898 47.156 1 71.81 515 PRO B C 1
ATOM 8567 O O . PRO B 1 515 ? 2.252 -7.875 47.688 1 71.81 515 PRO B O 1
ATOM 8570 N N . ASP B 1 516 ? 3.758 -9.492 47.5 1 74.38 516 ASP B N 1
ATOM 8571 C CA . ASP B 1 516 ? 4.52 -9 48.625 1 74.38 516 ASP B CA 1
ATOM 8572 C C . ASP B 1 516 ? 5.09 -7.609 48.344 1 74.38 516 ASP B C 1
ATOM 8574 O O . ASP B 1 516 ? 5.027 -6.723 49.188 1 74.38 516 ASP B O 1
ATOM 8578 N N . GLU B 1 517 ? 5.57 -7.523 47.25 1 74.94 517 GLU B N 1
ATOM 8579 C CA . GLU B 1 517 ? 6.129 -6.23 46.844 1 74.94 517 GLU B CA 1
ATOM 8580 C C . GLU B 1 517 ? 5.035 -5.172 46.719 1 74.94 517 GLU B C 1
ATOM 8582 O O . GLU B 1 517 ? 5.23 -4.016 47.094 1 74.94 517 GLU B O 1
ATOM 8587 N N . PHE B 1 518 ? 4.008 -5.598 46.219 1 79.62 518 PHE B N 1
ATOM 8588 C CA . PHE B 1 518 ? 2.863 -4.707 46.094 1 79.62 518 PHE B CA 1
ATOM 8589 C C . PHE B 1 518 ? 2.344 -4.273 47.438 1 79.62 518 PHE B C 1
ATOM 8591 O O . PHE B 1 518 ? 2.068 -3.094 47.656 1 79.62 518 PHE B O 1
ATOM 8598 N N . ASP B 1 519 ? 2.369 -5.246 48.344 1 78.94 519 ASP B N 1
ATOM 8599 C CA . ASP B 1 519 ? 1.9 -4.98 49.688 1 78.94 519 ASP B CA 1
ATOM 8600 C C . ASP B 1 519 ? 2.904 -4.121 50.469 1 78.94 519 ASP B C 1
ATOM 8602 O O . ASP B 1 519 ? 2.523 -3.361 51.344 1 78.94 519 ASP B O 1
ATOM 8606 N N . LYS B 1 520 ? 4.094 -4.332 50.125 1 79.81 520 LYS B N 1
ATOM 8607 C CA . LYS B 1 520 ? 5.121 -3.51 50.75 1 79.81 520 LYS B CA 1
ATOM 8608 C C . LYS B 1 520 ? 5.02 -2.057 50.312 1 79.81 520 LYS B C 1
ATOM 8610 O O . LYS B 1 520 ? 5.176 -1.136 51.094 1 79.81 520 LYS B O 1
ATOM 8615 N N . LYS B 1 521 ? 4.676 -1.988 49.062 1 79.31 521 LYS B N 1
ATOM 8616 C CA . LYS B 1 521 ? 4.594 -0.646 48.5 1 79.31 521 LYS B CA 1
ATOM 8617 C C . LYS B 1 521 ? 3.258 0.011 48.812 1 79.31 521 LYS B C 1
ATOM 8619 O O . LYS B 1 521 ? 3.195 1.219 49.062 1 79.31 521 LYS B O 1
ATOM 8624 N N . TYR B 1 522 ? 2.258 -0.872 48.719 1 80.56 522 TYR B N 1
ATOM 8625 C CA . TYR B 1 522 ? 0.907 -0.427 49.031 1 80.56 522 TYR B CA 1
ATOM 8626 C C . TYR B 1 522 ? 0.297 -1.29 50.156 1 80.56 522 TYR B C 1
ATOM 8628 O O . TYR B 1 522 ? -0.494 -2.193 49.875 1 80.56 522 TYR B O 1
ATOM 8636 N N . PRO B 1 523 ? 0.685 -0.993 51.406 1 80.56 523 PRO B N 1
ATOM 8637 C CA . PRO B 1 523 ? 0.183 -1.821 52.5 1 80.56 523 PRO B CA 1
ATOM 8638 C C . PRO B 1 523 ? -1.331 -1.721 52.688 1 80.56 523 PRO B C 1
ATOM 8640 O O . PRO B 1 523 ? -1.913 -0.659 52.438 1 80.56 523 PRO B O 1
ATOM 8643 N N . ASN B 1 524 ? -1.914 -2.771 53.156 1 76.56 524 ASN B N 1
ATOM 8644 C CA . ASN B 1 524 ? -3.357 -2.836 53.344 1 76.56 524 ASN B CA 1
ATOM 8645 C C . ASN B 1 524 ? -3.826 -1.808 54.375 1 76.56 524 ASN B C 1
ATOM 8647 O O . ASN B 1 524 ? -3.105 -1.498 55.344 1 76.56 524 ASN B O 1
ATOM 8651 N N . ASP B 1 525 ? -4.949 -1.229 54.219 1 74.94 525 ASP B N 1
ATOM 8652 C CA . ASP B 1 525 ? -5.602 -0.286 55.125 1 74.94 525 ASP B CA 1
ATOM 8653 C C . ASP B 1 525 ? -4.824 1.026 55.188 1 74.94 525 ASP B C 1
ATOM 8655 O O . ASP B 1 525 ? -4.785 1.669 56.25 1 74.94 525 ASP B O 1
ATOM 8659 N N . THR B 1 526 ? -4.02 1.364 54.156 1 79.62 526 THR B N 1
ATOM 8660 C CA . THR B 1 526 ? -3.344 2.65 54.062 1 79.62 526 THR B CA 1
ATOM 8661 C C . THR B 1 526 ? -3.961 3.492 52.938 1 79.62 526 THR B C 1
ATOM 8663 O O . THR B 1 526 ? -4.602 2.955 52.031 1 79.62 526 THR B O 1
ATOM 8666 N N . PRO B 1 527 ? -3.807 4.754 53.062 1 72.81 527 PRO B N 1
ATOM 8667 C CA . PRO B 1 527 ? -4.309 5.617 51.969 1 72.81 527 PRO B CA 1
ATOM 8668 C C . PRO B 1 527 ? -3.666 5.32 50.625 1 72.81 527 PRO B C 1
ATOM 8670 O O . PRO B 1 527 ? -4.312 5.461 49.594 1 72.81 527 PRO B O 1
ATOM 8673 N N . ALA B 1 528 ? -2.508 4.91 50.656 1 77.88 528 ALA B N 1
ATOM 8674 C CA . ALA B 1 528 ? -1.824 4.555 49.438 1 77.88 528 ALA B CA 1
ATOM 8675 C C . ALA B 1 528 ? -2.492 3.357 48.75 1 77.88 528 ALA B C 1
ATOM 8677 O O . ALA B 1 528 ? -2.65 3.332 47.531 1 77.88 528 ALA B O 1
ATOM 8678 N N . ARG B 1 529 ? -2.832 2.406 49.562 1 80.88 529 ARG B N 1
ATOM 8679 C CA . ARG B 1 529 ? -3.549 1.249 49.062 1 80.88 529 ARG B CA 1
ATOM 8680 C C . ARG B 1 529 ? -4.918 1.652 48.5 1 80.88 529 ARG B C 1
ATOM 8682 O O . ARG B 1 529 ? -5.32 1.223 47.438 1 80.88 529 ARG B O 1
ATOM 8689 N N . GLU B 1 530 ? -5.555 2.498 49.25 1 73.75 530 GLU B N 1
ATOM 8690 C CA . GLU B 1 530 ? -6.859 2.984 48.812 1 73.75 530 GLU B CA 1
ATOM 8691 C C . GLU B 1 530 ? -6.762 3.715 47.469 1 73.75 530 GLU B C 1
ATOM 8693 O O . GLU B 1 530 ? -7.617 3.539 46.594 1 73.75 530 GLU B O 1
ATOM 8698 N N . HIS B 1 531 ? -5.77 4.426 47.375 1 75.5 531 HIS B N 1
ATOM 8699 C CA . HIS B 1 531 ? -5.59 5.195 46.156 1 75.5 531 HIS B CA 1
ATOM 8700 C C . HIS B 1 531 ? -5.328 4.277 44.969 1 75.5 531 HIS B C 1
ATOM 8702 O O . HIS B 1 531 ? -5.945 4.438 43.906 1 75.5 531 HIS B O 1
ATOM 8708 N N . VAL B 1 532 ? -4.5 3.287 45.156 1 79.19 532 VAL B N 1
ATOM 8709 C CA . VAL B 1 532 ? -4.176 2.402 44.031 1 79.19 532 VAL B CA 1
ATOM 8710 C C . VAL B 1 532 ? -5.387 1.539 43.688 1 79.19 532 VAL B C 1
ATOM 8712 O O . VAL B 1 532 ? -5.664 1.287 42.5 1 79.19 532 VAL B O 1
ATOM 8715 N N . GLU B 1 533 ? -6.055 1.141 44.656 1 77.38 533 GLU B N 1
ATOM 8716 C CA . GLU B 1 533 ? -7.246 0.339 44.406 1 77.38 533 GLU B CA 1
ATOM 8717 C C . GLU B 1 533 ? -8.312 1.16 43.688 1 77.38 533 GLU B C 1
ATOM 8719 O O . GLU B 1 533 ? -9 0.655 42.781 1 77.38 533 GLU B O 1
ATOM 8724 N N . ASN B 1 534 ? -8.383 2.373 44 1 69.5 534 ASN B N 1
ATOM 8725 C CA . ASN B 1 534 ? -9.312 3.24 43.281 1 69.5 534 ASN B CA 1
ATOM 8726 C C . ASN B 1 534 ? -8.898 3.412 41.844 1 69.5 534 ASN B C 1
ATOM 8728 O O . ASN B 1 534 ? -9.742 3.451 40.938 1 69.5 534 ASN B O 1
ATOM 8732 N N . GLN B 1 535 ? -7.652 3.494 41.719 1 73.19 535 GLN B N 1
ATOM 8733 C CA . GLN B 1 535 ? -7.145 3.582 40.344 1 73.19 535 GLN B CA 1
ATOM 8734 C C . GLN B 1 535 ? -7.465 2.314 39.562 1 73.19 535 GLN B C 1
ATOM 8736 O O . GLN B 1 535 ? -7.879 2.387 38.406 1 73.19 535 GLN B O 1
ATOM 8741 N N . ILE B 1 536 ? -7.305 1.201 40.25 1 75.69 536 ILE B N 1
ATOM 8742 C CA . ILE B 1 536 ? -7.582 -0.092 39.625 1 75.69 536 ILE B CA 1
ATOM 8743 C C . ILE B 1 536 ? -9.07 -0.192 39.281 1 75.69 536 ILE B C 1
ATOM 8745 O O . ILE B 1 536 ? -9.43 -0.604 38.188 1 75.69 536 ILE B O 1
ATOM 8749 N N . VAL B 1 537 ? -9.844 0.244 40.188 1 73.62 537 VAL B N 1
ATOM 8750 C CA . VAL B 1 537 ? -11.289 0.219 40 1 73.62 537 VAL B CA 1
ATOM 8751 C C . VAL B 1 537 ? -11.664 1.155 38.844 1 73.62 537 VAL B C 1
ATOM 8753 O O . VAL B 1 537 ? -12.461 0.793 37.969 1 73.62 537 VAL B O 1
ATOM 8756 N N . GLY B 1 538 ? -11.125 2.24 38.812 1 68.75 538 GLY B N 1
ATOM 8757 C CA . GLY B 1 538 ? -11.391 3.18 37.75 1 68.75 538 GLY B CA 1
ATOM 8758 C C . GLY B 1 538 ? -10.984 2.646 36.375 1 68.75 538 GLY B C 1
ATOM 8759 O O . GLY B 1 538 ? -11.75 2.756 35.406 1 68.75 538 GLY B O 1
ATOM 8760 N N . GLU B 1 539 ? -9.891 2.064 36.438 1 70.69 539 GLU B N 1
ATOM 8761 C CA . GLU B 1 539 ? -9.406 1.478 35.219 1 70.69 539 GLU B CA 1
ATOM 8762 C C . GLU B 1 539 ? -10.297 0.324 34.75 1 70.69 539 GLU B C 1
ATOM 8764 O O . GLU B 1 539 ? -10.586 0.182 33.562 1 70.69 539 GLU B O 1
ATOM 8769 N N . TYR B 1 540 ? -10.656 -0.457 35.688 1 73.5 540 TYR B N 1
ATOM 8770 C CA . TYR B 1 540 ? -11.547 -1.569 35.375 1 73.5 540 TYR B CA 1
ATOM 8771 C C . TYR B 1 540 ? -12.891 -1.065 34.844 1 73.5 540 TYR B C 1
ATOM 8773 O O . TYR B 1 540 ? -13.43 -1.608 33.875 1 73.5 540 TYR B O 1
ATOM 8781 N N . LEU B 1 541 ? -13.398 -0.057 35.438 1 68.62 541 LEU B N 1
ATOM 8782 C CA . LEU B 1 541 ? -14.695 0.476 35.031 1 68.62 541 LEU B CA 1
ATOM 8783 C C . LEU B 1 541 ? -14.625 1.048 33.625 1 68.62 541 LEU B C 1
ATOM 8785 O O . LEU B 1 541 ? -15.539 0.854 32.812 1 68.62 541 LEU B O 1
ATOM 8789 N N . LYS B 1 542 ? -13.602 1.62 33.438 1 64.44 542 LYS B N 1
ATOM 8790 C CA . LYS B 1 542 ? -13.406 2.146 32.094 1 64.44 542 LYS B CA 1
ATOM 8791 C C . LYS B 1 542 ? -13.32 1.017 31.062 1 64.44 542 LYS B C 1
ATOM 8793 O O . LYS B 1 542 ? -13.945 1.081 30.016 1 64.44 542 LYS B O 1
ATOM 8798 N N . PHE B 1 543 ? -12.578 0.058 31.453 1 65.88 543 PHE B N 1
ATOM 8799 C CA . PHE B 1 543 ? -12.469 -1.149 30.641 1 65.88 543 PHE B CA 1
ATOM 8800 C C . PHE B 1 543 ? -13.836 -1.806 30.469 1 65.88 543 PHE B C 1
ATOM 8802 O O . PHE B 1 543 ? -14.219 -2.154 29.344 1 65.88 543 PHE B O 1
ATOM 8809 N N . ALA B 1 544 ? -14.492 -1.954 31.5 1 66.38 544 ALA B N 1
ATOM 8810 C CA . ALA B 1 544 ? -15.781 -2.635 31.5 1 66.38 544 ALA B CA 1
ATOM 8811 C C . ALA B 1 544 ? -16.828 -1.852 30.703 1 66.38 544 ALA B C 1
ATOM 8813 O O . ALA B 1 544 ? -17.625 -2.439 29.969 1 66.38 544 ALA B O 1
ATOM 8814 N N . ARG B 1 545 ? -16.781 -0.63 30.781 1 65.31 545 ARG B N 1
ATOM 8815 C CA . ARG B 1 545 ? -17.719 0.203 30.047 1 65.31 545 ARG B CA 1
ATOM 8816 C C . ARG B 1 545 ? -17.469 0.122 28.547 1 65.31 545 ARG B C 1
ATOM 8818 O O . ARG B 1 545 ? -18.406 0.009 27.75 1 65.31 545 ARG B O 1
ATOM 8825 N N . LYS B 1 546 ? -16.344 0.146 28.297 1 60.81 546 LYS B N 1
ATOM 8826 C CA . LYS B 1 546 ? -15.953 0.027 26.891 1 60.81 546 LYS B CA 1
ATOM 8827 C C . LYS B 1 546 ? -16.375 -1.323 26.328 1 60.81 546 LYS B C 1
ATOM 8829 O O . LYS B 1 546 ? -16.922 -1.393 25.219 1 60.81 546 LYS B O 1
ATOM 8834 N N . ARG B 1 547 ? -16.047 -2.311 27.047 1 63.72 547 ARG B N 1
ATOM 8835 C CA . ARG B 1 547 ? -16.422 -3.66 26.656 1 63.72 547 ARG B CA 1
ATOM 8836 C C . ARG B 1 547 ? -17.953 -3.807 26.625 1 63.72 547 ARG B C 1
ATOM 8838 O O . ARG B 1 547 ? -18.484 -4.496 25.766 1 63.72 547 ARG B O 1
ATOM 8845 N N . CYS B 1 548 ? -18.484 -3.156 27.422 1 66.19 548 CYS B N 1
ATOM 8846 C CA . CYS B 1 548 ? -19.938 -3.166 27.453 1 66.19 548 CYS B CA 1
ATOM 8847 C C . CYS B 1 548 ? -20.516 -2.463 26.234 1 66.19 548 CYS B C 1
ATOM 8849 O O . CYS B 1 548 ? -21.484 -2.939 25.641 1 66.19 548 CYS B O 1
ATOM 8851 N N . ASN B 1 549 ? -20 -1.466 25.891 1 61 549 ASN B N 1
ATOM 8852 C CA . ASN B 1 549 ? -20.453 -0.784 24.672 1 61 549 ASN B CA 1
ATOM 8853 C C . ASN B 1 549 ? -20.344 -1.688 23.453 1 61 549 ASN B C 1
ATOM 8855 O O . ASN B 1 549 ? -21.25 -1.708 22.609 1 61 549 ASN B O 1
ATOM 8859 N N . TYR B 1 550 ? -19.297 -2.348 23.438 1 59.44 550 TYR B N 1
ATOM 8860 C CA . TYR B 1 550 ? -19.125 -3.344 22.375 1 59.44 550 TYR B CA 1
ATOM 8861 C C . TYR B 1 550 ? -20.188 -4.426 22.484 1 59.44 550 TYR B C 1
ATOM 8863 O O . TYR B 1 550 ? -20.812 -4.781 21.469 1 59.44 550 TYR B O 1
ATOM 8871 N N . GLU B 1 551 ? -20.375 -4.934 23.609 1 63.62 551 GLU B N 1
ATOM 8872 C CA . GLU B 1 551 ? -21.391 -5.957 23.844 1 63.62 551 GLU B CA 1
ATOM 8873 C C . GLU B 1 551 ? -22.781 -5.461 23.469 1 63.62 551 GLU B C 1
ATOM 8875 O O . GLU B 1 551 ? -23.562 -6.195 22.844 1 63.62 551 GLU B O 1
ATOM 8880 N N . GLU B 1 552 ? -22.875 -4.297 23.672 1 65.81 552 GLU B N 1
ATOM 8881 C CA . GLU B 1 552 ? -24.172 -3.705 23.359 1 65.81 552 GLU B CA 1
ATOM 8882 C C . GLU B 1 552 ? -24.375 -3.539 21.859 1 65.81 552 GLU B C 1
ATOM 8884 O O . GLU B 1 552 ? -25.453 -3.816 21.328 1 65.81 552 GLU B O 1
ATOM 8889 N N . LYS B 1 553 ? -23.391 -3.201 21.344 1 59.72 553 LYS B N 1
ATOM 8890 C CA . LYS B 1 553 ? -23.469 -3.043 19.891 1 59.72 553 LYS B CA 1
ATOM 8891 C C . LYS B 1 553 ? -23.656 -4.391 19.188 1 59.72 553 LYS B C 1
ATOM 8893 O O . LYS B 1 553 ? -24.453 -4.512 18.266 1 59.72 553 LYS B O 1
ATOM 8898 N N . GLN B 1 554 ? -22.953 -5.324 19.656 1 56.72 554 GLN B N 1
ATOM 8899 C CA . GLN B 1 554 ? -23.141 -6.672 19.125 1 56.72 554 GLN B CA 1
ATOM 8900 C C . GLN B 1 554 ? -24.547 -7.195 19.438 1 56.72 554 GLN B C 1
ATOM 8902 O O . GLN B 1 554 ? -25.172 -7.84 18.594 1 56.72 554 GLN B O 1
ATOM 8907 N N . HIS B 1 555 ? -24.953 -6.855 20.531 1 61.44 555 HIS B N 1
ATOM 8908 C CA . HIS B 1 555 ? -26.266 -7.285 20.969 1 61.44 555 HIS B CA 1
ATOM 8909 C C . HIS B 1 555 ? -27.359 -6.605 20.156 1 61.44 555 HIS B C 1
ATOM 8911 O O . HIS B 1 555 ? -28.422 -7.188 19.922 1 61.44 555 HIS B O 1
ATOM 8917 N N . LEU B 1 556 ? -27.078 -5.516 19.688 1 61.06 556 LEU B N 1
ATOM 8918 C CA . LEU B 1 556 ? -28.016 -4.828 18.797 1 61.06 556 LEU B CA 1
ATOM 8919 C C . LEU B 1 556 ? -28.078 -5.508 17.438 1 61.06 556 LEU B C 1
ATOM 8921 O O . LEU B 1 556 ? -29.156 -5.578 16.828 1 61.06 556 LEU B O 1
ATOM 8925 N N . LEU B 1 557 ? -27.078 -6.062 17.094 1 53.56 557 LEU B N 1
ATOM 8926 C CA . LEU B 1 557 ? -27 -6.742 15.812 1 53.56 557 LEU B CA 1
ATOM 8927 C C . LEU B 1 557 ? -27.438 -8.195 15.938 1 53.56 557 LEU B C 1
ATOM 8929 O O . LEU B 1 557 ? -28.062 -8.742 15.023 1 53.56 557 LEU B O 1
ATOM 8933 N N . ARG B 1 558 ? -27.141 -8.875 17.172 1 56.56 558 ARG B N 1
ATOM 8934 C CA . ARG B 1 558 ? -27.516 -10.242 17.5 1 56.56 558 ARG B CA 1
ATOM 8935 C C . ARG B 1 558 ? -28.047 -10.328 18.938 1 56.56 558 ARG B C 1
ATOM 8937 O O . ARG B 1 558 ? -27.281 -10.43 19.891 1 56.56 558 ARG B O 1
ATOM 8944 N N . PRO B 1 559 ? -29.141 -10.328 19 1 58.22 559 PRO B N 1
ATOM 8945 C CA . PRO B 1 559 ? -29.766 -10.266 20.312 1 58.22 559 PRO B CA 1
ATOM 8946 C C . PRO B 1 559 ? -29.312 -11.391 21.234 1 58.22 559 PRO B C 1
ATOM 8948 O O . PRO B 1 559 ? -29.359 -11.25 22.469 1 58.22 559 PRO B O 1
ATOM 8951 N N . ASP B 1 560 ? -28.828 -12.422 20.703 1 63.56 560 ASP B N 1
ATOM 8952 C CA . ASP B 1 560 ? -28.406 -13.539 21.531 1 63.56 560 ASP B CA 1
ATOM 8953 C C . ASP B 1 560 ? -26.938 -13.406 21.938 1 63.56 560 ASP B C 1
ATOM 8955 O O . ASP B 1 560 ? -26.391 -14.266 22.625 1 63.56 560 ASP B O 1
ATOM 8959 N N . PHE B 1 561 ? -26.406 -12.367 21.719 1 63.53 561 PHE B N 1
ATOM 8960 C CA . PHE B 1 561 ? -25.016 -12.125 22.062 1 63.53 561 PHE B CA 1
ATOM 8961 C C . PHE B 1 561 ? -24.875 -11.852 23.562 1 63.53 561 PHE B C 1
ATOM 8963 O O . PHE B 1 561 ? -25.531 -10.969 24.109 1 63.53 561 PHE B O 1
ATOM 8970 N N . PRO B 1 562 ? -24.078 -12.633 24.203 1 67.62 562 PRO B N 1
ATOM 8971 C CA . PRO B 1 562 ? -23.969 -12.445 25.656 1 67.62 562 PRO B CA 1
ATOM 8972 C C . PRO B 1 562 ? -23.266 -11.133 26.016 1 67.62 562 PRO B C 1
ATOM 8974 O O . PRO B 1 562 ? -22.375 -10.68 25.281 1 67.62 562 PRO B O 1
ATOM 8977 N N . THR B 1 563 ? -23.797 -10.484 27.047 1 66.25 563 THR B N 1
ATOM 8978 C CA . THR B 1 563 ? -23.266 -9.203 27.484 1 66.25 563 THR B CA 1
ATOM 8979 C C . THR B 1 563 ? -22.719 -9.312 28.906 1 66.25 563 THR B C 1
ATOM 8981 O O . THR B 1 563 ? -23.156 -8.586 29.797 1 66.25 563 THR B O 1
ATOM 8984 N N . PRO B 1 564 ? -21.859 -10.188 29.109 1 70.31 564 PRO B N 1
ATOM 8985 C CA . PRO B 1 564 ? -21.422 -10.43 30.484 1 70.31 564 PRO B CA 1
ATOM 8986 C C . PRO B 1 564 ? -20.766 -9.195 31.109 1 70.31 564 PRO B C 1
ATOM 8988 O O . PRO B 1 564 ? -20.953 -8.953 32.312 1 70.31 564 PRO B O 1
ATOM 8991 N N . ILE B 1 565 ? -20.172 -8.477 30.375 1 68.06 565 ILE B N 1
ATOM 8992 C CA . ILE B 1 565 ? -19.453 -7.328 30.938 1 68.06 565 ILE B CA 1
ATOM 8993 C C . ILE B 1 565 ? -20.438 -6.199 31.219 1 68.06 565 ILE B C 1
ATOM 8995 O O . ILE B 1 565 ? -20.328 -5.512 32.25 1 68.06 565 ILE B O 1
ATOM 8999 N N . CYS B 1 566 ? -21.359 -6.164 30.375 1 71.56 566 CYS B N 1
ATOM 9000 C CA . CYS B 1 566 ? -22.406 -5.176 30.625 1 71.56 566 CYS B CA 1
ATOM 9001 C C . CYS B 1 566 ? -23.188 -5.523 31.891 1 71.56 566 CYS B C 1
ATOM 9003 O O . CYS B 1 566 ? -23.484 -4.645 32.719 1 71.56 566 CYS B O 1
ATOM 9005 N N . ASP B 1 567 ? -23.516 -6.773 32.031 1 68.75 567 ASP B N 1
ATOM 9006 C CA . ASP B 1 567 ? -24.234 -7.242 33.219 1 68.75 567 ASP B CA 1
ATOM 9007 C C . ASP B 1 567 ? -23.438 -6.973 34.5 1 68.75 567 ASP B C 1
ATOM 9009 O O . ASP B 1 567 ? -24 -6.566 35.531 1 68.75 567 ASP B O 1
ATOM 9013 N N . ARG B 1 568 ? -22.234 -7.047 34.406 1 68.19 568 ARG B N 1
ATOM 9014 C CA . ARG B 1 568 ? -21.359 -6.82 35.562 1 68.19 568 ARG B CA 1
ATOM 9015 C C . ARG B 1 568 ? -21.281 -5.336 35.906 1 68.19 568 ARG B C 1
ATOM 9017 O O . ARG B 1 568 ? -21.25 -4.965 37.094 1 68.19 568 ARG B O 1
ATOM 9024 N N . LEU B 1 569 ? -21.266 -4.625 34.938 1 69.31 569 LEU B N 1
ATOM 9025 C CA . LEU B 1 569 ? -21.219 -3.18 35.125 1 69.31 569 LEU B CA 1
ATOM 9026 C C . LEU B 1 569 ? -22.484 -2.676 35.812 1 69.31 569 LEU B C 1
ATOM 9028 O O . LEU B 1 569 ? -22.422 -1.803 36.688 1 69.31 569 LEU B O 1
ATOM 9032 N N . VAL B 1 570 ? -23.562 -3.215 35.344 1 64.75 570 VAL B N 1
ATOM 9033 C CA . VAL B 1 570 ? -24.844 -2.84 35.969 1 64.75 570 VAL B CA 1
ATOM 9034 C C . VAL B 1 570 ? -24.859 -3.277 37.438 1 64.75 570 VAL B C 1
ATOM 9036 O O . VAL B 1 570 ? -25.312 -2.531 38.281 1 64.75 570 VAL B O 1
ATOM 9039 N N . ASN B 1 571 ? -24.297 -4.344 37.656 1 59.66 571 ASN B N 1
ATOM 9040 C CA . ASN B 1 571 ? -24.297 -4.852 39.031 1 59.66 571 ASN B CA 1
ATOM 9041 C C . ASN B 1 571 ? -23.312 -4.074 39.906 1 59.66 571 ASN B C 1
ATOM 9043 O O . ASN B 1 571 ? -23.562 -3.912 41.094 1 59.66 571 ASN B O 1
ATOM 9047 N N . MET B 1 572 ? -22.25 -3.637 39.25 1 58.56 572 MET B N 1
ATOM 9048 C CA . MET B 1 572 ? -21.25 -2.859 40 1 58.56 572 MET B CA 1
ATOM 9049 C C . MET B 1 572 ? -21.781 -1.456 40.281 1 58.56 572 MET B C 1
ATOM 9051 O O . MET B 1 572 ? -21.484 -0.891 41.344 1 58.56 572 MET B O 1
ATOM 9055 N N . THR B 1 573 ? -22.328 -0.853 39.281 1 50.06 573 THR B N 1
ATOM 9056 C CA . THR B 1 573 ? -22.938 0.457 39.5 1 50.06 573 THR B CA 1
ATOM 9057 C C . THR B 1 573 ? -24.031 0.376 40.562 1 50.06 573 THR B C 1
ATOM 9059 O O . THR B 1 573 ? -24.219 1.316 41.344 1 50.06 573 THR B O 1
ATOM 9062 N N . ILE B 1 574 ? -24.656 -0.689 40.688 1 46.75 574 ILE B N 1
ATOM 9063 C CA . ILE B 1 574 ? -25.703 -0.839 41.688 1 46.75 574 ILE B CA 1
ATOM 9064 C C . ILE B 1 574 ? -25.078 -1.005 43.062 1 46.75 574 ILE B C 1
ATOM 9066 O O . ILE B 1 574 ? -25.625 -0.529 44.062 1 46.75 574 ILE B O 1
ATOM 9070 N N . GLN B 1 575 ? -23.953 -1.595 43.062 1 39.81 575 GLN B N 1
ATOM 9071 C CA . GLN B 1 575 ? -23.391 -1.787 44.375 1 39.81 575 GLN B CA 1
ATOM 9072 C C . GLN B 1 575 ? -22.656 -0.532 44.844 1 39.81 575 GLN B C 1
ATOM 9074 O O . GLN B 1 575 ? -22.375 -0.379 46.031 1 39.81 575 GLN B O 1
ATOM 9079 N N . SER B 1 576 ? -22.234 0.254 43.906 1 36.75 576 SER B N 1
ATOM 9080 C CA . SER B 1 576 ? -21.656 1.488 44.406 1 36.75 576 SER B CA 1
ATOM 9081 C C . SER B 1 576 ? -22.75 2.494 44.781 1 36.75 576 SER B C 1
ATOM 9083 O O . SER B 1 576 ? -23.766 2.59 44.094 1 36.75 576 SER B O 1
#

Organism: Artemisia annua (NCBI:txid35608)

Radius of gyration: 32.95 Å; Cα contacts (8 Å, |Δi|>4): 2168; chains: 2; bounding box: 80×122×104 Å

pLDDT: mean 74.4, std 20.86, range [22.2, 98.75]

Foldseek 3Di:
DPPVPDVDDPPPPPPPPPPVPVLPAAAEEEEEEQQFLLVLLQVLVQLLDDCSHHPYAEYEHQQLAFEHQLLRLVQVQLSCVQSVNLRHAYAAAAFAWQDLQQDGDPLHGNLAANQFTYGGSDTDSQQRQLFDPDFLTHVCRSCVVVCSVVQGDDDDGLDDSVPGHHLLVSCCVRLVVAAHEYEYEAALRSVLSNCVVCVVSLVRYQEYFYQEWDQPDWQDWAQVVNPDDPPGDTARDDQCQASRLQCPQARGHHRRCSSHVVSVQSVLPSPHAYEYAYCQAFLVAFQAPVNLVVLVVQQPGSSSVSSNSSLVSCCVRPPDPCRRNHHTSRSNLSSQLVSQLVVVVVDDQSDGDFFDKDWFFKGWQAAFPPFQDADPQGSQPHPDPQGHPNDDRRDSRRHHGRRHSPRQDADCDVNDRDDRIHRGPIDRDDVGRGHIYTHGDPQPDPPPDPDPDDDPCSVVVSVVNSCVSSVCVSVSVVPPCPDDDQKAQDCDPPCQFNDWDFQPPPTGIMGGNDPVVVCVVVPPPDPSSVVVNVVSVVVVLVVLVSLQVVQVVVCVVPVPRDRVSVVVNVVNVVVD/DPVPPPVDDPVPPPPPPPPVPVLPAAAEEEEEEQQFLLVLLQVLVQLLDDCSHHPYAEYEHQQLAFEHQLLRLVQVQLSCVQSVNLRHAYAAAAFAWQDLQQDGDPLHGNLAANQFTYGGSDTDSQLRQLFDPDFLTHVCRSCVVVCSVVQGDDDDGLDDSVPGHHLLVSCCVRLVVAAHEYEYEAALRSVLSNCLVCVVSLVRYQEYFYQEWDQPDWQPFAQVVNPDDPPGDTARDDACQASRLQCPQARGHHRRCSSHVVSVQSVLPSPHAYEYAYCQAFLVAFQAPVNLVVLVVQQPGSSSVSSNSSLVSCCVRPPDPCRRNHHTSRSNLSSQLVSQLVVVVVDDQSDGDFFDKDWFFKGWQAADPPFQDADPQGSQPHPDPQGHPNDDRRDSRRHHGRRHSPRQDADCDVNDRDDRINRGHIDRDDVGRGHIYTHGPPQPDPPPPPDPDDDPCSVVVSVVNSCVSSVCSSVSSVPPCPDDDQKAQDCPPPCQFNDWDFQPPPTGIMGGNDPVVVCVVVPPPDVSSVVVNVVSVVVVLVVLVSLQVVQVVVCVVPVPRDRVSVVVNVVNVVVD

Secondary structure (DSSP, 8-state):
--TTSSS------------------PEEEEEEE---HHHHHHHHHHHHS-TTTEEEEEEEE--SSSS-HHHHHHHHHHHHHHTT-TTSEEEE--BB-B-TT-PBPTTB-TTS-GGG--SSS----TTGGGS-SSTTTHHHHHHGGGHHHHHSPPS--S--TTTPPPHHHHHHHHHHTS-EEEEE-S-SHHHHHHHHH-GGGGGGEEEEEEE---SS----EE-SSTTS-TT---EE-S---S-TTSTTT-TT--HHHHT-HHHHHHHHTSSS-EEEE-HHHHTTSB--HHHHHHHHH---SHHHHHHHHHHHHHHHT-SSS-HHHH-B-HHHHHHHHHHHHHHTTTSTT---SS-EEEEEEEEE--SBSSTT--SSS-TTTTT-SS-GGG--TTSTTSSB---STT-----EETTEE-PPP-TT-EE--TT-EEEEEEE--------------S--THHHHHHHHHHHHHHHHHHHHHH------SEESS--S-TTS-EEEE-SSS--EEEES-HHHHHHHS-TTSHHHHHHHHHHHHHHHHHHHHHHHHHHHHHHH-TT---HHHHHHHHHHHH-/--TTSSS------------------PEEEEEEE---HHHHHHHHHHHHS-TTTEEEEEEEE--SSSS-HHHHHHHHHHHHHHTT-TTSEEEE--BB-B-TT-PBPTTB-TTS-GGG--SSS----TTGGGS-SSTTTHHHHHHGGGHHHHHSPPS--S--TTTPPPHHHHHHHHHHTS-EEEEE-S-SHHHHHHHHH-GGGGGGEEEEEEE---SS----EE-SSTTS-TT---EE-S---S-GGGTTT-TT--HHHHT-HHHHHHHHTSSS-EEEE-HHHHTTSB--HHHHHHHHH---SHHHHHHHHHHHHHHHT-SSS-HHHH-B-HHHHHHHHHHHHHHTTTSTT---SS-EEEEEEEEE--SBSSTT--SSS-TTTTT-SS-GGG--TTSTTSSB---STT-----EETTEE-----TT-EE--TT-EEEEEEE--------------S--THHHHHHHHHHHHHHHHHHHHHH---PPPSEESS--S-TTS-EEEE-SSS--EEEES-HHHHHHHS-TTSHHHHHHHHHHHHHHHHHHHHHHHHHHHHHHH-TT---HHHHHHHHHHHH-